Protein AF-A0A7V8X2N3-F1 (afdb_monomer)

Mean predicted aligned error: 21.39 Å

Foldseek 3Di:
DVVVPDLQDPQPPQRVQCVPPNPVFGFLDDDPPDDPDPDDDALQNLPDDDFLLRLLVSLCVLLVVVVLQVVLLVLLVVLVVLVVVLVVLVVVVVVVVVVLVVVLLLLVLLVLLVVLLVVLLLLLLLLLLQLLVVLVVVLVVLVVVLVVLVVLLVVLQVLLVPLVVVQPDDDDAPPLVVLLVVLVVLLVVLVVLLVVLVVLLVVLVVVLVVLVVLLVVLVVLQVPADPPDALVNLVVLLVVLVVLLVVLVVLLVVLVVQLVVLVVQLVCCVVQNQADPQQVVLCVVLVWPKDQFQQFWDFDPVCQQPVVLLCVVCGNEIETEPVCVVSSVVRGDPPHHYDYFHQDPPDDADPGTSGGDGRCRVVSVVSVVCADPVGANVVVRDGGDDDDPFRRGHSVRSSVVSVVSSVVSVVVSVVSVVSSVVSVVSSVVSVSNSSNSVSNVVSVVSVVVSVVSVVVSVVSVVSSVVSVVSSVVSVVSSVVSVVVSVVVVCVSCVSVVSSCVSVVSSVVSVVVSVVSVVVSVVSPSVLSCVLSVDDSVVSCVSCVVPPDDSVVSLVSSLVSVLSSCVSSVQHLAQRPPPPDPLLSVLSVLSVVLPPDDGSNCNSCSSVVSCVVVVVVSVVCVVVSVVSVVVVVVVVVVSCVVSVVSVVVSVVSVVVSVVSVVVSVVVSVVLLQQLQVQLQVLCVVLVFQGKGKDKDWDDDDDSPDRGGIRIWIWGAPDHPGDTDTLPPDDDSLVNSLSSLSSSLSSLVSHPANAPHEHEAEAQPVPDDPVSSLSSLQSQLVSCVPRNYHYHYDYDPVSVVSCVVSVSDQKDKDWADPDPPGPGTDQIDMDGPDPVCVVVVVCVVVSVVVVPD

pLDDT: mean 79.33, std 14.27, range [28.67, 96.69]

Structure (mmCIF, N/CA/C/O backbone):
data_AF-A0A7V8X2N3-F1
#
_entry.id   AF-A0A7V8X2N3-F1
#
loop_
_atom_site.group_PDB
_atom_site.id
_atom_site.type_symbol
_atom_site.label_atom_id
_atom_site.label_alt_id
_atom_site.label_comp_id
_atom_site.label_asym_id
_atom_site.label_entity_id
_atom_site.label_seq_id
_atom_site.pdbx_PDB_ins_code
_atom_site.Cartn_x
_atom_site.Cartn_y
_atom_site.Cartn_z
_atom_site.occupancy
_atom_site.B_iso_or_equiv
_atom_site.auth_seq_id
_atom_site.auth_comp_id
_atom_site.auth_asym_id
_atom_site.auth_atom_id
_atom_site.pdbx_PDB_model_num
ATOM 1 N N . MET A 1 1 ? 22.925 6.326 -58.361 1.00 33.94 1 MET A N 1
ATOM 2 C CA . MET A 1 1 ? 23.536 5.870 -57.097 1.00 33.94 1 MET A CA 1
ATOM 3 C C . MET A 1 1 ? 23.989 7.019 -56.203 1.00 33.94 1 MET A C 1
ATOM 5 O O . MET A 1 1 ? 23.217 7.371 -55.332 1.00 33.94 1 MET A O 1
ATOM 9 N N . TRP A 1 2 ? 25.137 7.683 -56.413 1.00 32.53 2 TRP A N 1
ATOM 10 C CA . TRP A 1 2 ? 25.549 8.804 -55.532 1.00 32.53 2 TRP A CA 1
ATOM 11 C C . TRP A 1 2 ? 24.589 10.010 -55.553 1.00 32.53 2 TRP A C 1
ATOM 13 O O . TRP A 1 2 ? 24.444 10.684 -54.546 1.00 32.53 2 TRP A O 1
ATOM 23 N N . ASN A 1 3 ? 23.877 10.233 -56.664 1.00 37.38 3 ASN A N 1
ATOM 24 C CA . ASN A 1 3 ? 22.828 11.260 -56.772 1.00 37.38 3 ASN A CA 1
ATOM 25 C C . ASN A 1 3 ? 21.441 10.801 -56.266 1.00 37.38 3 ASN A C 1
ATOM 27 O O . ASN A 1 3 ? 20.524 11.612 -56.231 1.00 37.38 3 ASN A O 1
ATOM 31 N N . GLU A 1 4 ? 21.268 9.519 -55.919 1.00 39.12 4 GLU A N 1
ATOM 32 C CA . GLU A 1 4 ? 20.020 8.984 -55.333 1.00 39.12 4 GLU A CA 1
ATOM 33 C C . GLU A 1 4 ? 20.069 8.974 -53.798 1.00 39.12 4 GLU A C 1
ATOM 35 O O . GLU A 1 4 ? 19.028 8.984 -53.149 1.00 39.12 4 GLU A O 1
ATOM 40 N N . LEU A 1 5 ? 21.272 9.027 -53.216 1.00 40.50 5 LEU A N 1
ATOM 41 C CA . LEU A 1 5 ? 21.490 9.339 -51.806 1.00 40.50 5 LEU A CA 1
ATOM 42 C C . LEU A 1 5 ? 21.385 10.860 -51.652 1.00 40.50 5 LEU A C 1
ATOM 44 O O . LEU A 1 5 ? 22.371 11.590 -51.735 1.00 40.50 5 LEU A O 1
ATOM 48 N N . GLY A 1 6 ? 20.149 11.349 -51.558 1.00 39.22 6 GLY A N 1
ATOM 49 C CA . GLY A 1 6 ? 19.862 12.768 -51.378 1.00 39.22 6 GLY A CA 1
ATOM 50 C C . GLY A 1 6 ? 20.613 13.339 -50.174 1.00 39.22 6 GLY A C 1
ATOM 51 O O . GLY A 1 6 ? 20.763 12.676 -49.151 1.00 39.22 6 GLY A O 1
ATOM 52 N N . ARG A 1 7 ? 21.047 14.598 -50.287 1.00 41.66 7 ARG A N 1
ATOM 53 C CA . ARG A 1 7 ? 21.780 15.371 -49.262 1.00 41.66 7 ARG A CA 1
ATOM 54 C C . ARG A 1 7 ? 21.030 15.572 -47.923 1.00 41.66 7 ARG A C 1
ATOM 56 O O . ARG A 1 7 ? 21.464 16.396 -47.139 1.00 41.66 7 ARG A O 1
ATOM 63 N N . GLU A 1 8 ? 19.911 14.886 -47.697 1.00 38.88 8 GLU A N 1
ATOM 64 C CA . GLU A 1 8 ? 19.001 15.057 -46.551 1.00 38.88 8 GLU A CA 1
ATOM 65 C C . GLU A 1 8 ? 18.979 13.848 -45.600 1.00 38.88 8 GLU A C 1
ATOM 67 O O . GLU A 1 8 ? 18.219 13.827 -44.639 1.00 38.88 8 GLU A O 1
ATOM 72 N N . HIS A 1 9 ? 19.805 12.829 -45.841 1.00 40.31 9 HIS A N 1
ATOM 73 C CA . HIS A 1 9 ? 19.958 11.717 -44.907 1.00 40.31 9 HIS A CA 1
ATOM 74 C C . HIS A 1 9 ? 21.392 11.741 -44.382 1.00 40.31 9 HIS A C 1
ATOM 76 O O . HIS A 1 9 ? 22.316 11.326 -45.081 1.00 40.31 9 HIS A O 1
ATOM 82 N N . GLN A 1 10 ? 21.596 12.231 -43.155 1.00 40.66 10 GLN A N 1
ATOM 83 C CA . GLN A 1 10 ? 22.827 11.959 -42.415 1.00 40.66 10 GLN A CA 1
ATOM 84 C C . GLN A 1 10 ? 22.833 10.481 -42.057 1.00 40.66 10 GLN A C 1
ATOM 86 O O . GLN A 1 10 ? 22.271 10.027 -41.061 1.00 40.66 10 GLN A O 1
ATOM 91 N N . ILE A 1 11 ? 23.419 9.699 -42.949 1.00 41.34 11 ILE A N 1
ATOM 92 C CA . ILE A 1 11 ? 23.551 8.274 -42.750 1.00 41.34 11 ILE A CA 1
ATOM 93 C C . ILE A 1 11 ? 24.715 8.083 -41.775 1.00 41.34 11 ILE A C 1
ATOM 95 O O . ILE A 1 11 ? 25.875 8.306 -42.126 1.00 41.34 11 ILE A O 1
ATOM 99 N N . GLY A 1 12 ? 24.396 7.720 -40.533 1.00 40.78 12 GLY A N 1
ATOM 100 C CA . GLY A 1 12 ? 25.394 7.387 -39.523 1.00 40.78 12 GLY A CA 1
ATOM 101 C C . GLY A 1 12 ? 26.376 6.311 -40.022 1.00 40.78 12 GLY A C 1
ATOM 102 O O . GLY A 1 12 ? 26.042 5.520 -40.908 1.00 40.78 12 GLY A O 1
ATOM 103 N N . PRO A 1 13 ? 27.597 6.237 -39.466 1.00 39.34 13 PRO A N 1
ATOM 104 C CA . PRO A 1 13 ? 28.660 5.355 -39.963 1.00 39.34 13 PRO A CA 1
ATOM 105 C C . PRO A 1 13 ? 28.264 3.870 -40.077 1.00 39.34 13 PRO A C 1
ATOM 107 O O . PRO A 1 13 ? 28.816 3.152 -40.909 1.00 39.34 13 PRO A O 1
ATOM 110 N N . THR A 1 14 ? 27.282 3.412 -39.295 1.00 38.88 14 THR A N 1
ATOM 111 C CA . THR A 1 14 ? 26.691 2.067 -39.371 1.00 38.88 14 THR A CA 1
ATOM 112 C C . THR A 1 14 ? 25.670 1.902 -40.501 1.00 38.88 14 THR A C 1
ATOM 114 O O . THR A 1 14 ? 25.708 0.892 -41.199 1.00 38.88 14 THR A O 1
ATOM 117 N N . SER A 1 15 ? 24.804 2.888 -40.749 1.00 40.50 15 SER A N 1
ATOM 118 C CA . SER A 1 15 ? 23.803 2.831 -41.826 1.00 40.50 15 SER A CA 1
ATOM 119 C C . SER A 1 15 ? 24.384 3.168 -43.207 1.00 40.50 15 SER A C 1
ATOM 121 O O . SER A 1 15 ? 23.774 2.854 -44.232 1.00 40.50 15 SER A O 1
ATOM 123 N N . PHE A 1 16 ? 25.585 3.763 -43.257 1.00 46.09 16 PHE A N 1
ATOM 124 C CA . PHE A 1 16 ? 26.241 4.204 -44.496 1.00 46.09 16 PHE A CA 1
ATOM 125 C C . PHE A 1 16 ? 26.544 3.028 -45.419 1.00 46.09 16 PHE A C 1
ATOM 127 O O . PHE A 1 16 ? 26.383 3.104 -46.636 1.00 46.09 16 PHE A O 1
ATOM 134 N N . VAL A 1 17 ? 26.939 1.905 -44.826 1.00 46.31 17 VAL A N 1
ATOM 135 C CA . VAL A 1 17 ? 27.291 0.699 -45.574 1.00 46.31 17 VAL A CA 1
ATOM 136 C C . VAL A 1 17 ? 26.049 -0.084 -45.994 1.00 46.31 17 VAL A C 1
ATOM 138 O O . VAL A 1 17 ? 26.004 -0.583 -47.117 1.00 46.31 17 VAL A O 1
ATOM 141 N N . GLU A 1 18 ? 25.015 -0.107 -45.156 1.00 45.19 18 GLU A N 1
ATOM 142 C CA . GLU A 1 18 ? 23.749 -0.783 -45.450 1.00 45.19 18 GLU A CA 1
ATOM 143 C C . GLU A 1 18 ? 23.000 -0.125 -46.624 1.00 45.19 18 GLU A C 1
ATOM 145 O O . GLU A 1 18 ? 22.448 -0.819 -47.478 1.00 45.19 18 GLU A O 1
ATOM 150 N N . GLN A 1 19 ? 23.048 1.210 -46.732 1.00 47.84 19 GLN A N 1
ATOM 151 C CA . GLN A 1 19 ? 22.417 1.949 -47.833 1.00 47.84 19 GLN A CA 1
ATOM 152 C C . GLN A 1 19 ? 23.215 1.922 -49.146 1.00 47.84 19 GLN A C 1
ATOM 154 O O . GLN A 1 19 ? 22.617 1.901 -50.221 1.00 47.84 19 GLN A O 1
ATOM 159 N N . LEU A 1 20 ? 24.553 1.911 -49.095 1.00 44.81 20 LEU A N 1
ATOM 160 C CA . LEU A 1 20 ? 25.393 1.901 -50.303 1.00 44.81 20 LEU A CA 1
ATOM 161 C C . LEU A 1 20 ? 25.602 0.505 -50.897 1.00 44.81 20 LEU A C 1
ATOM 163 O O . LEU A 1 20 ? 25.729 0.375 -52.116 1.00 44.81 20 LEU A O 1
ATOM 167 N N . TYR A 1 21 ? 25.665 -0.524 -50.052 1.00 44.03 21 TYR A N 1
ATOM 168 C CA . TYR A 1 21 ? 26.045 -1.884 -50.449 1.00 44.03 21 TYR A CA 1
ATOM 169 C C . TYR A 1 21 ? 24.947 -2.928 -50.167 1.00 44.03 21 TYR A C 1
ATOM 171 O O . TYR A 1 21 ? 25.159 -4.118 -50.417 1.00 44.03 21 TYR A O 1
ATOM 179 N N . GLY A 1 22 ? 23.775 -2.496 -49.682 1.00 44.47 22 GLY A N 1
ATOM 180 C CA . GLY A 1 22 ? 22.681 -3.361 -49.234 1.00 44.47 22 GLY A CA 1
ATOM 181 C C . GLY A 1 22 ? 22.977 -4.047 -47.894 1.00 44.47 22 GLY A C 1
ATOM 182 O O . GLY A 1 22 ? 24.106 -4.021 -47.404 1.00 44.47 22 GLY A O 1
ATOM 183 N N . GLY A 1 23 ? 21.985 -4.747 -47.329 1.00 41.06 23 GLY A N 1
ATOM 184 C CA . GLY A 1 23 ? 22.100 -5.488 -46.055 1.00 41.06 23 GLY A CA 1
ATOM 185 C C . GLY A 1 23 ? 23.147 -6.618 -46.022 1.00 41.06 23 GLY A C 1
ATOM 186 O O . GLY A 1 23 ? 23.311 -7.292 -45.009 1.00 41.06 23 GLY A O 1
ATOM 187 N N . THR A 1 24 ? 23.861 -6.847 -47.126 1.00 38.31 24 THR A N 1
ATOM 188 C CA . THR A 1 24 ? 24.964 -7.811 -47.248 1.00 38.31 24 THR A CA 1
ATOM 189 C C . THR A 1 24 ? 26.349 -7.196 -47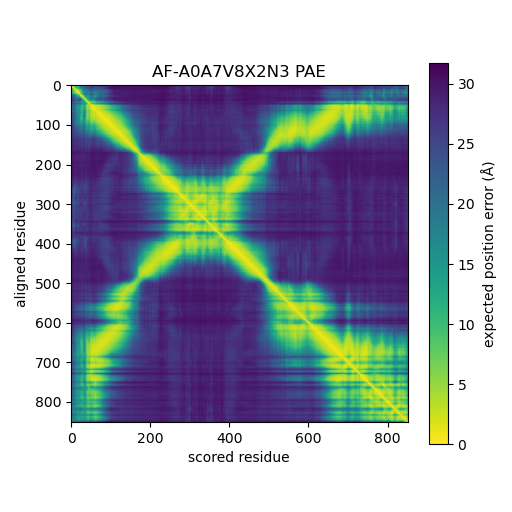.023 1.00 38.31 24 THR A C 1
ATOM 191 O O . THR A 1 24 ? 27.296 -7.927 -46.734 1.00 38.31 24 THR A O 1
ATOM 194 N N . GLY A 1 25 ? 26.499 -5.872 -47.143 1.00 42.78 25 GLY A N 1
ATOM 195 C CA . GLY A 1 25 ? 27.758 -5.181 -46.869 1.00 42.78 25 GLY A CA 1
ATOM 196 C C . GLY A 1 25 ? 27.892 -4.861 -45.382 1.00 42.78 25 GLY A C 1
ATOM 197 O O . GLY A 1 25 ? 27.148 -4.040 -44.861 1.00 42.78 25 GLY A O 1
ATOM 198 N N . ARG A 1 26 ? 28.848 -5.480 -44.682 1.00 45.22 26 ARG A N 1
ATOM 199 C CA . ARG A 1 26 ? 29.204 -5.108 -43.301 1.00 45.22 26 ARG A CA 1
ATOM 200 C C . ARG A 1 26 ? 30.461 -4.239 -43.322 1.00 45.22 26 ARG A C 1
ATOM 202 O O . ARG A 1 26 ? 31.457 -4.636 -43.921 1.00 45.22 26 ARG A O 1
ATOM 209 N N . CYS A 1 27 ? 30.423 -3.059 -42.699 1.00 42.31 27 CYS A N 1
ATOM 210 C CA . CYS A 1 27 ? 31.607 -2.213 -42.522 1.00 42.31 27 CYS A CA 1
ATOM 211 C C . CYS A 1 27 ? 32.521 -2.874 -41.487 1.00 42.31 27 CYS A C 1
ATOM 213 O O . CYS A 1 27 ? 32.166 -2.934 -40.315 1.00 42.31 27 CYS A O 1
ATOM 215 N N . LEU A 1 28 ? 33.659 -3.424 -41.911 1.00 43.53 28 LEU A N 1
ATOM 216 C CA . LEU A 1 28 ? 34.476 -4.294 -41.053 1.00 43.53 28 LEU A CA 1
ATOM 217 C C . LEU A 1 28 ? 35.420 -3.544 -40.093 1.00 43.53 28 LEU A C 1
ATOM 219 O O . LEU A 1 28 ? 35.911 -4.162 -39.154 1.00 43.53 28 LEU A O 1
ATOM 223 N N . ALA A 1 29 ? 35.688 -2.251 -40.309 1.00 41.22 29 ALA A N 1
ATOM 224 C CA . ALA A 1 29 ? 36.411 -1.369 -39.383 1.00 41.22 29 ALA A CA 1
ATOM 225 C C . ALA A 1 29 ? 36.375 0.088 -39.884 1.00 41.22 29 ALA A C 1
ATOM 227 O O . ALA A 1 29 ? 36.444 0.329 -41.088 1.00 41.22 29 ALA A O 1
ATOM 228 N N . TYR A 1 30 ? 36.349 1.054 -38.962 1.00 39.88 30 TYR A N 1
ATOM 229 C CA . TYR A 1 30 ? 36.620 2.469 -39.238 1.00 39.88 30 TYR A CA 1
ATOM 230 C C . TYR A 1 30 ? 37.684 2.969 -38.249 1.00 39.88 30 TYR A C 1
ATOM 232 O O . TYR A 1 30 ? 37.607 2.681 -37.054 1.00 39.88 30 TYR A O 1
ATOM 240 N N . VAL A 1 31 ? 38.691 3.704 -38.729 1.00 37.38 31 VAL A N 1
ATOM 241 C CA . VAL A 1 31 ? 39.715 4.335 -37.882 1.00 37.38 31 VAL A CA 1
ATOM 242 C C . VAL A 1 31 ? 39.431 5.838 -37.840 1.00 37.38 31 VAL A C 1
ATOM 244 O O . VAL A 1 31 ? 39.898 6.598 -38.677 1.00 37.38 31 VAL A O 1
ATOM 247 N N . THR A 1 32 ? 38.642 6.298 -36.865 1.00 33.41 32 THR A N 1
ATOM 248 C CA . THR A 1 32 ? 38.497 7.735 -36.579 1.00 33.41 32 THR A CA 1
ATOM 249 C C . THR A 1 32 ? 39.733 8.204 -35.817 1.00 33.41 32 THR A C 1
ATOM 251 O O . THR A 1 32 ? 39.792 8.088 -34.598 1.00 33.41 32 THR A O 1
ATOM 254 N N . SER A 1 33 ? 40.731 8.764 -36.502 1.00 34.22 33 SER A N 1
ATOM 255 C CA . SER A 1 33 ? 41.857 9.445 -35.839 1.00 34.22 33 SER A CA 1
ATOM 256 C C . SER A 1 33 ? 41.567 10.922 -35.511 1.00 34.22 33 SER A C 1
ATOM 258 O O . SER A 1 33 ? 42.445 11.635 -35.026 1.00 34.22 33 SER A O 1
ATOM 260 N N . ARG A 1 34 ? 40.343 11.423 -35.754 1.00 30.88 34 ARG A N 1
ATOM 261 C CA . ARG A 1 34 ? 39.992 12.839 -35.546 1.00 30.88 34 ARG A CA 1
ATOM 262 C C . ARG A 1 34 ? 38.658 13.017 -34.828 1.00 30.88 34 ARG A C 1
ATOM 264 O O . ARG A 1 34 ? 37.604 12.896 -35.440 1.00 30.88 34 ARG A O 1
ATOM 271 N N . GLY A 1 35 ? 38.726 13.368 -33.548 1.00 30.61 35 GLY A N 1
ATOM 272 C CA . GLY A 1 35 ? 37.579 13.804 -32.750 1.00 30.61 35 GLY A CA 1
ATOM 273 C C . GLY A 1 35 ? 37.680 13.311 -31.312 1.00 30.61 35 GLY A C 1
ATOM 274 O O . GLY A 1 35 ? 37.938 12.141 -31.077 1.00 30.61 35 GLY A O 1
ATOM 275 N N . ASN A 1 36 ? 37.482 14.210 -30.352 1.00 28.67 36 ASN A N 1
ATOM 276 C CA . ASN A 1 36 ? 37.671 14.007 -28.913 1.00 28.67 36 ASN A CA 1
ATOM 277 C C . ASN A 1 36 ? 36.542 13.178 -28.250 1.00 28.67 36 ASN A C 1
ATOM 279 O O . ASN A 1 36 ? 36.127 13.471 -27.132 1.00 28.67 36 ASN A O 1
ATOM 283 N N . ARG A 1 37 ? 35.999 12.178 -28.953 1.00 31.56 37 ARG A N 1
ATOM 284 C CA . ARG A 1 37 ? 35.168 11.130 -28.353 1.00 31.56 37 ARG A CA 1
ATOM 285 C C . ARG A 1 37 ? 36.097 9.953 -28.087 1.00 31.56 37 ARG A C 1
ATOM 287 O O . ARG A 1 37 ? 36.809 9.549 -29.001 1.00 31.56 37 ARG A O 1
ATOM 294 N N . ASP A 1 38 ? 36.082 9.412 -26.871 1.00 33.62 38 ASP A N 1
ATOM 295 C CA . ASP A 1 38 ? 36.653 8.098 -26.549 1.00 33.62 38 ASP A CA 1
ATOM 296 C C . ASP A 1 38 ? 35.903 7.024 -27.360 1.00 33.62 38 ASP A C 1
ATOM 298 O O . ASP A 1 38 ? 35.051 6.297 -26.858 1.00 33.62 38 ASP A O 1
ATOM 302 N N . THR A 1 39 ? 36.138 6.979 -28.672 1.00 37.00 39 THR A N 1
ATOM 303 C CA . THR A 1 39 ? 35.624 5.935 -29.548 1.00 37.00 39 THR A CA 1
ATOM 304 C C . THR A 1 39 ? 36.443 4.691 -29.288 1.00 37.00 39 THR A C 1
ATOM 306 O O . THR A 1 39 ? 37.659 4.683 -29.498 1.00 37.00 39 THR A O 1
ATOM 309 N N . ASP A 1 40 ? 35.749 3.667 -28.808 1.00 42.31 40 ASP A N 1
ATOM 310 C CA . ASP A 1 40 ? 36.270 2.351 -28.497 1.00 42.31 40 ASP A CA 1
ATOM 311 C C . ASP A 1 40 ? 37.302 1.845 -29.508 1.00 42.31 40 ASP A C 1
ATOM 313 O O . ASP A 1 40 ? 37.155 1.920 -30.730 1.00 42.31 40 ASP A O 1
ATOM 317 N N . THR A 1 41 ? 38.361 1.273 -28.957 1.00 51.62 41 THR A N 1
ATOM 318 C CA . THR A 1 41 ? 39.504 0.796 -29.719 1.00 51.62 41 THR A CA 1
ATOM 319 C C . THR A 1 41 ? 39.136 -0.445 -30.532 1.00 51.62 41 THR A C 1
ATOM 321 O O . THR A 1 41 ? 38.946 -1.530 -29.989 1.00 51.62 41 THR A O 1
ATOM 324 N N . SER A 1 42 ? 39.004 -0.286 -31.853 1.00 59.22 42 SER A N 1
ATOM 325 C CA . SER A 1 42 ? 38.740 -1.394 -32.786 1.00 59.22 42 SER A CA 1
ATOM 326 C C . SER A 1 42 ? 39.930 -2.362 -32.853 1.00 59.22 42 SER A C 1
ATOM 328 O O . SER A 1 42 ? 41.080 -1.970 -32.623 1.00 59.22 42 SER A O 1
ATOM 330 N N . LEU A 1 43 ? 39.686 -3.623 -33.238 1.00 62.06 43 LEU A N 1
ATOM 331 C CA . LEU A 1 43 ? 40.739 -4.637 -33.401 1.00 62.06 43 LEU A CA 1
ATOM 332 C C . LEU A 1 43 ? 41.890 -4.188 -34.332 1.00 62.06 43 LEU A C 1
ATOM 334 O O . LEU A 1 43 ? 43.038 -4.613 -34.160 1.00 62.06 43 LEU A O 1
ATOM 338 N N . MET A 1 44 ? 41.588 -3.293 -35.282 1.00 57.94 44 MET A N 1
ATOM 339 C CA . MET A 1 44 ? 42.530 -2.720 -36.251 1.00 57.94 44 MET A CA 1
ATOM 340 C C . MET A 1 44 ? 43.268 -1.465 -35.756 1.00 57.94 44 MET A C 1
ATOM 342 O O . MET A 1 44 ? 44.246 -1.058 -36.380 1.00 57.94 44 MET A O 1
ATOM 346 N N . GLN A 1 45 ? 42.881 -0.871 -34.621 1.00 60.41 45 GLN A N 1
ATOM 347 C CA . GLN A 1 45 ? 43.631 0.229 -34.011 1.00 60.41 45 GLN A CA 1
ATOM 348 C C . GLN A 1 45 ? 44.850 -0.327 -33.257 1.00 60.41 45 GLN A C 1
ATOM 350 O O . GLN A 1 45 ? 44.779 -0.841 -32.137 1.00 60.41 45 GLN A O 1
ATOM 355 N N . LEU A 1 46 ? 46.016 -0.256 -33.899 1.00 55.00 46 LEU A N 1
ATOM 356 C CA . LEU A 1 46 ? 47.241 -0.942 -33.467 1.00 55.00 46 LEU A CA 1
ATOM 357 C C . LEU A 1 46 ? 47.941 -0.309 -32.248 1.00 55.00 46 LEU A C 1
ATOM 359 O O . LEU A 1 46 ? 48.913 -0.880 -31.750 1.00 55.00 46 LEU A O 1
ATOM 363 N N . GLN A 1 47 ? 47.466 0.845 -31.768 1.00 52.47 47 GLN A N 1
ATOM 364 C CA . GLN A 1 47 ? 48.074 1.601 -30.663 1.00 52.47 47 GLN A CA 1
ATOM 365 C C . GLN A 1 47 ? 47.497 1.238 -29.281 1.00 52.47 47 GLN A C 1
ATOM 367 O O . GLN A 1 47 ? 48.188 1.375 -28.271 1.00 52.47 47 GLN A O 1
ATOM 372 N N . ALA A 1 48 ? 46.275 0.699 -29.217 1.00 57.84 48 ALA A N 1
ATOM 373 C CA . ALA A 1 48 ? 45.597 0.400 -27.958 1.00 57.84 48 ALA A CA 1
ATOM 374 C C . ALA A 1 48 ? 45.780 -1.049 -27.491 1.00 57.84 48 ALA A C 1
ATOM 376 O O . ALA A 1 48 ? 45.781 -1.989 -28.293 1.00 57.84 48 ALA A O 1
ATOM 377 N N . ARG A 1 49 ? 45.906 -1.265 -26.175 1.00 65.38 49 ARG A N 1
ATOM 378 C CA . ARG A 1 49 ? 45.844 -2.605 -25.565 1.00 65.38 49 ARG A CA 1
ATOM 379 C C . ARG A 1 49 ? 44.380 -3.028 -25.425 1.00 65.38 49 ARG A C 1
ATOM 381 O O . ARG A 1 49 ? 43.693 -2.544 -24.538 1.00 65.38 49 ARG A O 1
ATOM 388 N N . LEU A 1 50 ? 43.936 -3.950 -26.275 1.00 73.25 50 LEU A N 1
ATOM 389 C CA . LEU A 1 50 ? 42.577 -4.498 -26.238 1.00 73.25 50 LEU A CA 1
ATOM 390 C C . LEU A 1 50 ? 42.432 -5.499 -25.087 1.00 73.25 50 LEU A C 1
ATOM 392 O O . LEU A 1 50 ? 43.339 -6.309 -24.869 1.00 73.25 50 LEU A O 1
ATOM 396 N N . SER A 1 51 ? 41.307 -5.467 -24.373 1.00 84.62 51 SER A N 1
ATOM 397 C CA . SER A 1 51 ? 40.941 -6.500 -23.398 1.00 84.62 51 SER A CA 1
ATOM 398 C C . SER A 1 51 ? 40.452 -7.776 -24.105 1.00 84.62 51 SER A C 1
ATOM 400 O O . SER A 1 51 ? 39.978 -7.698 -25.242 1.00 84.62 51 SER A O 1
ATOM 402 N N . PRO A 1 52 ? 40.507 -8.951 -23.449 1.00 88.00 52 PRO A N 1
ATOM 403 C CA . PRO A 1 52 ? 39.955 -10.181 -24.016 1.00 88.00 52 PRO A CA 1
ATOM 404 C C . PRO A 1 52 ? 38.459 -10.078 -24.344 1.00 88.00 52 PRO A C 1
ATOM 406 O O . PRO A 1 52 ? 38.021 -10.579 -25.376 1.00 88.00 52 PRO A O 1
ATOM 409 N N . SER A 1 53 ? 37.682 -9.388 -23.501 1.00 86.88 53 SER A N 1
ATOM 410 C CA . SER A 1 53 ? 36.255 -9.129 -23.731 1.00 86.88 53 SER A CA 1
ATOM 411 C C . SER A 1 53 ? 36.011 -8.296 -24.989 1.00 86.88 53 SER A C 1
ATOM 413 O O . SER A 1 53 ? 35.100 -8.588 -25.762 1.00 86.88 53 SER A O 1
ATOM 415 N N . ARG A 1 54 ? 36.863 -7.293 -25.249 1.00 84.56 54 ARG A N 1
ATOM 416 C CA . ARG A 1 54 ? 36.750 -6.475 -26.460 1.00 84.56 54 ARG A CA 1
ATOM 417 C C . ARG A 1 54 ? 37.092 -7.273 -27.710 1.00 84.56 54 ARG A C 1
ATOM 419 O O . ARG A 1 54 ? 36.370 -7.179 -28.692 1.00 84.56 54 ARG A O 1
ATOM 426 N N . ILE A 1 55 ? 38.152 -8.085 -27.664 1.00 85.12 55 ILE A N 1
ATOM 427 C CA . ILE A 1 55 ? 38.516 -8.970 -28.781 1.00 85.12 55 ILE A CA 1
ATOM 428 C C . ILE A 1 55 ? 37.352 -9.910 -29.114 1.00 85.12 55 ILE A C 1
ATOM 430 O O . ILE A 1 55 ? 37.033 -10.078 -30.287 1.00 85.12 55 ILE A O 1
ATOM 434 N N . GLY A 1 56 ? 36.697 -10.491 -28.104 1.00 86.62 56 GLY A N 1
ATOM 435 C CA . GLY A 1 56 ? 35.535 -11.351 -28.322 1.00 86.62 56 GLY A CA 1
ATOM 436 C C . GLY A 1 56 ? 34.357 -10.615 -28.953 1.00 86.62 56 GLY A C 1
ATOM 437 O O . GLY A 1 56 ? 33.831 -11.083 -29.959 1.00 86.62 56 GLY A O 1
ATOM 438 N N . SER A 1 57 ? 34.003 -9.436 -28.433 1.00 85.00 57 SER A N 1
ATOM 439 C CA . SER A 1 57 ? 32.941 -8.597 -29.004 1.00 85.00 57 SER A CA 1
ATOM 440 C C . SER A 1 57 ? 33.211 -8.243 -30.471 1.00 85.00 57 SER A C 1
ATOM 442 O O . SER A 1 57 ? 32.338 -8.421 -31.312 1.00 85.00 57 SER A O 1
ATOM 444 N N . GLU A 1 58 ? 34.425 -7.796 -30.805 1.00 82.44 58 GLU A N 1
ATOM 445 C CA . GLU A 1 58 ? 34.799 -7.447 -32.184 1.00 82.44 58 GLU A CA 1
ATOM 446 C C . GLU A 1 58 ? 34.761 -8.672 -33.111 1.00 82.44 58 GLU A C 1
ATOM 448 O O . GLU A 1 58 ? 34.321 -8.576 -34.253 1.00 82.44 58 GLU A O 1
ATOM 453 N N . LEU A 1 59 ? 35.184 -9.849 -32.639 1.00 85.00 59 LEU A N 1
ATOM 454 C CA . LEU A 1 59 ? 35.111 -11.078 -33.433 1.00 85.00 59 LEU A CA 1
ATOM 455 C C . LEU A 1 59 ? 33.665 -11.509 -33.696 1.00 85.00 59 LEU A C 1
ATOM 457 O O . LEU A 1 59 ? 33.348 -11.918 -34.812 1.00 85.00 59 LEU A O 1
ATOM 461 N N . ILE A 1 60 ? 32.786 -11.391 -32.701 1.00 85.19 60 ILE A N 1
ATOM 462 C CA . ILE A 1 60 ? 31.353 -11.678 -32.842 1.00 85.19 60 ILE A CA 1
ATOM 463 C C . ILE A 1 60 ? 30.716 -10.747 -33.880 1.00 85.19 60 ILE A C 1
ATOM 465 O O . ILE A 1 60 ? 29.949 -11.225 -34.718 1.00 85.19 60 ILE A O 1
ATOM 469 N N . VAL A 1 61 ? 31.096 -9.465 -33.885 1.00 81.62 61 VAL A N 1
ATOM 470 C CA . VAL A 1 61 ? 30.687 -8.464 -34.888 1.00 81.62 61 VAL A CA 1
ATOM 471 C C . VAL A 1 61 ? 31.205 -8.822 -36.287 1.00 81.62 61 VAL A C 1
ATOM 473 O O . VAL A 1 61 ? 30.450 -8.842 -37.259 1.00 81.62 61 VAL A O 1
ATOM 476 N N . LEU A 1 62 ? 32.481 -9.206 -36.414 1.00 75.69 62 LEU A N 1
ATOM 477 C CA . LEU A 1 62 ? 33.094 -9.584 -37.700 1.00 75.69 62 LEU A CA 1
ATOM 478 C C . LEU A 1 62 ? 32.467 -10.848 -38.314 1.00 75.69 62 LEU A C 1
ATOM 480 O O . LEU A 1 62 ? 32.271 -10.947 -39.531 1.00 75.69 62 LEU A O 1
ATOM 484 N N . LEU A 1 63 ? 32.103 -11.811 -37.469 1.00 79.38 63 LEU A N 1
ATOM 485 C CA . LEU A 1 63 ? 31.320 -12.988 -37.852 1.00 79.38 63 LEU A CA 1
ATOM 486 C C . LEU A 1 63 ? 29.829 -12.627 -38.063 1.00 79.38 63 LEU A C 1
ATOM 488 O O . LEU A 1 63 ? 29.093 -13.350 -38.735 1.00 79.38 63 LEU A O 1
ATOM 492 N N . GLY A 1 64 ? 29.420 -11.466 -37.537 1.00 75.00 64 GLY A N 1
ATOM 493 C CA . GLY A 1 64 ? 28.078 -10.928 -37.298 1.00 75.00 64 GLY A CA 1
ATOM 494 C C . GLY A 1 64 ? 27.081 -11.954 -36.809 1.00 75.00 64 GLY A C 1
ATOM 495 O O . GLY A 1 64 ? 26.044 -12.216 -37.427 1.00 75.00 64 GLY A O 1
ATOM 496 N N . LEU A 1 65 ? 27.457 -12.487 -35.654 1.00 83.19 65 LEU A N 1
ATOM 497 C CA . LEU A 1 65 ? 26.657 -13.301 -34.755 1.00 83.19 65 LEU A CA 1
ATOM 498 C C . LEU A 1 65 ? 25.941 -12.435 -33.698 1.00 83.19 65 LEU A C 1
ATOM 500 O O . LEU A 1 65 ? 25.355 -12.980 -32.775 1.00 83.19 65 LEU A O 1
ATOM 504 N N . GLU A 1 66 ? 25.960 -11.102 -33.832 1.00 84.12 66 GLU A N 1
ATOM 505 C CA . GLU A 1 66 ? 25.287 -10.151 -32.923 1.00 84.12 66 GLU A CA 1
ATOM 506 C C . GLU A 1 66 ? 23.806 -10.486 -32.715 1.00 84.12 66 GLU A C 1
ATOM 508 O O . GLU A 1 66 ? 23.343 -10.558 -31.582 1.00 84.12 66 GLU A O 1
ATOM 513 N N . HIS A 1 67 ? 23.103 -10.836 -33.797 1.00 82.19 67 HIS A N 1
ATOM 514 C CA . HIS A 1 67 ? 21.694 -11.236 -33.769 1.00 82.19 67 HIS A CA 1
ATOM 515 C C . HIS A 1 67 ? 21.389 -12.404 -32.810 1.00 82.19 67 HIS A C 1
ATOM 517 O O . HIS A 1 67 ? 20.271 -12.511 -32.313 1.00 82.19 67 HIS A O 1
ATOM 523 N N . LEU A 1 68 ? 22.364 -13.281 -32.538 1.00 87.50 68 LEU A N 1
ATOM 524 C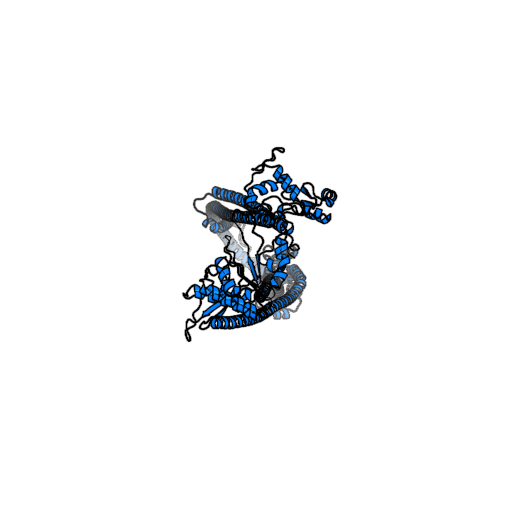 CA . LEU A 1 68 ? 22.213 -14.376 -31.577 1.00 87.50 68 LEU A CA 1
ATOM 525 C C . LEU A 1 68 ? 22.206 -13.864 -30.132 1.00 87.50 68 LEU A C 1
ATOM 527 O O . LEU A 1 68 ? 21.438 -14.356 -29.305 1.00 87.50 68 LEU A O 1
ATOM 531 N N . ILE A 1 69 ? 23.046 -12.871 -29.835 1.00 88.00 69 ILE A N 1
ATOM 532 C CA . ILE A 1 69 ? 23.120 -12.225 -28.519 1.00 88.00 69 ILE A CA 1
ATOM 533 C C . ILE A 1 69 ? 21.895 -11.333 -28.309 1.00 88.00 69 ILE A C 1
ATOM 535 O O . ILE A 1 69 ? 21.294 -11.370 -27.237 1.00 88.00 69 ILE A O 1
ATOM 539 N N . ASP A 1 70 ? 21.467 -10.600 -29.337 1.00 85.69 70 ASP A N 1
ATOM 540 C CA . ASP A 1 70 ? 20.254 -9.779 -29.275 1.00 85.69 70 ASP A CA 1
ATOM 541 C C . ASP A 1 70 ? 18.995 -10.634 -29.075 1.00 85.69 70 ASP A C 1
ATOM 543 O O . ASP A 1 70 ? 18.143 -10.298 -28.250 1.00 85.69 70 ASP A O 1
ATOM 547 N N . GLY A 1 71 ? 18.905 -11.782 -29.758 1.00 86.75 71 GLY A N 1
ATOM 548 C CA . GLY A 1 71 ? 17.817 -12.742 -29.566 1.00 86.75 71 GLY A CA 1
ATOM 549 C C . GLY A 1 71 ? 17.774 -13.325 -28.149 1.00 86.75 71 GLY A C 1
ATOM 550 O O . GLY A 1 71 ? 16.696 -13.463 -27.569 1.00 86.75 71 GLY A O 1
ATOM 551 N N . GLU A 1 72 ? 18.932 -13.617 -27.543 1.00 92.81 72 GLU A N 1
ATOM 552 C CA . GLU A 1 72 ? 18.990 -14.022 -26.131 1.00 92.81 72 GLU A CA 1
ATOM 553 C C . GLU A 1 72 ? 18.533 -12.896 -25.200 1.00 92.81 72 GLU A C 1
ATOM 555 O O . GLU A 1 72 ? 17.717 -13.140 -24.308 1.00 92.81 72 GLU A O 1
ATOM 560 N N . ARG A 1 73 ? 18.987 -11.661 -25.443 1.00 89.50 73 ARG A N 1
ATOM 561 C CA . ARG A 1 73 ? 18.605 -10.488 -24.652 1.00 89.50 73 ARG A CA 1
ATOM 562 C C . ARG A 1 73 ? 17.096 -10.250 -24.686 1.00 89.50 73 ARG A C 1
ATOM 564 O O . ARG A 1 73 ? 16.506 -9.946 -23.648 1.00 89.50 73 ARG A O 1
ATOM 571 N N . GLU A 1 74 ? 16.462 -10.419 -25.847 1.00 89.56 74 GLU A N 1
ATOM 572 C CA . GLU A 1 74 ? 15.009 -10.305 -26.000 1.00 89.56 74 GLU A CA 1
ATOM 573 C C . GLU A 1 74 ? 14.267 -11.387 -25.195 1.00 89.56 74 GLU A C 1
ATOM 575 O O . GLU A 1 74 ? 13.331 -11.078 -24.455 1.00 89.5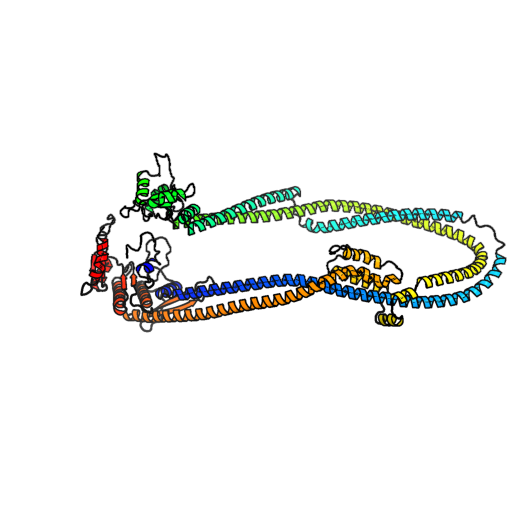6 74 GLU A O 1
ATOM 580 N N . LEU A 1 75 ? 14.697 -12.651 -25.288 1.00 90.62 75 LEU A N 1
ATOM 581 C CA . LEU A 1 75 ? 14.108 -13.753 -24.516 1.00 90.62 75 LEU A CA 1
ATOM 582 C C . LEU A 1 75 ? 14.274 -13.553 -23.006 1.00 90.62 75 LEU A C 1
ATOM 584 O O . LEU A 1 75 ? 13.345 -13.804 -22.238 1.00 90.62 75 LEU A O 1
ATOM 588 N N . ARG A 1 76 ? 15.429 -13.044 -22.574 1.00 92.38 76 ARG A N 1
ATOM 589 C CA . ARG A 1 76 ? 15.687 -12.721 -21.171 1.00 92.38 76 ARG A CA 1
ATOM 590 C C . ARG A 1 76 ? 14.790 -11.590 -20.668 1.00 92.38 76 ARG A C 1
ATOM 592 O O . ARG A 1 76 ? 14.272 -11.687 -19.559 1.00 92.38 76 ARG A O 1
ATOM 599 N N . SER A 1 77 ? 14.559 -10.557 -21.482 1.00 89.44 77 SER A N 1
ATOM 600 C CA . SER A 1 77 ? 13.593 -9.498 -21.159 1.00 89.44 77 SER A CA 1
ATOM 601 C C . SER A 1 77 ? 12.183 -10.067 -20.996 1.00 89.44 77 SER A C 1
ATOM 603 O O . SER A 1 77 ? 11.514 -9.769 -20.013 1.00 89.44 77 SER A O 1
ATOM 605 N N . LYS A 1 78 ? 11.753 -10.959 -21.900 1.00 91.25 78 LYS A N 1
ATOM 606 C CA . LYS A 1 78 ? 10.440 -11.623 -21.809 1.00 91.25 78 LYS A CA 1
ATOM 607 C C . LYS A 1 78 ? 10.296 -12.466 -20.541 1.00 91.25 78 LYS A C 1
ATOM 609 O O . LYS A 1 78 ? 9.224 -12.468 -19.937 1.00 91.25 78 LYS A O 1
ATOM 614 N N . LEU A 1 79 ? 11.356 -13.164 -20.122 1.00 93.88 79 LEU A N 1
ATOM 615 C CA . LEU A 1 79 ? 11.368 -13.907 -18.860 1.00 93.88 79 LEU A CA 1
ATOM 616 C C . LEU A 1 79 ? 11.230 -12.968 -17.653 1.00 93.88 79 LEU A C 1
ATOM 618 O O . LEU A 1 79 ? 10.413 -13.243 -16.777 1.00 93.88 79 LEU A O 1
ATOM 622 N N . ALA A 1 80 ? 11.973 -11.859 -17.625 1.00 92.62 80 ALA A N 1
ATOM 623 C CA . ALA A 1 80 ? 11.872 -10.861 -16.559 1.00 92.62 80 ALA A CA 1
ATOM 624 C C . ALA A 1 80 ? 10.459 -10.252 -16.477 1.00 92.62 80 ALA A C 1
ATOM 626 O O . ALA A 1 80 ? 9.887 -10.170 -15.390 1.00 92.62 80 ALA A O 1
ATOM 627 N N . ASP A 1 81 ? 9.844 -9.927 -17.618 1.00 92.19 81 ASP A N 1
ATOM 628 C CA . ASP A 1 81 ? 8.468 -9.417 -17.673 1.00 92.19 81 ASP A CA 1
ATOM 629 C C . ASP A 1 81 ? 7.442 -10.441 -17.163 1.00 92.19 81 ASP A C 1
ATOM 631 O O . ASP A 1 81 ? 6.455 -10.075 -16.518 1.00 92.19 81 ASP A O 1
ATOM 635 N N . ALA A 1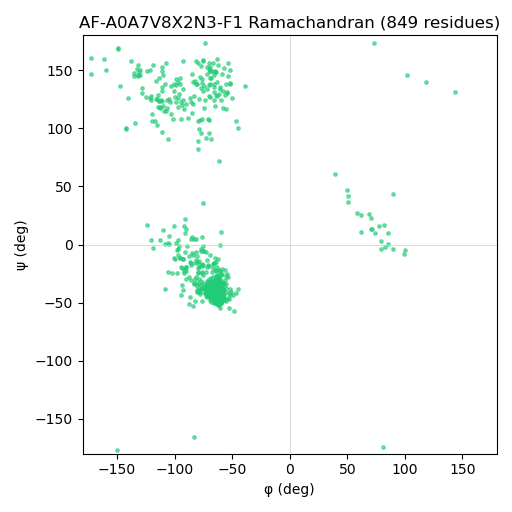 82 ? 7.638 -11.729 -17.465 1.00 92.50 82 ALA A N 1
ATOM 636 C CA . ALA A 1 82 ? 6.783 -12.806 -16.969 1.00 92.50 82 ALA A CA 1
ATOM 637 C C . ALA A 1 82 ? 6.947 -12.998 -15.450 1.00 92.50 82 ALA A C 1
ATOM 639 O O . ALA A 1 82 ? 5.952 -13.125 -14.734 1.00 92.50 82 ALA A O 1
ATOM 640 N N . GLN A 1 83 ? 8.184 -12.951 -14.945 1.00 94.69 83 GLN A N 1
ATOM 641 C CA . GLN A 1 83 ? 8.488 -13.031 -13.513 1.00 94.69 83 GLN A CA 1
ATOM 642 C C . GLN A 1 83 ? 7.888 -11.856 -12.737 1.00 94.69 83 GLN A C 1
ATOM 644 O O . GLN A 1 83 ? 7.276 -12.074 -11.693 1.00 94.69 83 GLN A O 1
ATOM 649 N N . GLN A 1 84 ? 7.985 -10.637 -13.272 1.00 94.06 84 GLN A N 1
ATOM 650 C CA . GLN A 1 84 ? 7.371 -9.457 -12.670 1.00 94.06 84 GLN A CA 1
ATOM 651 C C . GLN A 1 84 ? 5.845 -9.591 -12.616 1.00 94.06 84 GLN A C 1
ATOM 653 O O . GLN A 1 84 ? 5.241 -9.353 -11.573 1.00 94.06 84 GLN A O 1
ATOM 658 N N . ARG A 1 85 ? 5.211 -10.040 -13.709 1.00 92.12 85 ARG A N 1
ATOM 659 C CA . ARG A 1 85 ? 3.762 -10.302 -13.739 1.00 92.12 85 ARG A CA 1
ATOM 660 C C . ARG A 1 85 ? 3.338 -11.361 -12.722 1.00 92.12 85 ARG A C 1
ATOM 662 O O . ARG A 1 85 ? 2.288 -11.211 -12.101 1.00 92.12 85 ARG A O 1
ATOM 669 N N . LEU A 1 86 ? 4.131 -12.418 -12.544 1.00 96.44 86 LEU A N 1
ATOM 670 C CA . LEU A 1 86 ? 3.885 -13.430 -11.519 1.00 96.44 86 LEU A CA 1
ATOM 671 C C . LEU A 1 86 ? 3.982 -12.834 -10.107 1.00 96.44 86 LEU A C 1
ATOM 673 O O . LEU A 1 86 ? 3.093 -13.092 -9.300 1.00 96.44 86 LEU A O 1
ATOM 677 N N . ALA A 1 87 ? 5.015 -12.036 -9.824 1.00 95.06 87 ALA A N 1
ATOM 678 C CA . ALA A 1 87 ? 5.184 -11.378 -8.529 1.00 95.06 87 ALA A CA 1
ATOM 679 C C . ALA A 1 87 ? 3.991 -10.466 -8.206 1.00 95.06 87 ALA A C 1
ATOM 681 O O . ALA A 1 87 ? 3.370 -10.625 -7.162 1.00 95.06 87 ALA A O 1
ATOM 682 N N . THR A 1 88 ? 3.576 -9.614 -9.152 1.00 94.56 88 THR A N 1
ATOM 683 C CA . THR A 1 88 ? 2.397 -8.751 -8.980 1.00 94.56 88 THR A CA 1
ATOM 684 C C . THR A 1 88 ? 1.122 -9.550 -8.701 1.00 94.56 88 THR A C 1
ATOM 686 O O . THR A 1 88 ? 0.357 -9.178 -7.818 1.00 94.56 88 THR A O 1
ATOM 689 N N . ARG A 1 89 ? 0.894 -10.674 -9.397 1.00 94.06 89 ARG A N 1
ATOM 690 C CA . ARG A 1 89 ? -0.278 -11.533 -9.135 1.00 94.06 89 ARG A CA 1
ATOM 691 C C . ARG A 1 89 ? -0.246 -12.173 -7.748 1.00 94.06 89 ARG A C 1
ATOM 693 O O . ARG A 1 89 ? -1.300 -12.317 -7.139 1.00 94.06 89 ARG A O 1
ATOM 700 N N . ILE A 1 90 ? 0.931 -12.574 -7.266 1.00 95.88 90 ILE A N 1
ATOM 701 C CA . ILE A 1 90 ? 1.088 -13.126 -5.913 1.00 95.88 90 ILE A CA 1
ATOM 702 C C . ILE A 1 90 ? 0.773 -12.045 -4.876 1.00 95.88 90 ILE A C 1
ATOM 704 O O . ILE A 1 90 ? -0.048 -12.288 -3.998 1.00 95.88 90 ILE A O 1
ATOM 708 N N . ASP A 1 91 ? 1.333 -10.844 -5.026 1.00 95.06 91 ASP A N 1
ATOM 709 C CA . ASP A 1 91 ? 1.084 -9.727 -4.106 1.00 95.06 91 ASP A CA 1
ATOM 710 C C . ASP A 1 91 ? -0.401 -9.317 -4.085 1.00 95.06 91 ASP A C 1
ATOM 712 O O . ASP A 1 91 ? -0.979 -9.051 -3.026 1.00 95.06 91 ASP A O 1
ATOM 716 N N . GLU A 1 92 ? -1.052 -9.285 -5.255 1.00 94.00 92 GLU A N 1
ATOM 717 C CA . GLU A 1 92 ? -2.490 -9.024 -5.371 1.00 94.00 92 GLU A CA 1
ATOM 718 C C . GLU A 1 92 ? -3.327 -10.104 -4.680 1.00 94.00 92 GLU A C 1
ATOM 720 O O . GLU A 1 92 ? -4.253 -9.762 -3.938 1.00 94.00 92 GLU A O 1
ATOM 725 N N . HIS A 1 93 ? -2.987 -11.381 -4.876 1.00 95.19 93 HIS A N 1
ATOM 726 C CA . HIS A 1 93 ? -3.646 -12.500 -4.209 1.00 95.19 93 HIS A CA 1
ATOM 727 C C . HIS A 1 93 ? -3.468 -12.433 -2.687 1.00 95.19 93 HIS A C 1
ATOM 729 O O . HIS A 1 93 ? -4.447 -12.536 -1.957 1.00 95.19 93 HIS A O 1
ATOM 735 N N . GLU A 1 94 ? -2.263 -12.150 -2.186 1.00 94.25 94 GLU A N 1
ATOM 736 C CA . GLU A 1 94 ? -2.007 -11.992 -0.747 1.00 94.25 94 GLU A CA 1
ATOM 737 C C . GLU A 1 94 ? -2.757 -10.803 -0.133 1.00 94.25 94 GLU A C 1
ATOM 739 O O . GLU A 1 94 ? -3.145 -10.832 1.039 1.00 94.25 94 GLU A O 1
ATOM 744 N N . ARG A 1 95 ? -2.959 -9.722 -0.895 1.00 93.38 95 ARG A N 1
ATOM 745 C CA . ARG A 1 95 ? -3.803 -8.605 -0.455 1.00 93.38 95 ARG A CA 1
ATOM 746 C C . ARG A 1 95 ? -5.271 -9.022 -0.377 1.00 93.38 95 ARG A C 1
ATOM 748 O O . ARG A 1 95 ? -5.912 -8.728 0.629 1.00 93.38 95 ARG A O 1
ATOM 755 N N . ARG A 1 96 ? -5.783 -9.715 -1.399 1.00 92.75 96 ARG A N 1
ATOM 756 C CA . ARG A 1 96 ? -7.161 -10.233 -1.422 1.00 92.75 96 ARG A CA 1
ATOM 757 C C . ARG A 1 96 ? -7.412 -11.237 -0.302 1.00 92.75 96 ARG A C 1
ATOM 759 O O . ARG A 1 96 ? -8.414 -11.113 0.386 1.00 92.75 96 ARG A O 1
ATOM 766 N N . GLU A 1 97 ? -6.467 -12.136 -0.039 1.00 93.75 97 GLU A N 1
ATOM 767 C CA . GLU A 1 97 ? -6.529 -13.075 1.084 1.00 93.75 97 GLU A CA 1
ATOM 768 C C . GLU A 1 97 ? -6.650 -12.365 2.431 1.00 93.75 97 GLU A C 1
ATOM 770 O O . GLU A 1 97 ? -7.448 -12.770 3.271 1.00 93.75 97 GLU A O 1
ATOM 775 N N . ARG A 1 98 ? -5.911 -11.269 2.644 1.00 93.31 98 ARG A N 1
ATOM 776 C CA . ARG A 1 98 ? -6.042 -10.468 3.871 1.00 93.31 98 ARG A CA 1
ATOM 777 C C . ARG A 1 98 ? -7.416 -9.809 3.995 1.00 93.31 98 ARG A C 1
ATOM 779 O O . ARG A 1 98 ? -7.959 -9.766 5.096 1.00 93.31 98 ARG A O 1
ATOM 786 N N . GLU A 1 99 ? -7.970 -9.311 2.891 1.00 92.50 99 GLU A N 1
ATOM 787 C CA . GLU A 1 99 ? -9.322 -8.735 2.853 1.00 92.50 99 GLU A CA 1
ATOM 788 C C . GLU A 1 99 ? -10.385 -9.799 3.156 1.00 92.50 99 GLU A C 1
ATOM 790 O O . GLU A 1 99 ? -11.216 -9.602 4.041 1.00 92.50 99 GLU A O 1
ATOM 795 N N . TRP A 1 100 ? -10.314 -10.959 2.497 1.00 94.88 100 TRP A N 1
ATOM 796 C CA . TRP A 1 100 ? -11.220 -12.078 2.749 1.00 94.88 100 TRP A CA 1
ATOM 797 C C . TRP A 1 100 ? -11.093 -12.615 4.170 1.00 94.88 100 TRP A C 1
ATOM 799 O O . TRP A 1 100 ? -12.110 -12.863 4.805 1.00 94.88 100 TRP A O 1
ATOM 809 N N . ALA A 1 101 ? -9.877 -12.756 4.705 1.00 93.38 101 ALA A N 1
ATOM 810 C CA . ALA A 1 101 ? -9.653 -13.223 6.070 1.00 93.38 101 ALA A CA 1
ATOM 811 C C . ALA A 1 101 ? -10.263 -12.280 7.118 1.00 93.38 101 ALA A C 1
ATOM 813 O O . ALA A 1 101 ? -10.797 -12.754 8.120 1.00 93.38 101 ALA A O 1
ATOM 814 N N . ALA A 1 102 ? -10.224 -10.962 6.887 1.00 92.12 102 ALA A N 1
ATOM 815 C CA . ALA A 1 102 ? -10.880 -9.997 7.763 1.00 92.12 102 ALA A CA 1
ATOM 816 C C . ALA A 1 102 ? -12.404 -10.200 7.770 1.00 92.12 102 ALA A C 1
ATOM 818 O O . ALA A 1 102 ? -12.992 -10.359 8.839 1.00 92.12 102 ALA A O 1
ATOM 819 N N . THR A 1 103 ? -13.032 -10.284 6.592 1.00 92.56 103 THR A N 1
ATOM 820 C CA . THR A 1 103 ? -14.483 -10.507 6.486 1.00 92.56 103 THR A CA 1
ATOM 821 C C . THR A 1 103 ? -14.897 -11.886 7.005 1.00 92.56 103 THR A C 1
ATOM 823 O O . THR A 1 103 ? -15.870 -11.985 7.744 1.00 92.56 103 THR A O 1
ATOM 826 N N . LEU A 1 104 ? -14.147 -12.951 6.704 1.00 93.81 104 LEU A N 1
ATOM 827 C CA . LEU A 1 104 ? -14.393 -14.289 7.257 1.00 93.81 104 LEU A CA 1
ATOM 828 C C . LEU A 1 104 ? -14.297 -14.288 8.788 1.00 93.81 104 LEU A C 1
ATOM 830 O O . LEU A 1 104 ? -15.134 -14.899 9.443 1.00 93.81 104 LEU A O 1
ATOM 834 N N . GLY A 1 105 ? -13.353 -13.537 9.364 1.00 92.31 105 GLY A N 1
ATOM 835 C CA . GLY A 1 105 ? -13.265 -13.344 10.811 1.00 92.31 105 GLY A CA 1
ATOM 836 C C . GLY A 1 105 ? -14.509 -12.676 11.411 1.00 92.31 105 GLY A C 1
ATOM 837 O O . GLY A 1 105 ? -14.953 -13.069 12.489 1.00 92.31 105 GLY A O 1
ATOM 838 N N . GLU A 1 106 ? -15.116 -11.710 10.715 1.00 91.38 106 GLU A N 1
ATOM 839 C CA . GLU A 1 106 ? -16.391 -11.105 11.131 1.00 91.38 106 GLU A CA 1
ATOM 840 C C . GLU A 1 106 ? -17.565 -12.088 11.036 1.00 91.38 106 GLU A C 1
ATOM 842 O O . GLU A 1 106 ? -18.479 -12.039 11.866 1.00 91.38 106 GLU A O 1
ATOM 847 N N . ILE A 1 107 ? -17.560 -12.972 10.035 1.00 93.50 107 ILE A N 1
ATOM 848 C CA . ILE A 1 107 ? -18.579 -14.016 9.886 1.00 93.50 107 ILE A CA 1
ATOM 849 C C . ILE A 1 107 ? -18.439 -15.051 11.010 1.00 93.50 107 ILE A C 1
ATOM 851 O O . ILE A 1 107 ? -19.425 -15.374 11.672 1.00 93.50 107 ILE A O 1
ATOM 855 N N . ASP A 1 108 ? -17.223 -15.512 11.299 1.00 92.88 108 ASP A N 1
ATOM 856 C CA . ASP A 1 108 ? -16.964 -16.465 12.384 1.00 92.88 108 ASP A CA 1
ATOM 857 C C . ASP A 1 108 ? -17.319 -15.873 13.759 1.00 92.88 108 ASP A C 1
ATOM 859 O O . ASP A 1 108 ? -17.794 -16.574 14.661 1.00 92.88 108 ASP A O 1
ATOM 863 N N . ALA A 1 109 ? -17.146 -14.560 13.924 1.00 91.69 109 ALA A N 1
ATOM 864 C CA . ALA A 1 109 ? -17.585 -13.846 15.115 1.00 91.69 109 ALA A CA 1
ATOM 865 C C . ALA A 1 109 ? -19.119 -13.825 15.252 1.00 91.69 109 ALA A C 1
ATOM 867 O O . ALA A 1 109 ? -19.639 -13.997 16.359 1.00 91.69 109 ALA A O 1
ATOM 868 N N . ARG A 1 110 ? -19.849 -13.685 14.137 1.00 93.25 110 ARG A N 1
ATOM 869 C CA . ARG A 1 110 ? -21.316 -13.794 14.095 1.00 93.25 110 ARG A CA 1
ATOM 870 C C . ARG A 1 110 ? -21.799 -15.217 14.372 1.00 93.25 110 ARG A C 1
ATOM 872 O O . ARG A 1 110 ? -22.723 -15.376 15.164 1.00 93.25 110 ARG A O 1
ATOM 879 N N . ASP A 1 111 ? -21.148 -16.243 13.829 1.00 92.38 111 ASP A N 1
ATOM 880 C CA . ASP A 1 111 ? -21.451 -17.645 14.161 1.00 92.38 111 ASP A CA 1
ATOM 881 C C . ASP A 1 111 ? -21.223 -17.938 15.648 1.00 92.38 111 ASP A C 1
ATOM 883 O O . ASP A 1 111 ? -22.102 -18.467 16.329 1.00 92.38 111 ASP A O 1
ATOM 887 N N . SER A 1 112 ? -20.104 -17.466 16.200 1.00 92.44 112 SER A N 1
ATOM 888 C CA . SER A 1 112 ? -19.827 -17.568 17.638 1.00 92.44 112 SER A CA 1
ATOM 889 C C . SER A 1 112 ? -20.886 -16.854 18.492 1.00 92.44 112 SER A C 1
ATOM 891 O O . SER A 1 112 ? -21.196 -17.292 19.602 1.00 92.44 112 SER A O 1
ATOM 893 N N . ALA A 1 113 ? -21.453 -15.748 17.998 1.00 93.06 113 ALA A N 1
ATOM 894 C CA . ALA A 1 113 ? -22.552 -15.055 18.664 1.00 93.06 113 ALA A CA 1
ATOM 895 C C . ALA A 1 113 ? -23.864 -15.858 18.606 1.00 93.06 113 ALA A C 1
ATOM 897 O O . ALA A 1 113 ? -24.576 -15.911 19.612 1.00 93.06 113 ALA A O 1
ATOM 898 N N . ARG A 1 114 ? -24.164 -16.530 17.482 1.00 92.81 114 ARG A N 1
ATOM 899 C CA . ARG A 1 114 ? -25.314 -17.451 17.359 1.00 92.81 114 ARG A CA 1
ATOM 900 C C . ARG A 1 114 ? -25.207 -18.595 18.375 1.00 92.81 114 ARG A C 1
ATOM 902 O O . ARG A 1 114 ? -26.172 -18.856 19.099 1.00 92.81 114 ARG A O 1
ATOM 909 N N . ASP A 1 115 ? -24.025 -19.196 18.509 1.00 93.38 115 ASP A N 1
ATOM 910 C CA . ASP A 1 115 ? -23.757 -20.259 19.488 1.00 93.38 115 ASP A CA 1
ATOM 911 C C . ASP A 1 115 ? -23.927 -19.776 20.938 1.00 93.38 115 ASP A C 1
ATOM 913 O O . ASP A 1 115 ? -24.573 -20.443 21.753 1.00 93.38 115 ASP A O 1
ATOM 917 N N . ALA A 1 116 ? -23.411 -18.586 21.264 1.00 92.88 116 ALA A N 1
ATOM 918 C CA . ALA A 1 116 ? -23.569 -17.990 22.591 1.00 92.88 116 ALA A CA 1
ATOM 919 C C . ALA A 1 116 ? -25.048 -17.719 22.927 1.00 92.88 116 ALA A C 1
ATOM 921 O O . ALA A 1 116 ? -25.497 -18.004 24.040 1.00 92.88 116 ALA A O 1
ATOM 922 N N . ILE A 1 117 ? -25.848 -17.236 21.969 1.00 91.88 117 ILE A N 1
ATOM 923 C CA . ILE A 1 117 ? -27.294 -17.048 22.167 1.00 91.88 117 ILE A CA 1
ATOM 924 C C . ILE A 1 117 ? -27.989 -18.393 22.404 1.00 91.88 117 ILE A C 1
ATOM 926 O O . ILE A 1 117 ? -28.826 -18.489 23.307 1.00 91.88 117 ILE A O 1
ATOM 930 N N . ALA A 1 118 ? -27.650 -19.433 21.637 1.00 91.69 118 ALA A N 1
ATOM 931 C CA . ALA A 1 118 ? -28.219 -20.768 21.809 1.00 91.69 118 ALA A CA 1
ATOM 932 C C . ALA A 1 118 ? -27.916 -21.345 23.205 1.00 91.69 118 ALA A C 1
ATOM 934 O O . ALA A 1 118 ? -28.817 -21.861 23.876 1.00 91.69 118 ALA A O 1
ATOM 935 N N . GLU A 1 119 ? -26.683 -21.182 23.689 1.00 91.88 119 GLU A N 1
ATOM 936 C CA . GLU A 1 119 ? -26.296 -21.584 25.043 1.00 91.88 119 GLU A CA 1
ATOM 937 C C . GLU A 1 119 ? -27.004 -20.743 26.118 1.00 91.88 119 GLU A C 1
ATOM 939 O O . GLU A 1 119 ? -27.491 -21.284 27.115 1.00 91.88 119 GLU A O 1
ATOM 944 N N . GLY A 1 120 ? -27.152 -19.433 25.901 1.00 90.69 120 GLY A N 1
ATOM 945 C CA . GLY A 1 120 ? -27.928 -18.549 26.773 1.00 90.69 120 GLY A CA 1
ATOM 946 C C . GLY A 1 120 ? -29.389 -18.990 26.911 1.00 90.69 120 GLY A C 1
ATOM 947 O O . GLY A 1 120 ? -29.890 -19.115 28.032 1.00 90.69 120 GLY A O 1
ATOM 948 N N . LYS A 1 121 ? -30.051 -19.329 25.792 1.00 89.69 121 LYS A N 1
ATOM 949 C CA . LYS A 1 121 ? -31.421 -19.879 25.778 1.00 89.69 121 LYS A CA 1
ATOM 950 C C . LYS A 1 121 ? -31.510 -21.182 26.571 1.00 89.69 121 LYS A C 1
ATOM 952 O O . LYS A 1 121 ? -32.439 -21.372 27.360 1.00 89.69 121 LYS A O 1
ATOM 957 N N . ARG A 1 122 ? -30.526 -22.071 26.407 1.00 89.81 122 ARG A N 1
ATOM 958 C CA . ARG A 1 122 ? -30.455 -23.344 27.137 1.00 89.81 122 ARG A CA 1
ATOM 959 C C . ARG A 1 122 ? -30.336 -23.126 28.649 1.00 89.81 122 ARG A C 1
ATOM 961 O O . ARG A 1 122 ? -31.073 -23.749 29.413 1.00 89.81 122 ARG A O 1
ATOM 968 N N . LEU A 1 123 ? -29.456 -22.224 29.084 1.00 90.38 123 LEU A N 1
ATOM 969 C CA . LEU A 1 123 ? -29.264 -21.886 30.500 1.00 90.38 123 LEU A CA 1
ATOM 970 C C . LEU A 1 123 ? -30.498 -21.208 31.110 1.00 90.38 123 LEU A C 1
ATOM 972 O O . LEU A 1 123 ? -30.868 -21.519 32.243 1.00 90.38 123 LEU A O 1
ATOM 976 N N . TRP A 1 124 ? -31.174 -20.338 30.354 1.00 88.81 124 TRP A N 1
ATOM 977 C CA . TRP A 1 124 ? -32.432 -19.722 30.783 1.00 88.81 124 TRP A CA 1
ATOM 978 C C . TRP A 1 124 ? -33.541 -20.760 30.978 1.00 88.81 124 TRP A C 1
ATOM 980 O O . TRP A 1 124 ? -34.285 -20.716 31.955 1.00 88.81 124 TRP A O 1
ATOM 990 N N . ARG A 1 125 ? -33.612 -21.758 30.093 1.00 87.44 125 ARG A N 1
ATOM 991 C CA . ARG A 1 125 ? -34.553 -22.873 30.230 1.00 87.44 125 ARG A CA 1
ATOM 992 C C . ARG A 1 125 ? -34.267 -23.723 31.475 1.00 87.44 125 ARG A C 1
ATOM 994 O O . ARG A 1 125 ? -35.199 -24.064 32.197 1.00 87.44 125 ARG A O 1
ATOM 1001 N N . LEU A 1 126 ? -32.997 -23.998 31.783 1.00 88.75 126 LEU A N 1
ATOM 1002 C CA . LEU A 1 126 ? -32.606 -24.696 33.019 1.00 88.75 126 LEU A CA 1
ATOM 1003 C C . LEU A 1 126 ? -32.951 -23.903 34.288 1.00 88.75 126 LEU A C 1
ATOM 1005 O O . LEU A 1 126 ? -33.361 -24.487 35.288 1.00 88.75 126 LEU A O 1
ATOM 1009 N N . ARG A 1 127 ? -32.841 -22.571 34.244 1.00 87.69 127 ARG A N 1
ATOM 1010 C CA . ARG A 1 127 ? -33.259 -21.687 35.343 1.00 87.69 127 ARG A CA 1
ATOM 1011 C C . ARG A 1 127 ? -34.746 -21.864 35.674 1.00 87.69 127 ARG A C 1
ATOM 1013 O O . ARG A 1 127 ? -35.093 -21.979 36.846 1.00 87.69 127 ARG A O 1
ATOM 1020 N N . ILE A 1 128 ? -35.609 -21.921 34.657 1.00 85.88 128 ILE A N 1
ATOM 1021 C CA . ILE A 1 128 ? -37.064 -22.103 34.826 1.00 85.88 128 ILE A CA 1
ATOM 1022 C C . ILE A 1 128 ? -37.369 -23.467 35.453 1.00 85.88 128 ILE A C 1
ATOM 1024 O O . ILE A 1 128 ? -38.161 -23.542 36.389 1.00 85.88 128 ILE A O 1
ATOM 1028 N N . ALA A 1 129 ? -36.689 -24.526 35.000 1.00 86.75 129 ALA A N 1
ATOM 1029 C CA . ALA A 1 129 ? -36.799 -25.849 35.614 1.00 86.75 129 ALA A CA 1
ATOM 1030 C C . ALA A 1 129 ? -36.413 -25.822 37.107 1.00 86.75 129 ALA A C 1
ATOM 1032 O O . ALA A 1 129 ? -37.072 -26.461 37.924 1.00 86.75 129 ALA A O 1
ATOM 1033 N N . ARG A 1 130 ? -35.382 -25.048 37.484 1.00 87.50 130 ARG A N 1
ATOM 1034 C CA . ARG A 1 130 ? -34.916 -24.954 38.878 1.00 87.50 130 ARG A CA 1
ATOM 1035 C C . ARG A 1 130 ? -35.914 -24.184 39.740 1.00 87.50 130 ARG A C 1
ATOM 1037 O O . ARG A 1 130 ? -36.280 -24.681 40.796 1.00 87.50 130 ARG A O 1
ATOM 1044 N N . LYS A 1 131 ? -36.425 -23.043 39.257 1.00 85.94 131 LYS A N 1
ATOM 1045 C CA . LYS A 1 131 ? -37.498 -22.278 39.926 1.00 85.94 131 LYS A CA 1
ATOM 1046 C C . LYS A 1 131 ? -38.735 -23.133 40.188 1.00 85.94 131 LYS A C 1
ATOM 1048 O O . LYS A 1 131 ? -39.298 -23.042 41.273 1.00 85.94 131 LYS A O 1
ATOM 1053 N N . LEU A 1 132 ? -39.124 -23.976 39.230 1.00 85.50 132 LEU A N 1
ATOM 1054 C CA . LEU A 1 132 ? -40.243 -24.899 39.397 1.00 85.50 132 LEU A CA 1
ATOM 1055 C C . LEU A 1 132 ? -39.985 -25.908 40.527 1.00 85.50 132 LEU A C 1
ATOM 1057 O O . LEU A 1 132 ? -40.809 -26.027 41.430 1.00 85.50 132 LEU A O 1
ATOM 1061 N N . LEU A 1 133 ? -38.845 -26.606 40.511 1.00 85.75 133 LEU A N 1
ATOM 1062 C CA . LEU A 1 133 ? -38.529 -27.606 41.538 1.00 85.75 133 LEU A CA 1
ATOM 1063 C C . LEU A 1 133 ? -38.345 -26.981 42.928 1.00 85.75 133 LEU A C 1
ATOM 1065 O O . LEU A 1 133 ? -38.807 -27.555 43.916 1.00 85.75 133 LEU A O 1
ATOM 1069 N N . ASP A 1 134 ? -37.725 -25.802 43.011 1.00 86.25 134 ASP A N 1
ATOM 1070 C CA . ASP A 1 134 ? -37.552 -25.074 44.270 1.00 86.25 134 ASP A CA 1
ATOM 1071 C C . ASP A 1 134 ? -38.912 -24.605 44.819 1.00 86.25 134 ASP A C 1
ATOM 1073 O O . ASP A 1 134 ? -39.173 -24.754 46.012 1.00 86.25 134 ASP A O 1
ATOM 1077 N N . ALA A 1 135 ? -39.814 -24.108 43.960 1.00 84.81 135 ALA A N 1
ATOM 1078 C CA . ALA A 1 135 ? -41.163 -23.696 44.353 1.00 84.81 135 ALA A CA 1
ATOM 1079 C C . ALA A 1 135 ? -42.024 -24.877 44.827 1.00 84.81 135 ALA A C 1
ATOM 1081 O O . ALA A 1 135 ? -42.726 -24.746 45.828 1.00 84.81 135 ALA A O 1
ATOM 1082 N N . VAL A 1 136 ? -41.944 -26.034 44.157 1.00 85.00 136 VAL A N 1
ATOM 1083 C CA . VAL A 1 136 ? -42.641 -27.264 44.575 1.00 85.00 136 VAL A CA 1
ATOM 1084 C C . VAL A 1 136 ? -42.092 -27.778 45.910 1.00 85.00 136 VAL A C 1
ATOM 1086 O O . VAL A 1 136 ? -42.871 -28.050 46.821 1.00 85.00 136 VAL A O 1
ATOM 1089 N N . SER A 1 137 ? -40.765 -27.834 46.069 1.00 85.50 137 SER A N 1
ATOM 1090 C CA . SER A 1 137 ? -40.124 -28.297 47.313 1.00 85.50 137 SER A CA 1
ATOM 1091 C C . SER A 1 137 ? -40.449 -27.388 48.503 1.00 85.50 137 SER A C 1
ATOM 1093 O O . SER A 1 137 ? -40.720 -27.856 49.611 1.00 85.50 137 SER A O 1
ATOM 1095 N N . GLU A 1 138 ? -40.434 -26.070 48.287 1.00 82.25 138 GLU A N 1
ATOM 1096 C CA . GLU A 1 138 ? -40.749 -25.092 49.325 1.00 82.25 138 GLU A CA 1
ATOM 1097 C C . GLU A 1 138 ? -42.247 -25.081 49.656 1.00 82.25 138 GLU A C 1
ATOM 1099 O O . GLU A 1 138 ? -42.609 -24.961 50.826 1.00 82.25 138 GLU A O 1
ATOM 1104 N N . GLN A 1 139 ? -43.125 -25.291 48.670 1.00 84.00 139 GLN A N 1
ATOM 1105 C CA . GLN A 1 139 ? -44.556 -25.471 48.910 1.00 84.00 139 GLN A CA 1
ATOM 1106 C C . GLN A 1 139 ? -44.823 -26.691 49.804 1.00 84.00 139 GLN A C 1
ATOM 1108 O O . GLN A 1 139 ? -45.515 -26.552 50.811 1.00 84.00 139 GLN A O 1
ATOM 1113 N N . GLU A 1 140 ? -44.220 -27.848 49.511 1.00 83.50 140 GLU A N 1
ATOM 1114 C CA . GLU A 1 140 ? -44.347 -29.056 50.343 1.00 83.50 140 GLU A CA 1
ATOM 1115 C C . GLU A 1 140 ? -43.868 -28.820 51.787 1.00 83.50 140 GLU A C 1
ATOM 1117 O O . GLU A 1 140 ? -44.505 -29.261 52.751 1.00 83.50 140 GLU A O 1
ATOM 1122 N N . ARG A 1 141 ? -42.767 -28.074 51.958 1.00 85.06 141 ARG A N 1
ATOM 1123 C CA . ARG A 1 141 ? -42.225 -27.707 53.275 1.00 85.06 141 ARG A CA 1
ATOM 1124 C C . ARG A 1 141 ? -43.165 -26.779 54.051 1.00 85.06 141 ARG A C 1
ATOM 1126 O O . ARG A 1 141 ? -43.365 -26.979 55.251 1.00 85.06 141 ARG A O 1
ATOM 1133 N N . LEU A 1 142 ? -43.721 -25.760 53.394 1.00 84.06 142 LEU A N 1
ATOM 1134 C CA . LEU A 1 142 ? -44.640 -24.801 54.014 1.00 84.06 142 LEU A CA 1
ATOM 1135 C C . LEU A 1 142 ? -46.001 -25.441 54.335 1.00 84.06 142 LEU A C 1
ATOM 1137 O O . LEU A 1 142 ? -46.561 -25.156 55.394 1.00 84.06 142 LEU A O 1
ATOM 1141 N N . ASP A 1 143 ? -46.495 -26.357 53.498 1.00 81.25 143 ASP A N 1
ATOM 1142 C CA . ASP A 1 143 ? -47.707 -27.141 53.770 1.00 81.25 143 ASP A CA 1
ATOM 1143 C C . ASP A 1 143 ? -47.541 -28.026 55.020 1.00 81.25 143 ASP A C 1
ATOM 1145 O O . ASP A 1 143 ? -48.422 -28.067 55.886 1.00 81.25 143 ASP A O 1
ATOM 1149 N N . ALA A 1 144 ? -46.378 -28.670 55.182 1.00 81.62 144 ALA A N 1
ATOM 1150 C CA . ALA A 1 144 ? -46.050 -29.418 56.398 1.00 81.62 144 ALA A CA 1
ATOM 1151 C C . ALA A 1 144 ? -45.973 -28.510 57.644 1.00 81.62 144 ALA A C 1
ATOM 1153 O O . ALA A 1 144 ? -46.416 -28.899 58.727 1.00 81.62 144 ALA A O 1
ATOM 1154 N N . HIS A 1 145 ? -45.463 -27.284 57.492 1.00 80.75 145 HIS A N 1
ATOM 1155 C CA . HIS A 1 145 ? -45.370 -26.304 58.576 1.00 80.75 145 HIS A CA 1
ATOM 1156 C C . HIS A 1 145 ? -46.746 -25.772 59.023 1.00 80.75 145 HIS A C 1
ATOM 1158 O O . HIS A 1 145 ? -46.988 -25.624 60.220 1.00 80.75 145 HIS A O 1
ATOM 1164 N N . ILE A 1 146 ? -47.688 -25.568 58.093 1.00 81.94 146 ILE A N 1
ATOM 1165 C CA . ILE A 1 146 ? -49.082 -25.204 58.416 1.00 81.94 146 ILE A CA 1
ATOM 1166 C C . ILE A 1 146 ? -49.758 -26.288 59.266 1.00 81.94 146 ILE A C 1
ATOM 1168 O O . ILE A 1 146 ? -50.524 -25.969 60.182 1.00 81.94 146 ILE A O 1
ATOM 1172 N N . LEU A 1 147 ? -49.480 -27.565 58.983 1.00 80.12 147 LEU A N 1
ATOM 1173 C CA . LEU A 1 147 ? -50.024 -28.685 59.749 1.00 80.12 147 LEU A CA 1
ATOM 1174 C C . LEU A 1 147 ? -49.543 -28.647 61.213 1.00 80.12 147 LEU A C 1
ATOM 1176 O O . LEU A 1 147 ? -50.351 -28.813 62.128 1.00 80.12 147 LEU A O 1
ATOM 1180 N N . ASP A 1 148 ? -48.259 -28.361 61.432 1.00 78.50 148 ASP A N 1
ATOM 1181 C CA . ASP A 1 148 ? -47.640 -28.267 62.761 1.00 78.50 148 ASP A CA 1
ATOM 1182 C C . ASP A 1 148 ? -48.167 -27.063 63.567 1.00 78.50 148 ASP A C 1
ATOM 1184 O O . ASP A 1 148 ? -48.616 -27.214 64.709 1.00 78.50 148 ASP A O 1
ATOM 1188 N N . LEU A 1 149 ? -48.251 -25.887 62.932 1.00 79.62 149 LEU A N 1
ATOM 1189 C CA . LEU A 1 149 ? -48.808 -24.663 63.525 1.00 79.62 149 LEU A CA 1
ATOM 1190 C C . LEU A 1 149 ? -50.269 -24.841 63.982 1.00 79.62 149 LEU A C 1
ATOM 1192 O O . LEU A 1 149 ? -50.648 -24.367 65.055 1.00 79.62 149 LEU A O 1
ATOM 1196 N N . SER A 1 150 ? -51.080 -25.599 63.235 1.00 75.69 150 SER A N 1
ATOM 1197 C CA . SER A 1 150 ? -52.478 -25.876 63.607 1.00 75.69 150 SER A CA 1
ATOM 1198 C C . SER A 1 150 ? -52.622 -26.669 64.918 1.00 75.69 150 SER A C 1
ATOM 1200 O O . SER A 1 150 ? -53.590 -26.494 65.664 1.00 75.69 150 SER A O 1
ATOM 1202 N N . SER A 1 151 ? -51.644 -27.523 65.235 1.00 75.19 151 SER A N 1
ATOM 1203 C CA . SER A 1 151 ? -51.631 -28.305 66.474 1.00 75.19 151 SER A CA 1
ATOM 1204 C C . SER A 1 151 ? -51.257 -27.438 67.685 1.00 75.19 151 SER A C 1
ATOM 1206 O O . SER A 1 151 ? -51.886 -27.539 68.743 1.00 75.19 151 SER A O 1
ATOM 1208 N N . SER A 1 152 ? -50.323 -26.506 67.488 1.00 71.56 152 SER A N 1
ATOM 1209 C CA . SER A 1 152 ? -49.842 -25.554 68.495 1.00 71.56 152 SER A CA 1
ATOM 1210 C C . SER A 1 152 ? -50.895 -24.497 68.872 1.00 71.56 152 SER A C 1
ATOM 1212 O O . SER A 1 152 ? -51.031 -24.154 70.050 1.00 71.56 152 SER A O 1
ATOM 1214 N N . GLN A 1 153 ? -51.733 -24.059 67.922 1.00 74.06 153 GLN A N 1
ATOM 1215 C CA . GLN A 1 153 ? -52.815 -23.087 68.161 1.00 74.06 153 GLN A CA 1
ATOM 1216 C C . GLN A 1 153 ? -53.845 -23.559 69.212 1.00 74.06 153 GLN A C 1
ATOM 1218 O O . GLN A 1 153 ? -54.351 -22.775 70.024 1.00 74.06 153 GLN A O 1
ATOM 1223 N N . ASN A 1 154 ? -54.147 -24.861 69.224 1.00 66.00 154 ASN A N 1
ATOM 1224 C CA . ASN A 1 154 ? -55.123 -25.453 70.142 1.00 66.00 154 ASN A CA 1
ATOM 1225 C C . ASN A 1 154 ? -54.615 -25.506 71.594 1.00 66.00 154 ASN A C 1
ATOM 1227 O O . ASN A 1 154 ? -55.402 -25.359 72.532 1.00 66.00 154 ASN A O 1
ATOM 1231 N N . ALA A 1 155 ? -53.306 -25.685 71.790 1.00 65.44 155 ALA A N 1
ATOM 1232 C CA . ALA A 1 155 ? -52.687 -25.716 73.113 1.00 65.44 155 ALA A CA 1
ATOM 1233 C C . ALA A 1 155 ? -52.624 -24.314 73.750 1.00 65.44 155 ALA A C 1
ATOM 1235 O O . ALA A 1 155 ? -52.967 -24.153 74.925 1.00 65.44 155 ALA A O 1
ATOM 1236 N N . ALA A 1 156 ? -52.280 -23.291 72.961 1.00 65.00 156 ALA A N 1
ATOM 1237 C CA . ALA A 1 156 ? -52.153 -21.906 73.422 1.00 65.00 156 ALA A CA 1
ATOM 1238 C C . ALA A 1 156 ? -53.494 -21.288 73.890 1.00 65.00 156 ALA A C 1
ATOM 1240 O O . ALA A 1 156 ? -53.545 -20.598 74.909 1.00 65.00 156 ALA A O 1
ATOM 1241 N N . SER A 1 157 ? -54.623 -21.645 73.260 1.00 60.69 157 SER A N 1
ATOM 1242 C CA . SER A 1 157 ? -55.965 -21.110 73.590 1.00 60.69 157 SER A CA 1
ATOM 1243 C C . SER A 1 157 ? -56.486 -21.449 75.001 1.00 60.69 157 SER A C 1
ATOM 1245 O O . SER A 1 157 ? -57.446 -20.839 75.479 1.00 60.69 157 SER A O 1
ATOM 1247 N N . THR A 1 158 ? -55.880 -22.420 75.691 1.00 59.88 158 THR A N 1
ATOM 1248 C CA . THR A 1 158 ? -56.276 -22.826 77.055 1.00 59.88 158 THR A CA 1
ATOM 1249 C C . THR A 1 158 ? -55.524 -22.042 78.137 1.00 59.88 158 THR A C 1
ATOM 1251 O O . THR A 1 158 ? -56.096 -21.771 79.192 1.00 59.88 158 THR A O 1
ATOM 1254 N N . ALA A 1 159 ? -54.289 -21.612 77.859 1.00 59.44 159 ALA A N 1
ATOM 1255 C CA . ALA A 1 159 ? -53.450 -20.835 78.778 1.00 59.44 159 ALA A CA 1
ATOM 1256 C C . ALA A 1 159 ? -53.943 -19.383 78.953 1.00 59.44 159 ALA A C 1
ATOM 1258 O O . ALA A 1 159 ? -53.879 -18.829 80.048 1.00 59.44 159 ALA A O 1
ATOM 1259 N N . VAL A 1 160 ? -54.553 -18.814 77.906 1.00 57.41 160 VAL A N 1
ATOM 1260 C CA . VAL A 1 160 ? -55.145 -17.460 77.866 1.00 57.41 160 VAL A CA 1
ATOM 1261 C C . VAL A 1 160 ? -56.128 -17.181 79.004 1.00 57.41 160 VAL A C 1
ATOM 1263 O O . VAL A 1 160 ? -56.215 -16.073 79.526 1.00 57.41 160 VAL A O 1
ATOM 1266 N N . ARG A 1 161 ? -56.924 -18.181 79.385 1.00 56.84 161 ARG A N 1
ATOM 1267 C CA . ARG A 1 161 ? -58.082 -17.980 80.266 1.00 56.84 161 ARG A CA 1
ATOM 1268 C C . ARG A 1 161 ? -57.698 -17.793 81.738 1.00 56.84 161 ARG A C 1
ATOM 1270 O O . ARG A 1 161 ? -58.471 -17.208 82.487 1.00 56.84 161 ARG A O 1
ATOM 1277 N N . ASP A 1 162 ? -56.531 -18.294 82.136 1.00 53.84 162 ASP A N 1
ATOM 1278 C CA . ASP A 1 162 ? -56.072 -18.342 83.531 1.00 53.84 162 ASP A CA 1
ATOM 1279 C C . ASP A 1 162 ? -55.341 -17.054 83.945 1.00 53.84 162 ASP A C 1
ATOM 1281 O O . ASP A 1 162 ? -55.383 -16.613 85.094 1.00 53.84 162 ASP A O 1
ATOM 1285 N N . ILE A 1 163 ? -54.721 -16.389 82.974 1.00 55.22 163 ILE A N 1
ATOM 1286 C CA . ILE A 1 163 ? -53.850 -15.246 83.225 1.00 55.22 163 ILE A CA 1
ATOM 1287 C C . ILE A 1 163 ? -54.646 -13.922 83.209 1.00 55.22 163 ILE A C 1
ATOM 1289 O O . ILE A 1 163 ? -54.287 -12.957 83.885 1.00 55.22 163 ILE A O 1
ATOM 1293 N N . ALA A 1 164 ? -55.839 -13.929 82.596 1.00 52.81 164 ALA A N 1
ATOM 1294 C CA . ALA A 1 164 ? -56.768 -12.796 82.524 1.00 52.81 164 ALA A CA 1
ATOM 1295 C C . ALA A 1 164 ? -57.240 -12.297 83.899 1.00 52.81 164 ALA A C 1
ATOM 1297 O O . ALA A 1 164 ? -57.573 -11.127 84.064 1.00 52.81 164 ALA A O 1
ATOM 1298 N N . ALA A 1 165 ? -57.243 -13.174 84.906 1.00 52.06 165 ALA A N 1
ATOM 1299 C CA . ALA A 1 165 ? -57.675 -12.858 86.264 1.00 52.06 165 ALA A CA 1
ATOM 1300 C C . ALA A 1 165 ? -56.619 -12.101 87.092 1.00 52.06 165 ALA A C 1
ATOM 1302 O O . ALA A 1 165 ? -56.954 -11.521 88.122 1.00 52.06 165 ALA A O 1
ATOM 1303 N N . ARG A 1 166 ? -55.348 -12.110 86.667 1.00 48.94 166 ARG A N 1
ATOM 1304 C CA . ARG A 1 166 ? -54.220 -11.519 87.412 1.00 48.94 166 ARG A CA 1
ATOM 1305 C C . ARG A 1 166 ? -53.853 -10.104 86.954 1.00 48.94 166 ARG A C 1
ATOM 1307 O O . ARG A 1 166 ? -53.073 -9.438 87.624 1.00 48.94 166 ARG A O 1
ATOM 1314 N N . LEU A 1 167 ? -54.447 -9.644 85.853 1.00 47.72 167 LEU A N 1
ATOM 1315 C CA . LEU A 1 167 ? -54.170 -8.355 85.215 1.00 47.72 167 LEU A CA 1
ATOM 1316 C C . LEU A 1 167 ? -54.774 -7.133 85.911 1.00 47.72 167 LEU A C 1
ATOM 1318 O O . LEU A 1 167 ? -54.316 -6.013 85.719 1.00 47.72 167 LEU A O 1
ATOM 1322 N N . ALA A 1 168 ? -55.847 -7.332 86.674 1.00 49.66 168 ALA A N 1
ATOM 1323 C CA . ALA A 1 168 ? -56.744 -6.255 87.088 1.00 49.66 168 ALA A CA 1
ATOM 1324 C C . ALA A 1 168 ? -56.210 -5.351 88.224 1.00 49.66 168 ALA A C 1
ATOM 1326 O O . ALA A 1 168 ? -56.963 -4.513 88.712 1.00 49.66 168 ALA A O 1
ATOM 1327 N N . ASP A 1 169 ? -54.949 -5.506 88.652 1.00 45.16 169 ASP A N 1
ATOM 1328 C CA . ASP A 1 169 ? -54.463 -4.997 89.948 1.00 45.16 169 ASP A CA 1
ATOM 1329 C C . ASP A 1 169 ? -53.231 -4.053 89.883 1.00 45.16 169 ASP A C 1
ATOM 1331 O O . ASP A 1 169 ? -52.602 -3.826 90.916 1.00 45.16 169 ASP A O 1
ATOM 1335 N N . LEU A 1 170 ? -52.856 -3.469 88.722 1.00 45.28 170 LEU A N 1
ATOM 1336 C CA . LEU A 1 170 ? -51.652 -2.601 88.615 1.00 45.28 170 LEU A CA 1
ATOM 1337 C C . LEU A 1 170 ? -51.808 -1.215 87.916 1.00 45.28 170 LEU A C 1
ATOM 1339 O O . LEU A 1 170 ? -52.608 -1.079 86.989 1.00 45.28 170 LEU A O 1
ATOM 1343 N N . PRO A 1 171 ? -51.023 -0.172 88.321 1.00 49.19 171 PRO A N 1
ATOM 1344 C CA . PRO A 1 171 ? -51.269 1.264 88.043 1.00 49.19 171 PRO A CA 1
ATOM 1345 C C . PRO A 1 171 ? -50.338 1.945 86.996 1.00 49.19 171 PRO A C 1
ATOM 1347 O O . PRO A 1 171 ? -49.238 1.475 86.744 1.00 49.19 171 PRO A O 1
ATOM 1350 N N . ASP A 1 172 ? -50.834 3.041 86.380 1.00 49.75 172 ASP A N 1
ATOM 1351 C CA . ASP A 1 172 ? -50.707 3.645 85.006 1.00 49.75 172 ASP A CA 1
ATOM 1352 C C . ASP A 1 172 ? -49.346 3.950 84.295 1.00 49.75 172 ASP A C 1
ATOM 1354 O O . ASP A 1 172 ? -48.352 4.261 84.945 1.00 49.75 172 ASP A O 1
ATOM 1358 N N . ALA A 1 173 ? -49.348 3.882 82.941 1.00 54.28 173 ALA A N 1
ATOM 1359 C CA . ALA A 1 173 ? -48.210 3.873 81.980 1.00 54.28 173 ALA A CA 1
ATOM 1360 C C . ALA A 1 173 ? -47.787 5.181 81.224 1.00 54.28 173 ALA A C 1
ATOM 1362 O O . ALA A 1 173 ? -46.692 5.196 80.653 1.00 54.28 173 ALA A O 1
ATOM 1363 N N . PRO A 1 174 ? -48.545 6.298 81.192 1.00 54.47 174 PRO A N 1
ATOM 1364 C CA . PRO A 1 174 ? -48.284 7.395 80.241 1.00 54.47 174 PRO A CA 1
ATOM 1365 C C . PRO A 1 174 ? -47.075 8.299 80.568 1.00 54.47 174 PRO A C 1
ATOM 1367 O O . PRO A 1 174 ? -46.759 9.217 79.816 1.00 54.47 174 PRO A O 1
ATOM 1370 N N . THR A 1 175 ? -46.365 8.070 81.675 1.00 55.53 175 THR A N 1
ATOM 1371 C CA . THR A 1 175 ? -45.208 8.886 82.094 1.00 55.53 175 THR A CA 1
ATOM 1372 C C . THR A 1 175 ? -43.869 8.442 81.493 1.00 55.53 175 THR A C 1
ATOM 1374 O O . THR A 1 175 ? -42.907 9.202 81.553 1.00 55.53 175 THR A O 1
ATOM 1377 N N . LEU A 1 176 ? -43.785 7.236 80.921 1.00 56.81 176 LEU A N 1
ATOM 1378 C CA . LEU A 1 176 ? -42.537 6.664 80.388 1.00 56.81 176 LEU A CA 1
ATOM 1379 C C . LEU A 1 176 ? -42.396 6.842 78.867 1.00 56.81 176 LEU A C 1
ATOM 1381 O O . LEU A 1 176 ? -41.284 6.897 78.351 1.00 56.81 176 LEU A O 1
ATOM 1385 N N . GLU A 1 177 ? -43.510 6.995 78.153 1.00 62.91 177 GLU A N 1
ATOM 1386 C CA . GLU A 1 177 ? -43.563 7.134 76.690 1.00 62.91 177 GLU A CA 1
ATOM 1387 C C . GLU A 1 177 ? -42.956 8.470 76.211 1.00 62.91 177 GLU A C 1
ATOM 1389 O O . GLU A 1 177 ? -42.200 8.517 75.240 1.00 62.91 177 GLU A O 1
ATOM 1394 N N . GLY A 1 178 ? -43.145 9.544 76.989 1.00 64.56 178 GLY A N 1
ATOM 1395 C CA . GLY A 1 178 ? -42.565 10.863 76.700 1.00 64.56 178 GLY A CA 1
ATOM 1396 C C . GLY A 1 178 ? -41.031 10.938 76.791 1.00 64.56 178 GLY A C 1
ATOM 1397 O O . GLY A 1 178 ? -40.432 11.869 76.250 1.00 64.56 178 GLY A O 1
ATOM 1398 N N . LEU A 1 179 ? -40.371 9.969 77.438 1.00 64.94 179 LEU A N 1
ATOM 1399 C CA . LEU A 1 179 ? -38.903 9.897 77.505 1.00 64.94 179 LEU A CA 1
ATOM 1400 C C . LEU A 1 179 ? -38.290 9.249 76.252 1.00 64.94 179 LEU A C 1
ATOM 1402 O O . LEU A 1 179 ? -37.199 9.639 75.847 1.00 64.94 179 LEU A O 1
ATOM 1406 N N . VAL A 1 180 ? -39.000 8.336 75.584 1.00 73.56 180 VAL A N 1
ATOM 1407 C CA . VAL A 1 180 ? -38.505 7.624 74.389 1.00 73.56 180 VAL A CA 1
ATOM 1408 C C . VAL A 1 180 ? -38.607 8.497 73.130 1.00 73.56 180 VAL A C 1
ATOM 1410 O O . VAL A 1 180 ? -37.681 8.537 72.320 1.00 73.56 180 VAL A O 1
ATOM 1413 N N . GLU A 1 181 ? -39.681 9.280 72.990 1.00 76.56 181 GLU A N 1
ATOM 1414 C CA . GLU A 1 181 ? -39.897 10.160 71.826 1.00 76.56 181 GLU A CA 1
ATOM 1415 C C . GLU A 1 181 ? -38.905 11.332 71.720 1.00 76.56 181 GLU A C 1
ATOM 1417 O O . GLU A 1 181 ? -38.705 11.901 70.642 1.00 76.56 181 GLU A O 1
ATOM 1422 N N . SER A 1 182 ? -38.303 11.749 72.837 1.00 75.62 182 SER A N 1
ATOM 1423 C CA . SER A 1 182 ? -37.290 12.812 72.833 1.00 75.62 182 SER A CA 1
ATOM 1424 C C . SER A 1 182 ? -35.915 12.287 72.408 1.00 75.62 182 SER A C 1
ATOM 1426 O O . SER A 1 182 ? -35.244 12.938 71.608 1.00 75.62 182 SER A O 1
ATOM 1428 N N . ALA A 1 183 ? -35.543 11.078 72.842 1.00 74.38 183 ALA A N 1
ATOM 1429 C CA . ALA A 1 183 ? -34.291 10.429 72.457 1.00 74.38 183 ALA A CA 1
ATOM 1430 C C . ALA A 1 183 ? -34.271 9.989 70.978 1.00 74.38 183 ALA A C 1
ATOM 1432 O O . ALA A 1 183 ? -33.231 10.040 70.324 1.00 74.38 183 ALA A O 1
ATOM 1433 N N . GLN A 1 184 ? -35.424 9.622 70.407 1.00 81.00 184 GLN A N 1
ATOM 1434 C CA . GLN A 1 184 ? -35.507 9.177 69.010 1.00 81.00 184 GLN A CA 1
ATOM 1435 C C . GLN A 1 184 ? -35.297 10.317 68.002 1.00 81.00 184 GLN A C 1
ATOM 1437 O O . GLN A 1 184 ? -34.553 10.162 67.034 1.00 81.00 184 GLN A O 1
ATOM 1442 N N . ARG A 1 185 ? -35.854 11.503 68.280 1.00 81.00 185 ARG A N 1
ATOM 1443 C CA . ARG A 1 185 ? -35.629 12.703 67.455 1.00 81.00 185 ARG A CA 1
ATOM 1444 C C . ARG A 1 185 ? -34.158 13.129 67.425 1.00 81.00 185 ARG A C 1
ATOM 1446 O O . ARG A 1 185 ? -33.656 13.518 66.375 1.00 81.00 185 ARG A O 1
ATOM 1453 N N . ALA A 1 186 ? -33.453 13.005 68.550 1.00 79.25 186 ALA A N 1
ATOM 1454 C CA . ALA A 1 186 ? -32.028 13.326 68.628 1.00 79.25 186 ALA A CA 1
ATOM 1455 C C . ALA A 1 186 ? -31.154 12.377 67.777 1.00 79.25 186 ALA A C 1
ATOM 1457 O O . ALA A 1 186 ? -30.165 12.815 67.188 1.00 79.25 186 ALA A O 1
ATOM 1458 N N . HIS A 1 187 ? -31.530 11.098 67.664 1.00 85.44 187 HIS A N 1
ATOM 1459 C CA . HIS A 1 187 ? -30.836 10.124 66.815 1.00 85.44 187 HIS A CA 1
ATOM 1460 C C . HIS A 1 187 ? -31.064 10.380 65.315 1.00 85.44 187 HIS A C 1
ATOM 1462 O O . HIS A 1 187 ? -30.107 10.383 64.540 1.00 85.44 187 HIS A O 1
ATOM 1468 N N . GLU A 1 188 ? -32.302 10.670 64.906 1.00 84.75 188 GLU A N 1
ATOM 1469 C CA . GLU A 1 188 ? -32.650 10.955 63.504 1.00 84.75 188 GLU A CA 1
ATOM 1470 C C . GLU A 1 188 ? -31.919 12.196 62.959 1.00 84.75 188 GLU A C 1
ATOM 1472 O O . GLU A 1 188 ? -31.401 12.180 61.840 1.00 84.75 188 GLU A O 1
ATOM 1477 N N . GLU A 1 189 ? -31.801 13.257 63.762 1.00 83.75 189 GLU A N 1
ATOM 1478 C CA . GLU A 1 189 ? -31.032 14.453 63.393 1.00 83.75 189 GLU A CA 1
ATOM 1479 C C . GLU A 1 189 ? -29.523 14.176 63.247 1.00 83.75 189 GLU A C 1
ATOM 1481 O O . GLU A 1 189 ? -28.852 14.810 62.424 1.00 83.75 189 GLU A O 1
ATOM 1486 N N . ALA A 1 190 ? -28.971 13.243 64.030 1.00 83.56 190 ALA A N 1
ATOM 1487 C CA . ALA A 1 190 ? -27.565 12.848 63.947 1.00 83.56 190 ALA A CA 1
ATOM 1488 C C . ALA A 1 190 ? -27.281 11.940 62.730 1.00 83.56 190 ALA A C 1
ATOM 1490 O O . ALA A 1 190 ? -26.265 12.119 62.057 1.00 83.56 190 ALA A O 1
ATOM 1491 N N . GLU A 1 191 ? -28.199 11.032 62.381 1.00 86.44 191 GLU A N 1
ATOM 1492 C CA . GLU A 1 191 ? -28.130 10.199 61.165 1.00 86.44 191 GLU A CA 1
ATOM 1493 C C . GLU A 1 191 ? -28.205 11.036 59.876 1.00 86.44 191 GLU A C 1
ATOM 1495 O O . GLU A 1 191 ? -27.447 10.806 58.927 1.00 86.44 191 GLU A O 1
ATOM 1500 N N . GLN A 1 192 ? -29.049 12.074 59.841 1.00 84.94 192 GLN A N 1
ATOM 1501 C CA . GLN A 1 192 ? -29.118 12.994 58.697 1.00 84.94 192 GLN A CA 1
ATOM 1502 C C . GLN A 1 192 ? -27.799 13.754 58.487 1.00 84.94 192 GLN A C 1
ATOM 1504 O O . GLN A 1 192 ? -27.323 13.875 57.354 1.00 84.94 192 GLN A O 1
ATOM 1509 N N . ARG A 1 193 ? -27.165 14.226 59.572 1.00 84.81 193 ARG A N 1
ATOM 1510 C CA . ARG A 1 193 ? -25.850 14.892 59.513 1.00 84.81 193 ARG A CA 1
ATOM 1511 C C . ARG A 1 193 ? -24.742 13.945 59.049 1.00 84.81 193 ARG A C 1
ATOM 1513 O O . ARG A 1 193 ? -23.908 14.351 58.240 1.00 84.81 193 ARG A O 1
ATOM 1520 N N . TYR A 1 194 ? -24.755 12.692 59.503 1.00 89.75 194 TYR A N 1
ATOM 1521 C CA . TYR A 1 194 ? -23.821 11.659 59.046 1.00 89.75 194 TYR A CA 1
ATOM 1522 C C . TYR A 1 194 ? -23.988 11.352 57.551 1.00 89.75 194 TYR A C 1
ATOM 1524 O O . TYR A 1 194 ? -23.005 11.342 56.810 1.00 89.75 194 TYR A O 1
ATOM 1532 N N . THR A 1 195 ? -25.228 11.180 57.088 1.00 86.00 195 THR A N 1
ATOM 1533 C CA . THR A 1 195 ? -25.531 10.869 55.682 1.00 86.00 195 THR A CA 1
ATOM 1534 C C . THR A 1 195 ? -25.070 11.993 54.750 1.00 86.00 195 THR A C 1
ATOM 1536 O O . THR A 1 195 ? -24.351 11.734 53.785 1.00 86.00 195 THR A O 1
ATOM 1539 N N . ALA A 1 196 ? -25.371 13.252 55.088 1.00 85.81 196 ALA A N 1
ATOM 1540 C CA . ALA A 1 196 ? -24.933 14.413 54.310 1.00 85.81 196 ALA A CA 1
ATOM 1541 C C . ALA A 1 196 ? -23.397 14.563 54.265 1.00 85.81 196 ALA A C 1
ATOM 1543 O O . ALA A 1 196 ? -22.831 14.896 53.220 1.00 85.81 196 ALA A O 1
ATOM 1544 N N . ALA A 1 197 ? -22.703 14.292 55.378 1.00 86.81 197 ALA A N 1
ATOM 1545 C CA . ALA A 1 197 ? -21.239 14.304 55.429 1.00 86.81 197 ALA A CA 1
ATOM 1546 C C . ALA A 1 197 ? -20.617 13.151 54.616 1.00 86.81 197 ALA A C 1
ATOM 1548 O O . ALA A 1 197 ? -19.590 13.340 53.961 1.00 86.81 197 ALA A O 1
ATOM 1549 N N . ASN A 1 198 ? -21.244 11.971 54.617 1.00 89.44 198 ASN A N 1
ATOM 1550 C CA . ASN A 1 198 ? -20.789 10.809 53.857 1.00 89.44 198 ASN A CA 1
ATOM 1551 C C . ASN A 1 198 ? -20.929 11.035 52.342 1.00 89.44 198 ASN A C 1
ATOM 1553 O O . ASN A 1 198 ? -19.985 10.789 51.592 1.00 89.44 198 ASN A O 1
ATOM 1557 N N . GLU A 1 199 ? -22.060 11.585 51.894 1.00 88.56 199 GLU A N 1
ATOM 1558 C CA . GLU A 1 199 ? -22.278 11.949 50.488 1.00 88.56 199 GLU A CA 1
ATOM 1559 C C . GLU A 1 199 ? -21.261 12.988 49.983 1.00 88.56 199 GLU A C 1
ATOM 1561 O O . GLU A 1 199 ? -20.764 12.874 48.859 1.00 88.56 199 GLU A O 1
ATOM 1566 N N . ASP A 1 200 ? -20.901 13.984 50.805 1.00 88.00 200 ASP A N 1
ATOM 1567 C CA . ASP A 1 200 ? -19.876 14.977 50.452 1.00 88.00 200 ASP A CA 1
ATOM 1568 C C . ASP A 1 200 ? -18.475 14.352 50.326 1.00 88.00 200 ASP A C 1
ATOM 1570 O O . ASP A 1 200 ? -17.752 14.659 49.375 1.00 88.00 200 ASP A O 1
ATOM 1574 N N . VAL A 1 201 ? -18.104 13.424 51.217 1.00 90.75 201 VAL A N 1
ATOM 1575 C CA . VAL A 1 201 ? -16.828 12.687 51.137 1.00 90.75 201 VAL A CA 1
ATOM 1576 C C . VAL A 1 201 ? -16.773 11.784 49.903 1.00 90.75 201 VAL A C 1
ATOM 1578 O O . VAL A 1 201 ? -15.759 11.788 49.202 1.00 90.75 201 VAL A O 1
ATOM 1581 N N . VAL A 1 202 ? -17.849 11.048 49.602 1.00 89.50 202 VAL A N 1
ATOM 1582 C CA . VAL A 1 202 ? -17.930 10.176 48.416 1.00 89.50 202 VAL A CA 1
ATOM 1583 C C . VAL A 1 202 ? -17.819 10.999 47.132 1.00 89.50 202 VAL A C 1
ATOM 1585 O O . VAL A 1 202 ? -16.990 10.690 46.276 1.00 89.50 202 VAL A O 1
ATOM 1588 N N . ARG A 1 203 ? -18.577 12.097 47.016 1.00 90.81 203 ARG A N 1
ATOM 1589 C CA . ARG A 1 203 ? -18.525 12.996 45.852 1.00 90.81 203 ARG A CA 1
ATOM 1590 C C . ARG A 1 203 ? -17.123 13.568 45.623 1.00 90.81 203 ARG A C 1
ATOM 1592 O O . ARG A 1 203 ? -16.649 13.571 44.488 1.00 90.81 203 ARG A O 1
ATOM 1599 N N . ARG A 1 204 ? -16.453 14.045 46.679 1.00 89.69 204 ARG A N 1
ATOM 1600 C CA . ARG A 1 204 ? -15.082 14.585 46.590 1.00 89.69 204 ARG A CA 1
ATOM 1601 C C . ARG A 1 204 ? -14.052 13.505 46.248 1.00 89.69 204 ARG A C 1
ATOM 1603 O O . ARG A 1 204 ? -13.099 13.804 45.537 1.00 89.69 204 ARG A O 1
ATOM 1610 N N . GLY A 1 205 ? -14.249 12.269 46.717 1.00 89.44 205 GLY A N 1
ATOM 1611 C CA . GLY A 1 205 ? -13.415 11.117 46.356 1.00 89.44 205 GLY A CA 1
ATOM 1612 C C . GLY A 1 205 ? -13.461 10.817 44.857 1.00 89.44 205 GLY A C 1
ATOM 1613 O O . GLY A 1 205 ? -12.420 10.796 44.213 1.00 89.44 205 GLY A O 1
ATOM 1614 N N . VAL A 1 206 ? -14.665 10.727 44.283 1.00 87.88 206 VAL A N 1
ATOM 1615 C CA . VAL A 1 206 ? -14.855 10.488 42.838 1.00 87.88 206 VAL A CA 1
ATOM 1616 C C . VAL A 1 206 ? -14.201 11.581 41.982 1.00 87.88 206 VAL A C 1
ATOM 1618 O O . VAL A 1 206 ? -13.574 11.283 40.970 1.00 87.88 206 VAL A O 1
ATOM 1621 N N . GLN A 1 207 ? -14.310 12.851 42.387 1.00 86.38 207 GLN A N 1
ATOM 1622 C CA . GLN A 1 207 ? -13.665 13.965 41.678 1.00 86.38 207 GLN A CA 1
ATOM 1623 C C . GLN A 1 207 ? -12.129 13.895 41.728 1.00 86.38 207 GLN A C 1
ATOM 1625 O O . GLN A 1 207 ? -11.472 14.299 40.770 1.00 86.38 207 GLN A O 1
ATOM 1630 N N . LEU A 1 208 ? -11.555 13.396 42.828 1.00 91.12 208 LEU A N 1
ATOM 1631 C CA . LEU A 1 208 ? -10.110 13.220 42.970 1.00 91.12 208 LEU A CA 1
ATOM 1632 C C . LEU A 1 208 ? -9.602 12.058 42.105 1.00 91.12 208 LEU A C 1
ATOM 1634 O O . LEU A 1 208 ? -8.587 12.214 41.432 1.00 91.12 208 LEU A O 1
ATOM 1638 N N . ASP A 1 209 ? -10.338 10.944 42.056 1.00 88.25 209 ASP A N 1
ATOM 1639 C CA . ASP A 1 209 ? -9.990 9.785 41.224 1.00 88.25 209 ASP A CA 1
ATOM 1640 C C . ASP A 1 209 ? -10.005 10.141 39.724 1.00 88.25 209 ASP A C 1
ATOM 1642 O O . ASP A 1 209 ? -9.077 9.794 38.993 1.00 88.25 209 ASP A O 1
ATOM 1646 N N . GLN A 1 210 ? -10.994 10.927 39.275 1.00 87.88 210 GLN A N 1
ATOM 1647 C CA . GLN A 1 210 ? -11.061 11.441 37.896 1.00 87.88 210 GLN A CA 1
ATOM 1648 C C . GLN A 1 210 ? -9.866 12.343 37.538 1.00 87.88 210 GLN A C 1
ATOM 1650 O O . GLN A 1 210 ? -9.343 12.280 36.422 1.00 87.88 210 GLN A O 1
ATOM 1655 N N . LEU A 1 211 ? -9.413 13.185 38.476 1.00 89.06 211 LEU A N 1
ATOM 1656 C CA . LEU A 1 211 ? -8.223 14.020 38.284 1.00 89.06 211 LEU A CA 1
ATOM 1657 C C . LEU A 1 211 ? -6.942 13.175 38.242 1.00 89.06 211 LEU A C 1
ATOM 1659 O O . LEU A 1 211 ? -6.094 13.414 37.382 1.00 89.06 211 LEU A O 1
ATOM 1663 N N . ALA A 1 212 ? -6.817 12.165 39.108 1.00 87.75 212 ALA A N 1
ATOM 1664 C CA . ALA A 1 212 ? -5.662 11.269 39.152 1.00 87.75 212 ALA A CA 1
ATOM 1665 C C . ALA A 1 212 ? -5.512 10.440 37.861 1.00 87.75 212 ALA A C 1
ATOM 1667 O O . ALA A 1 212 ? -4.402 10.284 37.339 1.00 87.75 212 ALA A O 1
ATOM 1668 N N . GLU A 1 213 ? -6.620 9.961 37.289 1.00 87.38 213 GLU A N 1
ATOM 1669 C CA . GLU A 1 213 ? -6.625 9.264 35.997 1.00 87.38 213 GLU A CA 1
ATOM 1670 C C . GLU A 1 213 ? -6.146 10.187 34.862 1.00 87.38 213 GLU A C 1
ATOM 1672 O O . GLU A 1 213 ? -5.265 9.825 34.071 1.00 87.38 213 GLU A O 1
ATOM 1677 N N . ARG A 1 214 ? -6.642 11.434 34.830 1.00 86.25 214 ARG A N 1
ATOM 1678 C CA . ARG A 1 214 ? -6.227 12.435 33.837 1.00 86.25 214 ARG A CA 1
ATOM 1679 C C . ARG A 1 214 ? -4.739 12.785 33.957 1.00 86.25 214 ARG A C 1
ATOM 1681 O O . ARG A 1 214 ? -4.045 12.805 32.939 1.00 86.25 214 ARG A O 1
ATOM 1688 N N . ILE A 1 215 ? -4.234 12.988 35.175 1.00 88.19 215 ILE A N 1
ATOM 1689 C CA . ILE A 1 215 ? -2.810 13.238 35.476 1.00 88.19 215 ILE A CA 1
ATOM 1690 C C . ILE A 1 215 ? -1.937 12.078 34.987 1.00 88.19 215 ILE A C 1
ATOM 1692 O O . ILE A 1 215 ? -0.937 12.301 34.300 1.00 88.19 215 ILE A O 1
ATOM 1696 N N . THR A 1 216 ? -2.339 10.836 35.265 1.00 87.06 216 THR A N 1
ATOM 1697 C CA . THR A 1 216 ? -1.609 9.637 34.826 1.00 87.06 216 THR A CA 1
ATOM 1698 C C . THR A 1 216 ? -1.509 9.576 33.298 1.00 87.06 216 THR A C 1
ATOM 1700 O O . THR A 1 216 ? -0.423 9.350 32.764 1.00 87.06 216 THR A O 1
ATOM 1703 N N . SER A 1 217 ? -2.600 9.875 32.581 1.00 85.12 217 SER A N 1
ATOM 1704 C CA . SER A 1 217 ? -2.625 9.862 31.108 1.00 85.12 217 SER A CA 1
ATOM 1705 C C . SER A 1 217 ? -1.712 10.913 30.451 1.00 85.12 217 SER A C 1
ATOM 1707 O O . SER A 1 217 ? -1.163 10.676 29.373 1.00 85.12 217 SER A O 1
ATOM 1709 N N . LEU A 1 218 ? -1.511 12.065 31.101 1.00 86.25 218 LEU A N 1
ATOM 1710 C CA . LEU A 1 218 ? -0.696 13.173 30.585 1.00 86.25 218 LEU A CA 1
ATOM 1711 C C . LEU A 1 218 ? 0.779 13.077 31.001 1.00 86.25 218 LEU A C 1
ATOM 1713 O O . LEU A 1 218 ? 1.652 13.602 30.307 1.00 86.25 218 LEU A O 1
ATOM 1717 N N . THR A 1 219 ? 1.078 12.358 32.086 1.00 86.00 219 THR A N 1
ATOM 1718 C CA . THR A 1 219 ? 2.435 12.216 32.640 1.00 86.00 219 THR A CA 1
ATOM 1719 C C . THR A 1 219 ? 3.407 11.598 31.633 1.00 86.00 219 THR A C 1
ATOM 1721 O O . THR A 1 219 ? 4.515 12.106 31.457 1.00 86.00 219 THR A O 1
ATOM 1724 N N . THR A 1 220 ? 2.993 10.559 30.901 1.00 82.25 220 THR A N 1
ATOM 1725 C CA . THR A 1 220 ? 3.849 9.904 29.893 1.00 82.25 220 THR A CA 1
ATOM 1726 C C . THR A 1 220 ? 4.272 10.864 28.779 1.00 82.25 220 THR A C 1
ATOM 1728 O O . THR A 1 220 ? 5.417 10.819 28.336 1.00 82.25 220 THR A O 1
ATOM 1731 N N . LYS A 1 221 ? 3.375 11.765 28.356 1.00 79.31 221 LYS A N 1
ATOM 1732 C CA . LYS A 1 221 ? 3.657 12.765 27.313 1.00 79.31 221 LYS A CA 1
ATOM 1733 C C . LYS A 1 221 ? 4.506 13.924 27.841 1.00 79.31 221 LYS A C 1
ATOM 1735 O O . LYS A 1 221 ? 5.401 14.393 27.145 1.00 79.31 221 LYS A O 1
ATOM 1740 N N . ALA A 1 222 ? 4.266 14.347 29.083 1.00 80.88 222 ALA A N 1
ATOM 1741 C CA . ALA A 1 222 ? 4.977 15.453 29.720 1.00 80.88 222 ALA A CA 1
ATOM 1742 C C . ALA A 1 222 ? 6.452 15.137 30.044 1.00 80.88 222 ALA A C 1
ATOM 1744 O O . ALA A 1 222 ? 7.300 16.018 29.928 1.00 80.88 222 ALA A O 1
ATOM 1745 N N . ILE A 1 223 ? 6.790 13.891 30.408 1.00 81.62 223 ILE A N 1
ATOM 1746 C CA . ILE A 1 223 ? 8.179 13.489 30.726 1.00 81.62 223 ILE A CA 1
ATOM 1747 C C . ILE A 1 223 ? 9.113 13.637 29.515 1.00 81.62 223 ILE A C 1
ATOM 1749 O O . ILE A 1 223 ? 10.295 13.935 29.673 1.00 81.62 223 ILE A O 1
ATOM 1753 N N . ALA A 1 224 ? 8.590 13.446 28.303 1.00 81.00 224 ALA A N 1
ATOM 1754 C CA . ALA A 1 224 ? 9.356 13.541 27.065 1.00 81.00 224 ALA A CA 1
ATOM 1755 C C . ALA A 1 224 ? 9.479 14.982 26.526 1.00 81.00 224 ALA A C 1
ATOM 1757 O O . ALA A 1 224 ? 9.971 15.171 25.407 1.00 81.00 224 ALA A O 1
ATOM 1758 N N . ALA A 1 225 ? 9.010 15.987 27.277 1.00 82.81 225 ALA A N 1
ATOM 1759 C CA . ALA A 1 225 ? 9.059 17.384 26.870 1.00 82.81 225 ALA A CA 1
ATOM 1760 C C . ALA A 1 225 ? 10.504 17.930 26.881 1.00 82.81 225 ALA A C 1
ATOM 1762 O O . ALA A 1 225 ? 11.266 17.673 27.819 1.00 82.81 225 ALA A O 1
ATOM 1763 N N . PRO A 1 226 ? 10.905 18.700 25.855 1.00 79.38 226 PRO A N 1
ATOM 1764 C CA . PRO A 1 226 ? 12.238 19.285 25.783 1.00 79.38 226 PRO A CA 1
ATOM 1765 C C . PRO A 1 226 ? 12.462 20.327 26.892 1.00 79.38 226 PRO A C 1
ATOM 1767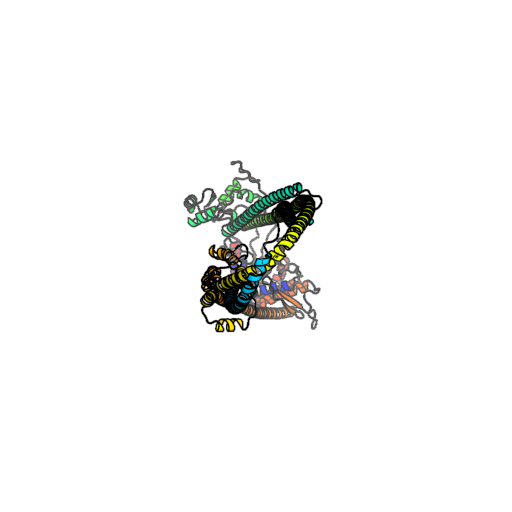 O O . PRO A 1 226 ? 11.655 21.232 27.099 1.00 79.38 226 PRO A O 1
ATOM 1770 N N . ALA A 1 227 ? 13.589 20.218 27.598 1.00 77.31 227 ALA A N 1
ATOM 1771 C CA . ALA A 1 227 ? 13.934 21.120 28.694 1.00 77.31 227 ALA A CA 1
ATOM 1772 C C . ALA A 1 227 ? 14.375 22.507 28.187 1.00 77.31 227 ALA A C 1
ATOM 1774 O O . ALA A 1 227 ? 15.186 22.614 27.269 1.00 77.31 227 ALA A O 1
ATOM 1775 N N . GLY A 1 228 ? 13.893 23.572 28.838 1.00 80.25 228 GLY A N 1
ATOM 1776 C CA . GLY A 1 228 ? 14.347 24.950 28.600 1.00 80.25 228 GLY A CA 1
ATOM 1777 C C . GLY A 1 228 ? 13.666 25.692 27.445 1.00 80.25 228 GLY A C 1
ATOM 1778 O O . GLY A 1 228 ? 14.118 26.779 27.095 1.00 80.25 228 GLY A O 1
ATOM 1779 N N . VAL A 1 229 ? 12.596 25.138 26.867 1.00 84.69 229 VAL A N 1
ATOM 1780 C CA . VAL A 1 229 ? 11.773 25.786 25.831 1.00 84.69 229 VAL A CA 1
ATOM 1781 C C . VAL A 1 229 ? 10.401 26.111 26.418 1.00 84.69 229 VAL A C 1
ATOM 1783 O O . VAL A 1 229 ? 9.826 25.282 27.123 1.00 84.69 229 VAL A O 1
ATOM 1786 N N . THR A 1 230 ? 9.886 27.317 26.168 1.00 88.81 230 THR A N 1
ATOM 1787 C CA . THR A 1 230 ? 8.540 27.699 26.618 1.00 88.81 230 THR A CA 1
ATOM 1788 C C . THR A 1 230 ? 7.469 27.161 25.664 1.00 88.81 230 THR A C 1
ATOM 1790 O O . THR A 1 230 ? 7.752 26.875 24.500 1.00 88.81 230 THR A O 1
ATOM 1793 N N . LEU A 1 231 ? 6.227 27.015 26.140 1.00 88.75 231 LEU A N 1
ATOM 1794 C CA . LEU A 1 231 ? 5.107 26.599 25.286 1.00 88.75 231 LEU A CA 1
ATOM 1795 C C . LEU A 1 231 ? 4.890 27.581 24.123 1.00 88.75 231 LEU A C 1
ATOM 1797 O O . LEU A 1 231 ? 4.704 27.150 22.991 1.00 88.75 231 LEU A O 1
ATOM 1801 N N . GLU A 1 232 ? 4.987 28.883 24.395 1.00 88.38 232 GLU A N 1
ATOM 1802 C CA . GLU A 1 232 ? 4.828 29.945 23.396 1.00 88.38 232 GLU A CA 1
ATOM 1803 C C . GLU A 1 232 ? 5.896 29.850 22.294 1.00 88.38 232 GLU A C 1
ATOM 1805 O O . GLU A 1 232 ? 5.571 29.892 21.108 1.00 88.38 232 GLU A O 1
ATOM 1810 N N . ASP A 1 233 ? 7.159 29.604 22.666 1.00 89.88 233 ASP A N 1
ATOM 1811 C CA . ASP A 1 233 ? 8.240 29.398 21.695 1.00 89.88 233 ASP A CA 1
ATOM 1812 C C . ASP A 1 233 ? 8.016 28.145 20.834 1.00 89.88 233 ASP A C 1
ATOM 1814 O O . ASP A 1 233 ? 8.339 28.135 19.645 1.00 89.88 233 ASP A O 1
ATOM 1818 N N . ALA A 1 234 ? 7.492 27.065 21.421 1.00 89.81 234 ALA A N 1
ATOM 1819 C CA . ALA A 1 234 ? 7.238 25.821 20.702 1.00 89.81 234 ALA A CA 1
ATOM 1820 C C . ALA A 1 234 ? 6.052 25.939 19.734 1.00 89.81 234 ALA A C 1
ATOM 1822 O O . ALA A 1 234 ? 6.145 25.467 18.603 1.00 89.81 234 ALA A O 1
ATOM 1823 N N . GLU A 1 235 ? 4.973 26.614 20.136 1.00 90.50 235 GLU A N 1
ATOM 1824 C CA . GLU A 1 235 ? 3.820 26.887 19.270 1.00 90.50 235 GLU A CA 1
ATOM 1825 C C . GLU A 1 235 ? 4.178 27.856 18.131 1.00 90.50 235 GLU A C 1
ATOM 1827 O O . GLU A 1 235 ? 3.777 27.630 16.984 1.00 90.50 235 GLU A O 1
ATOM 1832 N N . SER A 1 236 ? 5.009 28.872 18.402 1.00 91.50 236 SER A N 1
ATOM 1833 C CA . SER A 1 236 ? 5.560 29.743 17.356 1.00 91.50 236 SER A CA 1
ATOM 1834 C C . SER A 1 236 ? 6.388 28.940 16.352 1.00 91.50 236 SER A C 1
ATOM 1836 O O . SER A 1 236 ? 6.160 29.047 15.152 1.00 91.50 236 SER A O 1
ATOM 1838 N N . ARG A 1 237 ? 7.293 28.067 16.820 1.00 91.44 237 ARG A N 1
ATOM 1839 C CA . ARG A 1 237 ? 8.097 27.205 15.934 1.00 91.44 237 ARG A CA 1
ATOM 1840 C C . ARG A 1 237 ? 7.252 26.224 15.125 1.00 91.44 237 ARG A C 1
ATOM 1842 O O . ARG A 1 237 ? 7.598 25.952 13.980 1.00 91.44 237 ARG A O 1
ATOM 1849 N N . ALA A 1 238 ? 6.176 25.684 15.698 1.00 92.19 238 ALA A N 1
ATOM 1850 C CA . ALA A 1 238 ? 5.259 24.801 14.979 1.00 92.19 238 ALA A CA 1
ATOM 1851 C C . ALA A 1 238 ? 4.547 25.547 13.841 1.00 92.19 238 ALA A C 1
ATOM 1853 O O . ALA A 1 238 ? 4.427 25.006 12.742 1.00 92.19 238 ALA A O 1
ATOM 1854 N N . THR A 1 239 ? 4.153 26.798 14.092 1.00 92.94 239 THR A N 1
ATOM 1855 C CA . THR A 1 239 ? 3.547 27.689 13.092 1.00 92.94 239 THR A CA 1
ATOM 1856 C C . THR A 1 239 ? 4.545 28.039 11.987 1.00 92.94 239 THR A C 1
ATOM 1858 O O . THR A 1 239 ? 4.262 27.801 10.817 1.00 92.94 239 THR A O 1
ATOM 1861 N N . ASP A 1 240 ? 5.753 28.485 12.348 1.00 93.62 240 ASP A N 1
ATOM 1862 C CA . ASP A 1 240 ? 6.814 28.814 11.386 1.00 93.62 240 ASP A CA 1
ATOM 1863 C C . ASP A 1 240 ? 7.187 27.603 10.510 1.00 93.62 240 ASP A C 1
ATOM 1865 O O . ASP A 1 240 ? 7.421 27.730 9.305 1.00 93.62 240 ASP A O 1
ATOM 1869 N N . ALA A 1 241 ? 7.233 26.405 11.103 1.00 93.25 241 ALA A N 1
ATOM 1870 C CA . ALA A 1 241 ? 7.511 25.173 10.375 1.00 93.25 241 ALA A CA 1
ATOM 1871 C C . ALA A 1 241 ? 6.350 24.756 9.456 1.00 93.25 241 ALA A C 1
ATOM 1873 O O . ALA A 1 241 ? 6.603 24.201 8.387 1.00 93.25 241 ALA A O 1
ATOM 1874 N N . ALA A 1 242 ? 5.099 25.046 9.835 1.00 93.25 242 ALA A N 1
ATOM 1875 C CA . ALA A 1 242 ? 3.933 24.816 8.982 1.00 93.25 242 ALA A CA 1
ATOM 1876 C C . ALA A 1 242 ? 3.967 25.729 7.749 1.00 93.25 242 ALA A C 1
ATOM 1878 O O . ALA A 1 242 ? 3.842 25.249 6.625 1.00 93.25 242 ALA A O 1
ATOM 1879 N N . ASP A 1 243 ? 4.240 27.022 7.945 1.00 94.00 243 ASP A N 1
ATOM 1880 C CA . ASP A 1 243 ? 4.372 27.993 6.853 1.00 94.00 243 ASP A CA 1
ATOM 1881 C C . ASP A 1 243 ? 5.519 27.619 5.897 1.00 94.00 243 ASP A C 1
ATOM 1883 O O . ASP A 1 243 ? 5.395 27.724 4.671 1.00 94.00 243 ASP A O 1
ATOM 1887 N N . ALA A 1 244 ? 6.641 27.135 6.443 1.00 93.19 244 ALA A N 1
ATOM 1888 C CA . ALA A 1 244 ? 7.767 26.646 5.652 1.00 93.19 244 ALA A CA 1
ATOM 1889 C C . ALA A 1 244 ? 7.423 25.380 4.845 1.00 93.19 244 ALA A C 1
ATOM 1891 O O . ALA A 1 244 ? 7.851 25.258 3.692 1.00 93.19 244 ALA A O 1
ATOM 1892 N N . LEU A 1 245 ? 6.646 24.454 5.420 1.00 95.19 245 LEU A N 1
ATOM 1893 C CA . LEU A 1 245 ? 6.161 23.257 4.731 1.00 95.19 245 LEU A CA 1
ATOM 1894 C C . LEU A 1 245 ? 5.190 23.625 3.601 1.00 95.19 245 LEU A C 1
ATOM 1896 O O . LEU A 1 245 ? 5.366 23.165 2.474 1.00 95.19 245 LEU A O 1
ATOM 1900 N N . ASP A 1 246 ? 4.239 24.519 3.860 1.00 93.88 246 ASP A N 1
ATOM 1901 C CA . ASP A 1 246 ? 3.292 25.027 2.865 1.00 93.88 246 ASP A CA 1
ATOM 1902 C C . ASP A 1 246 ? 4.000 25.666 1.665 1.00 93.88 246 ASP A C 1
ATOM 1904 O O . ASP A 1 246 ? 3.634 25.434 0.506 1.00 93.88 246 ASP A O 1
ATOM 1908 N N . LEU A 1 247 ? 5.037 26.469 1.922 1.00 94.94 247 LEU A N 1
ATOM 1909 C CA . LEU A 1 247 ? 5.863 27.059 0.871 1.00 94.94 247 LEU A CA 1
ATOM 1910 C C . LEU A 1 247 ? 6.587 25.974 0.057 1.00 94.94 247 LEU A C 1
ATOM 1912 O O . LEU A 1 247 ? 6.640 26.062 -1.173 1.00 94.94 247 LEU A O 1
ATOM 1916 N N . ALA A 1 248 ? 7.118 24.947 0.725 1.00 94.31 248 ALA A N 1
ATOM 1917 C CA . ALA A 1 248 ? 7.825 23.848 0.075 1.00 94.31 248 ALA A CA 1
ATOM 1918 C C . ALA A 1 248 ? 6.895 22.968 -0.779 1.00 94.31 248 ALA A C 1
ATOM 1920 O O . ALA A 1 248 ? 7.275 22.602 -1.890 1.00 94.31 248 ALA A O 1
ATOM 1921 N N . ILE A 1 249 ? 5.668 22.695 -0.322 1.00 93.81 249 ILE A N 1
ATOM 1922 C CA . ILE A 1 249 ? 4.643 21.964 -1.088 1.00 93.81 249 ILE A CA 1
ATOM 1923 C C . ILE A 1 249 ? 4.300 22.719 -2.376 1.00 93.81 249 ILE A C 1
ATOM 1925 O O . ILE A 1 249 ? 4.292 22.136 -3.461 1.00 93.81 249 ILE A O 1
ATOM 1929 N N . ARG A 1 250 ? 4.065 24.037 -2.289 1.00 94.06 250 ARG A N 1
ATOM 1930 C CA . ARG A 1 250 ? 3.774 24.863 -3.476 1.00 94.06 250 ARG A CA 1
ATOM 1931 C C . ARG A 1 250 ? 4.943 24.877 -4.459 1.00 94.06 250 ARG A C 1
ATOM 1933 O O . ARG A 1 250 ? 4.720 24.806 -5.666 1.00 94.06 250 ARG A O 1
ATOM 1940 N N . ALA A 1 251 ? 6.174 24.966 -3.955 1.00 93.00 251 ALA A N 1
ATOM 1941 C CA . ALA A 1 251 ? 7.373 24.920 -4.786 1.00 93.00 251 ALA A CA 1
ATOM 1942 C C . ALA A 1 251 ? 7.534 23.559 -5.485 1.00 93.00 251 ALA A C 1
ATOM 1944 O O . ALA A 1 251 ? 7.856 23.529 -6.672 1.00 93.00 251 ALA A O 1
ATOM 1945 N N . LEU A 1 252 ? 7.264 22.452 -4.783 1.00 93.56 252 LEU A N 1
ATOM 1946 C CA . LEU A 1 252 ? 7.337 21.102 -5.344 1.00 93.56 252 LEU A CA 1
ATOM 1947 C C . LEU A 1 252 ? 6.300 20.896 -6.455 1.00 93.56 252 LEU A C 1
ATOM 1949 O O . LEU A 1 252 ? 6.669 20.480 -7.550 1.00 93.56 252 LEU A O 1
ATOM 1953 N N . GLY A 1 253 ? 5.042 21.288 -6.227 1.00 91.81 253 GLY A N 1
ATOM 1954 C CA . GLY A 1 253 ? 3.999 21.199 -7.258 1.00 91.81 253 GLY A CA 1
ATOM 1955 C C . GLY A 1 253 ? 4.299 22.056 -8.498 1.00 91.81 253 GLY A C 1
ATOM 1956 O O . GLY A 1 253 ? 4.022 21.655 -9.632 1.00 91.81 253 GLY A O 1
ATOM 1957 N N . ALA A 1 254 ? 4.928 23.225 -8.317 1.00 93.00 254 ALA A N 1
ATOM 1958 C CA . ALA A 1 254 ? 5.415 24.026 -9.440 1.00 93.00 254 ALA A CA 1
ATOM 1959 C C . ALA A 1 254 ? 6.550 23.315 -10.202 1.00 93.00 254 ALA A C 1
ATOM 1961 O O . ALA A 1 254 ? 6.522 23.281 -11.432 1.00 93.00 254 ALA A O 1
ATOM 1962 N N . ALA A 1 255 ? 7.511 22.710 -9.494 1.00 93.44 255 ALA A N 1
ATOM 1963 C CA . ALA A 1 255 ? 8.613 21.956 -10.093 1.00 93.44 255 ALA A CA 1
ATOM 1964 C C . ALA A 1 255 ? 8.126 20.738 -10.898 1.00 93.44 255 ALA A C 1
ATOM 1966 O O . ALA A 1 255 ? 8.550 20.558 -12.037 1.00 93.44 255 ALA A O 1
ATOM 1967 N N . GLU A 1 256 ? 7.176 19.963 -10.371 1.00 92.19 256 GLU A N 1
ATOM 1968 C CA . GLU A 1 256 ? 6.538 18.845 -11.086 1.00 92.19 256 GLU A CA 1
ATOM 1969 C C . GLU A 1 256 ? 5.865 19.302 -12.386 1.00 92.19 256 GLU A C 1
ATOM 1971 O O . GLU A 1 256 ? 6.008 18.669 -13.435 1.00 92.19 256 GLU A O 1
ATOM 1976 N N . THR A 1 257 ? 5.178 20.448 -12.342 1.00 93.19 257 THR A N 1
ATOM 1977 C CA . THR A 1 257 ? 4.551 21.040 -13.530 1.00 93.19 257 THR A CA 1
ATOM 1978 C C . THR A 1 257 ? 5.598 21.420 -14.582 1.00 93.19 257 THR A C 1
ATOM 1980 O O . THR A 1 257 ? 5.371 21.214 -15.778 1.00 93.19 257 THR A O 1
ATOM 1983 N N . TYR A 1 258 ? 6.753 21.950 -14.165 1.00 92.12 258 TYR A N 1
ATOM 1984 C CA . TYR A 1 258 ? 7.853 22.258 -15.081 1.00 92.12 258 TYR A CA 1
ATOM 1985 C C . TYR A 1 258 ? 8.465 20.995 -15.696 1.00 92.12 258 TYR A C 1
ATOM 1987 O O . TYR A 1 258 ? 8.666 20.984 -16.910 1.00 92.12 258 TYR A O 1
ATOM 1995 N N . VAL A 1 259 ? 8.689 19.928 -14.917 1.00 93.75 259 VAL A N 1
ATOM 1996 C CA . VAL A 1 259 ? 9.194 18.641 -15.437 1.00 93.75 259 VAL A CA 1
ATOM 1997 C C . VAL A 1 259 ? 8.235 18.083 -16.482 1.00 93.75 259 VAL A C 1
ATOM 1999 O O . VAL A 1 259 ? 8.640 17.794 -17.606 1.00 93.75 259 VAL A O 1
ATOM 2002 N N . HIS A 1 260 ? 6.941 18.014 -16.161 1.00 91.69 260 HIS A N 1
ATOM 2003 C CA . HIS A 1 260 ? 5.932 17.517 -17.095 1.00 91.69 260 HIS A CA 1
ATOM 2004 C C . HIS A 1 260 ? 5.887 18.353 -18.385 1.00 91.69 260 HIS A C 1
ATOM 2006 O O . HIS A 1 260 ? 5.753 17.817 -19.492 1.00 91.69 260 HIS A O 1
ATOM 2012 N N . ARG A 1 261 ? 6.013 19.683 -18.270 1.00 90.12 261 ARG A N 1
ATOM 2013 C CA . ARG A 1 261 ? 6.085 20.579 -19.429 1.00 90.12 261 ARG A CA 1
ATOM 2014 C C . ARG A 1 261 ? 7.336 20.311 -20.269 1.00 90.12 261 ARG A C 1
ATOM 2016 O O . ARG A 1 261 ? 7.200 20.192 -21.482 1.00 90.12 261 ARG A O 1
ATOM 2023 N N . ALA A 1 262 ? 8.510 20.174 -19.656 1.00 91.00 262 ALA A N 1
ATOM 2024 C CA . ALA A 1 262 ? 9.763 19.879 -20.353 1.00 91.00 262 ALA A CA 1
ATOM 2025 C C . ALA A 1 262 ? 9.723 18.510 -21.060 1.00 91.00 262 ALA A C 1
ATOM 2027 O O . ALA A 1 262 ? 10.072 18.417 -22.235 1.00 91.00 262 ALA A O 1
ATOM 2028 N N . GLN A 1 263 ? 9.186 17.471 -20.408 1.00 91.75 263 GLN A N 1
ATOM 2029 C CA . GLN A 1 263 ? 8.974 16.145 -21.008 1.00 91.75 263 GLN A CA 1
ATOM 2030 C C . GLN A 1 263 ? 8.028 16.203 -22.214 1.00 91.75 263 GLN A C 1
ATOM 2032 O O . GLN A 1 263 ? 8.306 15.615 -23.261 1.00 91.75 263 GLN A O 1
ATOM 2037 N N . SER A 1 264 ? 6.927 16.951 -22.092 1.00 87.12 264 SER A N 1
ATOM 2038 C CA . SER A 1 264 ? 5.970 17.152 -23.187 1.00 87.12 264 SER A CA 1
ATOM 2039 C C . SER A 1 264 ? 6.613 17.882 -24.371 1.00 87.12 264 SER A C 1
ATOM 2041 O O . SER A 1 264 ? 6.402 17.494 -25.520 1.00 87.12 264 SER A O 1
ATOM 2043 N N . THR A 1 265 ? 7.431 18.906 -24.100 1.00 86.50 265 THR A N 1
ATOM 2044 C CA . THR A 1 265 ? 8.197 19.639 -25.118 1.00 86.50 265 THR A CA 1
ATOM 2045 C C . THR A 1 265 ? 9.207 18.729 -25.817 1.00 86.50 265 THR A C 1
ATOM 2047 O O . THR A 1 265 ? 9.245 18.702 -27.045 1.00 86.50 265 THR A O 1
ATOM 2050 N N . LEU A 1 266 ? 9.974 17.928 -25.070 1.00 89.12 266 LEU A N 1
ATOM 2051 C CA . LEU A 1 266 ? 10.930 16.976 -25.639 1.00 89.12 266 LEU A CA 1
ATOM 2052 C C . LEU A 1 266 ? 10.231 15.950 -26.543 1.00 89.12 266 LEU A C 1
ATOM 2054 O O . LEU A 1 266 ? 10.665 15.726 -27.672 1.00 89.12 266 LEU A O 1
ATOM 2058 N N . ALA A 1 267 ? 9.117 15.369 -26.088 1.00 85.94 267 ALA A N 1
ATOM 2059 C CA . ALA A 1 267 ? 8.336 14.422 -26.881 1.00 85.94 267 ALA A CA 1
ATOM 2060 C C . ALA A 1 267 ? 7.775 15.061 -28.166 1.00 85.94 267 ALA A C 1
ATOM 2062 O O . ALA A 1 267 ? 7.794 14.435 -29.231 1.00 85.94 267 ALA A O 1
ATOM 2063 N N . ALA A 1 268 ? 7.310 16.313 -28.086 1.00 82.88 268 ALA A N 1
ATOM 2064 C CA . ALA A 1 268 ? 6.845 17.067 -29.246 1.00 82.88 268 ALA A CA 1
ATOM 2065 C C . ALA A 1 268 ? 7.979 17.310 -30.256 1.00 82.88 268 ALA A C 1
ATOM 2067 O O . ALA A 1 268 ? 7.793 17.018 -31.438 1.00 82.88 268 ALA A O 1
ATOM 2068 N N . ILE A 1 269 ? 9.160 17.737 -29.793 1.00 85.25 269 ILE A N 1
ATOM 2069 C CA . ILE A 1 269 ? 10.339 17.980 -30.642 1.00 85.25 269 ILE A CA 1
ATOM 2070 C C . ILE A 1 269 ? 10.833 16.684 -31.293 1.00 85.25 269 ILE A C 1
ATOM 2072 O O . ILE A 1 269 ? 11.088 16.648 -32.498 1.00 85.25 269 ILE A O 1
ATOM 2076 N N . MET A 1 270 ? 10.893 15.579 -30.544 1.00 82.56 270 MET A N 1
ATOM 2077 C CA . MET A 1 270 ? 11.289 14.276 -31.089 1.00 82.56 270 MET A CA 1
ATOM 2078 C C . MET A 1 270 ? 10.362 13.806 -32.213 1.00 82.56 270 MET A C 1
ATOM 2080 O O . MET A 1 270 ? 10.829 13.177 -33.165 1.00 82.56 270 MET A O 1
ATOM 2084 N N . LYS A 1 271 ? 9.063 14.113 -32.126 1.00 78.94 271 LYS A N 1
ATOM 2085 C CA . LYS A 1 271 ? 8.059 13.672 -33.100 1.00 78.94 271 LYS A CA 1
ATOM 2086 C C . LYS A 1 271 ? 7.933 14.619 -34.296 1.00 78.94 271 LYS A C 1
ATOM 2088 O O . LYS A 1 271 ? 7.921 14.149 -35.431 1.00 78.94 271 LYS A O 1
ATOM 2093 N N . HIS A 1 272 ? 7.877 15.927 -34.061 1.00 71.81 272 HIS A N 1
ATOM 2094 C CA . HIS A 1 272 ? 7.488 16.930 -35.061 1.00 71.81 272 HIS A CA 1
ATOM 2095 C C . HIS A 1 272 ? 8.580 17.967 -35.385 1.00 71.81 272 HIS A C 1
ATOM 2097 O O . HIS A 1 272 ? 8.385 18.772 -36.292 1.00 71.81 272 HIS A O 1
ATOM 2103 N N . GLY A 1 273 ? 9.739 17.917 -34.718 1.00 75.38 273 GLY A N 1
ATOM 2104 C CA . GLY A 1 273 ? 10.776 18.948 -34.823 1.00 75.38 273 GLY A CA 1
ATOM 2105 C C . GLY A 1 273 ? 10.485 20.161 -33.936 1.00 75.38 273 GLY A C 1
ATOM 2106 O O . GLY A 1 273 ? 9.542 20.161 -33.148 1.00 75.38 273 GLY A O 1
ATOM 2107 N N . GLU A 1 274 ? 11.302 21.204 -34.039 1.00 77.25 274 GLU A N 1
ATOM 2108 C CA . GLU A 1 274 ? 11.200 22.401 -33.196 1.00 77.25 274 GLU A CA 1
ATOM 2109 C C . GLU A 1 274 ? 10.038 23.340 -33.578 1.00 77.25 274 GLU A C 1
ATOM 2111 O O . GLU A 1 274 ? 9.780 24.347 -32.917 1.00 77.25 274 GLU A O 1
ATOM 2116 N N . ALA A 1 275 ? 9.335 23.036 -34.667 1.00 77.25 275 ALA A N 1
ATOM 2117 C CA . ALA A 1 275 ? 8.221 23.838 -35.141 1.00 77.25 275 ALA A CA 1
ATOM 2118 C C . ALA A 1 275 ? 6.923 23.574 -34.357 1.00 77.25 275 ALA A C 1
ATOM 2120 O O . ALA A 1 275 ? 6.731 22.509 -33.773 1.00 77.25 275 ALA A O 1
ATOM 2121 N N . ASP A 1 276 ? 6.012 24.555 -34.355 1.00 80.44 276 ASP A N 1
ATOM 2122 C CA . ASP A 1 276 ? 4.743 24.467 -33.623 1.00 80.44 276 ASP A CA 1
ATOM 2123 C C . ASP A 1 276 ? 3.918 23.242 -34.088 1.00 80.44 276 ASP A C 1
ATOM 2125 O O . ASP A 1 276 ? 3.492 23.197 -35.251 1.00 80.44 276 ASP A O 1
ATOM 2129 N N . PRO A 1 277 ? 3.644 22.261 -33.200 1.00 76.69 277 PRO A N 1
ATOM 2130 C CA . PRO A 1 277 ? 2.909 21.048 -33.551 1.00 76.69 277 PRO A CA 1
ATOM 2131 C C . PRO A 1 277 ? 1.491 21.314 -34.064 1.00 76.69 277 PRO A C 1
ATOM 2133 O O . PRO A 1 277 ? 0.995 20.563 -34.906 1.00 76.69 277 PRO A O 1
ATOM 2136 N N . GLN A 1 278 ? 0.824 22.372 -33.582 1.00 82.19 278 GLN A N 1
ATOM 2137 C CA . GLN A 1 278 ? -0.523 22.725 -34.043 1.00 82.19 278 GLN A CA 1
ATOM 2138 C C . GLN A 1 278 ? -0.486 23.278 -35.466 1.00 82.19 278 GLN A C 1
ATOM 2140 O O . GLN A 1 278 ? -1.324 22.918 -36.295 1.00 82.19 278 GLN A O 1
ATOM 2145 N N . ALA A 1 279 ? 0.512 24.109 -35.764 1.00 82.75 279 ALA A N 1
ATOM 2146 C CA . ALA A 1 279 ? 0.728 24.633 -37.104 1.00 82.75 279 ALA A CA 1
ATOM 2147 C C . ALA A 1 279 ? 1.131 23.526 -38.089 1.00 82.75 279 ALA A C 1
ATOM 2149 O O . ALA A 1 279 ? 0.587 23.474 -39.191 1.00 82.75 279 ALA A O 1
ATOM 2150 N N . HIS A 1 280 ? 1.998 22.598 -37.675 1.00 82.44 280 HIS A N 1
ATOM 2151 C CA . HIS A 1 280 ? 2.381 21.443 -38.488 1.00 82.44 280 HIS A CA 1
ATOM 2152 C C . HIS A 1 280 ? 1.167 20.563 -38.829 1.00 82.44 280 HIS A C 1
ATOM 2154 O O . HIS A 1 280 ? 0.895 20.310 -39.999 1.00 82.44 280 HIS A O 1
ATOM 2160 N N . ALA A 1 281 ? 0.353 20.198 -37.830 1.00 84.31 281 ALA A N 1
ATOM 2161 C CA . ALA A 1 281 ? -0.847 19.383 -38.037 1.00 84.31 281 ALA A CA 1
ATOM 2162 C C . ALA A 1 281 ? -1.907 20.070 -38.922 1.00 84.31 281 ALA A C 1
ATOM 2164 O O . ALA A 1 281 ? -2.591 19.407 -39.709 1.00 84.31 281 ALA A O 1
ATOM 2165 N N . ALA A 1 282 ? -2.055 21.394 -38.809 1.00 85.69 282 ALA A N 1
ATOM 2166 C CA . ALA A 1 282 ? -2.977 22.169 -39.637 1.00 85.69 282 ALA A CA 1
ATOM 2167 C C . ALA A 1 282 ? -2.524 22.232 -41.108 1.00 85.69 282 ALA A C 1
ATOM 2169 O O . ALA A 1 282 ? -3.353 22.110 -42.013 1.00 85.69 282 ALA A O 1
ATOM 2170 N N . LEU A 1 283 ? -1.217 22.376 -41.350 1.00 86.44 283 LEU A N 1
ATOM 2171 C CA . LEU A 1 283 ? -0.625 22.365 -42.691 1.00 86.44 283 LEU A CA 1
ATOM 2172 C C . LEU A 1 283 ? -0.694 20.968 -43.329 1.00 86.44 283 LEU A C 1
ATOM 2174 O O . LEU A 1 283 ? -1.105 20.855 -44.487 1.00 86.44 283 LEU A O 1
ATOM 2178 N N . ASP A 1 284 ? -0.426 19.909 -42.562 1.00 85.94 284 ASP A N 1
ATOM 2179 C CA . ASP A 1 284 ? -0.568 18.517 -43.009 1.00 85.94 284 ASP A CA 1
ATOM 2180 C C . ASP A 1 284 ? -2.020 18.175 -43.372 1.00 85.94 284 ASP A C 1
ATOM 2182 O O . ASP A 1 284 ? -2.292 17.601 -44.430 1.00 85.94 284 ASP A O 1
ATOM 2186 N N . SER A 1 285 ? -2.982 18.587 -42.538 1.00 88.06 285 SER A N 1
ATOM 2187 C CA . SER A 1 285 ? -4.419 18.392 -42.799 1.00 88.06 285 SER A CA 1
ATOM 2188 C C . SER A 1 285 ? -4.878 19.126 -44.060 1.00 88.06 285 SER A C 1
ATOM 2190 O O . SER A 1 285 ? -5.750 18.653 -44.790 1.00 88.06 285 SER A O 1
ATOM 2192 N N . ALA A 1 286 ? -4.260 20.274 -44.345 1.00 87.31 286 ALA A N 1
ATOM 2193 C CA . ALA A 1 286 ? -4.464 21.031 -45.570 1.00 87.31 286 ALA A CA 1
ATOM 2194 C C . ALA A 1 286 ? -3.645 20.498 -46.758 1.00 87.31 286 ALA A C 1
ATOM 2196 O O . ALA A 1 286 ? -3.702 21.109 -47.825 1.00 87.31 286 ALA A O 1
ATOM 2197 N N . GLN A 1 287 ? -2.927 19.376 -46.605 1.00 85.56 287 GLN A N 1
ATOM 2198 C CA . GLN A 1 287 ? -2.025 18.757 -47.587 1.00 85.56 287 GLN A CA 1
ATOM 2199 C C . GLN A 1 287 ? -1.011 19.749 -48.175 1.00 85.56 287 GLN A C 1
ATOM 2201 O O . GLN A 1 287 ? -0.784 19.784 -49.388 1.00 85.56 287 GLN A O 1
ATOM 2206 N N . VAL A 1 288 ? -0.449 20.600 -47.321 1.00 86.06 288 VAL A N 1
ATOM 2207 C CA . VAL A 1 288 ? 0.652 21.499 -47.659 1.00 86.06 288 VAL A CA 1
ATOM 2208 C C . VAL A 1 288 ? 1.953 20.808 -47.276 1.00 86.06 288 VAL A C 1
ATOM 2210 O O . VAL A 1 288 ? 2.147 20.478 -46.113 1.00 86.06 288 VAL A O 1
ATOM 2213 N N . ASN A 1 289 ? 2.861 20.621 -48.237 1.00 83.06 289 ASN A N 1
ATOM 2214 C CA . ASN A 1 289 ? 4.202 20.127 -47.936 1.00 83.06 289 ASN A CA 1
ATOM 2215 C C . ASN A 1 289 ? 5.000 21.214 -47.194 1.00 83.06 289 ASN A C 1
ATOM 2217 O O . ASN A 1 289 ? 5.517 22.138 -47.824 1.00 83.06 289 ASN A O 1
ATOM 2221 N N . ALA A 1 290 ? 5.026 21.138 -45.863 1.00 84.88 290 ALA A N 1
ATOM 2222 C CA . ALA A 1 290 ? 5.684 22.097 -44.987 1.00 84.88 290 ALA A CA 1
ATOM 2223 C C . ALA A 1 290 ? 6.841 21.428 -44.239 1.00 84.88 290 ALA A C 1
ATOM 2225 O O . ALA A 1 290 ? 6.653 20.428 -43.553 1.00 84.88 290 ALA A O 1
ATOM 2226 N N . THR A 1 291 ? 8.042 21.994 -44.342 1.00 85.12 291 THR A N 1
ATOM 2227 C CA . THR A 1 291 ? 9.234 21.509 -43.623 1.00 85.12 291 THR A CA 1
ATOM 2228 C C . THR A 1 291 ? 9.711 22.569 -42.640 1.00 85.12 291 THR A C 1
ATOM 2230 O O . THR A 1 291 ? 9.680 23.754 -42.957 1.00 85.12 291 THR A O 1
ATOM 2233 N N . SER A 1 292 ? 10.153 22.181 -41.447 1.00 87.88 292 SER A N 1
ATOM 2234 C CA . SER A 1 292 ? 10.739 23.128 -40.490 1.00 87.88 292 SER A CA 1
ATOM 2235 C C . SER A 1 292 ? 12.033 23.727 -41.051 1.00 87.88 292 SER A C 1
ATOM 2237 O O . SER A 1 292 ? 12.916 23.001 -41.510 1.00 87.88 292 SER A O 1
ATOM 2239 N N . LEU A 1 293 ? 12.135 25.060 -41.042 1.00 86.75 293 LEU A N 1
ATOM 2240 C CA . LEU A 1 293 ? 13.277 25.774 -41.612 1.00 86.75 293 LEU A CA 1
ATOM 2241 C C . LEU A 1 293 ? 14.567 25.472 -40.844 1.00 86.75 293 LEU A C 1
ATOM 2243 O O . LEU A 1 293 ? 15.572 25.143 -41.462 1.00 86.75 293 LEU A O 1
ATOM 2247 N N . ILE A 1 294 ? 14.544 25.603 -39.516 1.00 87.31 294 ILE A N 1
ATOM 2248 C CA . ILE A 1 294 ? 15.750 25.493 -38.683 1.00 87.31 294 ILE A CA 1
ATOM 2249 C C . ILE A 1 294 ? 16.167 24.035 -38.485 1.00 87.31 294 ILE A C 1
ATOM 2251 O O . ILE A 1 294 ? 17.362 23.746 -38.497 1.00 87.31 294 ILE A O 1
ATOM 2255 N N . ASP A 1 295 ? 15.210 23.108 -38.384 1.00 84.69 295 ASP A N 1
ATOM 2256 C CA . ASP A 1 295 ? 15.523 21.681 -38.222 1.00 84.69 295 ASP A CA 1
ATOM 2257 C C . ASP A 1 295 ? 16.235 21.102 -39.450 1.00 84.69 295 ASP A C 1
ATOM 2259 O O . ASP A 1 295 ? 17.027 20.171 -39.318 1.00 84.69 295 ASP A O 1
ATOM 2263 N N . GLY A 1 296 ? 15.945 21.646 -40.638 1.00 81.94 296 GLY A N 1
ATOM 2264 C CA . GLY A 1 296 ? 16.550 21.228 -41.902 1.00 81.94 296 GLY A CA 1
ATOM 2265 C C . GLY A 1 296 ? 17.838 21.968 -42.271 1.00 81.94 296 GLY A C 1
ATOM 2266 O O . GLY A 1 296 ? 18.396 21.683 -43.330 1.00 81.94 296 GLY A O 1
ATOM 2267 N N . ILE A 1 297 ? 18.295 22.932 -41.458 1.00 87.81 297 ILE A N 1
ATOM 2268 C CA . ILE A 1 297 ? 19.550 23.659 -41.686 1.00 87.81 297 ILE A CA 1
ATOM 2269 C C . ILE A 1 297 ? 20.658 23.055 -40.824 1.00 87.81 297 ILE A C 1
ATOM 2271 O O . ILE A 1 297 ? 20.571 23.059 -39.600 1.00 87.81 297 ILE A O 1
ATOM 2275 N N . VAL A 1 298 ? 21.741 22.616 -41.464 1.00 86.62 298 VAL A N 1
ATOM 2276 C CA . VAL A 1 298 ? 22.970 22.166 -40.796 1.00 86.62 298 VAL A CA 1
ATOM 2277 C C . VAL A 1 298 ? 24.094 23.131 -41.153 1.00 86.62 298 VAL A C 1
ATOM 2279 O O . VAL A 1 298 ? 24.305 23.439 -42.329 1.00 86.62 298 VAL A O 1
ATOM 2282 N N . LEU A 1 299 ? 24.794 23.625 -40.133 1.00 87.38 299 LEU A N 1
ATOM 2283 C CA . LEU A 1 299 ? 25.847 24.634 -40.248 1.00 87.38 299 LEU A CA 1
ATOM 2284 C C . LEU A 1 299 ? 27.212 24.053 -39.880 1.00 87.38 299 LEU A C 1
ATOM 2286 O O . LEU A 1 299 ? 27.328 23.318 -38.896 1.00 87.38 299 LEU A O 1
ATOM 2290 N N . ASP A 1 300 ? 28.251 24.484 -40.594 1.00 85.44 300 ASP A N 1
ATOM 2291 C CA . ASP A 1 300 ? 29.638 24.209 -40.218 1.00 85.44 300 ASP A CA 1
ATOM 2292 C C . ASP A 1 300 ? 30.008 24.961 -38.926 1.00 85.44 300 ASP A C 1
ATOM 2294 O O . ASP A 1 300 ? 29.636 26.123 -38.748 1.00 85.44 300 ASP A O 1
ATOM 2298 N N . GLU A 1 301 ? 30.820 24.346 -38.060 1.00 80.75 301 GLU A N 1
ATOM 2299 C CA . GLU A 1 301 ? 31.218 24.895 -36.748 1.00 80.75 301 GLU A CA 1
ATOM 2300 C C . GLU A 1 301 ? 31.730 26.347 -36.821 1.00 80.75 301 GLU A C 1
ATOM 2302 O O . GLU A 1 301 ? 31.337 27.209 -36.036 1.00 80.75 301 GLU A O 1
ATOM 2307 N N . ALA A 1 302 ? 32.563 26.654 -37.820 1.00 81.94 302 ALA A N 1
ATOM 2308 C CA . ALA A 1 302 ? 33.145 27.985 -38.006 1.00 81.94 302 ALA A CA 1
ATOM 2309 C C . ALA A 1 302 ? 32.128 29.054 -38.457 1.00 81.94 302 ALA A C 1
ATOM 2311 O O . ALA A 1 302 ? 32.400 30.249 -38.336 1.00 81.94 302 ALA A O 1
ATOM 2312 N N . ALA A 1 303 ? 30.975 28.639 -38.987 1.00 84.56 303 ALA A N 1
ATOM 2313 C CA . ALA A 1 303 ? 29.950 29.516 -39.543 1.00 84.56 303 ALA A CA 1
ATOM 2314 C C . ALA A 1 303 ? 28.770 29.750 -38.578 1.00 84.56 303 ALA A C 1
ATOM 2316 O O . ALA A 1 303 ? 27.974 30.667 -38.792 1.00 84.56 303 ALA A O 1
ATOM 2317 N N . ARG A 1 304 ? 28.676 28.980 -37.485 1.00 83.50 304 ARG A N 1
ATOM 2318 C CA . ARG A 1 304 ? 27.616 29.090 -36.466 1.00 83.50 304 ARG A CA 1
ATOM 2319 C C . ARG A 1 304 ? 27.530 30.464 -35.788 1.00 83.50 304 ARG A C 1
ATOM 2321 O O . ARG A 1 304 ? 26.427 31.007 -35.747 1.00 83.50 304 ARG A O 1
ATOM 2328 N N . PRO A 1 305 ? 28.639 31.116 -35.368 1.00 82.69 305 PRO A N 1
ATOM 2329 C CA . PRO A 1 305 ? 28.568 32.446 -34.748 1.00 82.69 305 PRO A CA 1
ATOM 2330 C C . PRO A 1 305 ? 27.980 33.530 -35.662 1.00 82.69 305 PRO A C 1
ATOM 2332 O O . PRO A 1 305 ? 27.510 34.558 -35.177 1.00 82.69 305 PRO A O 1
ATOM 2335 N N . LEU A 1 306 ? 28.024 33.310 -36.980 1.00 81.00 306 LEU A N 1
ATOM 2336 C CA . LEU A 1 306 ? 27.427 34.179 -37.988 1.00 81.00 306 LEU A CA 1
ATOM 2337 C C . LEU A 1 306 ? 25.956 33.813 -38.238 1.00 81.00 306 LEU A C 1
ATOM 2339 O O . LEU A 1 306 ? 25.096 34.691 -38.198 1.00 81.00 306 LEU A O 1
ATOM 2343 N N . TRP A 1 307 ? 25.670 32.535 -38.502 1.00 84.50 307 TRP A N 1
ATOM 2344 C CA . TRP A 1 307 ? 24.363 32.073 -38.980 1.00 84.50 307 TRP A CA 1
ATOM 2345 C C . TRP A 1 307 ? 23.314 31.858 -37.886 1.00 84.50 307 TRP A C 1
ATOM 2347 O O . TRP A 1 307 ? 22.137 32.116 -38.128 1.00 84.50 307 TRP A O 1
ATOM 2357 N N . GLU A 1 308 ? 23.686 31.436 -36.681 1.00 86.25 308 GLU A N 1
ATOM 2358 C CA . GLU A 1 308 ? 22.703 31.195 -35.617 1.00 86.25 308 GLU A CA 1
ATOM 2359 C C . GLU A 1 308 ? 21.991 32.477 -35.147 1.00 86.25 308 GLU A C 1
ATOM 2361 O O . GLU A 1 308 ? 20.765 32.454 -35.028 1.00 86.25 308 GLU A O 1
ATOM 2366 N N . PRO A 1 309 ? 22.672 33.631 -34.964 1.00 83.69 309 PRO A N 1
ATOM 2367 C CA . PRO A 1 309 ? 21.987 34.890 -34.654 1.00 83.69 309 PRO A CA 1
ATOM 2368 C C . PRO A 1 309 ? 21.078 35.373 -35.794 1.00 83.69 309 PRO A C 1
ATOM 2370 O O . PRO A 1 309 ? 20.031 35.963 -35.535 1.00 83.69 309 PRO A O 1
ATOM 2373 N N . LEU A 1 310 ? 21.458 35.099 -37.051 1.00 82.94 310 LEU A N 1
ATOM 2374 C CA . LEU A 1 310 ? 20.659 35.407 -38.245 1.00 82.94 310 LEU A CA 1
ATOM 2375 C C . LEU A 1 310 ? 19.365 34.582 -38.300 1.00 82.94 310 LEU A C 1
ATOM 2377 O O . LEU A 1 310 ? 18.322 35.082 -38.725 1.00 82.94 310 LEU A O 1
ATOM 2381 N N . LEU A 1 311 ? 19.440 33.313 -37.895 1.00 86.31 311 LEU A N 1
ATOM 2382 C CA . LEU A 1 311 ? 18.343 32.351 -37.984 1.00 86.31 311 LEU A CA 1
ATOM 2383 C C . LEU A 1 311 ? 17.459 32.323 -36.731 1.00 86.31 311 LEU A C 1
ATOM 2385 O O . LEU A 1 311 ? 16.297 31.943 -36.835 1.00 86.31 311 LEU A O 1
ATOM 2389 N N . ALA A 1 312 ? 17.944 32.792 -35.578 1.00 84.69 312 ALA A N 1
ATOM 2390 C CA . ALA A 1 312 ? 17.195 32.788 -34.318 1.00 84.69 312 ALA A CA 1
ATOM 2391 C C . ALA A 1 312 ? 15.789 33.435 -34.390 1.00 84.69 312 ALA A C 1
ATOM 2393 O O . ALA A 1 312 ? 14.853 32.843 -33.847 1.00 84.69 312 ALA A O 1
ATOM 2394 N N . PRO A 1 313 ? 15.569 34.578 -35.082 1.00 84.19 313 PRO A N 1
ATOM 2395 C CA . PRO A 1 313 ? 14.229 35.162 -35.235 1.00 84.19 313 PRO A CA 1
ATOM 2396 C C . PRO A 1 313 ? 13.251 34.305 -36.048 1.00 84.19 313 PRO A C 1
ATOM 2398 O O . PRO A 1 313 ? 12.048 34.547 -36.014 1.00 84.19 313 PRO A O 1
ATOM 2401 N N . TRP A 1 314 ? 13.760 33.321 -36.788 1.00 85.44 314 TRP A N 1
ATOM 2402 C CA . TRP A 1 314 ? 12.990 32.430 -37.652 1.00 85.44 314 TRP A CA 1
ATOM 2403 C C . TRP A 1 314 ? 12.727 31.065 -36.995 1.00 85.44 314 TRP A C 1
ATOM 2405 O O . TRP A 1 314 ? 12.345 30.114 -37.682 1.00 85.44 314 TRP A O 1
ATOM 2415 N N . ARG A 1 315 ? 12.915 30.948 -35.670 1.00 84.94 315 ARG A N 1
ATOM 2416 C CA . ARG A 1 315 ? 12.553 29.742 -34.908 1.00 84.94 315 ARG A CA 1
ATOM 2417 C C . ARG A 1 315 ? 11.068 29.427 -35.065 1.00 84.94 315 ARG A C 1
ATOM 2419 O O . ARG A 1 315 ? 10.216 30.304 -34.951 1.00 84.94 315 ARG A O 1
ATOM 2426 N N . GLY A 1 316 ? 10.781 28.160 -35.356 1.00 81.00 316 GLY A N 1
ATOM 2427 C CA . GLY A 1 316 ? 9.428 27.671 -35.617 1.00 81.00 316 GLY A CA 1
ATOM 2428 C C . GLY A 1 316 ? 8.840 28.057 -36.981 1.00 81.00 316 GLY A C 1
ATOM 2429 O O . GLY A 1 316 ? 7.646 27.851 -37.195 1.00 81.00 316 GLY A O 1
ATOM 2430 N N . ALA A 1 317 ? 9.635 28.612 -37.904 1.00 87.88 317 ALA A N 1
ATOM 2431 C CA . ALA A 1 317 ? 9.174 28.906 -39.258 1.00 87.88 317 ALA A CA 1
ATOM 2432 C C . ALA A 1 317 ? 9.080 27.641 -40.129 1.00 87.88 317 ALA A C 1
ATOM 2434 O O . ALA A 1 317 ? 9.954 26.771 -40.084 1.00 87.88 317 ALA A O 1
ATOM 2435 N N . PHE A 1 318 ? 8.059 27.583 -40.987 1.00 88.56 318 PHE A N 1
ATOM 2436 C CA . PHE A 1 318 ? 7.889 26.518 -41.978 1.00 88.56 318 PHE A CA 1
ATOM 2437 C C . PHE A 1 318 ? 8.273 26.989 -43.376 1.00 88.56 318 PHE A C 1
ATOM 2439 O O . PHE A 1 318 ? 7.864 28.060 -43.817 1.00 88.56 318 PHE A O 1
ATOM 2446 N N . VAL A 1 319 ? 9.005 26.152 -44.099 1.00 88.94 319 VAL A N 1
ATOM 2447 C CA . VAL A 1 319 ? 9.291 26.287 -45.524 1.00 88.94 319 VAL A CA 1
ATOM 2448 C C . VAL A 1 319 ? 8.163 25.639 -46.312 1.00 88.94 319 VAL A C 1
ATOM 2450 O O . VAL A 1 319 ? 7.855 24.468 -46.090 1.00 88.94 319 VAL A O 1
ATOM 2453 N N . ILE A 1 320 ? 7.564 26.396 -47.232 1.00 89.88 320 ILE A N 1
ATOM 2454 C CA . ILE A 1 320 ? 6.486 25.923 -48.106 1.00 89.88 320 ILE A CA 1
ATOM 2455 C C . ILE A 1 320 ? 6.756 26.286 -49.575 1.00 89.88 320 ILE A C 1
ATOM 2457 O O . ILE A 1 320 ? 7.260 27.378 -49.854 1.00 89.88 320 ILE A O 1
ATOM 2461 N N . PRO A 1 321 ? 6.372 25.429 -50.535 1.00 87.75 321 PRO A N 1
ATOM 2462 C CA . PRO A 1 321 ? 6.406 25.773 -51.953 1.00 87.75 321 PRO A CA 1
ATOM 2463 C C . PRO A 1 321 ? 5.433 26.905 -52.316 1.00 87.75 321 PRO A C 1
ATOM 2465 O O . PRO A 1 321 ? 4.349 27.028 -51.732 1.00 87.75 321 PRO A O 1
ATOM 2468 N N . VAL A 1 322 ? 5.782 27.715 -53.320 1.00 86.62 322 VAL A N 1
ATOM 2469 C CA . VAL A 1 322 ? 4.949 28.834 -53.801 1.00 86.62 322 VAL A CA 1
ATOM 2470 C C . VAL A 1 322 ? 3.551 28.391 -54.242 1.00 86.62 322 VAL A C 1
ATOM 2472 O O . VAL A 1 322 ? 2.576 29.099 -53.985 1.00 86.62 322 VAL A O 1
ATOM 2475 N N . GLU A 1 323 ? 3.418 27.192 -54.813 1.00 85.50 323 GLU A N 1
ATOM 2476 C CA . GLU A 1 323 ? 2.140 26.601 -55.227 1.00 85.50 323 GLU A CA 1
ATOM 2477 C C . GLU A 1 323 ? 1.191 26.291 -54.060 1.00 85.50 323 GLU A C 1
ATOM 2479 O O . GLU A 1 323 ? -0.005 26.070 -54.264 1.00 85.50 323 GLU A O 1
ATOM 2484 N N . HIS A 1 324 ? 1.698 26.266 -52.827 1.00 89.00 324 HIS A N 1
ATOM 2485 C CA . HIS A 1 324 ? 0.911 26.004 -51.625 1.00 89.00 324 HIS A CA 1
ATOM 2486 C C . HIS A 1 324 ? 0.641 27.258 -50.791 1.00 89.00 324 HIS A C 1
ATOM 2488 O O . HIS A 1 324 ? -0.067 27.166 -49.789 1.00 89.00 324 HIS A O 1
ATOM 2494 N N . ARG A 1 325 ? 1.125 28.430 -51.223 1.00 88.38 325 ARG A N 1
ATOM 2495 C CA . ARG A 1 325 ? 1.019 29.703 -50.495 1.00 88.38 325 ARG A CA 1
ATOM 2496 C C . ARG A 1 325 ? -0.393 30.001 -49.989 1.00 88.38 325 ARG A C 1
ATOM 2498 O O . ARG A 1 325 ? -0.580 30.192 -48.792 1.00 88.38 325 ARG A O 1
ATOM 2505 N N . ASP A 1 326 ? -1.379 30.046 -50.882 1.00 88.44 326 ASP A N 1
ATOM 2506 C CA . ASP A 1 326 ? -2.734 30.488 -50.519 1.00 88.44 326 ASP A CA 1
ATOM 2507 C C . ASP A 1 326 ? -3.438 29.480 -49.600 1.00 88.44 326 ASP A C 1
ATOM 2509 O O . ASP A 1 326 ? -4.186 29.866 -48.703 1.00 88.44 326 ASP A O 1
ATOM 2513 N N . ARG A 1 327 ? -3.143 28.184 -49.773 1.00 87.94 327 ARG A N 1
ATOM 2514 C CA . ARG A 1 327 ? -3.643 27.110 -48.901 1.00 87.94 327 ARG A CA 1
ATOM 2515 C C . ARG A 1 327 ? -3.026 27.201 -47.511 1.00 87.94 327 ARG A C 1
ATOM 2517 O O . ARG A 1 327 ? -3.761 27.162 -46.533 1.00 87.94 327 ARG A O 1
ATOM 2524 N N . ALA A 1 328 ? -1.709 27.384 -47.438 1.00 86.69 328 ALA A N 1
ATOM 2525 C CA . ALA A 1 328 ? -0.974 27.489 -46.186 1.00 86.69 328 ALA A CA 1
ATOM 2526 C C . ALA A 1 328 ? -1.388 28.721 -45.372 1.00 86.69 328 ALA A C 1
ATOM 2528 O O . ALA A 1 328 ? -1.570 28.619 -44.167 1.00 86.69 328 ALA A O 1
ATOM 2529 N N . ILE A 1 329 ? -1.605 29.870 -46.024 1.00 88.25 329 ILE A N 1
ATOM 2530 C CA . ILE A 1 329 ? -2.091 31.089 -45.354 1.00 88.25 329 ILE A CA 1
ATOM 2531 C C . ILE A 1 329 ? -3.509 30.890 -44.798 1.00 88.25 329 ILE A C 1
ATOM 2533 O O . ILE A 1 329 ? -3.822 31.408 -43.731 1.00 88.25 329 ILE A O 1
ATOM 2537 N N . ALA A 1 330 ? -4.369 30.150 -45.505 1.00 86.75 330 ALA A N 1
ATOM 2538 C CA . ALA A 1 330 ? -5.740 29.898 -45.066 1.00 86.75 330 ALA A CA 1
ATOM 2539 C C . ALA A 1 330 ? -5.842 28.865 -43.928 1.00 86.75 330 ALA A C 1
ATOM 2541 O O . ALA A 1 330 ? -6.812 28.901 -43.172 1.00 86.75 330 ALA A O 1
ATOM 2542 N N . SER A 1 331 ? -4.880 27.942 -43.821 1.00 88.06 331 SER A N 1
ATOM 2543 C CA . SER A 1 331 ? -4.901 26.849 -42.841 1.00 88.06 331 SER A CA 1
ATOM 2544 C C . SER A 1 331 ? -3.991 27.062 -41.632 1.00 88.06 331 SER A C 1
ATOM 2546 O O . SER A 1 331 ? -4.238 26.457 -40.592 1.00 88.06 331 SER A O 1
ATOM 2548 N N . ALA A 1 332 ? -2.932 27.867 -41.750 1.00 86.88 332 ALA A N 1
ATOM 2549 C CA . ALA A 1 332 ? -1.982 28.074 -40.663 1.00 86.88 332 ALA A CA 1
ATOM 2550 C C . ALA A 1 332 ? -2.611 28.869 -39.499 1.00 86.88 332 ALA A C 1
ATOM 2552 O O . ALA A 1 332 ? -3.307 29.863 -39.735 1.00 86.88 332 ALA A O 1
ATOM 2553 N N . PRO A 1 333 ? -2.352 28.476 -38.239 1.00 87.25 333 PRO A N 1
ATOM 2554 C CA . PRO A 1 333 ? -2.745 29.258 -37.076 1.00 87.25 333 PRO A CA 1
ATOM 2555 C C . PRO A 1 333 ? -2.179 30.692 -37.100 1.00 87.25 333 PRO A C 1
ATOM 2557 O O . PRO A 1 333 ? -1.100 30.941 -37.651 1.00 87.25 333 PRO A O 1
ATOM 2560 N N . PRO A 1 334 ? -2.864 31.664 -36.469 1.00 85.31 334 PRO A N 1
ATOM 2561 C CA . PRO A 1 334 ? -2.319 33.007 -36.302 1.00 85.31 334 PRO A CA 1
ATOM 2562 C C . PRO A 1 334 ? -0.965 32.976 -35.581 1.00 85.31 334 PRO A C 1
ATOM 2564 O O . PRO A 1 334 ? -0.847 32.398 -34.505 1.00 85.31 334 PRO A O 1
ATOM 2567 N N . GLY A 1 335 ? 0.043 33.634 -36.158 1.00 82.00 335 GLY A N 1
ATOM 2568 C CA . GLY A 1 335 ? 1.404 33.688 -35.608 1.00 82.00 335 GLY A CA 1
ATOM 2569 C C . GLY A 1 335 ? 2.398 32.716 -36.250 1.00 82.00 335 GLY A C 1
ATOM 2570 O O . GLY A 1 335 ? 3.594 32.848 -36.006 1.00 82.00 335 GLY A O 1
ATOM 2571 N N . THR A 1 336 ? 1.953 31.798 -37.116 1.00 87.12 336 THR A N 1
ATOM 2572 C CA . THR A 1 336 ? 2.858 30.923 -37.875 1.00 87.12 336 THR A CA 1
ATOM 2573 C C . THR A 1 336 ? 3.640 31.709 -38.932 1.00 87.12 336 THR A C 1
ATOM 2575 O O . THR A 1 336 ? 3.063 32.399 -39.776 1.00 87.12 336 THR A O 1
ATOM 2578 N N . VAL A 1 337 ? 4.966 31.569 -38.921 1.00 88.44 337 VAL A N 1
ATOM 2579 C CA . VAL A 1 337 ? 5.853 32.172 -39.923 1.00 88.44 337 VAL A CA 1
ATOM 2580 C C . VAL A 1 337 ? 6.044 31.196 -41.083 1.00 88.44 337 VAL A C 1
ATOM 2582 O O . VAL A 1 337 ? 6.517 30.077 -40.892 1.00 88.44 337 VAL A O 1
ATOM 2585 N N . LEU A 1 338 ? 5.679 31.624 -42.293 1.00 88.62 338 LEU A N 1
ATOM 2586 C CA . LEU A 1 338 ? 5.779 30.823 -43.514 1.00 88.62 338 LEU A CA 1
ATOM 2587 C C . LEU A 1 338 ? 6.832 31.425 -44.451 1.00 88.62 338 LEU A C 1
ATOM 2589 O O . LEU A 1 338 ? 6.688 32.556 -44.919 1.00 88.62 338 LEU A O 1
ATOM 2593 N N . VAL A 1 339 ? 7.877 30.658 -44.748 1.00 88.31 339 VAL A N 1
ATOM 2594 C CA . VAL A 1 339 ? 8.908 30.992 -45.731 1.00 88.31 339 VAL A CA 1
ATOM 2595 C C . VAL A 1 339 ? 8.533 30.351 -47.058 1.00 88.31 339 VAL A C 1
ATOM 2597 O O . VAL A 1 339 ? 8.590 29.135 -47.227 1.00 88.31 339 VAL A O 1
ATOM 2600 N N . ILE A 1 340 ? 8.120 31.190 -48.003 1.00 88.50 340 ILE A N 1
ATOM 2601 C CA . ILE A 1 340 ? 7.679 30.749 -49.325 1.00 88.50 340 ILE A CA 1
ATOM 2602 C C . ILE A 1 340 ? 8.900 30.620 -50.232 1.00 88.50 340 ILE A C 1
ATOM 2604 O O . ILE A 1 340 ? 9.629 31.595 -50.430 1.00 88.50 340 ILE A O 1
ATOM 2608 N N . VAL A 1 341 ? 9.099 29.430 -50.791 1.00 85.81 341 VAL A N 1
ATOM 2609 C CA . VAL A 1 341 ? 10.233 29.113 -51.662 1.00 85.81 341 VAL A CA 1
ATOM 2610 C C . VAL A 1 341 ? 9.776 28.656 -53.043 1.00 85.81 341 VAL A C 1
ATOM 2612 O O . VAL A 1 341 ? 8.715 28.056 -53.208 1.00 85.81 341 VAL A O 1
ATOM 2615 N N . GLU A 1 342 ? 10.603 28.938 -54.045 1.00 80.00 342 GLU A N 1
ATOM 2616 C CA . GLU A 1 342 ? 10.493 28.361 -55.384 1.00 80.00 342 GLU A CA 1
ATOM 2617 C C . GLU A 1 342 ? 11.593 27.295 -55.514 1.00 80.00 342 GLU A C 1
ATOM 2619 O O . GLU A 1 342 ? 12.764 27.610 -55.280 1.00 80.00 342 GLU A O 1
ATOM 2624 N N . PRO A 1 343 ? 11.259 26.029 -55.820 1.00 64.69 343 PRO A N 1
ATOM 2625 C CA . PRO A 1 343 ? 12.258 24.976 -55.935 1.00 64.69 343 PRO A CA 1
ATOM 2626 C C . PRO A 1 343 ? 13.077 25.157 -57.222 1.00 64.69 343 PRO A C 1
ATOM 2628 O O . PRO A 1 343 ? 12.714 24.651 -58.280 1.00 64.69 343 PRO A O 1
ATOM 2631 N N . ASP A 1 344 ? 14.200 25.870 -57.132 1.00 66.81 344 ASP A N 1
ATOM 2632 C CA . ASP A 1 344 ? 15.227 25.909 -58.176 1.00 66.81 344 ASP A CA 1
ATOM 2633 C C . ASP A 1 344 ? 16.423 25.040 -57.762 1.00 66.81 344 ASP A C 1
ATOM 2635 O O . ASP A 1 344 ? 17.152 25.332 -56.811 1.00 66.81 344 ASP A O 1
ATOM 2639 N N . SER A 1 345 ? 16.622 23.934 -58.478 1.00 56.78 345 SER A N 1
ATOM 2640 C CA . SER A 1 345 ? 17.697 22.969 -58.227 1.00 56.78 345 SER A CA 1
ATOM 2641 C C . SER A 1 345 ? 19.089 23.466 -58.636 1.00 56.78 345 SER A C 1
ATOM 2643 O O . SER A 1 345 ? 20.074 22.770 -58.392 1.00 56.78 345 SER A O 1
ATOM 2645 N N . THR A 1 346 ? 19.190 24.628 -59.290 1.00 57.84 346 THR A N 1
ATOM 2646 C CA . THR A 1 346 ? 20.458 25.171 -59.811 1.00 57.84 346 THR A CA 1
ATOM 2647 C C . THR A 1 346 ? 21.120 26.200 -58.890 1.00 57.84 346 THR A C 1
ATOM 2649 O O . THR A 1 346 ? 22.240 26.642 -59.150 1.00 57.84 346 THR A O 1
ATOM 2652 N N . GLU A 1 347 ? 20.472 26.561 -57.781 1.00 64.69 347 GLU A N 1
ATOM 2653 C CA . GLU A 1 347 ? 20.963 27.590 -56.870 1.00 64.69 347 GLU A CA 1
ATOM 2654 C C . GLU A 1 347 ? 22.074 27.095 -55.923 1.00 64.69 347 GLU A C 1
ATOM 2656 O O . GLU A 1 347 ? 21.908 26.156 -55.144 1.00 64.69 347 GLU A O 1
ATOM 2661 N N . GLN A 1 348 ? 23.215 27.791 -55.935 1.00 68.00 348 GLN A N 1
ATOM 2662 C CA . GLN A 1 348 ? 24.355 27.505 -55.058 1.00 68.00 348 GLN A CA 1
ATOM 2663 C C . GLN A 1 348 ? 24.085 27.990 -53.620 1.00 68.00 348 GLN A C 1
ATOM 2665 O O . GLN A 1 348 ? 23.611 29.113 -53.409 1.00 68.00 348 GLN A O 1
ATOM 2670 N N . ARG A 1 349 ? 24.342 27.143 -52.618 1.00 77.25 349 ARG A N 1
ATOM 2671 C CA . ARG A 1 349 ? 24.095 27.461 -51.199 1.00 77.25 349 ARG A CA 1
ATOM 2672 C C . ARG A 1 349 ? 25.087 28.518 -50.681 1.00 77.25 349 ARG A C 1
ATOM 2674 O O . ARG A 1 349 ? 26.192 28.589 -51.214 1.00 77.25 349 ARG A O 1
ATOM 2681 N N . PRO A 1 350 ? 24.705 29.340 -49.685 1.00 80.19 350 PRO A N 1
ATOM 2682 C CA . PRO A 1 350 ? 25.624 30.268 -49.025 1.00 80.19 350 PRO A CA 1
ATOM 2683 C C . PRO A 1 350 ? 26.781 29.556 -48.309 1.00 80.19 350 PRO A C 1
ATOM 2685 O O . PRO A 1 350 ? 26.627 28.421 -47.858 1.00 80.19 350 PRO A O 1
ATOM 2688 N N . ASP A 1 351 ? 27.907 30.253 -48.152 1.00 78.38 351 ASP A N 1
ATOM 2689 C CA . ASP A 1 351 ? 29.090 29.729 -47.463 1.00 78.38 351 ASP A CA 1
ATOM 2690 C C . ASP A 1 351 ? 28.789 29.376 -45.991 1.00 78.38 351 ASP A C 1
ATOM 2692 O O . ASP A 1 351 ? 28.167 30.152 -45.256 1.00 78.38 351 ASP A O 1
ATOM 2696 N N . GLY A 1 352 ? 29.246 28.195 -45.559 1.00 79.56 352 GLY A N 1
ATOM 2697 C CA . GLY A 1 352 ? 29.100 27.689 -44.187 1.00 79.56 352 GLY A CA 1
ATOM 2698 C C . GLY A 1 352 ? 27.781 26.969 -43.865 1.00 79.56 352 GLY A C 1
ATOM 2699 O O . GLY A 1 352 ? 27.607 26.523 -42.732 1.00 79.56 352 GLY A O 1
ATOM 2700 N N . VAL A 1 353 ? 26.863 26.843 -44.836 1.00 85.94 353 VAL A N 1
ATOM 2701 C CA . VAL A 1 353 ? 25.622 26.053 -44.719 1.00 85.94 353 VAL A CA 1
ATOM 2702 C C . VAL A 1 353 ? 25.795 24.705 -45.429 1.00 85.94 353 VAL A C 1
ATOM 2704 O O . VAL A 1 353 ? 25.818 24.636 -46.662 1.00 85.94 353 VAL A O 1
ATOM 2707 N N . THR A 1 354 ? 25.898 23.626 -44.658 1.00 82.81 354 THR A N 1
ATOM 2708 C CA . THR A 1 354 ? 26.144 22.256 -45.135 1.00 82.81 354 THR A CA 1
ATOM 2709 C C . THR A 1 354 ? 24.871 21.647 -45.741 1.00 82.81 354 THR A C 1
ATOM 2711 O O . THR A 1 354 ? 24.873 21.160 -46.882 1.00 82.81 354 THR A O 1
ATOM 2714 N N . GLU A 1 355 ? 23.748 21.761 -45.026 1.00 84.25 355 GLU A N 1
ATOM 2715 C CA . GLU A 1 355 ? 22.418 21.278 -45.429 1.00 84.25 355 GLU A CA 1
ATOM 2716 C C . GLU A 1 355 ? 21.366 22.376 -45.209 1.00 84.25 355 GLU A C 1
ATOM 2718 O O . GLU A 1 355 ? 21.505 23.199 -44.308 1.00 84.25 355 GLU A O 1
ATOM 2723 N N . ALA A 1 356 ? 20.354 22.435 -46.077 1.00 84.81 356 ALA A N 1
ATOM 2724 C CA . ALA A 1 356 ? 19.212 23.347 -45.973 1.00 84.81 356 ALA A CA 1
ATOM 2725 C C . ALA A 1 356 ? 18.044 22.805 -46.822 1.00 84.81 356 ALA A C 1
ATOM 2727 O O . ALA A 1 356 ? 18.321 22.213 -47.878 1.00 84.81 356 ALA A O 1
ATOM 2728 N N . PRO A 1 357 ? 16.770 23.060 -46.454 1.00 83.81 357 PRO A N 1
ATOM 2729 C CA . PRO A 1 357 ? 15.613 22.620 -47.237 1.00 83.81 357 PRO A CA 1
ATOM 2730 C C . PRO A 1 357 ? 15.633 23.173 -48.672 1.00 83.81 357 PRO A C 1
ATOM 2732 O O . PRO A 1 357 ? 16.095 24.295 -48.916 1.00 83.81 357 PRO A O 1
ATOM 2735 N N . ALA A 1 358 ? 15.122 22.411 -49.641 1.00 79.69 358 ALA A N 1
ATOM 2736 C CA . ALA A 1 358 ? 15.124 22.807 -51.053 1.00 79.69 358 ALA A CA 1
ATOM 2737 C C . ALA A 1 358 ? 14.444 24.176 -51.296 1.00 79.69 358 ALA A C 1
ATOM 2739 O O . ALA A 1 358 ? 13.411 24.489 -50.711 1.00 79.69 358 ALA A O 1
ATOM 2740 N N . GLY A 1 359 ? 15.034 25.012 -52.161 1.00 78.94 359 GLY A N 1
ATOM 2741 C CA . GLY A 1 359 ? 14.513 26.350 -52.495 1.00 78.94 359 GLY A CA 1
ATOM 2742 C C . GLY A 1 359 ? 14.805 27.461 -51.469 1.00 78.94 359 GLY A C 1
ATOM 2743 O O . GLY A 1 359 ? 14.506 28.626 -51.726 1.00 78.94 359 GLY A O 1
ATOM 2744 N N . THR A 1 360 ? 15.434 27.158 -50.326 1.00 84.94 360 THR A N 1
ATOM 2745 C CA . THR A 1 360 ? 15.753 28.163 -49.284 1.00 84.94 360 THR A CA 1
ATOM 2746 C C . THR A 1 360 ? 17.005 29.005 -49.570 1.00 84.94 360 THR A C 1
ATOM 2748 O O . THR A 1 360 ? 17.237 30.011 -48.897 1.00 84.94 360 THR A O 1
ATOM 2751 N N . ALA A 1 361 ? 17.810 28.658 -50.582 1.00 82.69 361 ALA A N 1
ATOM 2752 C CA . ALA A 1 361 ? 19.091 29.316 -50.863 1.00 82.69 361 ALA A CA 1
ATOM 2753 C C . ALA A 1 361 ? 18.943 30.828 -51.121 1.00 82.69 361 ALA A C 1
ATOM 2755 O O . ALA A 1 361 ? 19.690 31.630 -50.551 1.00 82.69 361 ALA A O 1
ATOM 2756 N N . ARG A 1 362 ? 17.940 31.242 -51.906 1.00 82.50 362 ARG A N 1
ATOM 2757 C CA . ARG A 1 362 ? 17.594 32.657 -52.109 1.00 82.50 362 ARG A CA 1
ATOM 2758 C C . ARG A 1 362 ? 17.225 33.381 -50.811 1.00 82.50 362 ARG A C 1
ATOM 2760 O O . ARG A 1 362 ? 17.658 34.518 -50.615 1.00 82.50 362 ARG A O 1
ATOM 2767 N N . PHE A 1 363 ? 16.449 32.748 -49.931 1.00 85.62 363 PHE A N 1
ATOM 2768 C CA . PHE A 1 363 ? 16.069 33.318 -48.634 1.00 85.62 363 PHE A CA 1
ATOM 2769 C C . PHE A 1 363 ? 17.307 33.557 -47.759 1.00 85.62 363 PHE A C 1
ATOM 2771 O O . PHE A 1 363 ? 17.526 34.681 -47.306 1.00 85.62 363 PHE A O 1
ATOM 2778 N N . LEU A 1 364 ? 18.178 32.553 -47.626 1.00 86.31 364 LEU A N 1
ATOM 2779 C CA . LEU A 1 364 ? 19.401 32.646 -46.825 1.00 86.31 364 LEU A CA 1
ATOM 2780 C C . LEU A 1 364 ? 20.389 33.693 -47.369 1.00 86.31 364 LEU A C 1
ATOM 2782 O O . LEU A 1 364 ? 20.923 34.485 -46.595 1.00 86.31 364 LEU A O 1
ATOM 2786 N N . ARG A 1 365 ? 20.595 33.777 -48.695 1.00 83.25 365 ARG A N 1
ATOM 2787 C CA . ARG A 1 365 ? 21.430 34.839 -49.301 1.00 83.25 365 ARG A CA 1
ATOM 2788 C C . ARG A 1 365 ? 20.846 36.233 -49.075 1.00 83.25 365 ARG A C 1
ATOM 2790 O O . ARG A 1 365 ? 21.594 37.186 -48.876 1.00 83.25 365 ARG A O 1
ATOM 2797 N N . THR A 1 366 ? 19.519 36.355 -49.112 1.00 82.00 366 THR A N 1
ATOM 2798 C CA . THR A 1 366 ? 18.834 37.632 -48.873 1.00 82.00 366 THR A CA 1
ATOM 2799 C C . THR A 1 366 ? 18.969 38.067 -47.418 1.00 82.00 366 THR A C 1
ATOM 2801 O O . THR A 1 366 ? 19.170 39.251 -47.170 1.00 82.00 366 THR A O 1
ATOM 2804 N N . LEU A 1 367 ? 18.897 37.132 -46.465 1.00 81.88 367 LEU A N 1
ATOM 2805 C CA . LEU A 1 367 ? 19.191 37.415 -45.061 1.00 81.88 367 LEU A CA 1
ATOM 2806 C C . LEU A 1 367 ? 20.642 37.864 -44.886 1.00 81.88 367 LEU A C 1
ATOM 2808 O O . LEU A 1 367 ? 20.874 38.940 -44.351 1.00 81.88 367 LEU A O 1
ATOM 2812 N N . LEU A 1 368 ? 21.603 37.109 -45.423 1.00 79.94 368 LEU A N 1
ATOM 2813 C CA . LEU A 1 368 ? 23.025 37.434 -45.303 1.00 79.94 368 LEU A CA 1
ATOM 2814 C C . LEU A 1 368 ? 23.374 38.801 -45.918 1.00 79.94 368 LEU A C 1
ATOM 2816 O O . LEU A 1 368 ? 24.113 39.576 -45.325 1.00 79.94 368 LEU A O 1
ATOM 2820 N N . GLY A 1 369 ? 22.815 39.130 -47.087 1.00 75.12 369 GLY A N 1
ATOM 2821 C CA . GLY A 1 369 ? 23.062 40.407 -47.766 1.00 75.12 369 GLY A CA 1
ATOM 2822 C C . GLY A 1 369 ? 22.417 41.626 -47.097 1.00 75.12 369 GLY A C 1
ATOM 2823 O O . GLY A 1 369 ? 22.744 42.755 -47.456 1.00 75.12 369 GLY A O 1
ATOM 2824 N N . ARG A 1 370 ? 21.496 41.417 -46.147 1.00 72.88 370 ARG A N 1
ATOM 2825 C CA . ARG A 1 370 ? 20.812 42.479 -45.391 1.00 72.88 370 ARG A CA 1
ATOM 2826 C C . ARG A 1 370 ? 21.444 42.746 -44.023 1.00 72.88 370 ARG A C 1
ATOM 2828 O O . ARG A 1 370 ? 20.906 43.560 -43.276 1.00 72.88 370 ARG A O 1
ATOM 2835 N N . SER A 1 371 ? 22.546 42.078 -43.688 1.00 67.44 371 SER A N 1
ATOM 2836 C CA . SER A 1 371 ? 23.047 42.007 -42.316 1.00 67.44 371 SER A CA 1
ATOM 2837 C C . SER A 1 371 ? 24.551 42.229 -42.209 1.00 67.44 371 SER A C 1
ATOM 2839 O O . SER A 1 371 ? 25.321 41.774 -43.048 1.00 67.44 371 SER A O 1
ATOM 2841 N N . GLU A 1 372 ? 24.970 42.881 -41.125 1.00 64.88 372 GLU A N 1
ATOM 2842 C CA . GLU A 1 372 ? 26.370 43.013 -40.696 1.00 64.88 372 GLU A CA 1
ATOM 2843 C C . GLU A 1 372 ? 26.542 42.360 -39.311 1.00 64.88 372 GLU A C 1
ATOM 2845 O O . GLU A 1 372 ? 25.564 42.240 -38.577 1.00 64.88 372 GLU A O 1
ATOM 2850 N N . VAL A 1 373 ? 27.750 41.893 -38.957 1.00 59.00 373 VAL A N 1
ATOM 2851 C CA . VAL A 1 373 ? 28.037 41.200 -37.677 1.00 59.00 373 VAL A CA 1
ATOM 2852 C C . VAL A 1 373 ? 28.508 42.196 -36.606 1.00 59.00 373 VAL A C 1
ATOM 2854 O O . VAL A 1 373 ? 29.428 42.965 -36.897 1.00 59.00 373 VAL A O 1
ATOM 2857 N N . PRO A 1 374 ? 27.996 42.148 -35.353 1.00 58.62 374 PRO A N 1
ATOM 2858 C CA . PRO A 1 374 ? 26.903 41.294 -34.851 1.00 58.62 374 PRO A CA 1
ATOM 2859 C C . PRO A 1 374 ? 25.570 41.653 -35.518 1.00 58.62 374 PRO A C 1
ATOM 2861 O O . PRO A 1 374 ? 25.381 42.826 -35.803 1.00 58.62 374 PRO A O 1
ATOM 2864 N N . TYR A 1 375 ? 24.676 40.677 -35.764 1.00 62.19 375 TYR A N 1
ATOM 2865 C CA . TYR A 1 375 ? 23.458 40.872 -36.574 1.00 62.19 375 TYR A CA 1
ATOM 2866 C C . TYR A 1 375 ? 22.706 42.144 -36.178 1.00 62.19 375 TYR A C 1
ATOM 2868 O O . TYR A 1 375 ? 22.050 42.180 -35.136 1.00 62.19 375 TYR A O 1
ATOM 2876 N N . VAL A 1 376 ? 22.804 43.164 -37.034 1.00 59.59 376 VAL A N 1
ATOM 2877 C CA . VAL A 1 376 ? 22.028 44.402 -36.970 1.00 59.59 376 VAL A CA 1
ATOM 2878 C C . VAL A 1 376 ? 21.226 44.524 -38.265 1.00 59.59 376 VAL A C 1
ATOM 2880 O O . VAL A 1 376 ? 21.801 44.748 -39.329 1.00 59.59 376 VAL A O 1
ATOM 2883 N N . ASP A 1 377 ? 19.896 44.425 -38.198 1.00 65.88 377 ASP A N 1
ATOM 2884 C CA . ASP A 1 377 ? 19.042 44.949 -39.269 1.00 65.88 377 ASP A CA 1
ATOM 2885 C C . ASP A 1 377 ? 18.927 46.461 -39.052 1.00 65.88 377 ASP A C 1
ATOM 2887 O O . ASP A 1 377 ? 18.055 46.939 -38.328 1.00 65.88 377 ASP A O 1
ATOM 2891 N N . ALA A 1 378 ? 19.852 47.226 -39.637 1.00 61.44 378 ALA A N 1
ATOM 2892 C CA . ALA A 1 378 ? 19.926 48.677 -39.457 1.00 61.44 378 ALA A CA 1
ATOM 2893 C C . ALA A 1 378 ? 18.694 49.421 -40.005 1.00 61.44 378 ALA A C 1
ATOM 2895 O O . ALA A 1 378 ? 18.394 50.526 -39.553 1.00 61.44 378 ALA A O 1
ATOM 2896 N N . ALA A 1 379 ? 17.963 48.823 -40.953 1.00 63.12 379 ALA A N 1
ATOM 2897 C CA . ALA A 1 379 ? 16.732 49.391 -41.496 1.00 63.12 379 ALA A CA 1
ATOM 2898 C C . ALA A 1 379 ? 15.526 49.136 -40.575 1.00 63.12 379 ALA A C 1
ATOM 2900 O O . ALA A 1 379 ? 14.637 49.984 -40.494 1.00 63.12 379 ALA A O 1
ATOM 2901 N N . ALA A 1 380 ? 15.503 47.998 -39.870 1.00 65.44 380 ALA A N 1
ATOM 2902 C CA . ALA A 1 380 ? 14.480 47.655 -38.878 1.00 65.44 380 ALA A CA 1
ATOM 2903 C C . ALA A 1 380 ? 14.844 48.059 -37.432 1.00 65.44 380 ALA A C 1
ATOM 2905 O O . ALA A 1 380 ? 13.984 48.026 -36.555 1.00 65.44 380 ALA A O 1
ATOM 2906 N N . GLY A 1 381 ? 16.100 48.436 -37.170 1.00 69.31 381 GLY A N 1
ATOM 2907 C CA . GLY A 1 381 ? 16.624 48.760 -35.840 1.00 69.31 381 GLY A CA 1
ATOM 2908 C C . GLY A 1 381 ? 16.786 47.553 -34.903 1.00 69.31 381 GLY A C 1
ATOM 2909 O O . GLY A 1 381 ? 16.779 47.734 -33.688 1.00 69.31 381 GLY A O 1
ATOM 2910 N N . VAL A 1 382 ? 16.899 46.331 -35.435 1.00 73.31 382 VAL A N 1
ATOM 2911 C CA . VAL A 1 382 ? 16.935 45.085 -34.642 1.00 73.31 382 VAL A CA 1
ATOM 2912 C C . VAL A 1 382 ? 18.368 44.590 -34.490 1.00 73.31 382 VAL A C 1
ATOM 2914 O O . VAL A 1 382 ? 19.075 44.475 -35.485 1.00 73.31 382 VAL A O 1
ATOM 2917 N N . VAL A 1 383 ? 18.773 44.243 -33.264 1.00 76.62 383 VAL A N 1
ATOM 2918 C CA . VAL A 1 383 ? 20.052 43.577 -32.974 1.00 76.62 383 VAL A CA 1
ATOM 2919 C C . VAL A 1 383 ? 19.782 42.237 -32.297 1.00 76.62 383 VAL A C 1
ATOM 2921 O O . VAL A 1 383 ? 19.075 42.203 -31.291 1.00 76.62 383 VAL A O 1
ATOM 2924 N N . VAL A 1 384 ? 20.349 41.146 -32.819 1.00 76.44 384 VAL A N 1
ATOM 2925 C CA . VAL A 1 384 ? 20.284 39.821 -32.177 1.00 76.44 384 VAL A CA 1
ATOM 2926 C C . VAL A 1 384 ? 21.651 39.495 -31.591 1.00 76.44 384 VAL A C 1
ATOM 2928 O O . VAL A 1 384 ? 22.645 39.397 -32.311 1.00 76.44 384 VAL A O 1
ATOM 2931 N N . ALA A 1 385 ? 21.703 39.337 -30.269 1.00 74.06 385 ALA A N 1
ATOM 2932 C CA . ALA A 1 385 ? 22.895 38.861 -29.584 1.00 74.06 385 ALA A CA 1
ATOM 2933 C C . ALA A 1 385 ? 23.067 37.355 -29.840 1.00 74.06 385 ALA A C 1
ATOM 2935 O O . ALA A 1 385 ? 22.151 36.576 -29.589 1.00 74.06 385 ALA A O 1
ATOM 2936 N N . GLY A 1 386 ? 24.230 36.964 -30.365 1.00 74.06 386 GLY A N 1
ATOM 2937 C CA . GLY A 1 386 ? 24.631 35.560 -30.484 1.00 74.06 386 GLY A CA 1
ATOM 2938 C C . GLY A 1 386 ? 25.240 34.996 -29.198 1.00 74.06 386 GLY A C 1
ATOM 2939 O O . GLY A 1 386 ? 25.179 35.632 -28.147 1.00 74.06 386 GLY A O 1
ATOM 2940 N N . GLY A 1 387 ? 25.888 33.830 -29.308 1.00 74.69 387 GLY A N 1
ATOM 2941 C CA . GLY A 1 387 ? 26.541 33.146 -28.181 1.00 74.69 387 GLY A CA 1
ATOM 2942 C C . GLY A 1 387 ? 25.613 32.184 -27.439 1.00 74.69 387 GLY A C 1
ATOM 2943 O O . GLY A 1 387 ? 25.572 32.194 -26.212 1.00 74.69 387 GLY A O 1
ATOM 2944 N N . PHE A 1 388 ? 24.836 31.397 -28.184 1.00 80.69 388 PHE A N 1
ATOM 2945 C CA . PHE A 1 388 ? 23.929 30.402 -27.618 1.00 80.69 388 PHE A CA 1
ATOM 2946 C C . PHE A 1 388 ? 24.721 29.293 -26.907 1.00 80.69 388 PHE A C 1
ATOM 2948 O O . PHE A 1 388 ? 25.754 28.851 -27.401 1.00 80.69 388 PHE A O 1
ATOM 2955 N N . GLU A 1 389 ? 24.245 28.869 -25.733 1.00 76.00 389 GLU A N 1
ATOM 2956 C CA . GLU A 1 389 ? 24.871 27.801 -24.931 1.00 76.00 389 GLU A CA 1
ATOM 2957 C C . GLU A 1 389 ? 24.801 26.435 -25.630 1.00 76.00 389 GLU A C 1
ATOM 2959 O O . GLU A 1 389 ? 25.709 25.614 -25.516 1.00 76.00 389 GLU A O 1
ATOM 2964 N N . HIS A 1 390 ? 23.732 26.229 -26.396 1.00 80.94 390 HIS A N 1
ATOM 2965 C CA . HIS A 1 390 ? 23.508 25.057 -27.226 1.00 80.94 390 HIS A CA 1
ATOM 2966 C C . HIS A 1 390 ? 23.274 25.487 -28.669 1.00 80.94 390 HIS A C 1
ATOM 2968 O O . HIS A 1 390 ? 22.709 26.556 -28.921 1.00 80.94 390 HIS A O 1
ATOM 2974 N N . GLU A 1 391 ? 23.669 24.619 -29.593 1.00 86.00 391 GLU A N 1
ATOM 2975 C CA . GLU A 1 391 ? 23.467 24.787 -31.030 1.00 86.00 391 GLU A CA 1
ATOM 2976 C C . GLU A 1 391 ? 21.987 25.091 -31.336 1.00 86.00 391 GLU A C 1
ATOM 2978 O O . GLU A 1 391 ? 21.066 24.528 -30.728 1.00 86.00 391 GLU A O 1
ATOM 2983 N N . LEU A 1 392 ? 21.740 26.030 -32.253 1.00 83.38 392 LEU A N 1
ATOM 2984 C CA . LEU A 1 392 ? 20.377 26.413 -32.630 1.00 83.38 392 LEU A CA 1
ATOM 2985 C C . LEU A 1 392 ? 19.852 25.658 -33.847 1.00 83.38 392 LEU A C 1
ATOM 2987 O O . LEU A 1 392 ? 18.651 25.421 -33.913 1.00 83.38 392 LEU A O 1
ATOM 2991 N N . CYS A 1 393 ? 20.716 25.345 -34.814 1.00 84.81 393 CYS A N 1
ATOM 2992 C CA . CYS A 1 393 ? 20.307 24.792 -36.105 1.00 84.81 393 CYS A CA 1
ATOM 2993 C C . CYS A 1 393 ? 20.500 23.274 -36.159 1.00 84.81 393 CYS A C 1
ATOM 2995 O O . CYS A 1 393 ? 21.534 22.767 -35.729 1.00 84.81 393 CYS A O 1
ATOM 2997 N N . GLY A 1 394 ? 19.524 22.573 -36.738 1.00 84.75 394 GLY A N 1
ATOM 2998 C CA . GLY A 1 394 ? 19.509 21.119 -36.863 1.00 84.75 394 GLY A CA 1
ATOM 2999 C C . GLY A 1 394 ? 18.604 20.428 -35.840 1.00 84.75 394 GLY A C 1
ATOM 3000 O O . GLY A 1 394 ? 18.473 20.846 -34.689 1.00 84.75 394 GLY A O 1
ATOM 3001 N N . ARG A 1 395 ? 17.982 19.323 -36.265 1.00 82.44 395 ARG A N 1
ATOM 3002 C CA . ARG A 1 395 ? 17.054 18.543 -35.428 1.00 82.44 395 ARG A CA 1
ATOM 3003 C C . ARG A 1 395 ? 17.713 17.986 -34.162 1.00 82.44 395 ARG A C 1
ATOM 3005 O O . ARG A 1 395 ? 17.106 18.024 -33.093 1.00 82.44 395 ARG A O 1
ATOM 3012 N N . ASP A 1 396 ? 18.943 17.492 -34.271 1.00 84.25 396 ASP A N 1
ATOM 3013 C CA . ASP A 1 396 ? 19.669 16.917 -33.133 1.00 84.25 396 ASP A CA 1
ATOM 3014 C C . ASP A 1 396 ? 20.000 17.986 -32.082 1.00 84.25 396 ASP A C 1
ATOM 3016 O O . ASP A 1 396 ? 19.814 17.754 -30.890 1.00 84.25 396 ASP A O 1
ATOM 3020 N N . ALA A 1 397 ? 20.345 19.200 -32.521 1.00 84.00 397 ALA A N 1
ATOM 3021 C CA . ALA A 1 397 ? 20.576 20.346 -31.646 1.00 84.00 397 ALA A CA 1
ATOM 3022 C C . ALA A 1 397 ? 19.313 20.761 -30.865 1.00 84.00 397 ALA A C 1
ATOM 3024 O O . ALA A 1 397 ? 19.377 21.067 -29.670 1.00 84.00 397 ALA A O 1
ATOM 3025 N N . ALA A 1 398 ? 18.139 20.723 -31.508 1.00 84.00 398 ALA A N 1
ATOM 3026 C CA . ALA A 1 398 ? 16.863 20.979 -30.841 1.00 84.00 398 ALA A CA 1
ATOM 3027 C C . ALA A 1 398 ? 16.523 19.906 -29.789 1.00 84.00 398 ALA A C 1
ATOM 3029 O O . ALA A 1 398 ? 16.037 20.245 -28.705 1.00 84.00 398 ALA A O 1
ATOM 3030 N N . ILE A 1 399 ? 16.803 18.629 -30.082 1.00 86.94 399 ILE A N 1
ATOM 3031 C CA . ILE A 1 399 ? 16.610 17.513 -29.143 1.00 86.94 399 ILE A CA 1
ATOM 3032 C C . ILE A 1 399 ? 17.572 17.632 -27.957 1.00 86.94 399 ILE A C 1
ATOM 3034 O O . ILE A 1 399 ? 17.138 17.495 -26.814 1.00 86.94 399 ILE A O 1
ATOM 3038 N N . ASP A 1 400 ? 18.849 17.918 -28.201 1.00 86.50 400 ASP A N 1
ATOM 3039 C CA . ASP A 1 400 ? 19.857 18.021 -27.145 1.00 86.50 400 ASP A CA 1
ATOM 3040 C C . ASP A 1 400 ? 19.588 19.208 -26.213 1.00 86.50 400 ASP A C 1
ATOM 3042 O O . ASP A 1 400 ? 19.679 19.064 -24.995 1.00 86.50 400 ASP A O 1
ATOM 3046 N N . ARG A 1 401 ? 19.128 20.348 -26.744 1.00 87.81 401 ARG A N 1
ATOM 3047 C CA . ARG A 1 401 ? 18.688 21.484 -25.920 1.00 87.81 401 ARG A CA 1
ATOM 3048 C C . ARG A 1 401 ? 17.461 21.150 -25.068 1.00 87.81 401 ARG A C 1
ATOM 3050 O O . ARG A 1 401 ? 17.419 21.517 -23.899 1.00 87.81 401 ARG A O 1
ATOM 3057 N N . ALA A 1 402 ? 16.475 20.445 -25.627 1.00 88.19 402 ALA A N 1
ATOM 3058 C CA . ALA A 1 402 ? 15.290 20.023 -24.876 1.00 88.19 402 ALA A CA 1
ATOM 3059 C C . ALA A 1 402 ? 15.622 18.974 -23.797 1.00 88.19 402 ALA A C 1
ATOM 3061 O O . ALA A 1 402 ? 15.006 18.968 -22.733 1.00 88.19 402 ALA A O 1
ATOM 3062 N N . ARG A 1 403 ? 16.618 18.110 -24.042 1.00 91.62 403 ARG A N 1
ATOM 3063 C CA . ARG A 1 403 ? 17.163 17.189 -23.033 1.00 91.62 403 ARG A CA 1
ATOM 3064 C C . ARG A 1 403 ? 17.895 17.933 -21.922 1.00 91.62 403 ARG A C 1
ATOM 3066 O O . ARG A 1 403 ? 17.652 17.630 -20.762 1.00 91.62 403 ARG A O 1
ATOM 3073 N N . ALA A 1 404 ? 18.734 18.909 -22.266 1.00 89.00 404 ALA A N 1
ATOM 3074 C CA . ALA A 1 404 ? 19.434 19.733 -21.284 1.00 89.00 404 ALA A CA 1
ATOM 3075 C C . ALA A 1 404 ? 18.451 20.527 -20.405 1.00 89.00 404 ALA A C 1
ATOM 3077 O O . ALA A 1 404 ? 18.621 20.586 -19.191 1.00 89.00 404 ALA A O 1
ATOM 3078 N N . GLU A 1 405 ? 17.381 21.080 -20.990 1.00 90.56 405 GLU A N 1
ATOM 3079 C CA . GLU A 1 405 ? 16.307 21.738 -20.233 1.00 90.56 405 GLU A CA 1
ATOM 3080 C C . GLU A 1 405 ? 15.588 20.755 -19.296 1.00 90.56 405 GLU A C 1
ATOM 3082 O O . GLU A 1 405 ? 15.353 21.080 -18.132 1.00 90.56 405 GLU A O 1
ATOM 3087 N N . LEU A 1 406 ? 15.284 19.538 -19.763 1.00 92.81 406 LEU A N 1
ATOM 3088 C CA . LEU A 1 406 ? 14.686 18.502 -18.920 1.00 92.81 406 LEU A CA 1
ATOM 3089 C C . LEU A 1 406 ? 15.601 18.133 -17.744 1.00 92.81 406 LEU A C 1
ATOM 3091 O O . LEU A 1 406 ? 15.140 18.138 -16.606 1.00 92.81 406 LEU A O 1
ATOM 3095 N N . GLU A 1 407 ? 16.888 17.891 -17.996 1.00 93.44 407 GLU A N 1
ATOM 3096 C CA . GLU A 1 407 ? 17.870 17.550 -16.959 1.00 93.44 407 GLU A CA 1
ATOM 3097 C C . GLU A 1 407 ? 18.009 18.671 -15.914 1.00 93.44 407 GLU A C 1
ATOM 3099 O O . GLU A 1 407 ? 18.014 18.408 -14.709 1.00 93.44 407 GLU A O 1
ATOM 3104 N N . GLN A 1 408 ? 18.049 19.938 -16.345 1.00 92.75 408 GLN A N 1
ATOM 3105 C CA . GLN A 1 408 ? 18.092 21.089 -15.436 1.00 92.75 408 GLN A CA 1
ATOM 3106 C C . GLN A 1 408 ? 16.847 21.170 -14.543 1.00 92.75 408 GLN A C 1
ATOM 3108 O O . GLN A 1 408 ? 16.955 21.428 -13.340 1.00 92.75 408 GLN A O 1
ATOM 3113 N N . VAL A 1 409 ? 15.661 20.951 -15.113 1.00 94.75 409 VAL A N 1
ATOM 3114 C CA . VAL A 1 409 ? 14.396 21.016 -14.371 1.00 94.75 409 VAL A CA 1
ATOM 3115 C C . VAL A 1 409 ? 14.235 19.810 -13.436 1.00 94.75 409 VAL A C 1
ATOM 3117 O O . VAL A 1 409 ? 13.778 19.986 -12.307 1.00 94.75 409 VAL A O 1
ATOM 3120 N N . GLU A 1 410 ? 14.669 18.615 -13.842 1.00 92.38 410 GLU A N 1
ATOM 3121 C CA . GLU A 1 410 ? 14.720 17.422 -12.982 1.00 92.38 410 GLU A CA 1
ATOM 3122 C C . GLU A 1 410 ? 15.689 17.621 -11.805 1.00 92.38 410 GLU A C 1
ATOM 3124 O O . GLU A 1 410 ? 15.357 17.301 -10.660 1.00 92.38 410 GLU A O 1
ATOM 3129 N N . HIS A 1 411 ? 16.850 18.241 -12.038 1.00 93.44 411 HIS A N 1
ATOM 3130 C CA . HIS A 1 411 ? 17.778 18.596 -10.963 1.00 93.44 411 HIS A CA 1
ATOM 3131 C C . HIS A 1 411 ? 17.159 19.600 -9.976 1.00 93.44 411 HIS A C 1
ATOM 3133 O O . HIS A 1 411 ? 17.216 19.404 -8.759 1.00 93.44 411 HIS A O 1
ATOM 3139 N N . ALA A 1 412 ? 16.495 20.643 -10.483 1.00 92.75 412 ALA A N 1
ATOM 3140 C CA . ALA A 1 412 ? 15.789 21.619 -9.652 1.00 92.75 412 ALA A CA 1
ATOM 3141 C C . ALA A 1 412 ? 14.617 20.993 -8.865 1.00 92.75 412 ALA A C 1
ATOM 3143 O O . ALA A 1 412 ? 14.352 21.386 -7.720 1.00 92.75 412 ALA A O 1
ATOM 3144 N N . GLN A 1 413 ? 13.928 19.998 -9.438 1.00 95.12 413 GLN A N 1
ATOM 3145 C CA . GLN A 1 413 ? 12.901 19.219 -8.744 1.00 95.12 413 GLN A CA 1
ATOM 3146 C C . GLN A 1 413 ? 13.511 18.416 -7.591 1.00 95.12 413 GLN A C 1
ATOM 3148 O O . GLN A 1 413 ? 12.988 18.481 -6.478 1.00 95.12 413 GLN A O 1
ATOM 3153 N N . ALA A 1 414 ? 14.633 17.727 -7.816 1.00 91.62 414 ALA A N 1
ATOM 3154 C CA . ALA A 1 414 ? 15.323 16.965 -6.776 1.00 91.62 414 ALA A CA 1
ATOM 3155 C C . ALA A 1 414 ? 15.766 17.859 -5.601 1.00 91.62 414 ALA A C 1
ATOM 3157 O O . ALA A 1 414 ? 15.564 17.508 -4.435 1.00 91.62 414 ALA A O 1
ATOM 3158 N N . GLU A 1 415 ? 16.289 19.060 -5.876 1.00 93.56 415 GLU A N 1
ATOM 3159 C CA . GLU A 1 415 ? 16.606 20.033 -4.821 1.00 93.56 415 GLU A CA 1
ATOM 3160 C C . GLU A 1 415 ? 15.365 20.493 -4.043 1.00 93.56 415 GLU A C 1
ATOM 3162 O O . GLU A 1 415 ? 15.419 20.695 -2.824 1.00 93.56 415 GLU A O 1
ATOM 3167 N N . THR A 1 416 ? 14.247 20.691 -4.743 1.00 94.69 416 THR A N 1
ATOM 3168 C CA . THR A 1 416 ? 12.983 21.134 -4.143 1.00 94.69 416 THR A CA 1
ATOM 3169 C C . THR A 1 416 ? 12.370 20.036 -3.277 1.00 94.69 416 THR A C 1
ATOM 3171 O O . THR A 1 416 ? 11.923 20.323 -2.165 1.00 94.69 416 THR A O 1
ATOM 3174 N N . LEU A 1 417 ? 12.452 18.778 -3.712 1.00 93.69 417 LEU A N 1
ATOM 3175 C CA . LEU A 1 417 ? 12.063 17.610 -2.926 1.00 93.69 417 LEU A CA 1
ATOM 3176 C C . LEU A 1 417 ? 12.883 17.516 -1.630 1.00 93.69 417 LEU A C 1
ATOM 3178 O O . LEU A 1 417 ? 12.315 17.423 -0.544 1.00 93.69 417 LEU A O 1
ATOM 3182 N N . GLY A 1 418 ? 14.208 17.682 -1.709 1.00 91.06 418 GLY A N 1
ATOM 3183 C CA . GLY A 1 418 ? 15.066 17.702 -0.519 1.00 91.06 418 GLY A CA 1
ATOM 3184 C C . GLY A 1 418 ? 14.813 18.891 0.426 1.00 91.06 418 GLY A C 1
ATOM 3185 O O . GLY A 1 418 ? 15.161 18.840 1.608 1.00 91.06 418 GLY A O 1
ATOM 3186 N N . LYS A 1 419 ? 14.225 20.000 -0.050 1.00 92.88 419 LYS A N 1
ATOM 3187 C CA . LYS A 1 419 ? 13.737 21.098 0.813 1.00 92.88 419 LYS A CA 1
ATOM 3188 C C . LYS A 1 419 ? 12.401 20.739 1.466 1.00 92.88 419 LYS A C 1
ATOM 3190 O O . LYS A 1 419 ? 12.244 21.003 2.655 1.00 92.88 419 LYS A O 1
ATOM 3195 N N . HIS A 1 420 ? 11.491 20.111 0.722 1.00 96.06 420 HIS A N 1
ATOM 3196 C CA . HIS A 1 420 ? 10.212 19.615 1.229 1.00 96.06 420 HIS A CA 1
ATOM 3197 C C . HIS A 1 420 ? 10.399 18.593 2.357 1.00 96.06 420 HIS A C 1
ATOM 3199 O O . HIS A 1 420 ? 9.841 18.780 3.432 1.00 96.06 420 HIS A O 1
ATOM 3205 N N . GLU A 1 421 ? 11.246 17.578 2.174 1.00 92.44 421 GLU A N 1
ATOM 3206 C CA . GLU A 1 421 ? 11.502 16.556 3.203 1.00 92.44 421 GLU A CA 1
ATOM 3207 C C . GLU A 1 421 ? 12.052 17.156 4.504 1.00 92.44 421 GLU A C 1
ATOM 3209 O O . GLU A 1 421 ? 11.613 16.803 5.599 1.00 92.44 421 GLU A O 1
ATOM 3214 N N . ARG A 1 422 ? 12.977 18.120 4.398 1.00 93.56 422 ARG A N 1
ATOM 3215 C CA . ARG A 1 422 ? 13.515 18.835 5.565 1.00 93.56 422 ARG A CA 1
ATOM 3216 C C . ARG A 1 422 ? 12.459 19.690 6.261 1.00 93.56 422 ARG A C 1
ATOM 3218 O O . ARG A 1 422 ? 12.435 19.720 7.489 1.00 93.56 422 ARG A O 1
ATOM 3225 N N . ALA A 1 423 ? 11.608 20.379 5.501 1.00 94.25 423 ALA A N 1
ATOM 3226 C CA . ALA A 1 423 ? 10.517 21.175 6.058 1.00 94.25 423 ALA A CA 1
ATOM 3227 C C . ALA A 1 423 ? 9.470 20.287 6.750 1.00 94.25 423 ALA A C 1
ATOM 3229 O O . ALA A 1 423 ? 9.033 20.609 7.851 1.00 94.25 423 ALA A O 1
ATOM 3230 N N . PHE A 1 424 ? 9.144 19.134 6.158 1.00 93.31 424 PHE A N 1
ATOM 3231 C CA . PHE A 1 424 ? 8.228 18.148 6.728 1.00 93.31 424 PHE A CA 1
ATOM 3232 C C . PHE A 1 424 ? 8.741 17.605 8.068 1.00 93.31 424 PHE A C 1
ATOM 3234 O O . PHE A 1 424 ? 8.043 17.688 9.076 1.00 93.31 424 PHE A O 1
ATOM 3241 N N . GLN A 1 425 ? 9.996 17.146 8.118 1.00 92.44 425 GLN A N 1
ATOM 3242 C CA . GLN A 1 425 ? 10.609 16.660 9.361 1.00 92.44 425 GLN A CA 1
ATOM 3243 C C . GLN A 1 425 ? 10.684 17.752 10.437 1.00 92.44 425 GLN A C 1
ATOM 3245 O O . GLN A 1 425 ? 10.432 17.489 11.612 1.00 92.44 425 GLN A O 1
ATOM 3250 N N . ALA A 1 426 ? 11.018 18.989 10.052 1.00 92.00 426 ALA A N 1
ATOM 3251 C CA . ALA A 1 426 ? 11.045 20.116 10.981 1.00 92.00 426 ALA A CA 1
ATOM 3252 C C . ALA A 1 426 ? 9.651 20.426 11.551 1.00 92.00 426 ALA A C 1
ATOM 3254 O O . ALA A 1 426 ? 9.538 20.731 12.738 1.00 92.00 426 ALA A O 1
ATOM 3255 N N . HIS A 1 427 ? 8.602 20.316 10.731 1.00 94.50 427 HIS A N 1
ATOM 3256 C CA . HIS A 1 427 ? 7.220 20.517 11.151 1.00 94.50 427 HIS A CA 1
ATOM 3257 C C . HIS A 1 427 ? 6.741 19.434 12.123 1.00 94.50 427 HIS A C 1
ATOM 3259 O O . HIS A 1 427 ? 6.221 19.776 13.185 1.00 94.50 427 HIS A O 1
ATOM 3265 N N . GLU A 1 428 ? 6.993 18.152 11.834 1.00 92.56 428 GLU A N 1
ATOM 3266 C CA . GLU A 1 428 ? 6.637 17.056 12.749 1.00 92.56 428 GLU A CA 1
ATOM 3267 C C . GLU A 1 428 ? 7.319 17.205 14.113 1.00 92.56 428 GLU A C 1
ATOM 3269 O O . GLU A 1 428 ? 6.663 17.126 15.153 1.00 92.56 428 GLU A O 1
ATOM 3274 N N . LEU A 1 429 ? 8.626 17.492 14.123 1.00 90.88 429 LEU A N 1
ATOM 3275 C CA . LEU A 1 429 ? 9.378 17.706 15.362 1.00 90.88 429 LEU A CA 1
ATOM 3276 C C . LEU A 1 429 ? 8.865 18.919 16.151 1.00 90.88 429 LEU A C 1
ATOM 3278 O O . LEU A 1 429 ? 8.859 18.893 17.383 1.00 90.88 429 LEU A O 1
ATOM 3282 N N . ALA A 1 430 ? 8.445 19.984 15.464 1.00 91.56 430 ALA A N 1
ATOM 3283 C CA . ALA A 1 430 ? 7.927 21.184 16.109 1.00 91.56 430 ALA A CA 1
ATOM 3284 C C . ALA A 1 430 ? 6.527 20.968 16.713 1.00 91.56 430 ALA A C 1
ATOM 3286 O O . ALA A 1 430 ? 6.291 21.413 17.839 1.00 91.56 430 ALA A O 1
ATOM 3287 N N . ILE A 1 431 ? 5.630 20.248 16.024 1.00 92.38 431 ILE A N 1
ATOM 3288 C CA . ILE A 1 431 ? 4.309 19.873 16.561 1.00 92.38 431 ILE A CA 1
ATOM 3289 C C . ILE A 1 431 ? 4.463 18.975 17.786 1.00 92.38 431 ILE A C 1
ATOM 3291 O O . ILE A 1 431 ? 3.898 19.276 18.836 1.00 92.38 431 ILE A O 1
ATOM 3295 N N . ASP A 1 432 ? 5.254 17.908 17.681 1.00 89.50 432 ASP A N 1
ATOM 3296 C CA . ASP A 1 432 ? 5.458 16.962 18.780 1.00 89.50 432 ASP A CA 1
ATOM 3297 C C . ASP A 1 432 ? 6.072 17.658 20.012 1.00 89.50 432 ASP A C 1
ATOM 3299 O O . ASP A 1 432 ? 5.621 17.455 21.142 1.00 89.50 432 ASP A O 1
ATOM 3303 N N . ALA A 1 433 ? 7.026 18.576 19.812 1.00 88.75 433 ALA A N 1
ATOM 3304 C CA . ALA A 1 433 ? 7.563 19.396 20.897 1.00 88.75 433 ALA A CA 1
ATOM 3305 C C . ALA A 1 433 ? 6.492 20.294 21.551 1.00 88.75 433 ALA A C 1
ATOM 3307 O O . ALA A 1 433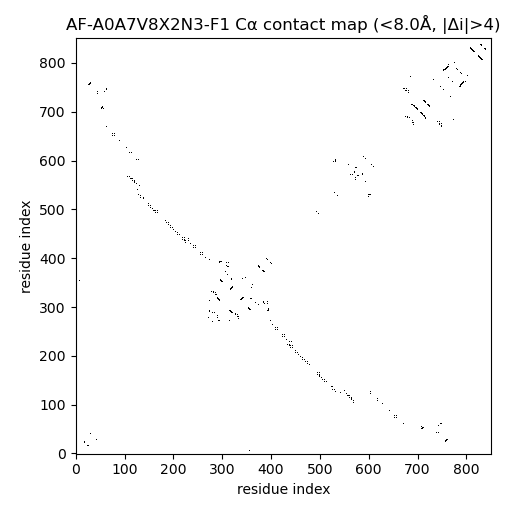 ? 6.431 20.368 22.784 1.00 88.75 433 ALA A O 1
ATOM 3308 N N . ALA A 1 434 ? 5.641 20.952 20.755 1.00 90.12 434 ALA A N 1
ATOM 3309 C CA . ALA A 1 434 ? 4.564 21.806 21.256 1.00 90.12 434 ALA A CA 1
ATOM 3310 C C . ALA A 1 434 ? 3.498 21.005 22.025 1.00 90.12 434 ALA A C 1
ATOM 3312 O O . ALA A 1 434 ? 3.081 21.413 23.109 1.00 90.12 434 ALA A O 1
ATOM 3313 N N . GLU A 1 435 ? 3.099 19.831 21.531 1.00 88.81 435 GLU A N 1
ATOM 3314 C CA . GLU A 1 435 ? 2.130 18.954 22.202 1.00 88.81 435 GLU A CA 1
ATOM 3315 C C . GLU A 1 435 ? 2.640 18.423 23.545 1.00 88.81 435 GLU A C 1
ATOM 3317 O O . GLU A 1 435 ? 1.892 18.382 24.533 1.00 88.81 435 GLU A O 1
ATOM 3322 N N . ARG A 1 436 ? 3.921 18.047 23.617 1.00 88.69 436 ARG A N 1
ATOM 3323 C CA . ARG A 1 436 ? 4.549 17.595 24.867 1.00 88.69 436 ARG A CA 1
ATOM 3324 C C . ARG A 1 436 ? 4.633 18.720 25.893 1.00 88.69 436 ARG A C 1
ATOM 3326 O O . ARG A 1 436 ? 4.319 18.495 27.062 1.00 88.69 436 ARG A O 1
ATOM 3333 N N . LEU A 1 437 ? 4.985 19.935 25.467 1.00 89.31 437 LEU A N 1
ATOM 3334 C CA . LEU A 1 437 ? 5.003 21.113 26.341 1.00 89.31 437 LEU A CA 1
ATOM 3335 C C . LEU A 1 437 ? 3.596 21.519 26.798 1.00 89.31 437 LEU A C 1
ATOM 3337 O O . LEU A 1 437 ? 3.417 21.863 27.966 1.00 89.31 437 LEU A O 1
ATOM 3341 N N . ARG A 1 438 ? 2.581 21.404 25.932 1.00 89.75 438 ARG A N 1
ATOM 3342 C CA . ARG A 1 438 ? 1.175 21.634 26.302 1.00 89.75 438 ARG A CA 1
ATOM 3343 C C . ARG A 1 438 ? 0.714 20.630 27.355 1.00 89.75 438 ARG A C 1
ATOM 3345 O O . ARG A 1 438 ? 0.114 21.020 28.353 1.00 89.75 438 ARG A O 1
ATOM 3352 N N . SER A 1 439 ? 1.067 19.358 27.168 1.00 88.50 439 SER A N 1
ATOM 3353 C CA . SER A 1 439 ? 0.781 18.291 28.134 1.00 88.50 439 SER A CA 1
ATOM 3354 C C . SER A 1 439 ? 1.470 18.546 29.481 1.00 88.50 439 SER A C 1
ATOM 3356 O O . SER A 1 439 ? 0.866 18.324 30.526 1.00 88.50 439 SER A O 1
ATOM 3358 N N . ALA A 1 440 ? 2.708 19.056 29.477 1.00 87.56 440 ALA A N 1
ATOM 3359 C CA . ALA A 1 440 ? 3.428 19.427 30.696 1.00 87.56 440 ALA A CA 1
ATOM 3360 C C . ALA A 1 440 ? 2.789 20.625 31.426 1.00 87.56 440 ALA A C 1
ATOM 3362 O O . ALA A 1 440 ? 2.654 20.591 32.650 1.00 87.56 440 ALA A O 1
ATOM 3363 N N . ALA A 1 441 ? 2.341 21.650 30.693 1.00 87.31 441 ALA A N 1
ATOM 3364 C CA . ALA A 1 441 ? 1.640 22.800 31.268 1.00 87.31 441 ALA A CA 1
ATOM 3365 C C . ALA A 1 441 ? 0.269 22.411 31.861 1.00 87.31 441 ALA A C 1
ATOM 3367 O O . ALA A 1 441 ? -0.072 22.832 32.968 1.00 87.31 441 ALA A O 1
ATOM 3368 N N . GLU A 1 442 ? -0.503 21.568 31.163 1.00 89.00 442 GLU A N 1
ATOM 3369 C CA . GLU A 1 442 ? -1.778 21.030 31.664 1.00 89.00 442 GLU A CA 1
ATOM 3370 C C . GLU A 1 442 ? -1.561 20.173 32.920 1.00 89.00 442 GLU A C 1
ATOM 3372 O O . GLU A 1 442 ? -2.295 20.312 33.900 1.00 89.00 442 GLU A O 1
ATOM 3377 N N . LEU A 1 443 ? -0.506 19.349 32.942 1.00 89.88 443 LEU A N 1
ATOM 3378 C CA . LEU A 1 443 ? -0.141 18.531 34.098 1.00 89.88 443 LEU A CA 1
ATOM 3379 C C . LEU A 1 443 ? 0.169 19.380 35.338 1.00 89.88 443 LEU A C 1
ATOM 3381 O O . LEU A 1 443 ? -0.246 19.012 36.437 1.00 89.88 443 LEU A O 1
ATOM 3385 N N . GLU A 1 444 ? 0.857 20.518 35.193 1.00 86.81 444 GLU A N 1
ATOM 3386 C CA . GLU A 1 444 ? 1.149 21.415 36.321 1.00 86.81 444 GLU A CA 1
ATOM 3387 C C . GLU A 1 444 ? -0.137 22.002 36.931 1.00 86.81 444 GLU A C 1
ATOM 3389 O O . GLU A 1 444 ? -0.293 22.051 38.157 1.00 86.81 444 GLU A O 1
ATOM 3394 N N . ILE A 1 445 ? -1.089 22.405 36.082 1.00 90.19 445 ILE A N 1
ATOM 3395 C CA . ILE A 1 445 ? -2.397 22.919 36.513 1.00 90.19 445 ILE A CA 1
ATOM 3396 C C . ILE A 1 445 ? -3.186 21.821 37.233 1.00 90.19 445 ILE A C 1
ATOM 3398 O O . ILE A 1 445 ? -3.688 22.050 38.337 1.00 90.19 445 ILE A O 1
ATOM 3402 N N . LEU A 1 446 ? -3.265 20.627 36.643 1.00 90.62 446 LEU A N 1
ATOM 3403 C CA . LEU A 1 446 ? -3.995 19.499 37.221 1.00 90.62 446 LEU A CA 1
ATOM 3404 C C . LEU A 1 446 ? -3.371 19.024 38.539 1.00 90.62 446 LEU A C 1
ATOM 3406 O O . LEU A 1 446 ? -4.102 18.785 39.495 1.00 90.62 446 LEU A O 1
ATOM 3410 N N . SER A 1 447 ? -2.040 18.984 38.648 1.00 87.38 447 SER A N 1
ATOM 3411 C CA . SER A 1 447 ? -1.335 18.610 39.890 1.00 87.38 447 SER A CA 1
ATOM 3412 C C . SER A 1 447 ? -1.616 19.596 41.034 1.00 87.38 447 SER A C 1
ATOM 3414 O O . SER A 1 447 ? -1.720 19.220 42.208 1.00 87.38 447 SER A O 1
ATOM 3416 N N . ARG A 1 448 ? -1.781 20.886 40.705 1.00 89.56 448 ARG A N 1
ATOM 3417 C CA . ARG A 1 448 ? -2.197 21.915 41.669 1.00 89.56 448 ARG A CA 1
ATOM 3418 C C . ARG A 1 448 ? -3.637 21.693 42.133 1.00 89.56 448 ARG A C 1
ATOM 3420 O O . ARG A 1 448 ? -3.895 21.737 43.335 1.00 89.56 448 ARG A O 1
ATOM 3427 N N . GLN A 1 449 ? -4.545 21.400 41.201 1.00 89.75 449 GLN A N 1
ATOM 3428 C CA . GLN A 1 449 ? -5.947 21.096 41.505 1.00 89.75 449 GLN A CA 1
ATOM 3429 C C . GLN A 1 449 ? -6.094 19.815 42.336 1.00 89.75 449 GLN A C 1
ATOM 3431 O O . GLN A 1 449 ? -6.853 19.807 43.301 1.00 89.75 449 GLN A O 1
ATOM 3436 N N . GLU A 1 450 ? -5.336 18.759 42.030 1.00 91.00 450 GLU A N 1
ATOM 3437 C CA . GLU A 1 450 ? -5.290 17.525 42.823 1.00 91.00 450 GLU A CA 1
ATOM 3438 C C . GLU A 1 450 ? -4.865 17.822 44.267 1.00 91.00 450 GLU A C 1
ATOM 3440 O O . GLU A 1 450 ? -5.528 17.400 45.215 1.00 91.00 450 GLU A O 1
ATOM 3445 N N . SER A 1 451 ? -3.816 18.630 44.450 1.00 87.88 451 SER A N 1
ATOM 3446 C CA . SER A 1 451 ? -3.340 19.033 45.778 1.00 87.88 451 SER A CA 1
ATOM 3447 C C . SER A 1 451 ? -4.390 19.819 46.575 1.00 87.88 451 SER A C 1
ATOM 3449 O O . SER A 1 451 ? -4.507 19.645 47.791 1.00 87.88 451 SER A O 1
ATOM 3451 N N . GLU A 1 452 ? -5.158 20.694 45.922 1.00 89.88 452 GLU A N 1
ATOM 3452 C CA . GLU A 1 452 ? -6.252 21.449 46.548 1.00 89.88 452 GLU A CA 1
ATOM 3453 C C . GLU A 1 452 ? -7.429 20.535 46.918 1.00 89.88 452 GLU A C 1
ATOM 3455 O O . GLU A 1 452 ? -7.872 20.536 48.071 1.00 89.88 452 GLU A O 1
ATOM 3460 N N . ARG A 1 453 ? -7.874 19.676 45.994 1.00 89.06 453 ARG A N 1
ATOM 3461 C CA . ARG A 1 453 ? -8.967 18.717 46.224 1.00 89.06 453 ARG A CA 1
ATOM 3462 C C . ARG A 1 453 ? -8.619 17.663 47.272 1.00 89.06 453 ARG A C 1
ATOM 3464 O O . ARG A 1 453 ? -9.467 17.316 48.093 1.00 89.06 453 ARG A O 1
ATOM 3471 N N . ALA A 1 454 ? -7.367 17.213 47.334 1.00 89.38 454 ALA A N 1
ATOM 3472 C CA . ALA A 1 454 ? -6.894 16.310 48.381 1.00 89.38 454 ALA A CA 1
ATOM 3473 C C . ALA A 1 454 ? -6.998 16.948 49.780 1.00 89.38 454 ALA A C 1
ATOM 3475 O O . ALA A 1 454 ? -7.381 16.277 50.744 1.00 89.38 454 ALA A O 1
ATOM 3476 N N . ARG A 1 455 ? -6.726 18.259 49.908 1.00 89.81 455 ARG A N 1
ATOM 3477 C CA . ARG A 1 455 ? -6.933 18.997 51.169 1.00 89.81 455 ARG A CA 1
ATOM 3478 C C . ARG A 1 455 ? -8.416 19.106 51.523 1.00 89.81 455 ARG A C 1
ATOM 3480 O O . ARG A 1 455 ? -8.770 18.909 52.683 1.00 89.81 455 ARG A O 1
ATOM 3487 N N . GLU A 1 456 ? -9.278 19.375 50.545 1.00 88.75 456 GLU A N 1
ATOM 3488 C CA . GLU A 1 456 ? -10.735 19.426 50.731 1.00 88.75 456 GLU A CA 1
ATOM 3489 C C . GLU A 1 456 ? -11.346 18.070 51.121 1.00 88.75 456 GLU A C 1
ATOM 3491 O O . GLU A 1 456 ? -12.302 18.019 51.896 1.00 88.75 456 GLU A O 1
ATOM 3496 N N . LEU A 1 457 ? -10.814 16.960 50.607 1.00 91.31 457 LEU A N 1
ATOM 3497 C CA . LEU A 1 457 ? -11.231 15.616 51.009 1.00 91.31 457 LEU A CA 1
ATOM 3498 C C . LEU A 1 457 ? -10.790 15.311 52.447 1.00 91.31 457 LEU A C 1
ATOM 3500 O O . LEU A 1 457 ? -11.545 14.721 53.221 1.00 91.31 457 LEU A O 1
ATOM 3504 N N . ALA A 1 458 ? -9.586 15.7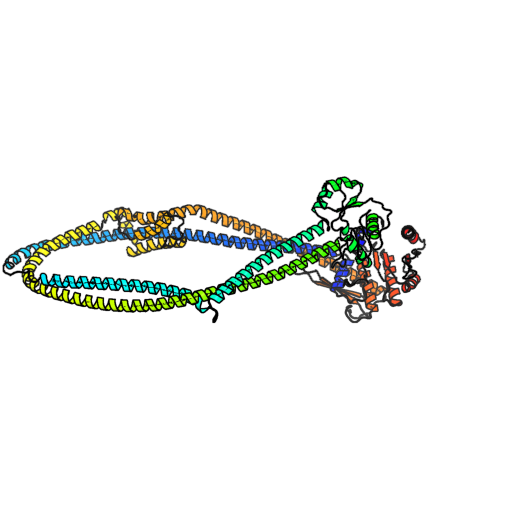42 52.833 1.00 88.75 458 ALA A N 1
ATOM 3505 C CA . ALA A 1 458 ? -9.084 15.569 54.192 1.00 88.75 458 ALA A CA 1
ATOM 3506 C C . ALA A 1 458 ? -9.919 16.340 55.232 1.00 88.75 458 ALA A C 1
ATOM 3508 O O . ALA A 1 458 ? -10.131 15.828 56.333 1.00 88.75 458 ALA A O 1
ATOM 3509 N N . THR A 1 459 ? -10.424 17.535 54.902 1.00 90.75 459 THR A N 1
ATOM 3510 C CA . THR A 1 459 ? -11.345 18.275 55.782 1.00 90.75 459 THR A CA 1
ATOM 3511 C C . THR A 1 459 ? -12.721 17.614 55.853 1.00 90.75 459 THR A C 1
ATOM 3513 O O . THR A 1 459 ? -13.235 17.436 56.956 1.00 90.75 459 THR A O 1
ATOM 3516 N N . GLY A 1 460 ? -13.273 17.155 54.723 1.00 88.38 460 GLY A N 1
ATOM 3517 C CA . GLY A 1 460 ? -14.537 16.406 54.692 1.00 88.38 460 GLY A CA 1
ATOM 3518 C C . GLY A 1 460 ? -14.492 15.115 55.521 1.00 88.38 460 GLY A C 1
ATOM 3519 O O . GLY A 1 460 ? -15.404 14.839 56.296 1.00 88.38 460 GLY A O 1
ATOM 3520 N N . ARG A 1 461 ? -13.383 14.362 55.455 1.00 89.56 461 ARG A N 1
ATOM 3521 C CA . ARG A 1 461 ? -13.179 13.148 56.269 1.00 89.56 461 ARG A CA 1
ATOM 3522 C C . ARG A 1 461 ? -13.156 13.425 57.776 1.00 89.56 461 ARG A C 1
ATOM 3524 O O . ARG A 1 461 ? -13.602 12.576 58.542 1.00 89.56 461 ARG A O 1
ATOM 3531 N N . ARG A 1 462 ? -12.660 14.591 58.213 1.00 88.69 462 ARG A N 1
ATOM 3532 C CA . ARG A 1 462 ? -12.714 14.990 59.634 1.00 88.69 462 ARG A CA 1
ATOM 3533 C C . ARG A 1 462 ? -14.149 15.275 60.079 1.00 88.69 462 ARG A C 1
ATOM 3535 O O . ARG A 1 462 ? -14.557 14.753 61.107 1.00 88.69 462 ARG A O 1
ATOM 3542 N N . ALA A 1 463 ? -14.918 16.007 59.273 1.00 87.50 463 ALA A N 1
ATOM 3543 C CA . ALA A 1 463 ? -16.324 16.295 59.565 1.00 87.50 463 ALA A CA 1
ATOM 3544 C C . ALA A 1 463 ? -17.191 15.020 59.618 1.00 87.50 463 ALA A C 1
ATOM 3546 O O . ALA A 1 463 ? -18.058 14.898 60.477 1.00 87.50 463 ALA A O 1
ATOM 3547 N N . LEU A 1 464 ? -16.920 14.034 58.752 1.00 91.00 464 LEU A N 1
ATOM 3548 C CA . LEU A 1 464 ? -17.589 12.728 58.798 1.00 91.00 464 LEU A CA 1
ATOM 3549 C C . LEU A 1 464 ? -17.293 11.964 60.099 1.00 91.00 464 LEU A C 1
ATOM 3551 O O . LEU A 1 464 ? -18.191 11.344 60.665 1.00 91.00 464 LEU A O 1
ATOM 3555 N N . ALA A 1 465 ? -16.049 12.013 60.584 1.00 87.50 465 ALA A N 1
ATOM 3556 C CA . ALA A 1 465 ? -15.667 11.367 61.839 1.00 87.50 465 ALA A CA 1
ATOM 3557 C C . ALA A 1 465 ? -16.346 12.014 63.060 1.00 87.50 465 ALA A C 1
ATOM 3559 O O . ALA A 1 465 ? -16.749 11.303 63.978 1.00 87.50 465 ALA A O 1
ATOM 3560 N N . GLU A 1 466 ? -16.506 13.341 63.056 1.00 86.75 466 GLU A N 1
ATOM 3561 C CA . GLU A 1 466 ? -17.262 14.073 64.082 1.00 86.75 466 GLU A CA 1
ATOM 3562 C C . GLU A 1 466 ? -18.755 13.698 64.046 1.00 86.75 466 GLU A C 1
ATOM 3564 O O . GLU A 1 466 ? -19.323 13.340 65.076 1.00 86.75 466 GLU A O 1
ATOM 3569 N N . ALA A 1 467 ? -19.369 13.659 62.858 1.00 87.25 467 ALA A N 1
ATOM 3570 C CA . ALA A 1 467 ? -20.772 13.269 62.705 1.00 87.25 467 ALA A CA 1
ATOM 3571 C C . ALA A 1 467 ? -21.048 11.808 63.119 1.00 87.25 467 ALA A C 1
ATOM 3573 O O . ALA A 1 467 ? -22.087 11.523 63.710 1.00 87.25 467 ALA A O 1
ATOM 3574 N N . ASP A 1 468 ? -20.126 10.872 62.853 1.00 87.81 468 ASP A N 1
ATOM 3575 C CA . ASP A 1 468 ? -20.262 9.479 63.308 1.00 87.81 468 ASP A CA 1
ATOM 3576 C C . ASP A 1 468 ? -20.122 9.346 64.835 1.00 87.81 468 ASP A C 1
ATOM 3578 O O . ASP A 1 468 ? -20.783 8.504 65.444 1.00 87.81 468 ASP A O 1
ATOM 3582 N N . ALA A 1 469 ? -19.307 10.187 65.481 1.00 85.75 469 ALA A N 1
ATOM 3583 C CA . ALA A 1 469 ? -19.215 10.221 66.940 1.00 85.75 469 ALA A CA 1
ATOM 3584 C C . ALA A 1 469 ? -20.531 10.703 67.582 1.00 85.75 469 ALA A C 1
ATOM 3586 O O . ALA A 1 469 ? -21.035 10.044 68.496 1.00 85.75 469 ALA A O 1
ATOM 3587 N N . ASP A 1 470 ? -21.127 11.777 67.054 1.00 84.12 470 ASP A N 1
ATOM 3588 C CA . ASP A 1 470 ? -22.424 12.304 67.507 1.00 84.12 470 ASP A CA 1
ATOM 3589 C C . ASP A 1 470 ? -23.549 11.271 67.339 1.00 84.12 470 ASP A C 1
ATOM 3591 O O . ASP A 1 470 ? -24.350 11.042 68.249 1.00 84.12 470 ASP A O 1
ATOM 3595 N N . ARG A 1 471 ? -23.571 10.586 66.191 1.00 87.00 471 ARG A N 1
ATOM 3596 C CA . ARG A 1 471 ? -24.531 9.523 65.863 1.00 87.00 471 ARG A CA 1
ATOM 3597 C C . ARG A 1 471 ? -24.468 8.357 66.849 1.00 87.00 471 ARG A C 1
ATOM 3599 O O . ARG A 1 471 ? -25.504 7.883 67.317 1.00 87.00 471 ARG A O 1
ATOM 3606 N N . ARG A 1 472 ? -23.259 7.912 67.213 1.00 83.81 472 ARG A N 1
ATOM 3607 C CA . ARG A 1 472 ? -23.050 6.838 68.204 1.00 83.81 472 ARG A CA 1
ATOM 3608 C C . ARG A 1 472 ? -23.494 7.250 69.608 1.00 83.81 472 ARG A C 1
ATOM 3610 O O . ARG A 1 472 ? -24.059 6.426 70.327 1.00 83.81 472 ARG A O 1
ATOM 3617 N N . MET A 1 473 ? -23.262 8.505 69.990 1.00 81.69 473 MET A N 1
ATOM 3618 C CA . MET A 1 473 ? -23.688 9.042 71.284 1.00 81.69 473 MET A CA 1
ATOM 3619 C C . MET A 1 473 ? -25.219 9.104 71.383 1.00 81.69 473 MET A C 1
ATOM 3621 O O . MET A 1 473 ? -25.784 8.525 72.308 1.00 81.69 473 MET A O 1
ATOM 3625 N N . ALA A 1 474 ? -25.894 9.673 70.379 1.00 81.12 474 ALA A N 1
ATOM 3626 C CA . ALA A 1 474 ? -27.357 9.747 70.333 1.00 81.12 474 ALA A CA 1
ATOM 3627 C C . ALA A 1 474 ? -28.025 8.358 70.292 1.00 81.12 474 ALA A C 1
ATOM 3629 O O . ALA A 1 474 ? -29.063 8.140 70.912 1.00 81.12 474 ALA A O 1
ATOM 3630 N N . ASN A 1 475 ? -27.403 7.387 69.612 1.00 82.75 475 ASN A N 1
ATOM 3631 C CA . ASN A 1 475 ? -27.877 6.002 69.619 1.00 82.75 475 ASN A CA 1
ATOM 3632 C C . ASN A 1 475 ? -27.780 5.356 71.015 1.00 82.75 475 ASN A C 1
ATOM 3634 O O . ASN A 1 475 ? -28.640 4.567 71.390 1.00 82.75 475 ASN A O 1
ATOM 3638 N N . THR A 1 476 ? -26.756 5.696 71.801 1.00 80.88 476 THR A N 1
ATOM 3639 C CA . THR A 1 476 ? -26.600 5.166 73.167 1.00 80.88 476 THR A CA 1
ATOM 3640 C C . THR A 1 476 ? -27.689 5.719 74.095 1.00 80.88 476 THR A C 1
ATOM 3642 O O . THR A 1 476 ? -28.313 4.960 74.829 1.00 80.88 476 THR A O 1
ATOM 3645 N N . GLU A 1 477 ? -27.998 7.014 73.993 1.00 78.31 477 GLU A N 1
ATOM 3646 C CA . GLU A 1 477 ? -29.062 7.663 74.775 1.00 78.31 477 GLU A CA 1
ATOM 3647 C C . GLU A 1 477 ? -30.466 7.134 74.428 1.00 78.31 477 GLU A C 1
ATOM 3649 O O . GLU A 1 477 ? -31.302 6.956 75.317 1.00 78.31 477 GLU A O 1
ATOM 3654 N N . LEU A 1 478 ? -30.717 6.818 73.151 1.00 79.12 478 LEU A N 1
ATOM 3655 C CA . LEU A 1 478 ? -31.949 6.161 72.707 1.00 79.12 478 LEU A CA 1
ATOM 3656 C C . LEU A 1 478 ? -32.096 4.756 73.303 1.00 79.12 478 LEU A C 1
ATOM 3658 O O . LEU A 1 478 ? -33.182 4.396 73.762 1.00 79.12 478 LEU A O 1
ATOM 3662 N N . VAL A 1 479 ? -31.013 3.976 73.326 1.00 79.00 479 VAL A N 1
ATOM 3663 C CA . VAL A 1 479 ? -31.004 2.629 73.916 1.00 79.00 479 VAL A CA 1
ATOM 3664 C C . VAL A 1 479 ? -31.265 2.691 75.426 1.00 79.00 479 VAL A C 1
ATOM 3666 O O . VAL A 1 479 ? -32.101 1.937 75.922 1.00 79.00 479 VAL A O 1
ATOM 3669 N N . ASP A 1 480 ? -30.648 3.623 76.152 1.00 74.00 480 ASP A N 1
ATOM 3670 C CA . ASP A 1 480 ? -30.835 3.764 77.604 1.00 74.00 480 ASP A CA 1
ATOM 3671 C C . ASP A 1 480 ? -32.260 4.217 77.984 1.00 74.00 480 ASP A C 1
ATOM 3673 O O . ASP A 1 480 ? -32.851 3.691 78.934 1.00 74.00 480 ASP A O 1
ATOM 3677 N N . ALA A 1 481 ? -32.856 5.141 77.219 1.00 65.69 481 ALA A N 1
ATOM 3678 C CA . ALA A 1 481 ? -34.249 5.562 77.402 1.00 65.69 481 ALA A CA 1
ATOM 3679 C C . ALA A 1 481 ? -35.239 4.416 77.122 1.00 65.69 481 ALA A C 1
ATOM 3681 O O . ALA A 1 481 ? -36.243 4.270 77.826 1.00 65.69 481 ALA A O 1
ATOM 3682 N N . ARG A 1 482 ? -34.928 3.564 76.133 1.00 68.50 482 ARG A N 1
ATOM 3683 C CA . ARG A 1 482 ? -35.718 2.371 75.803 1.00 68.50 482 ARG A CA 1
ATOM 3684 C C . ARG A 1 482 ? -35.671 1.334 76.924 1.00 68.50 482 ARG A C 1
ATOM 3686 O O . ARG A 1 482 ? -36.715 0.864 77.352 1.00 68.50 482 ARG A O 1
ATOM 3693 N N . VAL A 1 483 ? -34.494 1.067 77.491 1.00 71.25 483 VAL A N 1
ATOM 3694 C CA . VAL A 1 483 ? -34.324 0.113 78.604 1.00 71.25 483 VAL A CA 1
ATOM 3695 C C . VAL A 1 483 ? -35.113 0.533 79.857 1.00 71.25 483 VAL A C 1
ATOM 3697 O O . VAL A 1 483 ? -35.655 -0.321 80.564 1.00 71.25 483 VAL A O 1
ATOM 3700 N N . GLN A 1 484 ? -35.229 1.835 80.143 1.00 62.16 484 GLN A N 1
ATOM 3701 C CA . GLN A 1 484 ? -36.018 2.343 81.276 1.00 62.16 484 GLN A CA 1
ATOM 3702 C C . GLN A 1 484 ? -37.534 2.230 81.057 1.00 62.16 484 GLN A C 1
ATOM 3704 O O . GLN A 1 484 ? -38.253 1.870 81.992 1.00 62.16 484 GLN A O 1
ATOM 3709 N N . TYR A 1 485 ? -38.008 2.477 79.832 1.00 61.69 485 TYR A N 1
ATOM 3710 C CA . TYR A 1 485 ? -39.390 2.198 79.432 1.00 61.69 485 TYR A CA 1
ATOM 3711 C C . TYR A 1 485 ? -39.689 0.696 79.547 1.00 61.69 485 TYR A C 1
ATOM 3713 O O . TYR A 1 485 ? -40.630 0.301 80.236 1.00 61.69 485 TYR A O 1
ATOM 3721 N N . ASP A 1 486 ? -38.808 -0.138 78.991 1.00 62.22 486 ASP A N 1
ATOM 3722 C CA . ASP A 1 486 ? -38.954 -1.592 78.944 1.00 62.22 486 ASP A CA 1
ATOM 3723 C C . ASP A 1 486 ? -38.914 -2.234 80.342 1.00 62.22 486 ASP A C 1
ATOM 3725 O O . ASP A 1 486 ? -39.586 -3.230 80.568 1.00 62.22 486 ASP A O 1
ATOM 3729 N N . THR A 1 487 ? -38.201 -1.674 81.327 1.00 59.00 487 THR A N 1
ATOM 3730 C CA . THR A 1 487 ? -38.138 -2.235 82.698 1.00 59.00 487 THR A CA 1
ATOM 3731 C C . THR A 1 487 ? -39.436 -2.014 83.495 1.00 59.00 487 THR A C 1
ATOM 3733 O O . THR A 1 487 ? -39.836 -2.866 84.293 1.00 59.00 487 THR A O 1
ATOM 3736 N N . SER A 1 488 ? -40.115 -0.883 83.284 1.00 52.56 488 SER A N 1
ATOM 3737 C CA . SER A 1 488 ? -41.407 -0.576 83.915 1.00 52.56 488 SER A CA 1
ATOM 3738 C C . SER A 1 488 ? -42.593 -1.145 83.134 1.00 52.56 488 SER A C 1
ATOM 3740 O O . SER A 1 488 ? -43.570 -1.559 83.761 1.00 52.56 488 SER A O 1
ATOM 3742 N N . ALA A 1 489 ? -42.472 -1.253 81.807 1.00 56.19 489 ALA A N 1
ATOM 3743 C CA . ALA A 1 489 ? -43.354 -2.063 80.977 1.00 56.19 489 ALA A CA 1
ATOM 3744 C C . ALA A 1 489 ? -43.253 -3.542 81.382 1.00 56.19 489 ALA A C 1
ATOM 3746 O O . ALA A 1 489 ? -44.265 -4.109 81.751 1.00 56.19 489 ALA A O 1
ATOM 3747 N N . GLN A 1 490 ? -42.055 -4.126 81.542 1.00 54.47 490 GLN A N 1
ATOM 3748 C CA . GLN A 1 490 ? -41.840 -5.519 81.989 1.00 54.47 490 GLN A CA 1
ATOM 3749 C C . GLN A 1 490 ? -42.470 -5.887 83.343 1.00 54.47 490 GLN A C 1
ATOM 3751 O O . GLN A 1 490 ? -42.675 -7.067 83.611 1.00 54.47 490 GLN A O 1
ATOM 3756 N N . ALA A 1 491 ? -42.762 -4.936 84.235 1.00 51.25 491 ALA A N 1
ATOM 3757 C CA . ALA A 1 491 ? -43.484 -5.220 85.481 1.00 51.25 491 ALA A CA 1
ATOM 3758 C C . ALA A 1 491 ? -45.010 -5.295 85.276 1.00 51.25 491 ALA A C 1
ATOM 3760 O O . ALA A 1 491 ? -45.686 -6.018 86.009 1.00 51.25 491 ALA A O 1
ATOM 3761 N N . ARG A 1 492 ? -45.529 -4.585 84.267 1.00 53.00 492 ARG A N 1
ATOM 3762 C CA . ARG A 1 492 ? -46.919 -4.633 83.805 1.00 53.00 492 ARG A CA 1
ATOM 3763 C C . ARG A 1 492 ? -47.110 -5.794 82.825 1.00 53.00 492 ARG A C 1
ATOM 3765 O O . ARG A 1 492 ? -47.859 -6.708 83.142 1.00 53.00 492 ARG A O 1
ATOM 3772 N N . ASP A 1 493 ? -46.280 -5.859 81.783 1.00 53.72 493 ASP A N 1
ATOM 3773 C CA . ASP A 1 493 ? -46.107 -6.920 80.781 1.00 53.72 493 ASP A CA 1
ATOM 3774 C C . ASP A 1 493 ? -45.646 -8.264 81.354 1.00 53.72 493 ASP A C 1
ATOM 3776 O O . ASP A 1 493 ? -45.705 -9.264 80.660 1.00 53.72 493 ASP A O 1
ATOM 3780 N N . ARG A 1 494 ? -45.189 -8.389 82.602 1.00 56.28 494 ARG A N 1
ATOM 3781 C CA . ARG A 1 494 ? -45.040 -9.742 83.180 1.00 56.28 494 ARG A CA 1
ATOM 3782 C C . ARG A 1 494 ? -46.389 -10.372 83.476 1.00 56.28 494 ARG A C 1
ATOM 3784 O O . ARG A 1 494 ? -46.544 -11.570 83.327 1.00 56.28 494 ARG A O 1
ATOM 3791 N N . LEU A 1 495 ? -47.364 -9.570 83.890 1.00 48.16 495 LEU A N 1
ATOM 3792 C CA . LEU A 1 495 ? -48.719 -10.044 84.144 1.00 48.16 495 LEU A CA 1
ATOM 3793 C C . LEU A 1 495 ? -49.578 -9.882 82.880 1.00 48.16 495 LEU A C 1
ATOM 3795 O O . LEU A 1 495 ? -50.329 -10.799 82.556 1.00 48.16 495 LEU A O 1
ATOM 3799 N N . GLU A 1 496 ? -49.411 -8.778 82.132 1.00 52.09 496 GLU A N 1
ATOM 3800 C CA . GLU A 1 496 ? -50.021 -8.502 80.814 1.00 52.09 496 GLU A CA 1
ATOM 3801 C C . GLU A 1 496 ? -49.461 -9.376 79.717 1.00 52.09 496 GLU A C 1
ATOM 3803 O O . GLU A 1 496 ? -50.224 -9.833 78.887 1.00 52.09 496 GLU A O 1
ATOM 3808 N N . GLY A 1 497 ? -48.175 -9.683 79.749 1.00 54.84 497 GLY A N 1
ATOM 3809 C CA . GLY A 1 497 ? -47.508 -10.579 78.822 1.00 54.84 497 GLY A CA 1
ATOM 3810 C C . GLY A 1 497 ? -47.600 -12.035 79.232 1.00 54.84 497 GLY A C 1
ATOM 3811 O O . GLY A 1 497 ? -47.513 -12.850 78.348 1.00 54.84 497 GLY A O 1
ATOM 3812 N N . ASP A 1 498 ? -47.908 -12.441 80.463 1.00 52.38 498 ASP A N 1
ATOM 3813 C CA . ASP A 1 498 ? -48.344 -13.834 80.649 1.00 52.38 498 ASP A CA 1
ATOM 3814 C C . ASP A 1 498 ? -49.714 -14.033 79.926 1.00 52.38 498 ASP A C 1
ATOM 3816 O O . ASP A 1 498 ? -49.953 -15.056 79.282 1.00 52.38 498 ASP A O 1
ATOM 3820 N N . LEU A 1 499 ? -50.608 -13.026 79.954 1.00 53.19 499 LEU A N 1
ATOM 3821 C CA . LEU A 1 499 ? -51.934 -13.060 79.308 1.00 53.19 499 LEU A CA 1
ATOM 3822 C C . LEU A 1 499 ? -51.857 -12.833 77.793 1.00 53.19 499 LEU A C 1
ATOM 3824 O O . LEU A 1 499 ? -52.508 -13.535 77.020 1.00 53.19 499 LEU A O 1
ATOM 3828 N N . GLY A 1 500 ? -51.034 -11.868 77.406 1.00 57.59 500 GLY A N 1
ATOM 3829 C CA . GLY A 1 500 ? -50.672 -11.458 76.062 1.00 57.59 500 GLY A CA 1
ATOM 3830 C C . GLY A 1 500 ? -49.852 -12.536 75.386 1.00 57.59 500 GLY A C 1
ATOM 3831 O O . GLY A 1 500 ? -50.289 -13.011 74.366 1.00 57.59 500 GLY A O 1
ATOM 3832 N N . VAL A 1 501 ? -48.794 -13.095 75.979 1.00 60.78 501 VAL A N 1
ATOM 3833 C CA . VAL A 1 501 ? -48.068 -14.247 75.401 1.00 60.78 501 VAL A CA 1
ATOM 3834 C C . VAL A 1 501 ? -49.015 -15.404 75.143 1.00 60.78 501 VAL A C 1
ATOM 3836 O O . VAL A 1 501 ? -48.899 -16.032 74.109 1.00 60.78 501 VAL A O 1
ATOM 3839 N N . ALA A 1 502 ? -50.003 -15.676 75.992 1.00 56.41 502 ALA A N 1
ATOM 3840 C CA . ALA A 1 502 ? -50.971 -16.719 75.676 1.00 56.41 502 ALA A CA 1
ATOM 3841 C C . ALA A 1 502 ? -51.949 -16.327 74.536 1.00 56.41 502 ALA A C 1
ATOM 3843 O O . ALA A 1 502 ? -52.329 -17.198 73.752 1.00 56.41 502 ALA A O 1
ATOM 3844 N N . GLN A 1 503 ? -52.381 -15.057 74.434 1.00 59.81 503 GLN A N 1
ATOM 3845 C CA . GLN A 1 503 ? -53.336 -14.553 73.420 1.00 59.81 503 GLN A CA 1
ATOM 3846 C C . GLN A 1 503 ? -52.659 -14.233 72.082 1.00 59.81 503 GLN A C 1
ATOM 3848 O O . GLN A 1 503 ? -53.094 -14.706 71.034 1.00 59.81 503 GLN A O 1
ATOM 3853 N N . ASP A 1 504 ? -51.557 -13.501 72.139 1.00 59.84 504 ASP A N 1
ATOM 3854 C CA . ASP A 1 504 ? -50.588 -13.287 71.082 1.00 59.84 504 ASP A CA 1
ATOM 3855 C C . ASP A 1 504 ? -49.997 -14.600 70.603 1.00 59.84 504 ASP A C 1
ATOM 3857 O O . ASP A 1 504 ? -49.764 -14.680 69.422 1.00 59.84 504 ASP A O 1
ATOM 3861 N N . GLU A 1 505 ? -49.804 -15.663 71.392 1.00 64.75 505 GLU A N 1
ATOM 3862 C CA . GLU A 1 505 ? -49.363 -16.949 70.818 1.00 64.75 505 GLU A CA 1
ATOM 3863 C C . GLU A 1 505 ? -50.444 -17.553 69.908 1.00 64.75 505 GLU A C 1
ATOM 3865 O O . GLU A 1 505 ? -50.139 -18.059 68.830 1.00 64.75 505 GLU A O 1
ATOM 3870 N N . VAL A 1 506 ? -51.726 -17.430 70.269 1.00 65.50 506 VAL A N 1
ATOM 3871 C CA . VAL A 1 506 ? -52.847 -17.875 69.420 1.00 65.50 506 VAL A CA 1
ATOM 3872 C C . VAL A 1 506 ? -52.997 -16.996 68.174 1.00 65.50 506 VAL A C 1
ATOM 3874 O O . VAL A 1 506 ? -53.197 -17.525 67.076 1.00 65.50 506 VAL A O 1
ATOM 3877 N N . GLU A 1 507 ? -52.889 -15.672 68.313 1.00 67.25 507 GLU A N 1
ATOM 3878 C CA . GLU A 1 507 ? -52.959 -14.731 67.188 1.00 67.25 507 GLU A CA 1
ATOM 3879 C C . GLU A 1 507 ? -51.683 -14.720 66.334 1.00 67.25 507 GLU A C 1
ATOM 3881 O O . GLU A 1 507 ? -51.776 -14.564 65.122 1.00 67.25 507 GLU A O 1
ATOM 3886 N N . ARG A 1 508 ? -50.501 -14.935 66.914 1.00 71.69 508 ARG A N 1
ATOM 3887 C CA . ARG A 1 508 ? -49.202 -15.083 66.238 1.00 71.69 508 ARG A CA 1
ATOM 3888 C C . ARG A 1 508 ? -49.211 -16.351 65.419 1.00 71.69 508 ARG A C 1
ATOM 3890 O O . ARG A 1 508 ? -48.900 -16.257 64.245 1.00 71.69 508 ARG A O 1
ATOM 3897 N N . ILE A 1 509 ? -49.652 -17.483 65.971 1.00 73.00 509 ILE A N 1
ATOM 3898 C CA . ILE A 1 509 ? -49.802 -18.725 65.205 1.00 73.00 509 ILE A CA 1
ATOM 3899 C C . ILE A 1 509 ? -50.848 -18.551 64.089 1.00 73.00 509 ILE A C 1
ATOM 3901 O O . ILE A 1 509 ? -50.612 -18.993 62.970 1.00 73.00 509 ILE A O 1
ATOM 3905 N N . ALA A 1 510 ? -51.967 -17.852 64.326 1.00 73.88 510 ALA A N 1
ATOM 3906 C CA . ALA A 1 510 ? -52.960 -17.572 63.278 1.00 73.88 510 ALA A CA 1
ATOM 3907 C C . ALA A 1 510 ? -52.411 -16.664 62.159 1.00 73.88 510 ALA A C 1
ATOM 3909 O O . ALA A 1 510 ? -52.554 -16.976 60.977 1.00 73.88 510 ALA A O 1
ATOM 3910 N N . ARG A 1 511 ? -51.738 -15.566 62.525 1.00 73.00 511 ARG A N 1
ATOM 3911 C CA . ARG A 1 511 ? -51.071 -14.655 61.585 1.00 73.00 511 ARG A CA 1
ATOM 3912 C C . ARG A 1 511 ? -49.922 -15.357 60.865 1.00 73.00 511 ARG A C 1
ATOM 3914 O O . ARG A 1 511 ? -49.742 -15.108 59.686 1.00 73.00 511 ARG A O 1
ATOM 3921 N N . GLU A 1 512 ? -49.185 -16.245 61.528 1.00 75.38 512 GLU A N 1
ATOM 3922 C CA . GLU A 1 512 ? -48.094 -17.047 60.960 1.00 75.38 512 GLU A CA 1
ATOM 3923 C C . GLU A 1 512 ? -48.622 -18.117 59.994 1.00 75.38 512 GLU A C 1
ATOM 3925 O O . GLU A 1 512 ? -48.031 -18.348 58.943 1.00 75.38 512 GLU A O 1
ATOM 3930 N N . MET A 1 513 ? -49.794 -18.702 60.260 1.00 75.25 513 MET A N 1
ATOM 3931 C CA . MET A 1 513 ? -50.498 -19.558 59.300 1.00 75.25 513 MET A CA 1
ATOM 3932 C C . MET A 1 513 ? -50.983 -18.766 58.080 1.00 75.25 513 MET A C 1
ATOM 3934 O O . MET A 1 513 ? -50.838 -19.241 56.954 1.00 75.25 513 MET A O 1
ATOM 3938 N N . ASP A 1 514 ? -51.530 -17.564 58.267 1.00 78.56 514 ASP A N 1
ATOM 3939 C CA . ASP A 1 514 ? -51.999 -16.726 57.158 1.00 78.56 514 ASP A CA 1
ATOM 3940 C C . ASP A 1 514 ? -50.844 -16.112 56.354 1.00 78.56 514 ASP A C 1
ATOM 3942 O O . ASP A 1 514 ? -50.923 -16.052 55.126 1.00 78.56 514 ASP A O 1
ATOM 3946 N N . THR A 1 515 ? -49.728 -15.742 56.991 1.00 79.06 515 THR A N 1
ATOM 3947 C CA . THR A 1 515 ? -48.504 -15.335 56.286 1.00 79.06 515 THR A CA 1
ATOM 3948 C C . THR A 1 515 ? -47.877 -16.516 55.557 1.00 79.06 515 THR A C 1
ATOM 3950 O O . THR A 1 515 ? -47.441 -16.331 54.425 1.00 79.06 515 THR A O 1
ATOM 3953 N N . THR A 1 516 ? -47.892 -17.725 56.129 1.00 79.50 516 THR A N 1
ATOM 3954 C CA . THR A 1 516 ? -47.407 -18.949 55.469 1.00 79.50 516 THR A CA 1
ATOM 3955 C C . THR A 1 516 ? -48.284 -19.320 54.271 1.00 79.50 516 THR A C 1
ATOM 3957 O O . THR A 1 516 ? -47.753 -19.583 53.196 1.00 79.50 516 THR A O 1
ATOM 3960 N N . ARG A 1 517 ? -49.619 -19.228 54.378 1.00 79.69 517 ARG A N 1
ATOM 3961 C CA . ARG A 1 517 ? -50.538 -19.386 53.232 1.00 79.69 517 ARG A CA 1
ATOM 3962 C C . ARG A 1 517 ? -50.330 -18.314 52.168 1.00 79.69 517 ARG A C 1
ATOM 3964 O O . ARG A 1 517 ? -50.326 -18.623 50.980 1.00 79.69 517 ARG A O 1
ATOM 3971 N N . ALA A 1 518 ? -50.126 -17.063 52.575 1.00 79.25 518 ALA A N 1
ATOM 3972 C CA . ALA A 1 518 ? -49.791 -15.983 51.655 1.00 79.25 518 ALA A CA 1
ATOM 3973 C C . ALA A 1 518 ? -48.402 -16.172 51.019 1.00 79.25 518 ALA A C 1
ATOM 3975 O O . ALA A 1 518 ? -48.171 -15.692 49.914 1.00 79.25 518 ALA A O 1
ATOM 3976 N N . SER A 1 519 ? -47.465 -16.849 51.686 1.00 77.25 519 SER A N 1
ATOM 3977 C CA . SER A 1 519 ? -46.167 -17.235 51.120 1.00 77.25 519 SER A CA 1
ATOM 3978 C C . SER A 1 519 ? -46.309 -18.381 50.117 1.00 77.25 519 SER A C 1
ATOM 3980 O O . SER A 1 519 ? -45.754 -18.272 49.031 1.00 77.25 519 SER A O 1
ATOM 3982 N N . ILE A 1 520 ? -47.134 -19.397 50.395 1.00 78.69 520 ILE A N 1
ATOM 3983 C CA . ILE A 1 520 ? -47.474 -20.458 49.427 1.00 78.69 520 ILE A CA 1
ATOM 3984 C C . ILE A 1 520 ? -48.131 -19.863 48.177 1.00 78.69 520 ILE A C 1
ATOM 3986 O O . ILE A 1 520 ? -47.708 -20.142 47.060 1.00 78.69 520 ILE A O 1
ATOM 3990 N N . ALA A 1 521 ? -49.112 -18.973 48.350 1.00 76.69 521 ALA A N 1
ATOM 3991 C CA . ALA A 1 521 ? -49.762 -18.292 47.230 1.00 76.69 521 ALA A CA 1
ATOM 3992 C C . ALA A 1 521 ? -48.796 -17.404 46.419 1.00 76.69 521 ALA A C 1
ATOM 3994 O O . ALA A 1 521 ? -49.018 -17.188 45.232 1.00 76.69 521 ALA A O 1
ATOM 3995 N N . ARG A 1 522 ? -47.722 -16.897 47.042 1.00 76.50 522 ARG A N 1
ATOM 3996 C CA . ARG A 1 522 ? -46.668 -16.116 46.372 1.00 76.50 522 ARG A CA 1
ATOM 3997 C C . ARG A 1 522 ? -45.649 -16.974 45.620 1.00 76.50 522 ARG A C 1
ATOM 3999 O O . ARG A 1 522 ? -45.025 -16.451 44.704 1.00 76.50 522 ARG A O 1
ATOM 4006 N N . LEU A 1 523 ? -45.476 -18.248 45.984 1.00 78.31 523 LEU A N 1
ATOM 4007 C CA . LEU A 1 523 ? -44.575 -19.166 45.275 1.00 78.31 523 LEU A CA 1
ATOM 4008 C C . LEU A 1 523 ? -45.085 -19.516 43.870 1.00 78.31 523 LEU A C 1
ATOM 4010 O O . LEU A 1 523 ? -44.265 -19.769 42.993 1.00 78.31 523 LEU A O 1
ATOM 4014 N N . ASP A 1 524 ? -46.409 -19.502 43.657 1.00 78.25 524 ASP A N 1
ATOM 4015 C CA . ASP A 1 524 ? -47.061 -19.699 42.350 1.00 78.25 524 ASP A CA 1
ATOM 4016 C C . ASP A 1 524 ? -46.554 -20.943 41.585 1.00 78.25 524 ASP A C 1
ATOM 4018 O O . ASP A 1 524 ? -46.230 -20.889 40.398 1.00 78.25 524 ASP A O 1
ATOM 4022 N N . ALA A 1 525 ? -46.452 -22.090 42.268 1.00 79.19 525 ALA A N 1
ATOM 4023 C CA . ALA A 1 525 ? -45.939 -23.328 41.668 1.00 79.19 525 ALA A CA 1
ATOM 4024 C C . ALA A 1 525 ? -46.742 -23.765 40.427 1.00 79.19 525 ALA A C 1
ATOM 4026 O O . ALA A 1 525 ? -46.168 -24.286 39.471 1.00 79.19 525 ALA A O 1
ATOM 4027 N N . ASP A 1 526 ? -48.053 -23.506 40.407 1.00 78.75 526 ASP A N 1
ATOM 4028 C CA . ASP A 1 526 ? -48.917 -23.765 39.250 1.00 78.75 526 ASP A CA 1
ATOM 4029 C C . ASP A 1 526 ? -48.568 -22.859 38.056 1.00 78.75 526 ASP A C 1
ATOM 4031 O O . ASP A 1 526 ? -48.528 -23.327 36.913 1.00 78.75 526 ASP A O 1
ATOM 4035 N N . GLY A 1 527 ? -48.248 -21.585 38.307 1.00 78.25 527 GLY A N 1
ATOM 4036 C CA . GLY A 1 527 ? -47.742 -20.665 37.293 1.00 78.25 527 GLY A CA 1
ATOM 4037 C C . GLY A 1 527 ? -46.392 -21.103 36.723 1.00 78.25 527 GLY A C 1
ATOM 4038 O O . GLY A 1 527 ? -46.218 -21.107 35.503 1.00 78.25 527 GLY A O 1
ATOM 4039 N N . TRP A 1 528 ? -45.468 -21.576 37.566 1.00 82.31 528 TRP A N 1
ATOM 4040 C CA . TRP A 1 528 ? -44.187 -22.142 37.118 1.00 82.31 528 TRP A CA 1
ATOM 4041 C C . TRP A 1 528 ? -44.345 -23.438 36.317 1.00 82.31 528 TRP A C 1
ATOM 4043 O O . TRP A 1 528 ? -43.649 -23.627 35.316 1.00 82.31 528 TRP A O 1
ATOM 4053 N N . ARG A 1 529 ? -45.300 -24.301 36.688 1.00 82.12 529 ARG A N 1
ATOM 4054 C CA . ARG A 1 529 ? -45.646 -25.512 35.925 1.00 82.12 529 ARG A CA 1
ATOM 4055 C C . ARG A 1 529 ? -46.169 -25.154 34.534 1.00 82.12 529 ARG A C 1
ATOM 4057 O O . ARG A 1 529 ? -45.735 -25.722 33.532 1.00 82.12 529 ARG A O 1
ATOM 4064 N N . SER A 1 530 ? -47.045 -24.150 34.454 1.00 80.75 530 SER A N 1
ATOM 4065 C CA . SER A 1 530 ? -47.543 -23.632 33.174 1.00 80.75 530 SER A CA 1
ATOM 4066 C C . SER A 1 530 ? -46.444 -22.981 32.328 1.00 80.75 530 SER A C 1
ATOM 4068 O O . SER A 1 530 ? -46.522 -23.021 31.101 1.00 80.75 530 SER A O 1
ATOM 4070 N N . ALA A 1 531 ? -45.451 -22.362 32.965 1.00 79.12 531 ALA A N 1
ATOM 4071 C CA . ALA A 1 531 ? -44.332 -21.694 32.314 1.00 79.12 531 ALA A CA 1
ATOM 4072 C C . ALA A 1 531 ? -43.335 -22.708 31.709 1.00 79.12 531 ALA A C 1
ATOM 4074 O O . ALA A 1 531 ? -42.930 -22.572 30.555 1.00 79.12 531 ALA A O 1
ATOM 4075 N N . TRP A 1 532 ? -42.989 -23.767 32.447 1.00 83.62 532 TRP A N 1
ATOM 4076 C CA . TRP A 1 532 ? -42.118 -24.850 31.969 1.00 83.62 532 TRP A CA 1
ATOM 4077 C C . TRP A 1 532 ? -42.704 -25.613 30.768 1.00 83.62 532 TRP A C 1
ATOM 4079 O O . TRP A 1 532 ? -41.957 -26.027 29.879 1.00 83.62 532 TRP A O 1
ATOM 4089 N N . ALA A 1 533 ? -44.038 -25.731 30.715 1.00 78.69 533 ALA A N 1
ATOM 4090 C CA . ALA A 1 533 ? -44.792 -26.374 29.634 1.00 78.69 533 ALA A CA 1
ATOM 4091 C C . ALA A 1 533 ? -44.416 -27.853 29.380 1.00 78.69 533 ALA A C 1
ATOM 4093 O O . ALA A 1 533 ? -44.583 -28.361 28.271 1.00 78.69 533 ALA A O 1
ATOM 4094 N N . ASP A 1 534 ? -43.934 -28.540 30.416 1.00 78.81 534 ASP A N 1
ATOM 4095 C CA . ASP A 1 534 ? -43.630 -29.975 30.452 1.00 78.81 534 ASP A CA 1
ATOM 4096 C C . ASP A 1 534 ? -43.843 -30.489 31.899 1.00 78.81 534 ASP A C 1
ATOM 4098 O O . ASP A 1 534 ? -44.305 -29.750 32.769 1.00 78.81 534 ASP A O 1
ATOM 4102 N N . THR A 1 535 ? -43.565 -31.761 32.166 1.00 81.94 535 THR A N 1
ATOM 4103 C CA . THR A 1 535 ? -43.759 -32.415 33.470 1.00 81.94 535 THR A CA 1
ATOM 4104 C C . THR A 1 535 ? -42.670 -32.051 34.489 1.00 81.94 535 THR A C 1
ATOM 4106 O O . THR A 1 535 ? -41.524 -31.767 34.126 1.00 81.94 535 THR A O 1
ATOM 4109 N N . ASP A 1 536 ? -43.010 -32.129 35.780 1.00 80.12 536 ASP A N 1
ATOM 4110 C CA . ASP A 1 536 ? -42.075 -31.920 36.901 1.00 80.12 536 ASP A CA 1
ATOM 4111 C C . ASP A 1 536 ? -40.923 -32.951 36.865 1.00 80.12 536 ASP A C 1
ATOM 4113 O O . ASP A 1 536 ? -39.768 -32.633 37.150 1.00 80.12 536 ASP A O 1
ATOM 4117 N N . GLU A 1 537 ? -41.205 -34.175 36.404 1.00 78.50 537 GLU A N 1
ATOM 4118 C CA . GLU A 1 537 ? -40.204 -35.226 36.174 1.00 78.50 537 GLU A CA 1
ATOM 4119 C C . GLU A 1 537 ? -39.215 -34.845 35.058 1.00 78.50 537 GLU A C 1
ATOM 4121 O O . GLU A 1 537 ? -38.007 -35.038 35.209 1.00 78.50 537 GLU A O 1
ATOM 4126 N N . ALA A 1 538 ? -39.691 -34.242 33.961 1.00 78.88 538 ALA A N 1
ATOM 4127 C CA . ALA A 1 538 ? -38.833 -33.747 32.885 1.00 78.88 538 ALA A CA 1
ATOM 4128 C C . ALA A 1 538 ? -37.951 -32.565 33.330 1.00 78.88 538 ALA A C 1
ATOM 4130 O O . ALA A 1 538 ? -36.795 -32.478 32.908 1.00 78.88 538 ALA A O 1
ATOM 4131 N N . ALA A 1 539 ? -38.449 -31.694 34.219 1.00 80.62 539 ALA A N 1
ATOM 4132 C CA . ALA A 1 539 ? -37.637 -30.648 34.850 1.00 80.62 539 ALA A CA 1
ATOM 4133 C C . ALA A 1 539 ? -36.506 -31.255 35.700 1.00 80.62 539 ALA A C 1
ATOM 4135 O O . ALA A 1 539 ? -35.353 -30.831 35.595 1.00 80.62 539 ALA A O 1
ATOM 4136 N N . GLY A 1 540 ? -36.819 -32.300 36.476 1.00 78.00 540 GLY A N 1
ATOM 4137 C CA . GLY A 1 540 ? -35.838 -33.062 37.252 1.00 78.00 540 GLY A CA 1
ATOM 4138 C C . GLY A 1 540 ? -34.763 -33.720 36.385 1.00 78.00 540 GLY A C 1
ATOM 4139 O O . GLY A 1 540 ? -33.578 -33.629 36.699 1.00 78.00 540 GLY A O 1
ATOM 4140 N N . VAL A 1 541 ? -35.142 -34.325 35.255 1.00 81.44 541 VAL A N 1
ATOM 4141 C CA . VAL A 1 541 ? -34.188 -34.934 34.309 1.00 81.44 541 VAL A CA 1
ATOM 4142 C C . VAL A 1 541 ? -33.298 -33.881 33.642 1.00 81.44 541 VAL A C 1
ATOM 4144 O O . VAL A 1 541 ? -32.096 -34.104 33.507 1.00 81.44 541 VAL A O 1
ATOM 4147 N N . ALA A 1 542 ? -33.847 -32.724 33.263 1.00 81.00 542 ALA A N 1
ATOM 4148 C CA . ALA A 1 542 ? -33.074 -31.637 32.658 1.00 81.00 542 ALA A CA 1
ATOM 4149 C C . ALA A 1 542 ? -32.003 -31.064 33.609 1.00 81.00 542 ALA A C 1
ATOM 4151 O O . ALA A 1 542 ? -30.928 -30.667 33.158 1.00 81.00 542 ALA A O 1
ATOM 4152 N N . LEU A 1 543 ? -32.278 -31.059 34.918 1.00 83.62 543 LEU A N 1
ATOM 4153 C CA . LEU A 1 543 ? -31.357 -30.621 35.974 1.00 83.62 543 LEU A CA 1
ATOM 4154 C C . LEU A 1 543 ? -30.491 -31.744 36.557 1.00 83.62 543 LEU A C 1
ATOM 4156 O O . LEU A 1 543 ? -29.570 -31.461 37.318 1.00 83.62 543 LEU A O 1
ATOM 4160 N N . ALA A 1 544 ? -30.718 -33.007 36.188 1.00 76.44 544 ALA A N 1
ATOM 4161 C CA . ALA A 1 544 ? -29.996 -34.148 36.760 1.00 76.44 544 ALA A CA 1
ATOM 4162 C C . ALA A 1 544 ? -28.469 -34.070 36.560 1.00 76.44 544 ALA A C 1
ATOM 4164 O O . ALA A 1 544 ? -27.707 -34.637 37.340 1.00 76.44 544 ALA A O 1
ATOM 4165 N N . SER A 1 545 ? -28.018 -33.362 35.521 1.00 71.94 545 SER A N 1
ATOM 4166 C CA . SER A 1 545 ? -26.603 -33.113 35.224 1.00 71.94 545 SER A CA 1
ATOM 4167 C C . SER A 1 545 ? -26.087 -31.744 35.691 1.00 71.94 545 SER A C 1
ATOM 4169 O O . SER A 1 545 ? -24.930 -31.421 35.423 1.00 71.94 545 SER A O 1
ATOM 4171 N N . ASP A 1 546 ? -26.915 -30.916 36.334 1.00 74.94 546 ASP A N 1
ATOM 4172 C CA . ASP A 1 546 ? -26.602 -29.516 36.626 1.00 74.94 546 ASP A CA 1
ATOM 4173 C C . ASP A 1 546 ? -27.120 -29.058 38.000 1.00 74.94 546 ASP A C 1
ATOM 4175 O O . ASP A 1 546 ? -28.282 -28.693 38.159 1.00 74.94 546 ASP A O 1
ATOM 4179 N N . ASP A 1 547 ? -26.228 -29.029 38.994 1.00 75.81 547 ASP A N 1
ATOM 4180 C CA . ASP A 1 547 ? -26.561 -28.643 40.374 1.00 75.81 547 ASP A CA 1
ATOM 4181 C C . ASP A 1 547 ? -26.368 -27.141 40.661 1.00 75.81 547 ASP A C 1
ATOM 4183 O O . ASP A 1 547 ? -26.301 -26.691 41.806 1.00 75.81 547 ASP A O 1
ATOM 4187 N N . ARG A 1 548 ? -26.252 -26.306 39.625 1.00 82.81 548 ARG A N 1
ATOM 4188 C CA . ARG A 1 548 ? -26.068 -24.863 39.825 1.00 82.81 548 ARG A CA 1
ATOM 4189 C C . ARG A 1 548 ? -27.298 -24.226 40.481 1.00 82.81 548 ARG A C 1
ATOM 4191 O O . ARG A 1 548 ? -28.439 -24.662 40.305 1.00 82.81 548 ARG A O 1
ATOM 4198 N N . GLN A 1 549 ? -27.055 -23.167 41.253 1.00 83.50 549 GLN A N 1
ATOM 4199 C CA . GLN A 1 549 ? -28.121 -22.346 41.824 1.00 83.50 549 GLN A CA 1
ATOM 4200 C C . GLN A 1 549 ? -28.795 -21.505 40.737 1.00 83.50 549 GLN A C 1
ATOM 4202 O O . GLN A 1 549 ? -28.169 -21.131 39.741 1.00 83.50 549 GLN A O 1
ATOM 4207 N N . GLU A 1 550 ? -30.060 -21.161 40.961 1.00 85.19 550 GLU A N 1
ATOM 4208 C CA . GLU A 1 550 ? -30.875 -20.358 40.047 1.00 85.19 550 GLU A CA 1
ATOM 4209 C C . GLU A 1 550 ? -30.200 -19.038 39.645 1.00 85.19 550 GLU A C 1
ATOM 4211 O O . GLU A 1 550 ? -30.071 -18.752 38.453 1.00 85.19 550 GLU A O 1
ATOM 4216 N N . ASP A 1 551 ? -29.663 -18.294 40.615 1.00 82.31 551 ASP A N 1
ATOM 4217 C CA . ASP A 1 551 ? -28.955 -17.033 40.369 1.00 82.31 551 ASP A CA 1
ATOM 4218 C C . ASP A 1 551 ? -27.710 -17.218 39.481 1.00 82.31 551 ASP A C 1
ATOM 4220 O O . ASP A 1 551 ? -27.390 -16.374 38.644 1.00 82.31 551 ASP A O 1
ATOM 4224 N N . THR A 1 552 ? -27.032 -18.365 39.595 1.00 85.25 552 THR A N 1
ATOM 4225 C CA . THR A 1 552 ? -25.864 -18.691 38.759 1.00 85.25 552 THR A CA 1
ATOM 4226 C C . THR A 1 552 ? -26.275 -18.985 37.318 1.00 85.25 552 THR A C 1
ATOM 4228 O O . THR A 1 552 ? -25.606 -18.539 36.384 1.00 85.25 552 THR A O 1
ATOM 4231 N N . LEU A 1 553 ? -27.374 -19.720 37.117 1.00 86.62 553 LEU A N 1
ATOM 4232 C CA . LEU A 1 553 ? -27.920 -19.996 35.784 1.00 86.62 553 LEU A CA 1
ATOM 4233 C C . LEU A 1 553 ? -28.408 -18.706 35.113 1.00 86.62 553 LEU A C 1
ATOM 4235 O O . LEU A 1 553 ? -28.117 -18.483 33.938 1.00 86.62 553 LEU A O 1
ATOM 4239 N N . ARG A 1 554 ? -29.060 -17.822 35.877 1.00 84.81 554 ARG A N 1
ATOM 4240 C CA . ARG A 1 554 ? -29.505 -16.497 35.425 1.00 84.81 554 ARG A CA 1
ATOM 4241 C C . ARG A 1 554 ? -28.340 -15.614 34.983 1.00 84.81 554 ARG A C 1
ATOM 4243 O O . ARG A 1 554 ? -28.330 -15.146 33.845 1.00 84.81 554 ARG A O 1
ATOM 4250 N N . LYS A 1 555 ? -27.343 -15.425 35.855 1.00 85.38 555 LYS A N 1
ATOM 4251 C CA . LYS A 1 555 ? -26.154 -14.609 35.562 1.00 85.38 555 LYS A CA 1
ATOM 4252 C C . LYS A 1 555 ? -25.420 -15.120 34.333 1.00 85.38 555 LYS A C 1
ATOM 4254 O O . LYS A 1 555 ? -25.090 -14.324 33.465 1.00 85.38 555 LYS A O 1
ATOM 4259 N N . ARG A 1 556 ? -25.244 -16.439 34.209 1.00 88.31 556 ARG A N 1
ATOM 4260 C CA . ARG A 1 556 ? -24.595 -17.033 33.034 1.00 88.31 556 ARG A CA 1
ATOM 4261 C C . ARG A 1 556 ? -25.414 -16.881 31.756 1.00 88.31 556 ARG A C 1
ATOM 4263 O O . ARG A 1 556 ? -24.825 -16.633 30.716 1.00 88.31 556 ARG A O 1
ATOM 4270 N N . ALA A 1 557 ? -26.741 -16.990 31.804 1.00 87.81 557 ALA A N 1
ATOM 4271 C CA . ALA A 1 557 ? -27.573 -16.729 30.628 1.00 87.81 557 ALA A CA 1
ATOM 4272 C C . ALA A 1 557 ? -27.447 -15.264 30.161 1.00 87.81 557 ALA A C 1
ATOM 4274 O O . ALA A 1 557 ? -27.270 -15.005 28.970 1.00 87.81 557 ALA A O 1
ATOM 4275 N N . ALA A 1 558 ? -27.460 -14.305 31.094 1.00 86.38 558 ALA A N 1
ATOM 4276 C CA . ALA A 1 558 ? -27.231 -12.890 30.791 1.00 86.38 558 ALA A CA 1
ATOM 4277 C C . ALA A 1 558 ? -25.791 -12.609 30.312 1.00 86.38 558 ALA A C 1
ATOM 4279 O O . ALA A 1 558 ? -25.576 -11.784 29.421 1.00 86.38 558 ALA A O 1
ATOM 4280 N N . GLU A 1 559 ? -24.802 -13.315 30.862 1.00 89.25 559 GLU A N 1
ATOM 4281 C CA . GLU A 1 559 ? -23.402 -13.271 30.436 1.00 89.25 559 GLU A CA 1
ATOM 4282 C C . GLU A 1 559 ? -23.243 -13.790 29.004 1.00 89.25 559 GLU A C 1
ATOM 4284 O O . GLU A 1 559 ? -22.617 -13.118 28.197 1.00 89.25 559 GLU A O 1
ATOM 4289 N N . GLN A 1 560 ? -23.889 -14.902 28.634 1.00 91.94 560 GLN A N 1
ATOM 4290 C CA . GLN A 1 560 ? -23.875 -15.405 27.254 1.00 91.94 560 GLN A CA 1
ATOM 4291 C C . GLN A 1 560 ? -24.466 -14.401 26.256 1.00 91.94 560 GLN A C 1
ATOM 4293 O O . GLN A 1 560 ? -23.908 -14.207 25.179 1.00 91.94 560 GLN A O 1
ATOM 4298 N N . LEU A 1 561 ? -25.537 -13.691 26.627 1.00 89.94 561 LEU A N 1
ATOM 4299 C CA . LEU A 1 561 ? -26.074 -12.606 25.798 1.00 89.94 561 LEU A CA 1
ATOM 4300 C C . LEU A 1 561 ? -25.091 -11.425 25.678 1.00 89.94 561 LEU A C 1
ATOM 4302 O O . LEU A 1 561 ? -25.034 -10.764 24.646 1.00 89.94 561 LEU A O 1
ATOM 4306 N N . SER A 1 562 ? -24.298 -11.171 26.719 1.00 89.19 562 SER A N 1
ATOM 4307 C CA . SER A 1 562 ? -23.253 -10.136 26.716 1.00 89.19 562 SER A CA 1
ATOM 4308 C C . SER A 1 562 ? -22.084 -10.532 25.818 1.00 89.19 562 SER A C 1
ATOM 4310 O O . SER A 1 562 ? -21.657 -9.733 24.993 1.00 89.19 562 SER A O 1
ATOM 4312 N N . ILE A 1 563 ? -21.646 -11.790 25.916 1.00 90.50 563 ILE A N 1
ATOM 4313 C CA . ILE A 1 563 ? -20.631 -12.388 25.047 1.00 90.50 563 ILE A CA 1
ATOM 4314 C C . ILE A 1 563 ? -21.089 -12.317 23.590 1.00 90.50 563 ILE A C 1
ATOM 4316 O O . ILE A 1 563 ? -20.312 -11.906 22.737 1.00 90.50 563 ILE A O 1
ATOM 4320 N N . ALA A 1 564 ? -22.346 -12.661 23.292 1.00 91.88 564 ALA A N 1
ATOM 4321 C CA . ALA A 1 564 ? -22.879 -12.583 21.934 1.00 91.88 564 ALA A CA 1
ATOM 4322 C C . ALA A 1 564 ? -22.804 -11.159 21.357 1.00 91.88 564 ALA A C 1
ATOM 4324 O O . ALA A 1 564 ? -22.372 -10.991 20.220 1.00 91.88 564 ALA A O 1
ATOM 4325 N N . LEU A 1 565 ? -23.168 -10.138 22.144 1.00 89.75 565 LEU A N 1
ATOM 4326 C CA . LEU A 1 565 ? -23.074 -8.727 21.744 1.00 89.75 565 LEU A CA 1
ATOM 4327 C C . LEU A 1 565 ? -21.620 -8.287 21.515 1.00 89.75 565 LEU A C 1
ATOM 4329 O O . LEU A 1 565 ? -21.316 -7.669 20.497 1.00 89.75 565 LEU A O 1
ATOM 4333 N N . GLU A 1 566 ? -20.711 -8.653 22.417 1.00 90.44 566 GLU A N 1
ATOM 4334 C CA . GLU A 1 566 ? -19.291 -8.300 22.311 1.00 90.44 566 GLU A CA 1
ATOM 4335 C C . GLU A 1 566 ? -18.617 -8.962 21.106 1.00 90.44 566 GLU A C 1
ATOM 4337 O O . GLU A 1 566 ? -17.797 -8.334 20.436 1.00 90.44 566 GLU A O 1
ATOM 4342 N N . ARG A 1 567 ? -18.988 -10.208 20.779 1.00 91.06 567 ARG A N 1
ATOM 4343 C CA . ARG A 1 567 ? -18.461 -10.932 19.611 1.00 91.06 567 ARG A CA 1
ATOM 4344 C C . ARG A 1 567 ? -18.772 -10.220 18.301 1.00 91.06 567 ARG A C 1
ATOM 4346 O O . ARG A 1 567 ? -17.925 -10.210 17.420 1.00 91.06 567 ARG A O 1
ATOM 4353 N N . VAL A 1 568 ? -19.928 -9.571 18.196 1.00 90.38 568 VAL A N 1
ATOM 4354 C CA . VAL A 1 568 ? -20.304 -8.779 17.013 1.00 90.38 568 VAL A CA 1
ATOM 4355 C C . VAL A 1 568 ? -19.879 -7.308 17.112 1.00 90.38 568 VAL A C 1
ATOM 4357 O O . VAL A 1 568 ? -20.333 -6.482 16.326 1.00 90.38 568 VAL A O 1
ATOM 4360 N N . GLY A 1 569 ? -19.007 -6.964 18.069 1.00 87.50 569 GLY A N 1
ATOM 4361 C CA . GLY A 1 569 ? -18.444 -5.621 18.222 1.00 87.50 569 GLY A CA 1
ATOM 4362 C C . GLY A 1 569 ? -19.388 -4.598 18.859 1.00 87.50 569 GLY A C 1
ATOM 4363 O O . GLY A 1 569 ? -19.135 -3.397 18.770 1.00 87.50 569 GLY A O 1
ATOM 4364 N N . ILE A 1 570 ? -20.470 -5.049 19.499 1.00 89.31 570 ILE A N 1
ATOM 4365 C CA . ILE A 1 570 ? -21.415 -4.176 20.195 1.00 89.31 570 ILE A CA 1
ATOM 4366 C C . ILE A 1 570 ? -21.002 -4.078 21.660 1.00 89.31 570 ILE A C 1
ATOM 4368 O O . ILE A 1 570 ? -20.920 -5.080 22.372 1.00 89.31 570 ILE A O 1
ATOM 4372 N N . ASP A 1 571 ? -20.790 -2.852 22.134 1.00 83.88 571 ASP A N 1
ATOM 4373 C CA . ASP A 1 571 ? -20.445 -2.615 23.529 1.00 83.88 571 ASP A CA 1
ATOM 4374 C C . ASP A 1 571 ? -21.608 -3.021 24.445 1.00 83.88 571 ASP A C 1
ATOM 4376 O O . ASP A 1 571 ? -22.712 -2.466 24.383 1.00 83.88 571 ASP A O 1
ATOM 4380 N N . SER A 1 572 ? -21.346 -3.981 25.330 1.00 77.25 572 SER A N 1
ATOM 4381 C CA . SER A 1 572 ? -22.364 -4.622 26.162 1.00 77.25 572 SER A CA 1
ATOM 4382 C C . SER A 1 572 ? -22.955 -3.700 27.241 1.00 77.25 572 SER A C 1
ATOM 4384 O O . SER A 1 572 ? -23.961 -4.052 27.870 1.00 77.25 572 SER A O 1
ATOM 4386 N N . ASN A 1 573 ? -22.394 -2.503 27.454 1.00 78.19 573 ASN A N 1
ATOM 4387 C CA . ASN A 1 573 ? -22.825 -1.556 28.485 1.00 78.19 573 ASN A CA 1
ATOM 4388 C C . ASN A 1 573 ? -23.541 -0.318 27.934 1.00 78.19 573 ASN A C 1
ATOM 4390 O O . ASN A 1 573 ? -24.504 0.146 28.552 1.00 78.19 573 ASN A O 1
ATOM 4394 N N . SER A 1 574 ? -23.088 0.208 26.802 1.00 78.50 574 SER A N 1
ATOM 4395 C CA . SER A 1 574 ? -23.551 1.450 26.178 1.00 78.50 574 SER A CA 1
ATOM 4396 C C . SER A 1 574 ? -24.420 1.218 24.942 1.00 78.50 574 SER A C 1
ATOM 4398 O O . SER A 1 574 ? -25.228 2.082 24.603 1.00 78.50 574 SER A O 1
ATOM 4400 N N . GLY A 1 575 ? -24.283 0.066 24.277 1.00 74.69 575 GLY A N 1
ATOM 4401 C CA . GLY A 1 575 ? -24.910 -0.203 22.979 1.00 74.69 575 GLY A CA 1
ATOM 4402 C C . GLY A 1 575 ? -24.305 0.553 21.813 1.00 74.69 575 GLY A C 1
ATOM 4403 O O . GLY A 1 575 ? -24.889 0.583 20.729 1.00 74.69 575 GLY A O 1
ATOM 4404 N N . PHE A 1 576 ? -23.130 1.140 22.023 1.00 76.69 576 PHE A N 1
ATOM 4405 C CA . PHE A 1 576 ? -22.305 1.649 20.946 1.00 76.69 576 PHE A CA 1
ATOM 4406 C C . PHE A 1 576 ? -21.921 0.505 19.992 1.00 76.69 576 PHE A C 1
ATOM 4408 O O . PHE A 1 576 ? -21.591 -0.591 20.439 1.00 76.69 576 PHE A O 1
ATOM 4415 N N . GLY A 1 577 ? -22.011 0.749 18.683 1.00 79.25 577 GLY A N 1
ATOM 4416 C CA . GLY A 1 577 ? -21.774 -0.267 17.647 1.00 79.25 577 GLY A CA 1
ATOM 4417 C C . GLY A 1 577 ? -23.012 -1.066 17.217 1.00 79.25 577 GLY A C 1
ATOM 4418 O O . GLY A 1 577 ? -22.920 -1.850 16.280 1.00 79.25 577 GLY A O 1
ATOM 4419 N N . ALA A 1 578 ? -24.183 -0.863 17.836 1.00 84.50 578 ALA A N 1
ATOM 4420 C CA . ALA A 1 578 ? -25.406 -1.555 17.427 1.00 84.50 578 ALA A CA 1
ATOM 4421 C C . ALA A 1 578 ? -25.912 -1.069 16.046 1.00 84.50 578 ALA A C 1
ATOM 4423 O O . ALA A 1 578 ? -26.148 0.131 15.878 1.00 84.50 578 ALA A O 1
ATOM 4424 N N . PRO A 1 579 ? -26.163 -1.972 15.077 1.00 81.38 579 PRO A N 1
ATOM 4425 C CA . PRO A 1 579 ? -26.580 -1.583 13.727 1.00 81.38 579 PRO A CA 1
ATOM 4426 C C . PRO A 1 579 ? -28.025 -1.066 13.663 1.00 81.38 579 PRO A C 1
ATOM 4428 O O . PRO A 1 579 ? -28.370 -0.294 12.771 1.00 81.38 579 PRO A O 1
ATOM 4431 N N . THR A 1 580 ? -28.878 -1.442 14.623 1.00 85.12 580 THR A N 1
ATOM 4432 C CA . THR A 1 580 ? -30.256 -0.943 14.722 1.00 85.12 580 THR A CA 1
ATOM 4433 C C . THR A 1 580 ? -30.596 -0.483 16.138 1.00 85.12 580 THR A C 1
ATOM 4435 O O . THR A 1 580 ? -30.060 -0.969 17.138 1.00 85.12 580 THR A O 1
ATOM 4438 N N . SER A 1 581 ? -31.556 0.441 16.241 1.00 81.31 581 SER A N 1
ATOM 4439 C CA . SER A 1 581 ? -32.078 0.909 17.531 1.00 81.31 581 SER A CA 1
ATOM 4440 C C . SER A 1 581 ? -32.773 -0.2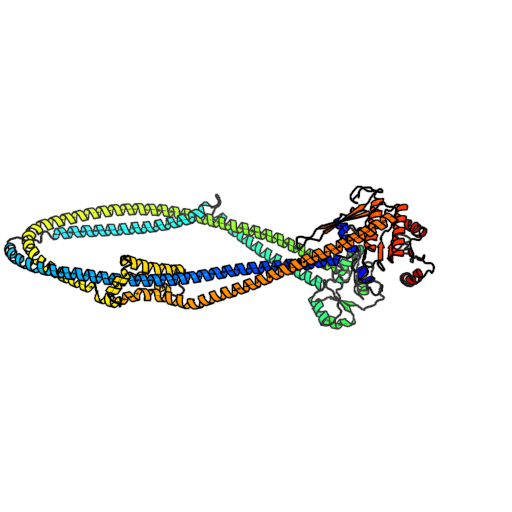01 18.332 1.00 81.31 581 SER A C 1
ATOM 4442 O O . SER A 1 581 ? -32.793 -0.137 19.563 1.00 81.31 581 SER A O 1
ATOM 4444 N N . ALA A 1 582 ? -33.298 -1.229 17.654 1.00 84.19 582 ALA A N 1
ATOM 4445 C CA . ALA A 1 582 ? -33.879 -2.414 18.278 1.00 84.19 582 ALA A CA 1
ATOM 4446 C C . ALA A 1 582 ? -32.810 -3.254 18.998 1.00 84.19 582 ALA A C 1
ATOM 4448 O O . ALA A 1 582 ? -33.018 -3.640 20.147 1.00 84.19 582 ALA A O 1
ATOM 4449 N N . ILE A 1 583 ? -31.632 -3.436 18.387 1.00 83.69 583 ILE A N 1
ATOM 4450 C CA . ILE A 1 583 ? -30.490 -4.138 18.998 1.00 83.69 583 ILE A CA 1
ATOM 4451 C C . ILE A 1 583 ? -29.904 -3.329 20.164 1.00 83.69 583 ILE A C 1
ATOM 4453 O O . ILE A 1 583 ? -29.654 -3.878 21.233 1.00 83.69 583 ILE A O 1
ATOM 4457 N N . ALA A 1 584 ? -29.793 -2.003 20.042 1.00 81.81 584 ALA A N 1
ATOM 4458 C CA . ALA A 1 584 ? -29.456 -1.148 21.190 1.00 81.81 584 ALA A CA 1
ATOM 4459 C C . ALA A 1 584 ? -30.499 -1.246 22.329 1.00 81.81 584 ALA A C 1
ATOM 4461 O O . ALA A 1 584 ? -30.175 -1.100 23.512 1.00 81.81 584 ALA A O 1
ATOM 4462 N N . GLY A 1 585 ? -31.764 -1.525 21.995 1.00 78.75 585 GLY A N 1
ATOM 4463 C CA . GLY A 1 585 ? -32.829 -1.833 22.951 1.00 78.75 585 GLY A CA 1
ATOM 4464 C C . GLY A 1 585 ? -32.577 -3.105 23.769 1.00 78.75 585 GLY A C 1
ATOM 4465 O O . GLY A 1 585 ? -32.914 -3.119 24.955 1.00 78.75 585 GLY A O 1
ATOM 4466 N N . VAL A 1 586 ? -31.915 -4.115 23.191 1.00 81.06 586 VAL A N 1
ATOM 4467 C CA . VAL A 1 586 ? -31.563 -5.386 23.857 1.00 81.06 586 VAL A CA 1
ATOM 4468 C C . VAL A 1 586 ? -30.710 -5.144 25.100 1.00 81.06 586 VAL A C 1
ATOM 4470 O O . VAL A 1 586 ? -30.940 -5.765 26.130 1.00 81.06 586 VAL A O 1
ATOM 4473 N N . ILE A 1 587 ? -29.791 -4.178 25.069 1.00 79.25 587 ILE A N 1
ATOM 4474 C CA . ILE A 1 587 ? -28.900 -3.871 26.203 1.00 79.25 587 ILE A CA 1
ATOM 4475 C C . ILE A 1 587 ? -29.662 -3.259 27.377 1.00 79.25 587 ILE A C 1
ATOM 4477 O O . ILE A 1 587 ? -29.406 -3.595 28.536 1.00 79.25 587 ILE A O 1
ATOM 4481 N N . ARG A 1 588 ? -30.639 -2.390 27.088 1.00 76.00 588 ARG A N 1
ATOM 4482 C CA . ARG A 1 588 ? -31.532 -1.843 28.119 1.00 76.00 588 ARG A CA 1
ATOM 4483 C C . ARG A 1 588 ? -32.450 -2.924 28.678 1.00 76.00 588 ARG A C 1
ATOM 4485 O O . ARG A 1 588 ? -32.595 -3.019 29.892 1.00 76.00 588 ARG A O 1
ATOM 4492 N N . ALA A 1 589 ? -33.016 -3.760 27.811 1.00 75.81 589 ALA A N 1
ATOM 4493 C CA . ALA A 1 589 ? -33.917 -4.835 28.210 1.00 75.81 589 ALA A CA 1
ATOM 4494 C C . ALA A 1 589 ? -33.198 -5.973 28.963 1.00 75.81 589 ALA A C 1
ATOM 4496 O O . ALA A 1 589 ? -33.788 -6.562 29.865 1.00 75.81 589 ALA A O 1
ATOM 4497 N N . ARG A 1 590 ? -31.907 -6.216 28.681 1.00 77.38 590 ARG A N 1
ATOM 4498 C CA . ARG A 1 590 ? -31.037 -7.156 29.411 1.00 77.38 590 ARG A CA 1
ATOM 4499 C C . ARG A 1 590 ? -30.948 -6.807 30.891 1.00 77.38 590 ARG A C 1
ATOM 4501 O O . ARG A 1 590 ? -31.044 -7.702 31.717 1.00 77.38 590 ARG A O 1
ATOM 4508 N N . ARG A 1 591 ? -30.791 -5.523 31.236 1.00 69.25 591 ARG A N 1
ATOM 4509 C CA . ARG A 1 591 ? -30.755 -5.078 32.645 1.00 69.25 591 ARG A CA 1
ATOM 4510 C C . ARG A 1 591 ? -32.072 -5.357 33.372 1.00 69.25 591 ARG A C 1
ATOM 4512 O O . ARG A 1 591 ? -32.063 -5.600 34.566 1.00 69.25 591 ARG A O 1
ATOM 4519 N N . GLY A 1 592 ? -33.183 -5.376 32.636 1.00 63.16 592 GLY A N 1
ATOM 4520 C CA . GLY A 1 592 ? -34.489 -5.770 33.156 1.00 63.16 592 GLY A CA 1
ATOM 4521 C C . GLY A 1 592 ? -34.671 -7.282 33.315 1.00 63.16 592 GLY A C 1
ATOM 4522 O O . GLY A 1 592 ? -35.694 -7.690 33.846 1.00 63.16 592 GLY A O 1
ATOM 4523 N N . LEU A 1 593 ? -33.731 -8.141 32.892 1.00 68.69 593 LEU A N 1
ATOM 4524 C CA . LEU A 1 593 ? -33.806 -9.588 33.172 1.00 68.69 593 LEU A CA 1
ATOM 4525 C C . LEU A 1 593 ? -33.691 -9.904 34.676 1.00 68.69 593 LEU A C 1
ATOM 4527 O O . LEU A 1 593 ? -33.981 -11.033 35.072 1.00 68.69 593 LEU A O 1
ATOM 4531 N N . ASP A 1 594 ? -33.305 -8.917 35.491 1.00 59.44 594 ASP A N 1
ATOM 4532 C CA . ASP A 1 594 ? -33.236 -9.014 36.948 1.00 59.44 594 ASP A CA 1
ATOM 4533 C C . ASP A 1 594 ? -34.563 -8.713 37.663 1.00 59.44 594 ASP A C 1
ATOM 4535 O O . ASP A 1 594 ? -34.693 -9.064 38.835 1.00 59.44 594 ASP A O 1
ATOM 4539 N N . ASP A 1 595 ? -35.541 -8.100 36.986 1.00 62.31 595 ASP A N 1
ATOM 4540 C CA . ASP A 1 595 ? -36.805 -7.708 37.619 1.00 62.31 595 ASP A CA 1
ATOM 4541 C C . ASP A 1 595 ? -37.727 -8.919 37.817 1.00 62.31 595 ASP A C 1
ATOM 4543 O O . ASP A 1 595 ? -37.956 -9.679 36.872 1.00 62.31 595 ASP A O 1
ATOM 4547 N N . ASP A 1 596 ? -38.337 -9.056 38.996 1.00 59.03 596 ASP A N 1
ATOM 4548 C CA . ASP A 1 596 ? -39.389 -10.052 39.231 1.00 59.03 596 ASP A CA 1
ATOM 4549 C C . ASP A 1 596 ? -40.631 -9.723 38.388 1.00 59.03 596 ASP A C 1
ATOM 4551 O O . ASP A 1 596 ? -41.194 -8.627 38.451 1.00 59.03 596 ASP A O 1
ATOM 4555 N N . VAL A 1 597 ? -41.063 -10.685 37.573 1.00 63.78 597 VAL A N 1
ATOM 4556 C CA . VAL A 1 597 ? -42.212 -10.566 36.664 1.00 63.78 597 VAL A CA 1
ATOM 4557 C C . VAL A 1 597 ? -43.080 -11.816 36.820 1.00 63.78 597 VAL A C 1
ATOM 4559 O O . VAL A 1 597 ? -42.549 -12.869 37.158 1.00 63.78 597 VAL A O 1
ATOM 4562 N N . PRO A 1 598 ? -44.408 -11.742 36.592 1.00 62.12 598 PRO A N 1
ATOM 4563 C CA . PRO A 1 598 ? -45.272 -12.914 36.699 1.00 62.12 598 PRO A CA 1
ATOM 4564 C C . PRO A 1 598 ? -44.764 -14.115 35.885 1.00 62.12 598 PRO A C 1
ATOM 4566 O O . PRO A 1 598 ? -44.361 -13.958 34.727 1.00 62.12 598 PRO A O 1
ATOM 4569 N N . SER A 1 599 ? -44.870 -15.306 36.482 1.00 64.06 599 SER A N 1
ATOM 4570 C CA . SER A 1 599 ? -44.373 -16.611 36.003 1.00 64.06 599 SER A CA 1
ATOM 4571 C C . SER A 1 599 ? -44.655 -16.893 34.517 1.00 64.06 599 SER A C 1
ATOM 4573 O O . SER A 1 599 ? -43.800 -17.389 33.781 1.00 64.06 599 SER A O 1
ATOM 4575 N N . THR A 1 600 ? -45.829 -16.493 34.026 1.00 61.50 600 THR A N 1
ATOM 4576 C CA . THR A 1 600 ? -46.271 -16.673 32.629 1.00 61.50 600 THR A CA 1
ATOM 4577 C C . THR A 1 600 ? -45.436 -15.925 31.580 1.00 61.50 600 THR A C 1
ATOM 4579 O O . THR A 1 600 ? -45.348 -16.378 30.438 1.00 61.50 600 THR A O 1
ATOM 4582 N N . ASN A 1 601 ? -44.799 -14.806 31.937 1.00 66.69 601 ASN A N 1
ATOM 4583 C CA . ASN A 1 601 ? -44.020 -13.981 31.005 1.00 66.69 601 ASN A CA 1
ATOM 4584 C C . ASN A 1 601 ? -42.518 -14.298 31.019 1.00 66.69 601 ASN A C 1
ATOM 4586 O O . ASN A 1 601 ? -41.783 -13.842 30.142 1.00 66.69 601 ASN A O 1
ATOM 4590 N N . GLU A 1 602 ? -42.041 -15.071 31.991 1.00 70.94 602 GLU A N 1
ATOM 4591 C CA . GLU A 1 602 ? -40.607 -15.211 32.251 1.00 70.94 602 GLU A CA 1
ATOM 4592 C C . GLU A 1 602 ? -39.900 -16.162 31.278 1.00 70.94 602 GLU A C 1
ATOM 4594 O O . GLU A 1 602 ? -38.744 -15.947 30.904 1.00 70.94 602 GLU A O 1
ATOM 4599 N N . VAL A 1 603 ? -40.623 -17.163 30.775 1.00 64.12 603 VAL A N 1
ATOM 4600 C CA . VAL A 1 603 ? -40.105 -18.148 29.810 1.00 64.12 603 VAL A CA 1
ATOM 4601 C C . VAL A 1 603 ? -39.720 -17.490 28.501 1.00 64.12 603 VAL A C 1
ATOM 4603 O O . VAL A 1 603 ? -38.629 -17.705 27.984 1.00 64.12 603 VAL A O 1
ATOM 4606 N N . ARG A 1 604 ? -40.604 -16.632 27.990 1.00 64.69 604 ARG A N 1
ATOM 4607 C CA . ARG A 1 604 ? -40.401 -15.930 26.722 1.00 64.69 604 ARG A CA 1
ATOM 4608 C C . ARG A 1 604 ? -39.508 -14.710 26.871 1.00 64.69 604 ARG A C 1
ATOM 4610 O O . ARG A 1 604 ? -39.186 -14.087 25.867 1.00 64.69 604 ARG A O 1
ATOM 4617 N N . ARG A 1 605 ? -39.128 -14.332 28.092 1.00 80.12 605 ARG A N 1
ATOM 4618 C CA . ARG A 1 605 ? -38.438 -13.068 28.347 1.00 80.12 605 ARG A CA 1
ATOM 4619 C C . ARG A 1 605 ? -37.053 -13.037 27.720 1.00 80.12 605 ARG A C 1
ATOM 4621 O O . ARG A 1 605 ? -36.742 -12.073 27.033 1.00 80.12 605 ARG A O 1
ATOM 4628 N N . PHE A 1 606 ? -36.259 -14.093 27.897 1.00 84.50 606 PHE A N 1
ATOM 4629 C CA . PHE A 1 606 ? -34.937 -14.169 27.276 1.00 84.50 606 PHE A CA 1
ATOM 4630 C C . PHE A 1 606 ? -35.036 -14.193 25.751 1.00 84.50 606 PHE A C 1
ATOM 4632 O O . PHE A 1 606 ? -34.348 -13.419 25.094 1.00 84.50 606 PHE A O 1
ATOM 4639 N N . ASP A 1 607 ? -35.943 -15.002 25.194 1.00 84.19 607 ASP A N 1
ATOM 4640 C CA . ASP A 1 607 ? -36.176 -15.043 23.747 1.00 84.19 607 ASP A CA 1
ATOM 4641 C C . ASP A 1 607 ? -36.609 -13.677 23.211 1.00 84.19 607 ASP A C 1
ATOM 4643 O O . ASP A 1 607 ? -36.033 -13.197 22.247 1.00 84.19 607 ASP A O 1
ATOM 4647 N N . THR A 1 608 ? -37.542 -12.998 23.881 1.00 85.56 608 THR A N 1
ATOM 4648 C CA . THR A 1 608 ? -38.028 -11.665 23.484 1.00 85.56 608 THR A CA 1
ATOM 4649 C C . THR A 1 608 ? -36.915 -10.620 23.534 1.00 85.56 608 THR A C 1
ATOM 4651 O O . THR A 1 608 ? -36.836 -9.760 22.660 1.00 85.56 608 THR A O 1
ATOM 4654 N N . VAL A 1 609 ? -36.049 -10.685 24.549 1.00 86.94 609 VAL A N 1
ATOM 4655 C CA . VAL A 1 609 ? -34.906 -9.775 24.687 1.00 86.94 609 VAL A CA 1
ATOM 4656 C C . VAL A 1 609 ? -33.842 -10.071 23.631 1.00 86.94 609 VAL A C 1
ATOM 4658 O O . VAL A 1 609 ? -33.295 -9.134 23.067 1.00 86.94 609 VAL A O 1
ATOM 4661 N N . ALA A 1 610 ? -33.560 -11.338 23.324 1.00 89.69 610 ALA A N 1
ATOM 4662 C CA . ALA A 1 610 ? -32.554 -11.725 22.336 1.00 89.69 610 ALA A CA 1
ATOM 4663 C C . ALA A 1 610 ? -33.049 -11.626 20.879 1.00 89.69 610 ALA A C 1
ATOM 4665 O O . ALA A 1 610 ? -32.223 -11.540 19.973 1.00 89.69 610 ALA A O 1
ATOM 4666 N N . GLN A 1 611 ? -34.366 -11.615 20.639 1.00 89.75 611 GLN A N 1
ATOM 4667 C CA . GLN A 1 611 ? -34.958 -11.712 19.299 1.00 89.75 611 GLN A CA 1
ATOM 4668 C C . GLN A 1 611 ? -34.430 -10.672 18.299 1.00 89.75 611 GLN A C 1
ATOM 4670 O O . GLN A 1 611 ? -34.048 -11.083 17.209 1.00 89.75 611 GLN A O 1
ATOM 4675 N N . PRO A 1 612 ? -34.303 -9.370 18.634 1.00 90.81 612 PRO A N 1
ATOM 4676 C CA . PRO A 1 612 ? -33.787 -8.388 17.679 1.00 90.81 612 PRO A CA 1
ATOM 4677 C C . PRO A 1 612 ? -32.354 -8.674 17.211 1.00 90.81 612 PRO A C 1
ATOM 4679 O O . PRO A 1 612 ? -31.987 -8.304 16.100 1.00 90.81 612 PRO A O 1
ATOM 4682 N N . LEU A 1 613 ? -31.535 -9.306 18.062 1.00 90.00 613 LEU A N 1
ATOM 4683 C CA . LEU A 1 613 ? -30.178 -9.726 17.707 1.00 90.00 613 LEU A CA 1
ATOM 4684 C C . LEU A 1 613 ? -30.202 -11.001 16.855 1.00 90.00 613 LEU A C 1
ATOM 4686 O O . LEU A 1 613 ? -29.437 -11.100 15.904 1.00 90.00 613 LEU A O 1
ATOM 4690 N N . VAL A 1 614 ? -31.090 -11.947 17.175 1.00 91.31 614 VAL A N 1
ATOM 4691 C CA . VAL A 1 614 ? -31.289 -13.179 16.395 1.00 91.31 614 VAL A CA 1
ATOM 4692 C C . VAL A 1 614 ? -31.769 -12.862 14.980 1.00 91.31 614 VAL A C 1
ATOM 4694 O O . VAL A 1 614 ? -31.140 -13.311 14.035 1.00 91.31 614 VAL A O 1
ATOM 4697 N N . ASP A 1 615 ? -32.804 -12.032 14.828 1.00 91.44 615 ASP A N 1
ATOM 4698 C CA . ASP A 1 615 ? -33.360 -11.670 13.516 1.00 91.44 615 ASP A CA 1
ATOM 4699 C C . ASP A 1 615 ? -32.298 -11.025 12.614 1.00 91.44 615 ASP A C 1
ATOM 4701 O O . ASP A 1 615 ? -32.199 -11.336 11.429 1.00 91.44 615 ASP A O 1
ATOM 4705 N N . TRP A 1 616 ? -31.468 -10.149 13.188 1.00 91.19 616 TRP A N 1
ATOM 4706 C CA . TRP A 1 616 ? -30.369 -9.521 12.461 1.00 91.19 616 TRP A CA 1
ATOM 4707 C C . TRP A 1 616 ? -29.282 -10.528 12.072 1.00 91.19 616 TRP A C 1
ATOM 4709 O O . TRP A 1 616 ? -28.816 -10.507 10.936 1.00 91.19 616 TRP A O 1
ATOM 4719 N N . LEU A 1 617 ? -28.888 -11.426 12.983 1.00 92.00 617 LEU A N 1
ATOM 4720 C CA . LEU A 1 617 ? -27.932 -12.489 12.671 1.00 92.00 617 LEU A CA 1
ATOM 4721 C C . LEU A 1 617 ? -28.475 -13.418 11.578 1.00 92.00 617 LEU A C 1
ATOM 4723 O O . LEU A 1 617 ? -27.722 -13.800 10.688 1.00 92.00 617 LEU A O 1
ATOM 4727 N N . ASP A 1 618 ? -29.758 -13.759 11.602 1.00 91.44 618 ASP A N 1
ATOM 4728 C CA . ASP A 1 618 ? -30.371 -14.633 10.601 1.00 91.44 618 ASP A CA 1
ATOM 4729 C C . ASP A 1 618 ? -30.434 -13.958 9.219 1.00 91.44 618 ASP A C 1
ATOM 4731 O O . ASP A 1 618 ? -30.100 -14.592 8.221 1.00 91.44 618 ASP A O 1
ATOM 4735 N N . GLU A 1 619 ? -30.737 -12.655 9.143 1.00 90.81 619 GLU A N 1
ATOM 4736 C CA . GLU A 1 619 ? -30.700 -11.881 7.886 1.00 90.81 619 GLU A CA 1
ATOM 4737 C C . GLU A 1 619 ? -29.296 -11.850 7.249 1.00 90.81 619 GLU A C 1
ATOM 4739 O O . GLU A 1 619 ? -29.150 -11.867 6.022 1.00 90.81 619 GLU A O 1
ATOM 4744 N N . GLN A 1 620 ? -28.245 -11.841 8.074 1.00 89.38 620 GLN A N 1
ATOM 4745 C CA . GLN A 1 620 ? -26.866 -11.933 7.586 1.00 89.38 620 GLN A CA 1
ATOM 4746 C C . GLN A 1 620 ? -26.469 -13.358 7.164 1.00 89.38 620 GLN A C 1
ATOM 4748 O O . GLN A 1 620 ? -25.512 -13.514 6.413 1.00 89.38 620 GLN A O 1
ATOM 4753 N N . GLY A 1 621 ? -27.191 -14.398 7.596 1.00 90.31 621 GLY A N 1
ATOM 4754 C CA . GLY A 1 621 ? -26.813 -15.798 7.373 1.00 90.31 621 GLY A CA 1
ATOM 4755 C C . GLY A 1 621 ? -26.682 -16.189 5.896 1.00 90.31 621 GLY A C 1
ATOM 4756 O O . GLY A 1 621 ? -25.689 -16.806 5.513 1.00 90.31 621 GLY A O 1
ATOM 4757 N N . ASP A 1 622 ? -27.635 -15.781 5.054 1.00 89.06 622 ASP A N 1
ATOM 4758 C CA . ASP A 1 622 ? -27.608 -16.084 3.613 1.00 89.06 622 ASP A CA 1
ATOM 4759 C C . ASP A 1 622 ? -26.459 -15.356 2.892 1.00 89.06 622 ASP A C 1
ATOM 4761 O O . ASP A 1 622 ? -25.799 -15.915 2.009 1.00 89.06 622 ASP A O 1
ATOM 4765 N N . HIS A 1 623 ? -26.186 -14.111 3.298 1.00 88.81 623 HIS A N 1
ATOM 4766 C CA . HIS A 1 623 ? -25.072 -13.318 2.775 1.00 88.81 623 HIS A CA 1
ATOM 4767 C C . HIS A 1 623 ? -23.724 -13.938 3.166 1.00 88.81 623 HIS A C 1
ATOM 4769 O O . HIS A 1 623 ? -22.822 -14.023 2.336 1.00 88.81 623 HIS A O 1
ATOM 4775 N N . ASP A 1 624 ? -23.616 -14.430 4.400 1.00 93.12 624 ASP A N 1
ATOM 4776 C CA . ASP A 1 624 ? -22.416 -15.069 4.942 1.00 93.12 624 ASP A CA 1
ATOM 4777 C C . ASP A 1 624 ? -22.086 -16.385 4.241 1.00 93.12 624 ASP A C 1
ATOM 4779 O O . ASP A 1 624 ? -20.926 -16.648 3.918 1.00 93.12 624 ASP A O 1
ATOM 4783 N N . ALA A 1 625 ? -23.105 -17.208 3.978 1.00 91.88 625 ALA A N 1
ATOM 4784 C CA . ALA A 1 625 ? -22.947 -18.449 3.229 1.00 91.88 625 ALA A CA 1
ATOM 4785 C C . ALA A 1 625 ? -22.484 -18.176 1.790 1.00 91.88 625 ALA A C 1
ATOM 4787 O O . ALA A 1 625 ? -21.489 -18.749 1.349 1.00 91.88 625 ALA A O 1
ATOM 4788 N N . THR A 1 626 ? -23.144 -17.237 1.102 1.00 93.56 626 THR A N 1
ATOM 4789 C CA . THR A 1 626 ? -22.783 -16.850 -0.272 1.00 93.56 626 THR A CA 1
ATOM 4790 C C . THR A 1 626 ? -21.357 -16.304 -0.335 1.00 93.56 626 THR A C 1
ATOM 4792 O O . THR A 1 626 ? -20.582 -16.695 -1.201 1.00 93.56 626 THR A O 1
ATOM 4795 N N . PHE A 1 627 ? -20.966 -15.451 0.618 1.00 93.31 627 PHE A N 1
ATOM 4796 C CA . PHE A 1 627 ? -19.615 -14.894 0.661 1.00 93.31 627 PHE A CA 1
ATOM 4797 C C . PHE A 1 627 ? -18.542 -15.976 0.841 1.00 93.31 627 PHE A C 1
ATOM 4799 O O . PHE A 1 627 ? -17.488 -15.896 0.215 1.00 93.31 627 PHE A O 1
ATOM 4806 N N . ARG A 1 628 ? -18.790 -17.004 1.666 1.00 93.94 628 ARG A N 1
ATOM 4807 C CA . ARG A 1 628 ? -17.855 -18.134 1.820 1.00 93.94 628 ARG A CA 1
ATOM 4808 C C . ARG A 1 628 ? -17.678 -18.910 0.517 1.00 93.94 628 ARG A C 1
ATOM 4810 O O . ARG A 1 628 ? -16.541 -19.183 0.140 1.00 93.94 628 ARG A O 1
ATOM 4817 N N . GLU A 1 629 ? -18.776 -19.209 -0.174 1.00 94.75 629 GLU A N 1
ATOM 4818 C CA . GLU A 1 629 ? -18.741 -19.874 -1.483 1.00 94.75 629 GLU A CA 1
ATOM 4819 C C . GLU A 1 629 ? -17.997 -19.025 -2.528 1.00 94.75 629 GLU A C 1
ATOM 4821 O O . GLU A 1 629 ? -17.146 -19.541 -3.255 1.00 94.75 629 GLU A O 1
ATOM 4826 N N . ASP A 1 630 ? -18.249 -17.712 -2.562 1.00 93.81 630 ASP A N 1
ATOM 4827 C CA . ASP A 1 630 ? -17.570 -16.776 -3.463 1.00 93.81 630 ASP A CA 1
ATOM 4828 C C . ASP A 1 630 ? -16.060 -16.704 -3.187 1.00 93.81 630 ASP A C 1
ATOM 4830 O O . ASP A 1 630 ? -15.262 -16.695 -4.126 1.00 93.81 630 ASP A O 1
ATOM 4834 N N . VAL A 1 631 ? -15.643 -16.680 -1.914 1.00 95.06 631 VAL A N 1
ATOM 4835 C CA . VAL A 1 631 ? -14.220 -16.682 -1.534 1.00 95.06 631 VAL A CA 1
ATOM 4836 C C . VAL A 1 631 ? -13.537 -17.980 -1.956 1.00 95.06 631 VAL A C 1
ATOM 4838 O O . VAL A 1 631 ? -12.426 -17.932 -2.482 1.00 95.06 631 VAL A O 1
ATOM 4841 N N . GLU A 1 632 ? -14.170 -19.138 -1.758 1.00 94.56 632 GLU A N 1
ATOM 4842 C CA . GLU A 1 632 ? -13.618 -20.422 -2.211 1.00 94.56 632 GLU A CA 1
ATOM 4843 C C . GLU A 1 632 ? -13.485 -20.472 -3.739 1.00 94.56 632 GLU A C 1
ATOM 4845 O O . GLU A 1 632 ? -12.420 -20.821 -4.253 1.00 94.56 632 GLU A O 1
ATOM 4850 N N . ALA A 1 633 ? -14.511 -20.033 -4.471 1.00 94.56 633 ALA A N 1
ATOM 4851 C CA . ALA A 1 633 ? -14.470 -19.970 -5.929 1.00 94.56 633 ALA A CA 1
ATOM 4852 C C . ALA A 1 633 ? -13.404 -18.986 -6.449 1.00 94.56 633 ALA A C 1
ATOM 4854 O O . ALA A 1 633 ? -12.730 -19.259 -7.445 1.00 94.56 633 ALA A O 1
ATOM 4855 N N . GLU A 1 634 ? -13.230 -17.835 -5.796 1.00 94.50 634 GLU A N 1
ATOM 4856 C CA . GLU A 1 634 ? -12.183 -16.877 -6.154 1.00 94.50 634 GLU A CA 1
ATOM 4857 C C . GLU A 1 634 ? -10.782 -17.413 -5.832 1.00 94.50 634 GLU A C 1
ATOM 4859 O O . GLU A 1 634 ? -9.889 -17.263 -6.666 1.00 94.50 634 GLU A O 1
ATOM 4864 N N . ARG A 1 635 ? -10.576 -18.097 -4.699 1.00 94.56 635 ARG A N 1
ATOM 4865 C CA . ARG A 1 635 ? -9.304 -18.774 -4.379 1.00 94.56 635 ARG A CA 1
ATOM 4866 C C . ARG A 1 635 ? -8.891 -19.754 -5.469 1.00 94.56 635 ARG A C 1
ATOM 4868 O O . ARG A 1 635 ? -7.765 -19.679 -5.957 1.00 94.56 635 ARG A O 1
ATOM 4875 N N . GLU A 1 636 ? -9.813 -20.609 -5.910 1.00 95.25 636 GLU A N 1
ATOM 4876 C CA . GLU A 1 636 ? -9.557 -21.544 -7.010 1.00 95.25 636 GLU A CA 1
ATOM 4877 C C . GLU A 1 636 ? -9.156 -20.808 -8.300 1.00 95.25 636 GLU A C 1
ATOM 4879 O O . GLU A 1 636 ? -8.169 -21.171 -8.944 1.00 95.25 636 GLU A O 1
ATOM 4884 N N . ARG A 1 637 ? -9.855 -19.718 -8.652 1.00 94.31 637 ARG A N 1
ATOM 4885 C CA . ARG A 1 637 ? -9.506 -18.886 -9.821 1.00 94.31 637 ARG A CA 1
ATOM 4886 C C . ARG A 1 637 ? -8.113 -18.273 -9.703 1.00 94.31 637 ARG A C 1
ATOM 4888 O O . ARG A 1 637 ? -7.369 -18.248 -10.687 1.00 94.31 637 ARG A O 1
ATOM 4895 N N . TRP A 1 638 ? -7.744 -17.760 -8.532 1.00 94.44 638 TRP A N 1
ATOM 4896 C CA . TRP A 1 638 ? -6.417 -17.184 -8.308 1.00 94.44 638 TRP A CA 1
ATOM 4897 C C . TRP A 1 638 ? -5.316 -18.237 -8.363 1.00 94.44 638 TRP A C 1
ATOM 4899 O O . TRP A 1 638 ? -4.287 -17.997 -9.000 1.00 94.44 638 TRP A O 1
ATOM 4909 N N . ASP A 1 639 ? -5.545 -19.416 -7.790 1.00 94.69 639 ASP A N 1
ATOM 4910 C CA . ASP A 1 639 ? -4.619 -20.544 -7.876 1.00 94.69 639 ASP A CA 1
ATOM 4911 C C . ASP A 1 639 ? -4.397 -20.984 -9.329 1.00 94.69 639 ASP A C 1
ATOM 4913 O O . ASP A 1 639 ? -3.253 -21.207 -9.745 1.00 94.69 639 ASP A O 1
ATOM 4917 N N . GLU A 1 640 ? -5.452 -21.025 -10.147 1.00 95.38 640 GLU A N 1
ATOM 4918 C CA . GLU A 1 640 ? -5.338 -21.276 -11.586 1.00 95.38 640 GLU A CA 1
ATOM 4919 C C . GLU A 1 640 ? -4.532 -20.182 -12.305 1.00 95.38 640 GLU A C 1
ATOM 4921 O O . GLU A 1 640 ? -3.632 -20.488 -13.097 1.00 95.38 640 GLU A O 1
ATOM 4926 N N . LEU A 1 641 ? -4.799 -18.902 -12.021 1.00 94.56 641 LEU A N 1
ATOM 4927 C CA . LEU A 1 641 ? -4.105 -17.761 -12.635 1.00 94.56 641 LEU A CA 1
ATOM 4928 C C . LEU A 1 641 ? -2.618 -17.694 -12.261 1.00 94.56 641 LEU A C 1
ATOM 4930 O O . LEU A 1 641 ? -1.774 -17.391 -13.118 1.00 94.56 641 LEU A O 1
ATOM 4934 N N . ILE A 1 642 ? -2.286 -17.969 -10.998 1.00 96.25 642 ILE A N 1
ATOM 4935 C CA . ILE A 1 642 ? -0.909 -18.049 -10.499 1.00 96.25 642 ILE A CA 1
ATOM 4936 C C . ILE A 1 642 ? -0.229 -19.293 -11.070 1.00 96.25 642 ILE A C 1
ATOM 4938 O O . ILE A 1 642 ? 0.911 -19.210 -11.530 1.00 96.25 642 ILE A O 1
ATOM 4942 N N . GLY A 1 643 ? -0.919 -20.434 -11.109 1.00 95.62 643 GLY A N 1
ATOM 4943 C CA . GLY A 1 643 ? -0.433 -21.663 -11.731 1.00 95.62 643 GLY A CA 1
ATOM 4944 C C . GLY A 1 643 ? -0.088 -21.471 -13.211 1.00 95.62 643 GLY A C 1
ATOM 4945 O O . GLY A 1 643 ? 0.990 -21.874 -13.658 1.00 95.62 643 GLY A O 1
ATOM 4946 N N . ALA A 1 644 ? -0.951 -20.782 -13.961 1.00 94.56 644 ALA A N 1
ATOM 4947 C CA . ALA A 1 644 ? -0.714 -20.429 -15.358 1.00 94.56 644 ALA A CA 1
ATOM 4948 C C . ALA A 1 644 ? 0.498 -19.495 -15.523 1.00 94.56 644 ALA A C 1
ATOM 4950 O O . ALA A 1 644 ? 1.356 -19.766 -16.364 1.00 94.56 644 ALA A O 1
ATOM 4951 N N . ALA A 1 645 ? 0.620 -18.452 -14.692 1.00 94.38 645 ALA A N 1
ATOM 4952 C CA . ALA A 1 645 ? 1.774 -17.546 -14.712 1.00 94.38 645 ALA A CA 1
ATOM 4953 C C . ALA A 1 645 ? 3.089 -18.259 -14.355 1.00 94.38 645 ALA A C 1
ATOM 4955 O O . ALA A 1 645 ? 4.101 -18.068 -15.024 1.00 94.38 645 ALA A O 1
ATOM 4956 N N . ARG A 1 646 ? 3.084 -19.145 -13.350 1.00 96.69 646 ARG A N 1
ATOM 4957 C CA . ARG A 1 646 ? 4.253 -19.975 -13.001 1.00 96.69 646 ARG A CA 1
ATOM 4958 C C . ARG A 1 646 ? 4.681 -20.856 -14.168 1.00 96.69 646 ARG A C 1
ATOM 4960 O O . ARG A 1 646 ? 5.873 -20.964 -14.452 1.00 96.69 646 ARG A O 1
ATOM 4967 N N . LYS A 1 647 ? 3.718 -21.464 -14.864 1.00 95.44 647 LYS A N 1
ATOM 4968 C CA . LYS A 1 647 ? 3.985 -22.280 -16.053 1.00 95.44 647 LYS A CA 1
ATOM 4969 C C . LYS A 1 647 ? 4.546 -21.447 -17.207 1.00 95.44 647 LYS A C 1
ATOM 4971 O O . LYS A 1 647 ? 5.447 -21.920 -17.898 1.00 95.44 647 LYS A O 1
ATOM 4976 N N . GLU A 1 648 ? 4.049 -20.227 -17.409 1.00 94.31 648 GLU A N 1
ATOM 4977 C CA . GLU A 1 648 ? 4.597 -19.280 -18.387 1.00 94.31 648 GLU A CA 1
ATOM 4978 C C . GLU A 1 648 ? 6.062 -18.950 -18.066 1.00 94.31 648 GLU A C 1
ATOM 4980 O O . GLU A 1 648 ? 6.916 -19.145 -18.929 1.00 94.31 648 GLU A O 1
ATOM 4985 N N . CYS A 1 649 ? 6.378 -18.577 -16.819 1.00 95.38 649 CYS A N 1
ATOM 4986 C CA . CYS A 1 649 ? 7.755 -18.333 -16.369 1.00 95.38 649 CYS A CA 1
ATOM 4987 C C . CYS A 1 649 ? 8.668 -19.543 -16.600 1.00 95.38 649 CYS A C 1
ATOM 4989 O O . CYS A 1 649 ? 9.758 -19.389 -17.144 1.00 95.38 649 CYS A O 1
ATOM 4991 N N . GLY A 1 650 ? 8.217 -20.749 -16.235 1.00 94.88 650 GLY A N 1
ATOM 4992 C CA . GLY A 1 650 ? 8.974 -21.981 -16.477 1.00 94.88 650 GLY A CA 1
ATOM 4993 C C . GLY A 1 650 ? 9.221 -22.231 -17.967 1.00 94.88 650 GLY A C 1
ATOM 4994 O O . GLY A 1 650 ? 10.336 -22.537 -18.369 1.00 94.88 650 GLY A O 1
ATOM 4995 N N . THR A 1 651 ? 8.209 -22.008 -18.809 1.00 94.81 651 THR A N 1
ATOM 4996 C CA . THR A 1 651 ? 8.327 -22.184 -20.266 1.00 94.81 651 THR A CA 1
ATOM 4997 C C . THR A 1 651 ? 9.302 -21.179 -20.888 1.00 94.81 651 THR A C 1
ATOM 4999 O O . THR A 1 651 ? 10.099 -21.559 -21.744 1.00 94.81 651 THR A O 1
ATOM 5002 N N . GLN A 1 652 ? 9.257 -19.908 -20.467 1.00 94.12 652 GLN A N 1
ATOM 5003 C CA . GLN A 1 652 ? 10.195 -18.880 -20.934 1.00 94.12 652 GLN A CA 1
ATOM 5004 C C . GLN A 1 652 ? 11.622 -19.147 -20.435 1.00 94.12 652 GLN A C 1
ATOM 5006 O O . GLN A 1 652 ? 12.568 -18.959 -21.195 1.00 94.12 652 GLN A O 1
ATOM 5011 N N . GLY A 1 653 ? 11.779 -19.639 -19.201 1.00 94.81 653 GLY A N 1
ATOM 5012 C CA . GLY A 1 653 ? 13.071 -20.051 -18.645 1.00 94.81 653 GLY A CA 1
ATOM 5013 C C . GLY A 1 653 ? 13.698 -21.194 -19.441 1.00 94.81 653 GLY A C 1
ATOM 5014 O O . GLY A 1 653 ? 14.809 -21.057 -19.944 1.00 94.81 653 GLY A O 1
ATOM 5015 N N . ASP A 1 654 ? 12.941 -22.269 -19.671 1.00 94.81 654 ASP A N 1
ATOM 5016 C CA . ASP A 1 654 ? 13.402 -23.411 -20.467 1.00 94.81 654 ASP A CA 1
ATOM 5017 C C . ASP A 1 654 ? 13.763 -23.020 -21.910 1.00 94.81 654 ASP A C 1
ATOM 5019 O O . ASP A 1 654 ? 14.664 -23.606 -22.518 1.00 94.81 654 ASP A O 1
ATOM 5023 N N . LEU A 1 655 ? 13.015 -22.079 -22.497 1.00 93.81 655 LEU A N 1
ATOM 5024 C CA . LEU A 1 655 ? 13.283 -21.558 -23.836 1.00 93.81 655 LEU A CA 1
ATOM 5025 C C . LEU A 1 655 ? 14.576 -20.736 -23.858 1.00 93.81 655 LEU A C 1
ATOM 5027 O O . LEU A 1 655 ? 15.387 -20.918 -24.767 1.00 93.81 655 LEU A O 1
ATOM 5031 N N . LEU A 1 656 ? 14.771 -19.867 -22.864 1.00 94.25 656 LEU A N 1
ATOM 5032 C CA . LEU A 1 656 ? 15.974 -19.057 -22.710 1.00 94.25 656 LEU A CA 1
ATOM 5033 C C . LEU A 1 656 ? 17.214 -19.938 -22.542 1.00 94.25 656 LEU A C 1
ATOM 5035 O O . LEU A 1 656 ? 18.201 -19.717 -23.236 1.00 94.25 656 LEU A O 1
ATOM 5039 N N . ASP A 1 657 ? 17.159 -20.961 -21.690 1.00 93.62 657 ASP A N 1
ATOM 5040 C CA . ASP A 1 657 ? 18.293 -21.859 -21.454 1.00 93.62 657 ASP A CA 1
ATOM 5041 C C . ASP A 1 657 ? 18.661 -22.656 -22.710 1.00 93.62 657 ASP A C 1
ATOM 5043 O O . ASP A 1 657 ? 19.828 -22.698 -23.104 1.00 93.62 657 ASP A O 1
ATOM 5047 N N . ARG A 1 658 ? 17.662 -23.193 -23.425 1.00 94.81 658 ARG A N 1
ATOM 5048 C CA . ARG A 1 658 ? 17.892 -23.855 -24.719 1.00 94.81 658 ARG A CA 1
ATOM 5049 C C . ARG A 1 658 ? 18.490 -22.909 -25.756 1.00 94.81 658 ARG A C 1
ATOM 5051 O O . ARG A 1 658 ? 19.370 -23.313 -26.516 1.00 94.81 658 ARG A O 1
ATOM 5058 N N . HIS A 1 659 ? 18.015 -21.664 -25.808 1.00 93.12 659 HIS A N 1
ATOM 5059 C CA . HIS A 1 659 ? 18.561 -20.659 -26.713 1.00 93.12 659 HIS A CA 1
ATOM 5060 C C . HIS A 1 659 ? 20.001 -20.304 -26.331 1.00 93.12 659 HIS A C 1
ATOM 5062 O O . HIS A 1 659 ? 20.857 -20.246 -27.205 1.00 93.12 659 HIS A O 1
ATOM 5068 N N . ARG A 1 660 ? 20.304 -20.144 -25.039 1.00 93.75 660 ARG A N 1
ATOM 5069 C CA . ARG A 1 660 ? 21.662 -19.882 -24.545 1.00 93.75 660 ARG A CA 1
ATOM 5070 C C . ARG A 1 660 ? 22.630 -20.994 -24.928 1.00 93.75 660 ARG A C 1
ATOM 5072 O O . ARG A 1 660 ? 23.679 -20.704 -25.494 1.00 93.75 660 ARG A O 1
ATOM 5079 N N . ASP A 1 661 ? 22.258 -22.251 -24.706 1.00 94.31 661 ASP A N 1
ATOM 5080 C CA . ASP A 1 661 ? 23.091 -23.394 -25.091 1.00 94.31 661 ASP A CA 1
ATOM 5081 C C . ASP A 1 661 ? 23.336 -23.432 -26.610 1.00 94.31 661 ASP A C 1
ATOM 5083 O O . ASP A 1 661 ? 24.451 -23.702 -27.060 1.00 94.31 661 ASP A O 1
ATOM 5087 N N . MET A 1 662 ? 22.317 -23.106 -27.415 1.00 95.00 662 MET A N 1
ATOM 5088 C CA . MET A 1 662 ? 22.454 -22.984 -28.869 1.00 95.00 662 MET A CA 1
ATOM 5089 C C . MET A 1 662 ? 23.413 -21.849 -29.261 1.00 95.00 662 MET A C 1
ATOM 5091 O O . MET A 1 662 ? 24.274 -22.052 -30.119 1.00 95.00 662 MET A O 1
ATOM 5095 N N . VAL A 1 663 ? 23.274 -20.664 -28.658 1.00 93.06 663 VAL A N 1
ATOM 5096 C CA . VAL A 1 663 ? 24.130 -19.503 -28.943 1.00 93.06 663 VAL A CA 1
ATOM 5097 C C . VAL A 1 663 ? 25.581 -19.798 -28.570 1.00 93.06 663 VAL A C 1
ATOM 5099 O O . VAL A 1 663 ? 26.470 -19.520 -29.374 1.00 93.06 663 VAL A O 1
ATOM 5102 N N . GLU A 1 664 ? 25.833 -20.422 -27.416 1.00 94.19 664 GLU A N 1
ATOM 5103 C CA . GLU A 1 664 ? 27.190 -20.819 -27.029 1.00 94.19 664 GLU A CA 1
ATOM 5104 C C . GLU A 1 664 ? 27.800 -21.786 -28.034 1.00 94.19 664 GLU A C 1
ATOM 5106 O O . GLU A 1 664 ? 28.883 -21.516 -28.545 1.00 94.19 664 GLU A O 1
ATOM 5111 N N . GLN A 1 665 ? 27.086 -22.853 -28.398 1.00 93.88 665 GLN A N 1
ATOM 5112 C CA . GLN A 1 665 ? 27.581 -23.821 -29.378 1.00 93.88 665 GLN A CA 1
ATOM 5113 C C . GLN A 1 665 ? 27.913 -23.165 -30.725 1.00 93.88 665 GLN A C 1
ATOM 5115 O O . GLN A 1 665 ? 28.925 -23.499 -31.344 1.00 93.88 665 GLN A O 1
ATOM 5120 N N . GLN A 1 666 ? 27.085 -22.223 -31.188 1.00 91.38 666 GLN A N 1
ATOM 5121 C CA . GLN A 1 666 ? 27.315 -21.524 -32.453 1.00 91.38 666 GLN A CA 1
ATOM 5122 C C . GLN A 1 666 ? 28.518 -20.576 -32.389 1.00 91.38 666 GLN A C 1
ATOM 5124 O O . GLN A 1 666 ? 29.343 -20.583 -33.307 1.00 91.38 666 GLN A O 1
ATOM 5129 N N . ILE A 1 667 ? 28.650 -19.789 -31.316 1.00 91.38 667 ILE A N 1
ATOM 5130 C CA . ILE A 1 667 ? 29.785 -18.875 -31.136 1.00 91.38 667 ILE A CA 1
ATOM 5131 C C . ILE A 1 667 ? 31.082 -19.667 -30.939 1.00 91.38 667 ILE A C 1
ATOM 5133 O O . ILE A 1 667 ? 32.082 -19.354 -31.583 1.00 91.38 667 ILE A O 1
ATOM 5137 N N . GLU A 1 668 ? 31.080 -20.729 -30.131 1.00 94.00 668 GLU A N 1
ATOM 5138 C CA . GLU A 1 668 ? 32.249 -21.592 -29.925 1.00 94.00 668 GLU A CA 1
ATOM 5139 C C . GLU A 1 668 ? 32.698 -22.275 -31.220 1.00 94.00 668 GLU A C 1
ATOM 5141 O O . GLU A 1 668 ? 33.892 -22.288 -31.526 1.00 94.00 668 GLU A O 1
ATOM 5146 N N . ALA A 1 669 ? 31.761 -22.793 -32.022 1.00 92.00 669 ALA A N 1
ATOM 5147 C CA . ALA A 1 669 ? 32.080 -23.376 -33.323 1.00 92.00 669 ALA A CA 1
ATOM 5148 C C . ALA A 1 669 ? 32.700 -22.335 -34.269 1.00 92.00 669 ALA A C 1
ATOM 5150 O O . ALA A 1 669 ? 33.714 -22.606 -34.921 1.00 92.00 669 ALA A O 1
ATOM 5151 N N . ALA A 1 670 ? 32.137 -21.123 -34.310 1.00 89.69 670 ALA A N 1
ATOM 5152 C CA . ALA A 1 670 ? 32.660 -20.043 -35.135 1.00 89.69 670 ALA A CA 1
ATOM 5153 C C . ALA A 1 670 ? 34.060 -19.599 -34.676 1.00 89.69 670 ALA A C 1
ATOM 5155 O O . ALA A 1 670 ? 34.969 -19.514 -35.501 1.00 89.69 670 ALA A O 1
ATOM 5156 N N . LEU A 1 671 ? 34.282 -19.400 -33.372 1.00 92.38 671 LEU A N 1
ATOM 5157 C CA . LEU A 1 671 ? 35.601 -19.088 -32.805 1.00 92.38 671 LEU A CA 1
ATOM 5158 C C . LEU A 1 671 ? 36.615 -20.215 -33.049 1.00 92.38 671 LEU A C 1
ATOM 5160 O O . LEU A 1 671 ? 37.781 -19.936 -33.334 1.00 92.38 671 LEU A O 1
ATOM 5164 N N . GLY A 1 672 ? 36.178 -21.476 -33.025 1.00 92.94 672 GLY A N 1
ATOM 5165 C CA . GLY A 1 672 ? 36.988 -22.627 -33.419 1.00 92.94 672 GLY A CA 1
ATOM 5166 C C . GLY A 1 672 ? 37.453 -22.545 -34.877 1.00 92.94 672 GLY A C 1
ATOM 5167 O O . GLY A 1 672 ? 38.638 -22.742 -35.160 1.00 92.94 672 GLY A O 1
ATOM 5168 N N . HIS A 1 673 ? 36.560 -22.173 -35.800 1.00 90.75 673 HIS A N 1
ATOM 5169 C CA . HIS A 1 673 ? 36.919 -21.932 -37.202 1.00 90.75 673 HIS A CA 1
ATOM 5170 C C . HIS A 1 673 ? 37.888 -20.750 -37.357 1.00 90.75 673 HIS A C 1
ATOM 5172 O O . HIS A 1 673 ? 38.866 -20.863 -38.101 1.00 90.75 673 HIS A O 1
ATOM 5178 N N . VAL A 1 674 ? 37.677 -19.647 -36.623 1.00 90.88 674 VAL A N 1
ATOM 5179 C CA . VAL A 1 674 ? 38.625 -18.516 -36.591 1.00 90.88 674 VAL A CA 1
ATOM 5180 C C . VAL A 1 674 ? 39.990 -18.985 -36.098 1.00 90.88 674 VAL A C 1
ATOM 5182 O O . VAL A 1 674 ? 41.002 -18.682 -36.724 1.00 90.88 674 VAL A O 1
ATOM 5185 N N . SER A 1 675 ? 40.043 -19.767 -35.019 1.00 93.38 675 SER A N 1
ATOM 5186 C CA . SER A 1 675 ? 41.297 -20.288 -34.470 1.00 93.38 675 SER A CA 1
ATOM 5187 C C . SER A 1 675 ? 42.053 -21.157 -35.479 1.00 93.38 675 SER A C 1
ATOM 5189 O O . SER A 1 675 ? 43.275 -21.050 -35.576 1.00 93.38 675 SER A O 1
ATOM 5191 N N . ALA A 1 676 ? 41.351 -21.987 -36.257 1.00 91.50 676 ALA A N 1
ATOM 5192 C CA . ALA A 1 676 ? 41.966 -22.797 -37.308 1.00 91.50 676 ALA A CA 1
ATOM 5193 C C . ALA A 1 676 ? 42.560 -21.926 -38.430 1.00 91.50 676 ALA A C 1
ATOM 5195 O O . ALA A 1 676 ? 43.730 -22.086 -38.780 1.00 91.50 676 ALA A O 1
ATOM 5196 N N . ARG A 1 677 ? 41.801 -20.941 -38.936 1.00 88.75 677 ARG A N 1
ATOM 5197 C CA . ARG A 1 677 ? 42.290 -19.995 -39.960 1.00 88.75 677 ARG A CA 1
ATOM 5198 C C . ARG A 1 677 ? 43.443 -19.130 -39.459 1.00 88.75 677 ARG A C 1
ATOM 5200 O O . ARG A 1 677 ? 44.374 -18.840 -40.203 1.00 88.75 677 ARG A O 1
ATOM 5207 N N . TYR A 1 678 ? 43.411 -18.755 -38.187 1.00 90.88 678 TYR A N 1
ATOM 5208 C CA . TYR A 1 678 ? 44.473 -17.995 -37.543 1.00 90.88 678 TYR A CA 1
ATOM 5209 C C . TYR A 1 678 ? 45.786 -18.790 -37.486 1.00 90.88 678 TYR A C 1
ATOM 5211 O O . TYR A 1 678 ? 46.849 -18.240 -37.780 1.00 90.88 678 TYR A O 1
ATOM 5219 N N . ALA A 1 679 ? 45.713 -20.094 -37.196 1.00 89.50 679 ALA A N 1
ATOM 5220 C CA . ALA A 1 679 ? 46.863 -20.994 -37.234 1.00 89.50 679 ALA A CA 1
ATOM 5221 C C . ALA A 1 679 ? 47.442 -21.151 -38.653 1.00 89.50 679 ALA A C 1
ATOM 5223 O O . ALA A 1 679 ? 48.661 -21.131 -38.825 1.00 89.50 679 ALA A O 1
ATOM 5224 N N . GLU A 1 680 ? 46.578 -21.289 -39.666 1.00 87.12 680 GLU A N 1
ATOM 5225 C CA . GLU A 1 680 ? 46.975 -21.407 -41.077 1.00 87.12 680 GLU A CA 1
ATOM 5226 C C . GLU A 1 680 ? 47.710 -20.154 -41.574 1.00 87.12 680 GLU A C 1
ATOM 5228 O O . GLU A 1 680 ? 48.778 -20.264 -42.181 1.00 87.12 680 GLU A O 1
ATOM 5233 N N . LEU A 1 681 ? 47.176 -18.965 -41.273 1.00 84.94 681 LEU A N 1
ATOM 5234 C CA . LEU A 1 681 ? 47.785 -17.684 -41.647 1.00 84.94 681 LEU A CA 1
ATOM 5235 C C . LEU A 1 681 ? 49.134 -17.461 -40.948 1.00 84.94 681 LEU A C 1
ATOM 5237 O O . LEU A 1 681 ? 50.083 -16.994 -41.579 1.00 84.94 681 LEU A O 1
ATOM 5241 N N . ASP A 1 682 ? 49.250 -17.833 -39.669 1.00 86.19 682 ASP A N 1
ATOM 5242 C CA . ASP A 1 682 ? 50.527 -17.777 -38.948 1.00 86.19 682 ASP A CA 1
ATOM 5243 C C . ASP A 1 682 ? 51.578 -18.705 -39.572 1.00 86.19 682 ASP A C 1
ATOM 5245 O O . ASP A 1 682 ? 52.705 -18.280 -39.832 1.00 86.19 682 ASP A O 1
ATOM 5249 N N . ALA A 1 683 ? 51.201 -19.948 -39.886 1.00 84.62 683 ALA A N 1
ATOM 5250 C CA . ALA A 1 683 ? 52.093 -20.913 -40.522 1.00 84.62 683 ALA A CA 1
ATOM 5251 C C . ALA A 1 683 ? 52.551 -20.450 -41.918 1.00 84.62 683 ALA A C 1
ATOM 5253 O O . ALA A 1 683 ? 53.736 -20.558 -42.242 1.00 84.62 683 ALA A O 1
ATOM 5254 N N . ALA A 1 684 ? 51.646 -19.883 -42.724 1.00 79.69 684 ALA A N 1
ATOM 5255 C CA . ALA A 1 684 ? 51.961 -19.340 -44.047 1.00 79.69 684 ALA A CA 1
ATOM 5256 C C . ALA A 1 684 ? 52.939 -18.149 -43.989 1.00 79.69 684 ALA A C 1
ATOM 5258 O O . ALA A 1 684 ? 53.757 -17.974 -44.891 1.00 79.69 684 ALA A O 1
ATOM 5259 N N . ALA A 1 685 ? 52.907 -17.366 -42.906 1.00 72.81 685 ALA A N 1
ATOM 5260 C CA . ALA A 1 685 ? 53.835 -16.263 -42.661 1.00 72.81 685 ALA A CA 1
ATOM 5261 C C . ALA A 1 685 ? 55.183 -16.699 -42.041 1.00 72.81 685 ALA A C 1
ATOM 5263 O O . ALA A 1 685 ? 56.003 -15.845 -41.697 1.00 72.81 685 ALA A O 1
ATOM 5264 N N . GLY A 1 686 ? 55.427 -18.008 -41.883 1.00 76.75 686 GLY A N 1
ATOM 5265 C CA . GLY A 1 686 ? 56.645 -18.555 -41.274 1.00 76.75 686 GLY A CA 1
ATOM 5266 C C . GLY A 1 686 ? 56.638 -18.583 -39.739 1.00 76.75 686 GLY A C 1
ATOM 5267 O O . GLY A 1 686 ? 57.703 -18.702 -39.129 1.00 76.75 686 GLY A O 1
ATOM 5268 N N . GLY A 1 687 ? 55.464 -18.452 -39.115 1.00 81.81 687 GLY A N 1
ATOM 5269 C CA . GLY A 1 687 ? 55.258 -18.564 -37.672 1.00 81.81 687 GLY A CA 1
ATOM 5270 C C . GLY A 1 687 ? 55.330 -20.004 -37.145 1.00 81.81 687 GLY A C 1
ATOM 5271 O O . GLY A 1 687 ? 55.448 -20.975 -37.893 1.00 81.81 687 GLY A O 1
ATOM 5272 N N . TYR A 1 688 ? 55.286 -20.150 -35.817 1.00 83.75 688 TYR A N 1
ATOM 5273 C CA . TYR A 1 688 ? 55.422 -21.441 -35.120 1.00 83.75 688 TYR A CA 1
ATOM 5274 C C . TYR A 1 688 ? 54.091 -21.992 -34.575 1.00 83.75 688 TYR A C 1
ATOM 5276 O O . TYR A 1 688 ? 54.096 -22.988 -33.841 1.00 83.75 688 TYR A O 1
ATOM 5284 N N . GLY A 1 689 ? 52.969 -21.349 -34.911 1.00 86.81 689 GLY A N 1
ATOM 5285 C CA . GLY A 1 689 ? 51.615 -21.726 -34.526 1.00 86.81 689 GLY A CA 1
ATOM 5286 C C . GLY A 1 689 ? 50.924 -20.650 -33.689 1.00 86.81 689 GLY A C 1
ATOM 5287 O O . GLY A 1 689 ? 51.518 -20.084 -32.761 1.00 86.81 689 GLY A O 1
ATOM 5288 N N . ALA A 1 690 ? 49.637 -20.451 -33.975 1.00 89.94 690 ALA A N 1
ATOM 5289 C CA . ALA A 1 690 ? 48.743 -19.527 -33.288 1.00 89.94 690 ALA A CA 1
ATOM 5290 C C . ALA A 1 690 ? 47.380 -20.192 -33.008 1.00 89.94 690 ALA A C 1
ATOM 5292 O O . ALA A 1 690 ? 46.953 -21.054 -33.771 1.00 89.94 690 ALA A O 1
ATOM 5293 N N . GLN A 1 691 ? 46.723 -19.831 -31.904 1.00 92.69 691 GLN A N 1
ATOM 5294 C CA . GLN A 1 691 ? 45.403 -20.342 -31.515 1.00 92.69 691 GLN A CA 1
ATOM 5295 C C . GLN A 1 691 ? 44.607 -19.290 -30.729 1.00 92.69 691 GLN A C 1
ATOM 5297 O O . GLN A 1 691 ? 45.165 -18.282 -30.286 1.00 92.69 691 GLN A O 1
ATOM 5302 N N . LEU A 1 692 ? 43.313 -19.537 -30.530 1.00 93.38 692 LEU A N 1
ATOM 5303 C CA . LEU A 1 692 ? 42.454 -18.747 -29.652 1.00 93.38 692 LEU A CA 1
ATOM 5304 C C . LEU A 1 692 ? 42.053 -19.564 -28.423 1.00 93.38 692 LEU A C 1
ATOM 5306 O O . LEU A 1 692 ? 41.606 -20.699 -28.555 1.00 93.38 692 LEU A O 1
ATOM 5310 N N . GLY A 1 693 ? 42.186 -18.970 -27.238 1.00 91.31 693 GLY A N 1
ATOM 5311 C CA . GLY A 1 693 ? 41.468 -19.406 -26.041 1.00 91.31 693 GLY A CA 1
ATOM 5312 C C . GLY A 1 693 ? 40.251 -18.514 -25.821 1.00 91.31 693 GLY A C 1
ATOM 5313 O O . GLY A 1 693 ? 40.337 -17.308 -26.055 1.00 91.31 693 GLY A O 1
ATOM 5314 N N . TRP A 1 694 ? 39.129 -19.072 -25.372 1.00 94.25 694 TRP A N 1
ATOM 5315 C CA . TRP A 1 694 ? 37.923 -18.294 -25.089 1.00 94.25 694 TRP A CA 1
ATOM 5316 C C . TRP A 1 694 ? 37.223 -18.728 -23.801 1.00 94.25 694 TRP A C 1
ATOM 5318 O O . TRP A 1 694 ? 37.408 -19.848 -23.323 1.00 94.25 694 TRP A O 1
ATOM 5328 N N . ARG A 1 695 ? 36.425 -17.817 -23.239 1.00 93.88 695 ARG A N 1
ATOM 5329 C CA . ARG A 1 695 ? 35.549 -18.047 -22.087 1.00 93.88 695 ARG A CA 1
ATOM 5330 C C . ARG A 1 695 ? 34.222 -17.310 -22.290 1.00 93.88 695 ARG A C 1
ATOM 5332 O O . ARG A 1 695 ? 34.236 -16.101 -22.516 1.00 93.88 695 ARG A O 1
ATOM 5339 N N . SER A 1 696 ? 33.104 -18.030 -22.182 1.00 92.81 696 SER A N 1
ATOM 5340 C CA . SER A 1 696 ? 31.754 -17.449 -22.104 1.00 92.81 696 SER A CA 1
ATOM 5341 C C . SER A 1 696 ? 31.459 -17.047 -20.659 1.00 92.81 696 SER A C 1
ATOM 5343 O O . SER A 1 696 ? 31.627 -17.852 -19.741 1.00 92.81 696 SER A O 1
ATOM 5345 N N . LEU A 1 697 ? 31.039 -15.801 -20.449 1.00 91.56 697 LEU A N 1
ATOM 5346 C CA . LEU A 1 697 ? 30.483 -15.315 -19.190 1.00 91.56 697 LEU A CA 1
ATOM 5347 C C . LEU A 1 697 ? 28.998 -15.042 -19.414 1.00 91.56 697 LEU A C 1
ATOM 5349 O O . LEU A 1 697 ? 28.622 -13.997 -19.953 1.00 91.56 697 LEU A O 1
ATOM 5353 N N . ARG A 1 698 ? 28.167 -16.017 -19.034 1.00 89.69 698 ARG A N 1
ATOM 5354 C CA . ARG A 1 698 ? 26.713 -15.903 -19.152 1.00 89.69 698 ARG A CA 1
ATOM 5355 C C . ARG A 1 698 ? 26.203 -14.764 -18.264 1.00 89.69 698 ARG A C 1
ATOM 5357 O O . ARG A 1 698 ? 26.672 -14.628 -17.135 1.00 89.69 698 ARG A O 1
ATOM 5364 N N . PRO A 1 699 ? 25.239 -13.974 -18.745 1.00 88.75 699 PRO A N 1
ATOM 5365 C CA . PRO A 1 699 ? 24.687 -12.893 -17.954 1.00 88.75 699 PRO A CA 1
ATOM 5366 C C . PRO A 1 699 ? 23.640 -13.396 -16.948 1.00 88.75 699 PRO A C 1
ATOM 5368 O O . PRO A 1 699 ? 22.780 -14.218 -17.292 1.00 88.75 699 PRO A O 1
ATOM 5371 N N . GLU A 1 700 ? 23.688 -12.867 -15.725 1.00 80.44 700 GLU A N 1
ATOM 5372 C CA . GLU A 1 700 ? 22.792 -13.257 -14.628 1.00 80.44 700 GLU A CA 1
ATOM 5373 C C . GLU A 1 700 ? 21.572 -12.334 -14.540 1.00 80.44 700 GLU A C 1
ATOM 5375 O O . GLU A 1 700 ? 20.445 -12.817 -14.418 1.00 80.44 700 GLU A O 1
ATOM 5380 N N . LEU A 1 701 ? 21.772 -11.017 -14.662 1.00 79.50 701 LEU A N 1
ATOM 5381 C CA . LEU A 1 701 ? 20.696 -10.030 -14.588 1.00 79.50 701 LEU A CA 1
ATOM 5382 C C . LEU A 1 701 ? 20.121 -9.673 -15.972 1.00 79.50 701 LEU A C 1
ATOM 5384 O O . LEU A 1 701 ? 20.806 -9.794 -16.993 1.00 79.50 701 LEU A O 1
ATOM 5388 N N . PRO A 1 702 ? 18.876 -9.152 -16.040 1.00 75.62 702 PRO A N 1
ATOM 5389 C CA . PRO A 1 702 ? 18.245 -8.741 -17.300 1.00 75.62 702 PRO A CA 1
ATOM 5390 C C . PRO A 1 702 ? 18.998 -7.641 -18.062 1.00 75.62 702 PRO A C 1
ATOM 5392 O O . PRO A 1 702 ? 18.884 -7.542 -19.286 1.00 75.62 702 PRO A O 1
ATOM 5395 N N . THR A 1 703 ? 19.773 -6.820 -17.355 1.00 76.31 703 THR A N 1
ATOM 5396 C CA . THR A 1 703 ? 20.555 -5.707 -17.910 1.00 76.31 703 THR A CA 1
ATOM 5397 C C . THR A 1 703 ? 21.989 -6.087 -18.268 1.00 76.31 703 THR A C 1
ATOM 5399 O O . THR A 1 703 ? 22.652 -5.324 -18.966 1.00 76.31 703 THR A O 1
ATOM 5402 N N . ASP A 1 704 ? 22.469 -7.250 -17.823 1.00 83.50 704 ASP A N 1
ATOM 5403 C CA . ASP A 1 704 ? 23.862 -7.652 -18.015 1.00 83.50 704 ASP A CA 1
ATOM 5404 C C . ASP A 1 704 ? 24.157 -7.953 -19.485 1.00 83.50 704 ASP A C 1
ATOM 5406 O O . ASP A 1 704 ? 23.338 -8.528 -20.208 1.00 83.50 704 ASP A O 1
ATOM 5410 N N . LEU A 1 705 ? 25.354 -7.601 -19.940 1.00 83.31 705 LEU A N 1
ATOM 5411 C CA . LEU A 1 705 ? 25.817 -7.951 -21.279 1.00 83.31 705 LEU A CA 1
ATOM 5412 C C . LEU A 1 705 ? 26.375 -9.376 -21.282 1.00 83.31 705 LEU A C 1
ATOM 5414 O O . LEU A 1 705 ? 27.073 -9.774 -20.351 1.00 83.31 705 LEU A O 1
ATOM 5418 N N . TRP A 1 706 ? 26.112 -10.134 -22.347 1.00 91.56 706 TRP A N 1
ATOM 5419 C CA . TRP A 1 706 ? 26.759 -11.429 -22.532 1.00 91.56 706 TRP A CA 1
ATOM 5420 C C . TRP A 1 706 ? 28.200 -11.219 -22.995 1.00 91.56 706 TRP A C 1
ATOM 5422 O O . TRP A 1 706 ? 28.455 -10.814 -24.130 1.00 91.56 706 TRP A O 1
ATOM 5432 N N . VAL A 1 707 ? 29.157 -11.477 -22.103 1.00 90.94 707 VAL A N 1
ATOM 5433 C CA . VAL A 1 707 ? 30.573 -11.220 -22.370 1.00 90.94 707 VAL A CA 1
ATOM 5434 C C . VAL A 1 707 ? 31.275 -12.490 -22.837 1.00 90.94 707 VAL A C 1
ATOM 5436 O O . VAL A 1 707 ? 31.285 -13.509 -22.150 1.00 90.94 707 VAL A O 1
ATOM 5439 N N . TRP A 1 708 ? 31.940 -12.394 -23.987 1.00 93.19 708 TRP A N 1
ATOM 5440 C CA . TRP A 1 708 ? 32.846 -13.418 -24.500 1.00 93.19 708 TRP A CA 1
ATOM 5441 C C . TRP A 1 708 ? 34.279 -12.915 -24.417 1.00 93.19 708 TRP A C 1
ATOM 5443 O O . TRP A 1 708 ? 34.657 -11.953 -25.083 1.00 93.19 708 TRP A O 1
ATOM 5453 N N . GLU A 1 709 ? 35.096 -13.555 -23.591 1.00 93.00 709 GLU A N 1
ATOM 5454 C CA . GLU A 1 709 ? 36.510 -13.217 -23.463 1.00 93.00 709 GLU A CA 1
ATOM 5455 C C . GLU A 1 709 ? 37.325 -14.076 -24.421 1.00 93.00 709 GLU A C 1
ATOM 5457 O O . GLU A 1 709 ? 37.376 -15.292 -24.260 1.00 93.00 709 GLU A O 1
ATOM 5462 N N . VAL A 1 710 ? 37.998 -13.458 -25.393 1.00 92.94 710 VAL A N 1
ATOM 5463 C CA . VAL A 1 710 ? 38.856 -14.156 -26.358 1.00 92.94 710 VAL A CA 1
ATOM 5464 C C . VAL A 1 710 ? 40.305 -13.712 -26.191 1.00 92.94 710 VAL A C 1
ATOM 5466 O O . VAL A 1 710 ? 40.636 -12.531 -26.256 1.00 92.94 710 VAL A O 1
ATOM 5469 N N . THR A 1 711 ? 41.192 -14.681 -25.988 1.00 91.31 711 THR A N 1
ATOM 5470 C CA . THR A 1 711 ? 42.626 -14.483 -25.781 1.00 91.31 711 THR A CA 1
ATOM 5471 C C . THR A 1 711 ? 43.408 -15.152 -26.909 1.00 91.31 711 THR A C 1
ATOM 5473 O O . THR A 1 711 ? 43.533 -16.377 -26.930 1.00 91.31 711 THR A O 1
ATOM 5476 N N . PRO A 1 712 ? 43.976 -14.371 -27.842 1.00 90.25 712 PRO A N 1
ATOM 5477 C CA . PRO A 1 712 ? 44.917 -14.897 -28.819 1.00 90.25 712 PRO A CA 1
ATOM 5478 C C . PRO A 1 712 ? 46.205 -15.389 -28.157 1.00 90.25 712 PRO A C 1
ATOM 5480 O O . PRO A 1 712 ? 46.794 -14.696 -27.318 1.00 90.25 712 PRO A O 1
ATOM 5483 N N . GLU A 1 713 ? 46.669 -16.561 -28.577 1.00 90.06 713 GLU A N 1
ATOM 5484 C CA . GLU A 1 713 ? 47.898 -17.188 -28.100 1.00 90.06 713 GLU A CA 1
ATOM 5485 C C . GLU A 1 713 ? 48.778 -17.629 -29.272 1.00 90.06 713 GLU A C 1
ATOM 5487 O O . GLU A 1 713 ? 48.285 -18.044 -30.319 1.00 90.06 713 GLU A O 1
ATOM 5492 N N . TRP A 1 714 ? 50.099 -17.563 -29.110 1.00 88.06 714 TRP A N 1
ATOM 5493 C CA . TRP A 1 714 ? 51.043 -17.998 -30.147 1.00 88.06 714 TRP A CA 1
ATOM 5494 C C . TRP A 1 714 ? 52.350 -18.541 -29.570 1.00 88.06 714 TRP A C 1
ATOM 5496 O O . TRP A 1 714 ? 52.631 -18.422 -28.371 1.00 88.06 714 TRP A O 1
ATOM 5506 N N . ARG A 1 715 ? 53.167 -19.154 -30.433 1.00 87.44 715 ARG A N 1
ATOM 5507 C CA . ARG A 1 715 ? 54.469 -19.742 -30.085 1.00 87.44 715 ARG A CA 1
ATOM 5508 C C . ARG A 1 715 ? 55.625 -18.942 -30.681 1.00 87.44 715 ARG A C 1
ATOM 5510 O O . ARG A 1 715 ? 55.542 -18.426 -31.786 1.00 87.44 715 ARG A O 1
ATOM 5517 N N . ARG A 1 716 ? 56.749 -18.880 -29.957 1.00 80.31 716 ARG A N 1
ATOM 5518 C CA . ARG A 1 716 ? 58.001 -18.238 -30.423 1.00 80.31 716 ARG A CA 1
ATOM 5519 C C . ARG A 1 716 ? 59.014 -19.219 -31.034 1.00 80.31 716 ARG A C 1
ATOM 5521 O O . ARG A 1 716 ? 60.092 -18.801 -31.434 1.00 80.31 716 ARG A O 1
ATOM 5528 N N . GLY A 1 717 ? 58.695 -20.512 -31.062 1.00 79.44 717 GLY A N 1
ATOM 5529 C CA . GLY A 1 717 ? 59.562 -21.570 -31.579 1.00 79.44 717 GLY A CA 1
ATOM 5530 C C . GLY A 1 717 ? 58.832 -22.910 -31.636 1.00 79.44 717 GLY A C 1
ATOM 5531 O O . GLY A 1 717 ? 57.822 -23.098 -30.947 1.00 79.44 717 GLY A O 1
ATOM 5532 N N . GLN A 1 718 ? 59.336 -23.850 -32.439 1.00 74.25 718 GLN A N 1
ATOM 5533 C CA . GLN A 1 718 ? 58.764 -25.197 -32.519 1.00 74.25 718 GLN A CA 1
ATOM 5534 C C . GLN A 1 718 ? 58.811 -25.880 -31.140 1.00 74.25 718 GLN A C 1
ATOM 5536 O O . GLN A 1 718 ? 59.864 -25.962 -30.513 1.00 74.25 718 GLN A O 1
ATOM 5541 N N . GLY A 1 719 ? 57.653 -26.332 -30.645 1.00 73.88 719 GLY A N 1
ATOM 5542 C CA . GLY A 1 719 ? 57.514 -26.981 -29.332 1.00 73.88 719 GLY A CA 1
ATOM 5543 C C . GLY A 1 719 ? 57.468 -26.042 -28.113 1.00 73.88 719 GLY A C 1
ATOM 5544 O O . GLY A 1 719 ? 57.394 -26.525 -26.985 1.00 73.88 719 GLY A O 1
ATOM 5545 N N . ALA A 1 720 ? 57.490 -24.717 -28.300 1.00 80.88 720 ALA A N 1
ATOM 5546 C CA . ALA A 1 720 ? 57.363 -23.756 -27.200 1.00 80.88 720 ALA A CA 1
ATOM 5547 C C . ALA A 1 720 ? 55.942 -23.734 -26.593 1.00 80.88 720 ALA A C 1
ATOM 5549 O O . ALA A 1 720 ? 54.961 -24.073 -27.257 1.00 80.88 720 ALA A O 1
ATOM 5550 N N . LYS A 1 721 ? 55.821 -23.294 -25.328 1.00 85.50 721 LYS A N 1
ATOM 5551 C CA . LYS A 1 721 ? 54.517 -23.076 -24.670 1.00 85.50 721 LYS A CA 1
ATOM 5552 C C . LYS A 1 721 ? 53.728 -21.966 -25.374 1.00 85.50 721 LYS A C 1
ATOM 5554 O O . LYS A 1 721 ? 54.323 -21.003 -25.858 1.00 85.50 721 LYS A O 1
ATOM 5559 N N . TRP A 1 722 ? 52.401 -22.086 -25.363 1.00 87.06 722 TRP A N 1
ATOM 5560 C CA . TRP A 1 722 ? 51.488 -21.030 -25.796 1.00 87.06 722 TRP A CA 1
ATOM 5561 C C . TRP A 1 722 ? 51.656 -19.790 -24.917 1.00 87.06 722 TRP A C 1
ATOM 5563 O O . TRP A 1 722 ? 51.700 -19.887 -23.686 1.00 87.06 722 TRP A O 1
ATOM 5573 N N . LEU A 1 723 ? 51.827 -18.632 -25.551 1.00 85.50 723 LEU A N 1
ATOM 5574 C CA . LEU A 1 723 ? 51.951 -17.350 -24.871 1.00 85.50 723 LEU A CA 1
ATOM 5575 C C . LEU A 1 723 ? 50.741 -16.483 -25.216 1.00 85.50 723 LEU A C 1
ATOM 5577 O O . LEU A 1 723 ? 50.530 -16.222 -26.400 1.00 85.50 723 LEU A O 1
ATOM 5581 N N . PRO A 1 724 ? 49.989 -15.999 -24.212 1.00 85.69 724 PRO A N 1
ATOM 5582 C CA . PRO A 1 724 ? 48.891 -15.082 -24.453 1.00 85.69 724 PRO A CA 1
ATOM 5583 C C . PRO A 1 724 ? 49.423 -13.723 -24.901 1.00 85.69 724 PRO A C 1
ATOM 5585 O O . PRO A 1 724 ? 50.493 -13.275 -24.465 1.00 85.69 724 PRO A O 1
ATOM 5588 N N . TYR A 1 725 ? 48.633 -13.036 -25.721 1.00 80.69 725 TYR A N 1
ATOM 5589 C CA . TYR A 1 725 ? 48.993 -11.742 -26.301 1.00 80.69 725 TYR A CA 1
ATOM 5590 C C . TYR A 1 725 ? 49.302 -10.634 -25.282 1.00 80.69 725 TYR A C 1
ATOM 5592 O O . TYR A 1 725 ? 49.983 -9.658 -25.608 1.00 80.69 725 TYR A O 1
ATOM 5600 N N . THR A 1 726 ? 48.819 -10.797 -24.048 1.00 74.06 726 THR A N 1
ATOM 5601 C CA . THR A 1 726 ? 49.002 -9.880 -22.918 1.00 74.06 726 THR A CA 1
ATOM 5602 C C . THR A 1 726 ? 50.427 -9.881 -22.354 1.00 74.06 726 THR A C 1
ATOM 5604 O O . THR A 1 726 ? 50.823 -8.918 -21.694 1.00 74.06 726 THR A O 1
ATOM 5607 N N . ARG A 1 727 ? 51.240 -10.917 -22.618 1.00 72.69 727 ARG A N 1
ATOM 5608 C CA . ARG A 1 727 ? 52.651 -10.954 -22.196 1.00 72.69 727 ARG A CA 1
ATOM 5609 C C . ARG A 1 727 ? 53.534 -10.165 -23.162 1.00 72.69 727 ARG A C 1
ATOM 5611 O O . ARG A 1 727 ? 53.393 -10.290 -24.373 1.00 72.69 727 ARG A O 1
ATOM 5618 N N . GLN A 1 728 ? 54.482 -9.397 -22.610 1.00 55.97 728 GLN A N 1
ATOM 5619 C CA . GLN A 1 728 ? 55.374 -8.464 -23.317 1.00 55.97 728 GLN A CA 1
ATOM 5620 C C . GLN A 1 728 ? 55.965 -9.090 -24.599 1.00 55.97 728 GLN A C 1
ATOM 5622 O O . GLN A 1 728 ? 56.886 -9.917 -24.584 1.00 55.97 728 GLN A O 1
ATOM 5627 N N . ALA A 1 729 ? 55.365 -8.722 -25.724 1.00 57.91 729 ALA A N 1
ATOM 5628 C CA . ALA A 1 729 ? 55.737 -9.133 -27.063 1.00 57.91 729 ALA A CA 1
ATOM 5629 C C . ALA A 1 729 ? 56.301 -7.925 -27.811 1.00 57.91 729 ALA A C 1
ATOM 5631 O O . ALA A 1 729 ? 55.965 -6.783 -27.503 1.00 57.91 729 ALA A O 1
ATOM 5632 N N . ASN A 1 730 ? 57.170 -8.187 -28.787 1.00 66.56 730 ASN A N 1
ATOM 5633 C CA . ASN A 1 730 ? 57.605 -7.168 -29.735 1.00 66.56 730 ASN A CA 1
ATOM 5634 C C . ASN A 1 730 ? 56.356 -6.539 -30.385 1.00 66.56 730 ASN A C 1
ATOM 5636 O O . ASN A 1 730 ? 55.475 -7.272 -30.840 1.00 66.56 730 ASN A O 1
ATOM 5640 N N . SER A 1 731 ? 56.276 -5.207 -30.414 1.00 65.38 731 SER A N 1
ATOM 5641 C CA . SER A 1 731 ? 55.133 -4.465 -30.959 1.00 65.38 731 SER A CA 1
ATOM 5642 C C . SER A 1 731 ? 54.828 -4.862 -32.405 1.00 65.38 731 SER A C 1
ATOM 5644 O O . SER A 1 731 ? 53.665 -4.961 -32.781 1.00 65.38 731 SER A O 1
ATOM 5646 N N . ALA A 1 732 ? 55.852 -5.194 -33.195 1.00 66.62 732 ALA A N 1
ATOM 5647 C CA . ALA A 1 732 ? 55.680 -5.684 -34.559 1.00 66.62 732 ALA A CA 1
ATOM 5648 C C . ALA A 1 732 ? 54.951 -7.039 -34.634 1.00 66.62 732 ALA A C 1
ATOM 5650 O O . ALA A 1 732 ? 54.055 -7.223 -35.455 1.00 66.62 732 ALA A O 1
ATOM 5651 N N . MET A 1 733 ? 55.274 -7.963 -33.725 1.00 72.75 733 MET A N 1
ATOM 5652 C CA . MET A 1 733 ? 54.649 -9.288 -33.654 1.00 72.75 733 MET A CA 1
ATOM 5653 C C . MET A 1 733 ? 53.176 -9.179 -33.230 1.00 72.75 733 MET A C 1
ATOM 5655 O O . MET A 1 733 ? 52.318 -9.855 -33.787 1.00 72.75 733 MET A O 1
ATOM 5659 N N . GLN A 1 734 ? 52.850 -8.272 -32.301 1.00 74.69 734 GLN A N 1
ATOM 5660 C CA . GLN A 1 734 ? 51.456 -8.006 -31.918 1.00 74.69 734 GLN A CA 1
ATOM 5661 C C . GLN A 1 734 ? 50.626 -7.464 -33.091 1.00 74.69 734 GLN A C 1
ATOM 5663 O O . GLN A 1 734 ? 49.482 -7.879 -33.268 1.00 74.69 734 GLN A O 1
ATOM 5668 N N . LYS A 1 735 ? 51.200 -6.581 -33.918 1.00 72.31 735 LYS A N 1
ATOM 5669 C CA . LYS A 1 735 ? 50.527 -6.032 -35.108 1.00 72.31 735 LYS A CA 1
ATOM 5670 C C . LYS A 1 735 ? 50.267 -7.097 -36.176 1.00 72.31 735 LYS A C 1
ATOM 5672 O O . LYS A 1 735 ? 49.177 -7.145 -36.746 1.00 72.31 735 LYS A O 1
ATOM 5677 N N . GLN A 1 736 ? 51.236 -7.983 -36.401 1.00 76.25 736 GLN A N 1
ATOM 5678 C CA . GLN A 1 736 ? 51.093 -9.113 -37.320 1.00 76.25 736 GLN A CA 1
ATOM 5679 C C . GLN A 1 736 ? 49.974 -10.064 -36.872 1.00 76.25 736 GLN A C 1
ATOM 5681 O O . GLN A 1 736 ? 49.061 -10.349 -37.643 1.00 76.25 736 GLN A O 1
ATOM 5686 N N . HIS A 1 737 ? 49.985 -10.490 -35.607 1.00 80.75 737 HIS A N 1
ATOM 5687 C CA . HIS A 1 737 ? 48.961 -11.391 -35.074 1.00 80.75 737 HIS A CA 1
ATOM 5688 C C . HIS A 1 737 ? 47.558 -10.771 -35.061 1.00 80.75 737 HIS A C 1
ATOM 5690 O O . HIS A 1 737 ? 46.590 -11.469 -35.347 1.00 80.75 737 HIS A O 1
ATOM 5696 N N . ARG A 1 738 ? 47.424 -9.459 -34.816 1.00 78.94 738 ARG A N 1
ATOM 5697 C CA . ARG A 1 738 ? 46.135 -8.759 -34.977 1.00 78.94 738 ARG A CA 1
ATOM 5698 C C . ARG A 1 738 ? 45.634 -8.794 -36.419 1.00 78.94 738 ARG A C 1
ATOM 5700 O O . ARG A 1 738 ? 44.467 -9.088 -36.642 1.00 78.94 738 ARG A O 1
ATOM 5707 N N . THR A 1 739 ? 46.520 -8.568 -37.388 1.00 76.62 739 THR A N 1
ATOM 5708 C CA . THR A 1 739 ? 46.173 -8.635 -38.817 1.00 76.62 739 THR A CA 1
ATOM 5709 C C . THR A 1 739 ? 45.712 -10.040 -39.208 1.00 76.62 739 THR A C 1
ATOM 5711 O O . THR A 1 739 ? 44.672 -10.203 -39.843 1.00 76.62 739 THR A O 1
ATOM 5714 N N . HIS A 1 740 ? 46.449 -11.069 -38.781 1.00 82.81 740 HIS A N 1
ATOM 5715 C CA . HIS A 1 740 ? 46.060 -12.461 -39.005 1.00 82.81 740 HIS A CA 1
ATOM 5716 C C . HIS A 1 740 ? 44.724 -12.798 -38.341 1.00 82.81 740 HIS A C 1
ATOM 5718 O O . HIS A 1 740 ? 43.952 -13.557 -38.911 1.00 82.81 740 HIS A O 1
ATOM 5724 N N . LEU A 1 741 ? 44.429 -12.233 -37.168 1.00 86.00 741 LEU A N 1
ATOM 5725 C CA . LEU A 1 741 ? 43.168 -12.463 -36.469 1.00 86.00 741 LEU A CA 1
ATOM 5726 C C . LEU A 1 741 ? 41.966 -11.863 -37.215 1.00 86.00 741 LEU A C 1
ATOM 5728 O O . LEU A 1 741 ? 40.953 -12.544 -37.357 1.00 86.00 741 LEU A O 1
ATOM 5732 N N . VAL A 1 742 ? 42.084 -10.642 -37.752 1.00 81.19 742 VAL A N 1
ATOM 5733 C CA . VAL A 1 742 ? 41.026 -10.040 -38.593 1.00 81.19 742 VAL A CA 1
ATOM 5734 C C . VAL A 1 742 ? 40.795 -10.862 -39.854 1.00 81.19 742 VAL A C 1
ATOM 5736 O O . VAL A 1 742 ? 39.653 -11.161 -40.201 1.00 81.19 742 VAL A O 1
ATOM 5739 N N . LEU A 1 743 ? 41.872 -11.272 -40.527 1.00 78.31 743 LEU A N 1
ATOM 5740 C CA . LEU A 1 743 ? 41.762 -12.097 -41.728 1.00 78.31 743 LEU A CA 1
ATOM 5741 C C . LEU A 1 743 ? 41.183 -13.476 -41.419 1.00 78.31 743 LEU A C 1
ATOM 5743 O O . LEU A 1 743 ? 40.336 -13.962 -42.161 1.00 78.31 743 LEU A O 1
ATOM 5747 N N . ALA A 1 744 ? 41.570 -14.081 -40.299 1.00 85.81 744 ALA A N 1
ATOM 5748 C CA . ALA A 1 744 ? 41.004 -15.340 -39.847 1.00 85.81 744 ALA A CA 1
ATOM 5749 C C . ALA A 1 744 ? 39.498 -15.227 -39.582 1.00 85.81 744 ALA A C 1
ATOM 5751 O O . ALA A 1 744 ? 38.749 -16.108 -39.998 1.00 85.81 744 ALA A O 1
ATOM 5752 N N . ALA A 1 745 ? 39.046 -14.138 -38.951 1.00 83.62 745 ALA A N 1
ATOM 5753 C CA . ALA A 1 745 ? 37.627 -13.872 -38.717 1.00 83.62 745 ALA A CA 1
ATOM 5754 C C . ALA A 1 745 ? 36.845 -13.723 -40.028 1.00 83.62 745 ALA A C 1
ATOM 5756 O O . ALA A 1 745 ? 35.779 -14.314 -40.191 1.00 83.62 745 ALA A O 1
ATOM 5757 N N . LEU A 1 746 ? 37.415 -12.997 -40.992 1.00 77.69 746 LEU A N 1
ATOM 5758 C CA . LEU A 1 746 ? 36.818 -12.802 -42.310 1.00 77.69 746 LEU A CA 1
ATOM 5759 C C . LEU A 1 746 ? 36.680 -14.117 -43.092 1.00 77.69 746 LEU A C 1
ATOM 5761 O O . LEU A 1 746 ? 35.667 -14.341 -43.749 1.00 77.69 746 LEU A O 1
ATOM 5765 N N . LEU A 1 747 ? 37.690 -14.984 -42.999 1.00 79.12 747 LEU A N 1
ATOM 5766 C CA . LEU A 1 747 ? 37.751 -16.273 -43.691 1.00 79.12 747 LEU A CA 1
ATOM 5767 C C . LEU A 1 747 ? 36.946 -17.387 -43.019 1.00 79.12 747 LEU A C 1
ATOM 5769 O O . LEU A 1 747 ? 36.590 -18.363 -43.676 1.00 79.12 747 LEU A O 1
ATOM 5773 N N . ALA A 1 748 ? 36.710 -17.283 -41.713 1.00 80.62 748 ALA A N 1
ATOM 5774 C CA . ALA A 1 748 ? 35.931 -18.255 -40.952 1.00 80.62 748 ALA A CA 1
ATOM 5775 C C . ALA A 1 748 ? 34.417 -18.085 -41.133 1.00 80.62 748 ALA A C 1
ATOM 5777 O O . ALA A 1 748 ? 33.649 -18.974 -40.761 1.00 80.62 748 ALA A O 1
ATOM 5778 N N . ALA A 1 749 ? 33.979 -16.955 -41.686 1.00 70.38 749 ALA A N 1
ATOM 5779 C CA . ALA A 1 749 ? 32.575 -16.711 -41.949 1.00 70.38 749 ALA A CA 1
ATOM 5780 C C . ALA A 1 749 ? 32.025 -17.642 -43.050 1.00 70.38 749 ALA A C 1
ATOM 5782 O O . ALA A 1 749 ? 32.748 -18.031 -43.964 1.00 70.38 749 ALA A O 1
ATOM 5783 N N . GLN A 1 750 ? 30.732 -17.987 -42.969 1.00 63.28 750 GLN A N 1
ATOM 5784 C CA . GLN A 1 750 ? 30.097 -19.015 -43.816 1.00 63.28 750 GLN A CA 1
ATOM 5785 C C . GLN A 1 750 ? 30.142 -18.728 -45.331 1.00 63.28 750 GLN A C 1
ATOM 5787 O O . GLN A 1 750 ? 30.092 -19.672 -46.113 1.00 63.28 750 GLN A O 1
ATOM 5792 N N . ASP A 1 751 ? 30.286 -17.462 -45.739 1.00 67.38 751 ASP A N 1
ATOM 5793 C CA . ASP A 1 751 ? 30.550 -17.065 -47.128 1.00 67.38 751 ASP A CA 1
ATOM 5794 C C . ASP A 1 751 ? 31.526 -15.870 -47.163 1.00 67.38 751 ASP A C 1
ATOM 5796 O O . ASP A 1 751 ? 31.125 -14.733 -46.870 1.00 67.38 751 ASP A O 1
ATOM 5800 N N . PRO A 1 752 ? 32.827 -16.103 -47.421 1.00 65.12 752 PRO A N 1
ATOM 5801 C CA . PRO A 1 752 ? 33.811 -15.031 -47.522 1.00 65.12 752 PRO A CA 1
ATOM 5802 C C . PRO A 1 752 ? 33.756 -14.310 -48.880 1.00 65.12 752 PRO A C 1
ATOM 5804 O O . PRO A 1 752 ? 34.240 -13.180 -48.981 1.00 65.12 752 PRO A O 1
ATOM 5807 N N . ALA A 1 753 ? 33.170 -14.924 -49.915 1.00 66.88 753 ALA A N 1
ATOM 5808 C CA . ALA A 1 753 ? 33.166 -14.370 -51.261 1.00 66.88 753 ALA A CA 1
ATOM 5809 C C . ALA A 1 753 ? 32.230 -13.154 -51.347 1.00 66.88 753 ALA A C 1
ATOM 5811 O O . ALA A 1 753 ? 31.106 -13.166 -50.855 1.00 66.88 753 ALA A O 1
ATOM 5812 N N . GLY A 1 754 ? 32.703 -12.068 -51.965 1.00 65.25 754 GLY A N 1
ATOM 5813 C CA . GLY A 1 754 ? 31.923 -10.832 -52.105 1.00 65.25 754 GLY A CA 1
ATOM 5814 C C . GLY A 1 754 ? 31.950 -9.903 -50.885 1.00 65.25 754 GLY A C 1
ATOM 5815 O O . GLY A 1 754 ? 31.413 -8.799 -50.963 1.00 65.25 754 GLY A O 1
ATOM 5816 N N . ARG A 1 755 ? 32.622 -10.281 -49.788 1.00 69.69 755 ARG A N 1
ATOM 5817 C CA . ARG A 1 755 ? 32.853 -9.374 -48.651 1.00 69.69 755 ARG A CA 1
ATOM 5818 C C . ARG A 1 755 ? 33.877 -8.296 -49.000 1.00 69.69 755 ARG A C 1
ATOM 5820 O O . ARG A 1 755 ? 34.834 -8.551 -49.734 1.00 69.69 755 ARG A O 1
ATOM 5827 N N . VAL A 1 756 ? 33.698 -7.102 -48.435 1.00 73.38 756 VAL A N 1
ATOM 5828 C CA . VAL A 1 756 ? 34.596 -5.955 -48.627 1.00 73.38 756 VAL A CA 1
ATOM 5829 C C . VAL A 1 756 ? 35.275 -5.604 -47.304 1.00 73.38 756 VAL A C 1
ATOM 5831 O O . VAL A 1 756 ? 34.603 -5.239 -46.346 1.00 73.38 756 VAL A O 1
ATOM 5834 N N . LEU A 1 757 ? 36.604 -5.694 -47.253 1.00 73.25 757 LEU A N 1
ATOM 5835 C CA . LEU A 1 757 ? 37.436 -5.222 -46.147 1.00 73.25 757 LEU A CA 1
ATOM 5836 C C . LEU A 1 757 ? 37.983 -3.837 -46.482 1.00 73.25 757 LEU A C 1
ATOM 5838 O O . LEU A 1 757 ? 38.735 -3.693 -47.441 1.00 73.25 757 LEU A O 1
ATOM 5842 N N . ILE A 1 758 ? 37.632 -2.835 -45.679 1.00 73.44 758 ILE A N 1
ATOM 5843 C CA . ILE A 1 758 ? 38.159 -1.473 -45.801 1.00 73.44 758 ILE A CA 1
ATOM 5844 C C . ILE A 1 758 ? 39.177 -1.255 -44.682 1.00 73.44 758 ILE A C 1
ATOM 5846 O O . ILE A 1 758 ? 38.876 -1.473 -43.511 1.00 73.44 758 ILE A O 1
ATOM 5850 N N . VAL A 1 759 ? 40.391 -0.855 -45.048 1.00 71.00 759 VAL A N 1
ATOM 5851 C CA . VAL A 1 759 ? 41.489 -0.562 -44.125 1.00 71.00 759 VAL A CA 1
ATOM 5852 C C . VAL A 1 759 ? 41.892 0.893 -44.317 1.00 71.00 759 VAL A C 1
ATOM 5854 O O . VAL A 1 759 ? 42.510 1.237 -45.324 1.00 71.00 759 VAL A O 1
ATOM 5857 N N . ASP A 1 760 ? 41.539 1.744 -43.360 1.00 66.62 760 ASP A N 1
ATOM 5858 C CA . ASP A 1 760 ? 41.963 3.144 -43.346 1.00 66.62 760 ASP A CA 1
ATOM 5859 C C . ASP A 1 760 ? 43.354 3.294 -42.699 1.00 66.62 760 ASP A C 1
ATOM 5861 O O . ASP A 1 760 ? 43.718 2.518 -41.814 1.00 66.62 760 ASP A O 1
ATOM 5865 N N . GLU A 1 761 ? 44.152 4.250 -43.177 1.00 66.44 761 GLU A N 1
ATOM 5866 C CA . GLU A 1 761 ? 45.557 4.471 -42.787 1.00 66.44 761 GLU A CA 1
ATOM 5867 C C . GLU A 1 761 ? 46.465 3.216 -42.850 1.00 66.44 761 GLU A C 1
ATOM 5869 O O . GLU A 1 761 ? 47.391 3.027 -42.049 1.00 66.44 761 GLU A O 1
ATOM 5874 N N . ALA A 1 762 ? 46.247 2.346 -43.837 1.00 61.16 762 ALA A N 1
ATOM 5875 C CA . ALA A 1 762 ? 47.046 1.149 -44.060 1.00 61.16 762 ALA A CA 1
ATOM 5876 C C . ALA A 1 762 ? 48.544 1.491 -44.210 1.00 61.16 762 ALA A C 1
ATOM 5878 O O . ALA A 1 762 ? 48.978 2.169 -45.144 1.00 61.16 762 ALA A O 1
ATOM 5879 N N . GLY A 1 763 ? 49.353 0.994 -43.269 1.00 58.72 763 GLY A N 1
ATOM 5880 C CA . GLY A 1 763 ? 50.802 1.199 -43.243 1.00 58.72 763 GLY A CA 1
ATOM 5881 C C . GLY A 1 763 ? 51.295 2.283 -42.282 1.00 58.72 763 GLY A C 1
ATOM 5882 O O . GLY A 1 763 ? 52.510 2.383 -42.091 1.00 58.72 763 GLY A O 1
ATOM 5883 N N . ASN A 1 764 ? 50.398 3.026 -41.621 1.00 57.06 764 ASN A N 1
ATOM 5884 C CA . ASN A 1 764 ? 50.774 3.860 -40.482 1.00 57.06 764 ASN A CA 1
ATOM 5885 C C . ASN A 1 764 ? 51.302 2.934 -39.361 1.00 57.06 764 ASN A C 1
ATOM 5887 O O . ASN A 1 764 ? 50.704 1.908 -39.038 1.00 57.06 764 ASN A O 1
ATOM 5891 N N . ASP A 1 765 ? 52.487 3.224 -38.832 1.00 55.97 765 ASP A N 1
ATOM 5892 C CA . ASP A 1 765 ? 53.188 2.439 -37.804 1.00 55.97 765 ASP A CA 1
ATOM 5893 C C . ASP A 1 765 ? 53.777 1.052 -38.181 1.00 55.97 765 ASP A C 1
ATOM 5895 O O . ASP A 1 765 ? 54.169 0.302 -37.273 1.00 55.97 765 ASP A O 1
ATOM 5899 N N . PHE A 1 766 ? 53.895 0.674 -39.462 1.00 61.41 766 PHE A N 1
ATOM 5900 C CA . PHE A 1 766 ? 54.585 -0.568 -39.866 1.00 61.41 766 PHE A CA 1
ATOM 5901 C C . PHE A 1 766 ? 56.029 -0.325 -40.335 1.00 61.41 766 PHE A C 1
ATOM 5903 O O . PHE A 1 766 ? 56.315 0.585 -41.108 1.00 61.41 766 PHE A O 1
ATOM 5910 N N . GLY A 1 767 ? 56.959 -1.192 -39.914 1.00 62.97 767 GLY A N 1
ATOM 5911 C CA . GLY A 1 767 ? 58.281 -1.282 -40.543 1.00 62.97 767 GLY A CA 1
ATOM 5912 C C . GLY A 1 767 ? 58.181 -1.868 -41.958 1.00 62.97 767 GLY A C 1
ATOM 5913 O O . GLY A 1 767 ? 57.278 -2.656 -42.237 1.00 62.97 767 GLY A O 1
ATOM 5914 N N . ARG A 1 768 ? 59.130 -1.523 -42.841 1.00 68.50 768 ARG A N 1
ATOM 5915 C CA . ARG A 1 768 ? 59.116 -1.882 -44.276 1.00 68.50 768 ARG A CA 1
ATOM 5916 C C . ARG A 1 768 ? 58.887 -3.378 -44.543 1.00 68.50 768 ARG A C 1
ATOM 5918 O O . ARG A 1 768 ? 58.137 -3.725 -45.444 1.00 68.50 768 ARG A O 1
ATOM 5925 N N . GLU A 1 769 ? 59.498 -4.265 -43.760 1.00 68.56 769 GLU A N 1
ATOM 5926 C CA . GLU A 1 769 ? 59.348 -5.721 -43.924 1.00 68.56 769 GLU A CA 1
ATOM 5927 C C . GLU A 1 769 ? 57.973 -6.238 -43.472 1.00 68.56 769 GLU A C 1
ATOM 5929 O O . GLU A 1 769 ? 57.356 -7.038 -44.171 1.00 68.56 769 GLU A O 1
ATOM 5934 N N . HIS A 1 770 ? 57.447 -5.732 -42.354 1.00 66.00 770 HIS A N 1
ATOM 5935 C CA . HIS A 1 770 ? 56.127 -6.120 -41.845 1.00 66.00 770 HIS A CA 1
ATOM 5936 C C . HIS A 1 770 ? 54.992 -5.613 -42.734 1.00 66.00 770 HIS A C 1
ATOM 5938 O O . HIS A 1 770 ? 54.019 -6.326 -42.962 1.00 66.00 770 HIS A O 1
ATOM 5944 N N . LEU A 1 771 ? 55.144 -4.413 -43.295 1.00 71.81 771 LEU A N 1
ATOM 5945 C CA . LEU A 1 771 ? 54.215 -3.863 -44.276 1.00 71.81 771 LEU A CA 1
ATOM 5946 C C . LEU A 1 771 ? 54.098 -4.771 -45.508 1.00 71.81 771 LEU A C 1
ATOM 5948 O O . LEU A 1 771 ? 52.993 -5.069 -45.952 1.00 71.81 771 LEU A O 1
ATOM 5952 N N . ARG A 1 772 ? 55.229 -5.274 -46.023 1.00 74.25 772 ARG A N 1
ATOM 5953 C CA . ARG A 1 772 ? 55.234 -6.209 -47.158 1.00 74.25 772 ARG A CA 1
ATOM 5954 C C . ARG A 1 772 ? 54.508 -7.517 -46.844 1.00 74.25 772 ARG A C 1
ATOM 5956 O O . ARG A 1 772 ? 53.769 -8.016 -47.687 1.00 74.25 772 ARG A O 1
ATOM 5963 N N . GLN A 1 773 ? 54.691 -8.054 -45.638 1.00 71.38 773 GLN A N 1
ATOM 5964 C CA . GLN A 1 773 ? 54.011 -9.275 -45.193 1.00 71.38 773 GLN A CA 1
ATOM 5965 C C . GLN A 1 773 ? 52.491 -9.082 -45.098 1.00 71.38 773 GLN A C 1
ATOM 5967 O O . GLN A 1 773 ? 51.742 -9.909 -45.609 1.00 71.38 773 GLN A O 1
ATOM 5972 N N . VAL A 1 774 ? 52.039 -7.969 -44.512 1.00 73.31 774 VAL A N 1
ATOM 5973 C CA . VAL A 1 774 ? 50.611 -7.629 -44.385 1.00 73.31 774 VAL A CA 1
ATOM 5974 C C . VAL A 1 774 ? 49.954 -7.434 -45.756 1.00 73.31 774 VAL A C 1
ATOM 5976 O O . VAL A 1 774 ? 48.907 -8.019 -46.023 1.00 73.31 774 VAL A O 1
ATOM 5979 N N . LEU A 1 775 ? 50.589 -6.673 -46.654 1.00 76.50 775 LEU A N 1
ATOM 5980 C CA . LEU A 1 775 ? 50.076 -6.442 -48.010 1.00 76.50 775 LEU A CA 1
ATOM 5981 C C . LEU A 1 775 ? 50.015 -7.733 -48.837 1.00 76.50 775 LEU A C 1
ATOM 5983 O O . LEU A 1 775 ? 49.048 -7.950 -49.564 1.00 76.50 775 LEU A O 1
ATOM 5987 N N . SER A 1 776 ? 51.014 -8.608 -48.694 1.00 77.56 776 SER A N 1
ATOM 5988 C CA . SER A 1 776 ? 51.021 -9.925 -49.339 1.00 77.56 776 SER A CA 1
ATOM 5989 C C . SER A 1 776 ? 49.891 -10.816 -48.816 1.00 77.56 776 SER A C 1
ATOM 5991 O O . SER A 1 776 ? 49.187 -11.439 -49.607 1.00 77.56 776 SER A O 1
ATOM 5993 N N . ALA A 1 777 ? 49.650 -10.825 -47.500 1.00 75.38 777 ALA A N 1
ATOM 5994 C CA . ALA A 1 777 ? 48.544 -11.568 -46.902 1.00 75.38 777 ALA A CA 1
ATOM 5995 C C . ALA A 1 777 ? 47.179 -11.062 -47.398 1.00 75.38 777 ALA A C 1
ATOM 5997 O O . ALA A 1 777 ? 46.328 -11.870 -47.762 1.00 75.38 777 ALA A O 1
ATOM 5998 N N . PHE A 1 778 ? 46.981 -9.741 -47.488 1.00 78.75 778 PHE A N 1
ATOM 5999 C CA . PHE A 1 778 ? 45.756 -9.163 -48.049 1.00 78.75 778 PHE A CA 1
ATOM 6000 C C . PHE A 1 778 ? 45.548 -9.527 -49.518 1.00 78.75 778 PHE A C 1
ATOM 6002 O O . PHE A 1 778 ? 44.454 -9.958 -49.880 1.00 78.75 778 PHE A O 1
ATOM 6009 N N . ALA A 1 779 ? 46.585 -9.404 -50.349 1.00 78.00 779 ALA A N 1
ATOM 6010 C CA . ALA A 1 779 ? 46.512 -9.769 -51.762 1.00 78.00 779 ALA A CA 1
ATOM 6011 C C . ALA A 1 779 ? 46.207 -11.264 -51.946 1.00 78.00 779 ALA A C 1
ATOM 6013 O O . ALA A 1 779 ? 45.336 -11.634 -52.729 1.00 78.00 779 ALA A O 1
ATOM 6014 N N . HIS A 1 780 ? 46.872 -12.122 -51.170 1.00 78.44 780 HIS A N 1
ATOM 6015 C CA . HIS A 1 780 ? 46.668 -13.567 -51.202 1.00 78.44 780 HIS A CA 1
ATOM 6016 C C . HIS A 1 780 ? 45.244 -13.963 -50.798 1.00 78.44 780 HIS A C 1
ATOM 6018 O O . HIS A 1 780 ? 44.601 -14.761 -51.479 1.00 78.44 780 HIS A O 1
ATOM 6024 N N . VAL A 1 781 ? 44.730 -13.374 -49.715 1.00 75.50 781 VAL A N 1
ATOM 6025 C CA . VAL A 1 781 ? 43.368 -13.629 -49.234 1.00 75.50 781 VAL A CA 1
ATOM 6026 C C . VAL A 1 781 ? 42.322 -13.139 -50.235 1.00 75.50 781 VAL A C 1
ATOM 6028 O O . VAL A 1 781 ? 41.368 -13.866 -50.517 1.00 75.50 781 VAL A O 1
ATOM 6031 N N . ALA A 1 782 ? 42.515 -11.949 -50.808 1.00 78.00 782 ALA A N 1
ATOM 6032 C CA . ALA A 1 782 ? 41.631 -11.407 -51.836 1.00 78.00 782 ALA A CA 1
ATOM 6033 C C . ALA A 1 782 ? 41.561 -12.318 -53.073 1.00 78.00 782 ALA A C 1
ATOM 6035 O O . ALA A 1 782 ? 40.477 -12.579 -53.598 1.00 78.00 782 ALA A O 1
ATOM 6036 N N . ASP A 1 783 ? 42.708 -12.851 -53.497 1.00 76.81 783 ASP A N 1
ATOM 6037 C CA . ASP A 1 783 ? 42.821 -13.684 -54.692 1.00 76.81 783 ASP A CA 1
ATOM 6038 C C . ASP A 1 783 ? 42.237 -15.090 -54.510 1.00 76.81 783 ASP A C 1
ATOM 6040 O O . ASP A 1 783 ? 41.568 -15.591 -55.415 1.00 76.81 783 ASP A O 1
ATOM 6044 N N . ILE A 1 784 ? 42.470 -15.732 -53.362 1.00 76.56 784 ILE A N 1
ATOM 6045 C CA . ILE A 1 784 ? 42.007 -17.106 -53.115 1.00 76.56 784 ILE A CA 1
ATOM 6046 C C . ILE A 1 784 ? 40.535 -17.148 -52.714 1.00 76.56 784 ILE A C 1
ATOM 6048 O O . ILE A 1 784 ? 39.805 -18.038 -53.149 1.00 76.56 784 ILE A O 1
ATOM 6052 N N . HIS A 1 785 ? 40.097 -16.212 -51.872 1.00 73.62 785 HIS A N 1
ATOM 6053 C CA . HIS A 1 785 ? 38.797 -16.298 -51.206 1.00 73.62 785 HIS A CA 1
ATOM 6054 C C . HIS A 1 785 ? 37.745 -15.342 -51.778 1.00 73.62 785 HIS A C 1
ATOM 6056 O O . HIS A 1 785 ? 36.614 -15.331 -51.301 1.00 73.62 785 HIS A O 1
ATOM 6062 N N . GLY A 1 786 ? 38.086 -14.557 -52.808 1.00 73.56 786 GLY A N 1
ATOM 6063 C CA . GLY A 1 786 ? 37.133 -13.668 -53.480 1.00 73.56 786 GLY A CA 1
ATOM 6064 C C . GLY A 1 786 ? 36.670 -12.491 -52.616 1.00 73.56 786 GLY A C 1
ATOM 6065 O O . GLY A 1 786 ? 35.571 -11.971 -52.818 1.00 73.56 786 GLY A O 1
ATOM 6066 N N . VAL A 1 787 ? 37.496 -12.084 -51.651 1.00 78.00 787 VAL A N 1
ATOM 6067 C CA . VAL A 1 787 ? 37.292 -10.903 -50.802 1.00 78.00 787 VAL A CA 1
ATOM 6068 C C . VAL A 1 787 ? 37.808 -9.663 -51.536 1.00 78.00 787 VAL A C 1
ATOM 6070 O O . VAL A 1 787 ? 38.870 -9.690 -52.154 1.00 78.00 787 VAL A O 1
ATOM 6073 N N . THR A 1 788 ? 37.099 -8.541 -51.438 1.00 77.06 788 THR A N 1
ATOM 6074 C CA . THR A 1 788 ? 37.597 -7.244 -51.921 1.00 77.06 788 THR A CA 1
ATOM 6075 C C . THR A 1 788 ? 38.278 -6.501 -50.780 1.00 77.06 788 THR A C 1
ATOM 6077 O O . THR A 1 788 ? 37.633 -6.196 -49.786 1.00 77.06 788 THR A O 1
ATOM 6080 N N . VAL A 1 789 ? 39.566 -6.178 -50.909 1.00 77.94 789 VAL A N 1
ATOM 6081 C CA . VAL A 1 789 ? 40.284 -5.358 -49.919 1.00 77.94 789 VAL A CA 1
ATOM 6082 C C . VAL A 1 789 ? 40.511 -3.959 -50.488 1.00 77.94 789 VAL A C 1
ATOM 6084 O O . VAL A 1 789 ? 41.089 -3.809 -51.564 1.00 77.94 789 VAL A O 1
ATOM 6087 N N . ILE A 1 790 ? 40.060 -2.938 -49.766 1.00 80.44 790 ILE A N 1
ATOM 6088 C CA . ILE A 1 790 ? 40.268 -1.520 -50.062 1.00 80.44 790 ILE A CA 1
ATOM 6089 C C . ILE A 1 790 ? 41.165 -0.968 -48.961 1.00 80.44 790 ILE A C 1
ATOM 6091 O O . ILE A 1 790 ? 40.784 -0.979 -47.797 1.00 80.44 790 ILE A O 1
ATOM 6095 N N . ALA A 1 791 ? 42.353 -0.492 -49.315 1.00 76.44 791 ALA A N 1
ATOM 6096 C CA . ALA A 1 791 ? 43.307 0.053 -48.356 1.00 76.44 791 ALA A CA 1
ATOM 6097 C C . ALA A 1 791 ? 43.625 1.514 -48.697 1.00 76.44 791 ALA A C 1
ATOM 6099 O O . ALA A 1 791 ? 44.054 1.804 -49.816 1.00 76.44 791 ALA A O 1
ATOM 6100 N N . ALA A 1 792 ? 43.428 2.425 -47.743 1.00 76.38 792 ALA A N 1
ATOM 6101 C CA . ALA A 1 792 ? 43.872 3.810 -47.845 1.00 76.38 792 ALA A CA 1
ATOM 6102 C C . ALA A 1 792 ? 45.306 3.911 -47.313 1.00 76.38 792 ALA A C 1
ATOM 6104 O O . ALA A 1 792 ? 45.548 3.763 -46.119 1.00 76.38 792 ALA A O 1
ATOM 6105 N N . CYS A 1 793 ? 46.271 4.127 -48.206 1.00 73.38 793 CYS A N 1
ATOM 6106 C CA . CYS A 1 793 ? 47.699 4.107 -47.883 1.00 73.38 793 CYS A CA 1
ATOM 6107 C C . CYS A 1 793 ? 48.318 5.510 -47.978 1.00 73.38 793 CYS A C 1
ATOM 6109 O O . CYS A 1 793 ? 47.928 6.304 -48.830 1.00 73.38 793 CYS A O 1
ATOM 6111 N N . GLN A 1 794 ? 49.345 5.788 -47.167 1.00 70.75 794 GLN A N 1
ATOM 6112 C CA . GLN A 1 794 ? 50.182 6.989 -47.319 1.00 70.75 794 GLN A CA 1
ATOM 6113 C C . GLN A 1 794 ? 51.167 6.855 -48.497 1.00 70.75 794 GLN A C 1
ATOM 6115 O O . GLN A 1 794 ? 51.569 5.747 -48.855 1.00 70.75 794 GLN A O 1
ATOM 6120 N N . ASP A 1 795 ? 51.657 7.983 -49.021 1.00 67.88 795 ASP A N 1
ATOM 6121 C CA . ASP A 1 795 ? 52.585 8.065 -50.165 1.00 67.88 795 ASP A CA 1
ATOM 6122 C C . ASP A 1 795 ? 53.776 7.094 -50.085 1.00 67.88 795 ASP A C 1
ATOM 6124 O O . ASP A 1 795 ? 54.118 6.428 -51.060 1.00 67.88 795 ASP A O 1
ATOM 6128 N N . LYS A 1 796 ? 54.374 6.946 -48.895 1.00 68.19 796 LYS A N 1
ATOM 6129 C CA . LYS A 1 796 ? 55.553 6.090 -48.651 1.00 68.19 796 LYS A CA 1
ATOM 6130 C C . LYS A 1 796 ? 55.281 4.590 -48.817 1.00 68.19 796 LYS A C 1
ATOM 6132 O O . LYS A 1 796 ? 56.217 3.812 -48.971 1.00 68.19 796 LYS A O 1
ATOM 6137 N N . VAL A 1 797 ? 54.017 4.180 -48.736 1.00 70.38 797 VAL A N 1
ATOM 6138 C CA . VAL A 1 797 ? 53.566 2.782 -48.822 1.00 70.38 797 VAL A CA 1
ATOM 6139 C C . VAL A 1 797 ? 53.229 2.407 -50.267 1.00 70.38 797 VAL A C 1
ATOM 6141 O O . VAL A 1 797 ? 53.309 1.238 -50.637 1.00 70.38 797 VAL A O 1
ATOM 6144 N N . LEU A 1 798 ? 52.896 3.389 -51.109 1.00 70.69 798 LEU A N 1
ATOM 6145 C CA . LEU A 1 798 ? 52.418 3.154 -52.472 1.00 70.69 798 LEU A CA 1
ATOM 6146 C C . LEU A 1 798 ? 53.511 2.600 -53.397 1.00 70.69 798 LEU A C 1
ATOM 6148 O O . LEU A 1 798 ? 53.214 1.746 -54.232 1.00 70.69 798 LEU A O 1
ATOM 6152 N N . GLU A 1 799 ? 54.777 2.981 -53.189 1.00 72.19 799 GLU A N 1
ATOM 6153 C CA . GLU A 1 799 ? 55.920 2.356 -53.876 1.00 72.19 799 GLU A CA 1
ATOM 6154 C C . GLU A 1 799 ? 56.019 0.854 -53.572 1.00 72.19 799 GLU A C 1
ATOM 6156 O O . GLU A 1 799 ? 56.290 0.054 -54.466 1.00 72.19 799 GLU A O 1
ATOM 6161 N N . GLU A 1 800 ? 55.759 0.455 -52.324 1.00 73.25 800 GLU A N 1
ATOM 6162 C CA . GLU A 1 800 ? 55.811 -0.946 -51.901 1.00 73.25 800 GLU A CA 1
ATOM 6163 C C . GLU A 1 800 ? 54.631 -1.760 -52.430 1.00 73.25 800 GLU A C 1
ATOM 6165 O O . GLU A 1 800 ? 54.817 -2.885 -52.891 1.00 73.25 800 GLU A O 1
ATOM 6170 N N . VAL A 1 801 ? 53.428 -1.181 -52.422 1.00 73.25 801 VAL A N 1
ATOM 6171 C CA . VAL A 1 801 ? 52.227 -1.797 -53.010 1.00 73.25 801 VAL A CA 1
ATOM 6172 C C . VAL A 1 801 ? 52.431 -2.058 -54.504 1.00 73.25 801 VAL A C 1
ATOM 6174 O O . VAL A 1 801 ? 52.121 -3.152 -54.984 1.00 73.25 801 VAL A O 1
ATOM 6177 N N . ALA A 1 802 ? 52.993 -1.083 -55.226 1.00 71.56 802 ALA A N 1
ATOM 6178 C CA . ALA A 1 802 ? 53.300 -1.209 -56.646 1.00 71.56 802 ALA A CA 1
ATOM 6179 C C . ALA A 1 802 ? 54.423 -2.230 -56.908 1.00 71.56 802 ALA A C 1
ATOM 6181 O O . ALA A 1 802 ? 54.298 -3.052 -57.813 1.00 71.56 802 ALA A O 1
ATOM 6182 N N . ALA A 1 803 ? 55.491 -2.224 -56.100 1.00 73.69 803 ALA A N 1
ATOM 6183 C CA . ALA A 1 803 ? 56.619 -3.148 -56.247 1.00 73.69 803 ALA A CA 1
ATOM 6184 C C . ALA A 1 803 ? 56.246 -4.613 -55.969 1.00 73.69 803 ALA A C 1
ATOM 6186 O O . ALA A 1 803 ? 56.793 -5.517 -56.599 1.00 73.69 803 ALA A O 1
ATOM 6187 N N . LEU A 1 804 ? 55.322 -4.854 -55.035 1.00 73.56 804 LEU A N 1
ATOM 6188 C CA . LEU A 1 804 ? 54.829 -6.193 -54.707 1.00 73.56 804 LEU A CA 1
ATOM 6189 C C . LEU A 1 804 ? 53.749 -6.706 -55.668 1.00 73.56 804 LEU A C 1
ATOM 6191 O O . LEU A 1 804 ? 53.416 -7.887 -55.610 1.00 73.56 804 LEU A O 1
ATOM 6195 N N . GLY A 1 805 ? 53.164 -5.840 -56.503 1.00 72.25 805 GLY A N 1
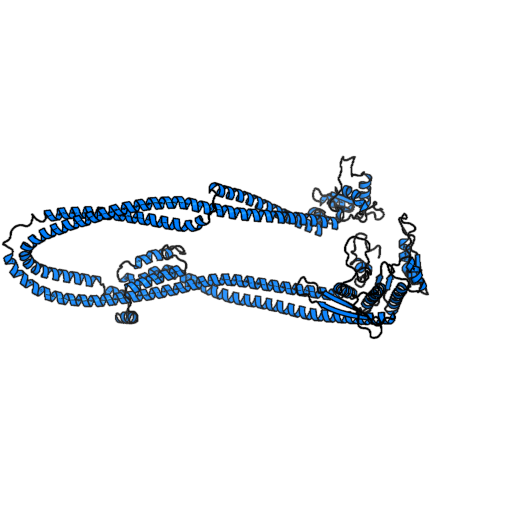ATOM 6196 C CA . GLY A 1 805 ? 51.989 -6.191 -57.307 1.00 72.25 805 GLY A CA 1
ATOM 6197 C C . GLY A 1 805 ? 50.768 -6.568 -56.457 1.00 72.25 805 GLY A C 1
ATOM 6198 O O . GLY A 1 805 ? 49.916 -7.327 -56.905 1.00 72.25 805 GLY A O 1
ATOM 6199 N N . ALA A 1 806 ? 50.692 -6.069 -55.218 1.00 73.44 806 ALA A N 1
ATOM 6200 C CA . ALA A 1 806 ? 49.678 -6.471 -54.241 1.00 73.44 806 ALA A CA 1
ATOM 6201 C C . ALA A 1 806 ? 48.291 -5.851 -54.507 1.00 73.44 806 ALA A C 1
ATOM 6203 O O . ALA A 1 806 ? 47.289 -6.320 -53.971 1.00 73.44 806 ALA A O 1
ATOM 6204 N N . ALA A 1 807 ? 48.217 -4.797 -55.327 1.00 78.81 807 ALA A N 1
ATOM 6205 C CA . ALA A 1 807 ? 46.971 -4.129 -55.691 1.00 78.81 807 ALA A CA 1
ATOM 6206 C C . ALA A 1 807 ? 46.590 -4.413 -57.146 1.00 78.81 807 ALA A C 1
ATOM 6208 O O . ALA A 1 807 ? 47.424 -4.340 -58.043 1.00 78.81 807 ALA A O 1
ATOM 6209 N N . ARG A 1 808 ? 45.297 -4.659 -57.394 1.00 81.56 808 ARG A N 1
ATOM 6210 C CA . ARG A 1 808 ? 44.744 -4.783 -58.757 1.00 81.56 808 ARG A CA 1
ATOM 6211 C C . ARG A 1 808 ? 44.262 -3.451 -59.341 1.00 81.56 808 ARG A C 1
ATOM 6213 O O . ARG A 1 808 ? 44.123 -3.333 -60.555 1.00 81.56 808 ARG A O 1
ATOM 6220 N N . LEU A 1 809 ? 44.010 -2.462 -58.486 1.00 84.19 809 LEU A N 1
ATOM 6221 C CA . LEU A 1 809 ? 43.608 -1.102 -58.842 1.00 84.19 809 LEU A CA 1
ATOM 6222 C C . LEU A 1 809 ? 44.179 -0.134 -57.798 1.00 84.19 809 LEU A C 1
ATOM 6224 O O . LEU A 1 809 ? 44.094 -0.416 -56.604 1.00 84.19 809 LEU A O 1
ATOM 6228 N N . LEU A 1 810 ? 44.735 0.993 -58.235 1.00 84.81 810 LEU A N 1
ATOM 6229 C CA . LEU A 1 810 ? 45.251 2.056 -57.372 1.00 84.81 810 LEU A CA 1
ATOM 6230 C C . LEU A 1 810 ? 44.592 3.381 -57.744 1.00 84.81 810 LEU A C 1
ATOM 6232 O O . LEU A 1 810 ? 44.603 3.784 -58.908 1.00 84.81 810 LEU A O 1
ATOM 6236 N N . LEU A 1 811 ? 44.017 4.041 -56.740 1.00 83.62 811 LEU A N 1
ATOM 6237 C CA . LEU A 1 811 ? 43.380 5.352 -56.841 1.00 83.62 811 LEU A CA 1
ATOM 6238 C C . LEU A 1 811 ? 44.243 6.363 -56.087 1.00 83.62 811 LEU A C 1
ATOM 6240 O O . LEU A 1 811 ? 44.516 6.174 -54.905 1.00 83.62 811 LEU A O 1
ATOM 6244 N N . TRP A 1 812 ? 44.677 7.424 -56.763 1.00 82.75 812 TRP A N 1
ATOM 6245 C CA . TRP A 1 812 ? 45.501 8.474 -56.168 1.00 82.75 812 TRP A CA 1
ATOM 6246 C C . TRP A 1 812 ? 44.752 9.789 -56.108 1.00 82.75 812 TRP A C 1
ATOM 6248 O O . TRP A 1 812 ? 44.335 10.342 -57.134 1.00 82.75 812 TRP A O 1
ATOM 6258 N N . PHE A 1 813 ? 44.666 10.305 -54.891 1.00 80.69 813 PHE A N 1
ATOM 6259 C CA . PHE A 1 813 ? 44.062 11.581 -54.564 1.00 80.69 813 PHE A CA 1
ATOM 6260 C C . PHE A 1 813 ? 45.192 12.557 -54.222 1.00 80.69 813 PHE A C 1
ATOM 6262 O O . PHE A 1 813 ? 45.924 12.350 -53.262 1.00 80.69 813 PHE A O 1
ATOM 6269 N N . GLU A 1 814 ? 45.378 13.598 -55.037 1.00 77.81 814 GLU A N 1
ATOM 6270 C CA . GLU A 1 814 ? 46.472 14.566 -54.869 1.00 77.81 814 GLU A CA 1
ATOM 6271 C C . GLU A 1 814 ? 45.906 15.927 -54.463 1.00 77.81 814 GLU A C 1
ATOM 6273 O O . GLU A 1 814 ? 45.111 16.506 -55.205 1.00 77.81 814 GLU A O 1
ATOM 6278 N N . ARG A 1 815 ? 46.373 16.488 -53.345 1.00 74.88 815 ARG A N 1
ATOM 6279 C CA . ARG A 1 815 ? 46.174 17.905 -53.018 1.00 74.88 815 ARG A CA 1
ATOM 6280 C C . ARG A 1 815 ? 47.513 18.630 -53.127 1.00 74.88 815 ARG A C 1
ATOM 6282 O O . ARG A 1 815 ? 48.458 18.287 -52.432 1.00 74.88 815 ARG A O 1
ATOM 6289 N N . LEU A 1 816 ? 47.590 19.619 -54.019 1.00 69.19 816 LEU A N 1
ATOM 6290 C CA . LEU A 1 816 ? 48.834 20.330 -54.351 1.00 69.19 816 LEU A CA 1
ATOM 6291 C C . LEU A 1 816 ? 49.433 21.114 -53.176 1.00 69.19 816 LEU A C 1
ATOM 6293 O O . LEU A 1 816 ? 50.650 21.234 -53.068 1.00 69.19 816 LEU A O 1
ATOM 6297 N N . SER A 1 817 ? 48.578 21.703 -52.344 1.00 68.62 817 SER A N 1
ATOM 6298 C CA . SER A 1 817 ? 48.972 22.476 -51.170 1.00 68.62 817 SER A CA 1
ATOM 6299 C C . SER A 1 817 ? 47.796 22.611 -50.208 1.00 68.62 817 SER A C 1
ATOM 6301 O O . SER A 1 817 ? 46.641 22.516 -50.623 1.00 68.62 817 SER A O 1
ATOM 6303 N N . ASP A 1 818 ? 48.077 22.907 -48.940 1.00 62.31 818 ASP A N 1
ATOM 6304 C CA . ASP A 1 818 ? 47.038 23.167 -47.932 1.00 62.31 818 ASP A CA 1
ATOM 6305 C C . ASP A 1 818 ? 46.181 24.401 -48.254 1.00 62.31 818 ASP A C 1
ATOM 6307 O O . ASP A 1 818 ? 45.059 24.512 -47.771 1.00 62.31 818 ASP A O 1
ATOM 6311 N N . ALA A 1 819 ? 46.684 25.293 -49.115 1.00 60.44 819 ALA A N 1
ATOM 6312 C CA . ALA A 1 819 ? 45.967 26.461 -49.621 1.00 60.44 819 ALA A CA 1
ATOM 6313 C C . ALA A 1 819 ? 45.065 26.156 -50.834 1.00 60.44 819 ALA A C 1
ATOM 6315 O O . ALA A 1 819 ? 44.316 27.027 -51.271 1.00 60.44 819 ALA A O 1
ATOM 6316 N N . SER A 1 820 ? 45.150 24.954 -51.415 1.00 57.12 820 SER A N 1
ATOM 6317 C CA . SER A 1 820 ? 44.296 24.557 -52.536 1.00 57.12 820 SER A CA 1
ATOM 6318 C C . SER A 1 820 ? 42.960 24.029 -52.001 1.00 57.12 820 SER A C 1
ATOM 6320 O O . SER A 1 820 ? 42.964 23.031 -51.275 1.00 57.12 820 SER A O 1
ATOM 6322 N N . PRO A 1 821 ? 41.820 24.640 -52.370 1.00 60.91 821 PRO A N 1
ATOM 6323 C CA . PRO A 1 821 ? 40.515 24.243 -51.842 1.00 60.91 821 PRO A CA 1
ATOM 6324 C C . PRO A 1 821 ? 40.037 22.881 -52.370 1.00 60.91 821 PRO A C 1
ATOM 6326 O O . PRO A 1 821 ? 39.159 22.276 -51.768 1.00 60.91 821 PRO A O 1
ATOM 6329 N N . LEU A 1 822 ? 40.613 22.383 -53.473 1.00 60.72 822 LEU A N 1
ATOM 6330 C CA . LEU A 1 822 ? 40.195 21.146 -54.136 1.00 60.72 822 LEU A CA 1
ATOM 6331 C C . LEU A 1 822 ? 41.377 20.206 -54.410 1.00 60.72 822 LEU A C 1
ATOM 6333 O O . LEU A 1 822 ? 42.507 20.641 -54.660 1.00 60.72 822 LEU A O 1
ATOM 6337 N N . CYS A 1 823 ? 41.091 18.903 -54.407 1.00 64.94 823 CYS A N 1
ATOM 6338 C CA . CYS A 1 823 ? 41.998 17.877 -54.912 1.00 64.94 823 CYS A CA 1
ATOM 6339 C C . CYS A 1 823 ? 42.121 17.979 -56.440 1.00 64.94 823 CYS A C 1
ATOM 6341 O O . CYS A 1 823 ? 41.181 18.353 -57.140 1.00 64.94 823 CYS A O 1
ATOM 6343 N N . ARG A 1 824 ? 43.280 17.603 -56.982 1.00 73.50 824 ARG A N 1
ATOM 6344 C CA . ARG A 1 824 ? 43.440 17.375 -58.422 1.00 73.50 824 ARG A CA 1
ATOM 6345 C C . ARG A 1 824 ? 42.556 16.211 -58.880 1.00 73.50 824 ARG A C 1
ATOM 6347 O O . ARG A 1 824 ? 42.232 15.342 -58.068 1.00 73.50 824 ARG A O 1
ATOM 6354 N N . PRO A 1 825 ? 42.249 16.131 -60.189 1.00 73.38 825 PRO A N 1
ATOM 6355 C CA . PRO A 1 825 ? 41.549 14.985 -60.751 1.00 73.38 825 PRO A CA 1
ATOM 6356 C C . PRO A 1 825 ? 42.207 13.665 -60.333 1.00 73.38 825 PRO A C 1
ATOM 6358 O O . PRO A 1 825 ? 43.409 13.479 -60.552 1.00 73.38 825 PRO A O 1
ATOM 6361 N N . THR A 1 826 ? 41.415 12.753 -59.760 1.00 78.00 826 THR A N 1
ATOM 6362 C CA . THR A 1 826 ? 41.886 11.439 -59.309 1.00 78.00 826 THR A CA 1
ATOM 6363 C C . THR A 1 826 ? 42.569 10.705 -60.455 1.00 78.00 826 THR A C 1
ATOM 6365 O O . THR A 1 826 ? 42.047 10.635 -61.579 1.00 78.00 826 THR A O 1
ATOM 6368 N N . ARG A 1 827 ? 43.758 10.171 -60.170 1.00 82.00 827 ARG A N 1
ATOM 6369 C CA . ARG A 1 827 ? 44.499 9.305 -61.092 1.00 82.00 827 ARG A CA 1
ATOM 6370 C C . ARG A 1 827 ? 44.238 7.854 -60.726 1.00 82.00 827 ARG A C 1
ATOM 6372 O O . ARG A 1 827 ? 44.173 7.515 -59.548 1.00 82.00 827 ARG A O 1
ATOM 6379 N N . VAL A 1 828 ? 44.078 7.017 -61.743 1.00 81.62 828 VAL A N 1
ATOM 6380 C CA . VAL A 1 828 ? 43.729 5.604 -61.589 1.00 81.62 828 VAL A CA 1
ATOM 6381 C C . VAL A 1 828 ? 44.720 4.768 -62.378 1.00 81.62 828 VAL A C 1
ATOM 6383 O O . VAL A 1 828 ? 44.947 5.042 -63.556 1.00 81.62 828 VAL A O 1
ATOM 6386 N N . TRP A 1 829 ? 45.276 3.742 -61.742 1.00 84.38 829 TRP A N 1
ATOM 6387 C CA . TRP A 1 829 ? 46.098 2.726 -62.395 1.00 84.38 829 TRP A CA 1
ATOM 6388 C C . TRP A 1 829 ? 45.465 1.360 -62.157 1.00 84.38 829 TRP A C 1
ATOM 6390 O O . TRP A 1 829 ? 45.202 0.987 -61.015 1.00 84.38 829 TRP A O 1
ATOM 6400 N N . GLY A 1 830 ? 45.210 0.624 -63.234 1.00 80.88 830 GLY A N 1
ATOM 6401 C CA . GLY A 1 830 ? 44.848 -0.789 -63.181 1.00 80.88 830 GLY A CA 1
ATOM 6402 C C . GLY A 1 830 ? 46.090 -1.639 -63.370 1.00 80.88 830 GLY A C 1
ATOM 6403 O O . GLY A 1 830 ? 46.933 -1.326 -64.209 1.00 80.88 830 GLY A O 1
ATOM 6404 N N . PHE A 1 831 ? 46.191 -2.704 -62.586 1.00 77.69 831 PHE A N 1
ATOM 6405 C CA . PHE A 1 831 ? 47.253 -3.704 -62.707 1.00 77.69 831 PHE A CA 1
ATOM 6406 C C . PHE A 1 831 ? 46.708 -5.034 -63.242 1.00 77.69 831 PHE A C 1
ATOM 6408 O O . PHE A 1 831 ? 47.381 -6.060 -63.190 1.00 77.69 831 PHE A O 1
ATOM 6415 N N . ASP A 1 832 ? 45.472 -5.032 -63.747 1.00 75.31 832 ASP A N 1
ATOM 6416 C CA . ASP A 1 832 ? 44.889 -6.157 -64.456 1.00 75.31 832 ASP A CA 1
ATOM 6417 C C . ASP A 1 832 ? 45.413 -6.241 -65.904 1.00 75.31 832 ASP A C 1
ATOM 6419 O O . ASP A 1 832 ? 45.603 -5.204 -66.540 1.00 75.31 832 ASP A O 1
ATOM 6423 N N . PRO A 1 833 ? 45.618 -7.455 -66.459 1.00 66.50 833 PRO A N 1
ATOM 6424 C CA . PRO A 1 833 ? 46.204 -7.638 -67.794 1.00 66.50 833 PRO A CA 1
ATOM 6425 C C . PRO A 1 833 ? 45.465 -6.904 -68.922 1.00 66.50 833 PRO A C 1
ATOM 6427 O O . PRO A 1 833 ? 46.093 -6.482 -69.889 1.00 66.50 833 PRO A O 1
ATOM 6430 N N . ASP A 1 834 ? 44.147 -6.732 -68.775 1.00 69.69 834 ASP A N 1
ATOM 6431 C CA . ASP A 1 834 ? 43.259 -6.189 -69.808 1.00 69.69 834 ASP A CA 1
ATOM 6432 C C . ASP A 1 834 ? 42.743 -4.768 -69.495 1.00 69.69 834 ASP A C 1
ATOM 6434 O O . ASP A 1 834 ? 41.935 -4.229 -70.250 1.00 69.69 834 ASP A O 1
ATOM 6438 N N . GLY A 1 835 ? 43.138 -4.164 -68.365 1.00 71.06 835 GLY A N 1
ATOM 6439 C CA . GLY A 1 835 ? 42.686 -2.826 -67.937 1.00 71.06 835 GLY A CA 1
ATOM 6440 C C . GLY A 1 835 ? 41.173 -2.677 -67.687 1.00 71.06 835 GLY A C 1
ATOM 6441 O O . GLY A 1 835 ? 40.664 -1.569 -67.502 1.00 71.06 835 GLY A O 1
ATOM 6442 N N . ARG A 1 836 ? 40.428 -3.785 -67.655 1.00 79.94 836 ARG A N 1
ATOM 6443 C CA . ARG A 1 836 ? 38.969 -3.852 -67.504 1.00 79.94 836 ARG A CA 1
ATOM 6444 C C . ARG A 1 836 ? 38.473 -3.177 -66.224 1.00 79.94 836 ARG A C 1
ATOM 6446 O O . ARG A 1 836 ? 37.390 -2.594 -66.230 1.00 79.94 836 ARG A O 1
ATOM 6453 N N . ARG A 1 837 ? 39.233 -3.231 -65.124 1.00 79.25 837 ARG A N 1
ATOM 6454 C CA . ARG A 1 837 ? 38.843 -2.577 -63.855 1.00 79.25 837 ARG A CA 1
ATOM 6455 C C . ARG A 1 837 ? 38.896 -1.050 -63.933 1.00 79.25 837 ARG A C 1
ATOM 6457 O O . ARG A 1 837 ? 38.069 -0.386 -63.308 1.00 79.25 837 ARG A O 1
ATOM 6464 N N . VAL A 1 838 ? 39.814 -0.494 -64.723 1.00 81.12 838 VAL A N 1
ATOM 6465 C CA . VAL A 1 838 ? 39.877 0.954 -64.988 1.00 81.12 838 VAL A CA 1
ATOM 6466 C C . VAL A 1 838 ? 38.667 1.386 -65.808 1.00 81.12 838 VAL A C 1
ATOM 6468 O O . VAL A 1 838 ? 38.037 2.383 -65.478 1.00 81.12 838 VAL A O 1
ATOM 6471 N N . GLU A 1 839 ? 38.271 0.599 -66.812 1.00 82.12 839 GLU A N 1
ATOM 6472 C CA . GLU A 1 839 ? 37.083 0.909 -67.620 1.00 82.12 839 GLU A CA 1
ATOM 6473 C C . GLU A 1 839 ? 35.794 0.903 -66.800 1.00 82.12 839 GLU A C 1
ATOM 6475 O O . GLU A 1 839 ? 34.976 1.814 -66.917 1.00 82.12 839 GLU A O 1
ATOM 6480 N N . LEU A 1 840 ? 35.637 -0.084 -65.912 1.00 80.69 840 LEU A N 1
ATOM 6481 C CA . LEU A 1 840 ? 34.479 -0.167 -65.019 1.00 80.69 840 LEU A CA 1
ATOM 6482 C C . LEU A 1 840 ? 34.400 1.009 -64.032 1.00 80.69 840 LEU A C 1
ATOM 6484 O O . LEU A 1 840 ? 33.305 1.394 -63.632 1.00 80.69 840 LEU A O 1
ATOM 6488 N N . THR A 1 841 ? 35.540 1.586 -63.642 1.00 75.50 841 THR A N 1
ATOM 6489 C CA . THR A 1 841 ? 35.605 2.707 -62.685 1.00 75.50 841 THR A CA 1
ATOM 6490 C C . THR A 1 841 ? 35.659 4.082 -63.357 1.00 75.50 841 THR A C 1
ATOM 6492 O O . THR A 1 841 ? 35.425 5.094 -62.693 1.00 75.50 841 THR A O 1
ATOM 6495 N N . ARG A 1 842 ? 35.887 4.133 -64.677 1.00 78.69 842 ARG A N 1
ATOM 6496 C CA . ARG A 1 842 ? 36.056 5.357 -65.476 1.00 78.69 842 ARG A CA 1
ATOM 6497 C C . ARG A 1 842 ? 34.915 6.351 -65.280 1.00 78.69 842 ARG A C 1
ATOM 6499 O O . ARG A 1 842 ? 35.172 7.489 -64.904 1.00 78.69 842 ARG A O 1
ATOM 6506 N N . ALA A 1 843 ? 33.669 5.922 -65.485 1.00 74.69 843 ALA A N 1
ATOM 6507 C CA . ALA A 1 843 ? 32.508 6.811 -65.413 1.00 74.69 843 ALA A CA 1
ATOM 6508 C C . ALA A 1 843 ? 32.356 7.473 -64.030 1.00 74.69 843 ALA A C 1
ATOM 6510 O O . ALA A 1 843 ? 32.034 8.654 -63.959 1.00 74.69 843 ALA A O 1
ATOM 6511 N N . ALA A 1 844 ? 32.647 6.741 -62.947 1.00 70.94 844 ALA A N 1
ATOM 6512 C CA . ALA A 1 844 ? 32.575 7.253 -61.576 1.00 70.94 844 ALA A CA 1
ATOM 6513 C C . ALA A 1 844 ? 33.705 8.250 -61.255 1.00 70.94 844 ALA A C 1
ATOM 6515 O O . ALA A 1 844 ? 33.504 9.233 -60.544 1.00 70.94 844 ALA A O 1
ATOM 6516 N N . VAL A 1 845 ? 34.901 8.019 -61.801 1.00 70.00 845 VAL A N 1
ATOM 6517 C CA . VAL A 1 845 ? 36.055 8.917 -61.638 1.00 70.00 845 VAL A CA 1
ATOM 6518 C C . VAL A 1 845 ? 35.890 10.182 -62.485 1.00 70.00 845 VAL A C 1
ATOM 6520 O O . VAL A 1 845 ? 36.260 11.271 -62.051 1.00 70.00 845 VAL A O 1
ATOM 6523 N N . GLU A 1 846 ? 35.325 10.059 -63.687 1.00 68.81 846 GLU A N 1
ATOM 6524 C CA . GLU A 1 846 ? 35.074 11.173 -64.604 1.00 68.81 846 GLU A CA 1
ATOM 6525 C C . GLU A 1 846 ? 33.858 12.012 -64.201 1.00 68.81 846 GLU A C 1
ATOM 6527 O O . GLU A 1 846 ? 33.890 13.228 -64.380 1.00 68.81 846 GLU A O 1
ATOM 6532 N N . SER A 1 847 ? 32.828 11.426 -63.581 1.00 60.09 847 SER A N 1
ATOM 6533 C CA . SER A 1 847 ? 31.694 12.195 -63.049 1.00 60.09 847 SER A CA 1
ATOM 6534 C C . SER A 1 847 ? 32.109 13.182 -61.956 1.00 60.09 847 SER A C 1
ATOM 6536 O O . SER A 1 847 ? 31.501 14.238 -61.830 1.00 60.09 847 SER A O 1
ATOM 6538 N N . GLY A 1 848 ? 33.181 12.883 -61.211 1.00 51.66 848 GLY A N 1
ATOM 6539 C CA . GLY A 1 848 ? 33.785 13.809 -60.245 1.00 51.66 848 GLY A CA 1
ATOM 6540 C C . GLY A 1 848 ? 34.655 14.908 -60.872 1.00 51.66 848 GLY A C 1
ATOM 6541 O O . GLY A 1 848 ? 35.155 15.761 -60.147 1.00 51.66 848 GLY A O 1
ATOM 6542 N N . ARG A 1 849 ? 34.865 14.893 -62.199 1.00 48.00 849 ARG A N 1
ATOM 6543 C CA . ARG A 1 849 ? 35.633 15.908 -62.951 1.00 48.00 849 ARG A CA 1
ATOM 6544 C C . ARG A 1 849 ? 34.754 16.965 -63.628 1.00 48.00 849 ARG A C 1
ATOM 6546 O O . ARG A 1 849 ? 35.298 17.872 -64.246 1.00 48.00 849 ARG A O 1
ATOM 6553 N N . LEU A 1 850 ? 33.428 16.826 -63.564 1.00 38.41 850 LEU A N 1
ATOM 6554 C CA . LEU A 1 850 ? 32.454 17.732 -64.194 1.00 38.41 850 LEU A CA 1
ATOM 6555 C C . LEU A 1 850 ? 32.006 18.892 -63.281 1.00 38.41 850 LEU A C 1
ATOM 6557 O O . LEU A 1 850 ? 30.948 19.474 -63.517 1.00 38.41 850 LEU A O 1
ATOM 6561 N N . LEU A 1 851 ? 32.811 19.238 -62.273 1.00 36.72 851 LEU A N 1
ATOM 6562 C CA . LEU A 1 851 ? 32.675 20.466 -61.486 1.00 36.72 851 LEU A CA 1
ATOM 6563 C C . LEU A 1 851 ? 33.902 21.355 -61.679 1.00 36.72 851 LEU A C 1
ATOM 6565 O O . LEU A 1 851 ? 35.024 20.865 -61.408 1.00 36.72 851 LEU A O 1
#

Solvent-accessible surface area (backbone atoms only — not comparable to full-atom values): 45847 Å² total; per-residue (Å²): 106,80,83,70,60,53,90,82,63,89,60,50,85,75,52,44,34,34,73,76,56,36,94,80,39,62,81,75,58,82,76,82,90,76,70,99,61,94,70,76,81,48,86,82,48,83,86,61,89,75,51,38,47,54,49,25,51,52,49,36,53,64,56,57,51,51,67,54,56,53,52,49,53,52,43,42,47,53,31,50,55,38,47,51,53,38,50,53,51,50,54,52,48,57,50,50,50,53,54,49,51,53,53,50,50,55,48,54,25,45,52,52,20,52,53,27,42,54,52,16,54,53,32,46,53,52,26,50,34,44,54,31,53,52,29,47,54,50,40,56,52,50,55,55,48,47,57,54,45,60,60,52,35,64,60,27,63,62,55,27,69,69,30,61,76,67,50,85,79,78,86,89,70,82,80,47,57,67,53,39,63,56,30,48,55,53,26,55,59,25,48,53,51,27,51,56,32,47,53,54,35,52,54,47,47,55,56,48,52,57,48,52,54,54,46,59,69,32,46,71,46,26,72,74,31,68,85,95,63,54,53,67,60,27,47,49,46,23,50,56,23,44,56,48,27,55,54,26,52,55,51,36,58,51,32,52,53,48,38,54,49,33,51,52,48,36,55,45,33,73,73,64,36,77,32,52,64,70,41,51,53,32,26,51,74,67,71,37,74,65,42,49,46,43,45,40,23,35,62,39,81,92,33,37,80,63,48,46,36,68,47,55,87,47,67,47,20,31,36,31,47,59,94,38,45,74,59,42,66,73,44,40,53,94,88,67,46,75,47,74,22,62,83,52,93,83,69,74,66,55,91,49,52,77,33,60,56,85,27,41,43,66,57,55,48,54,53,56,75,57,48,50,89,74,40,33,36,76,91,78,71,44,70,41,84,60,83,69,94,56,62,71,52,18,48,67,31,47,48,52,48,34,48,52,52,33,53,54,38,48,51,53,32,54,55,35,47,58,47,28,56,52,25,46,54,49,22,54,55,23,42,52,45,24,52,15,35,47,30,37,55,51,41,55,56,50,55,51,49,47,56,52,50,54,52,55,39,55,53,35,53,51,53,30,54,53,28,50,51,51,27,54,52,28,48,49,51,33,51,56,39,43,53,57,37,49,58,61,44,48,68,50,41,54,41,46,33,53,22,38,50,20,44,48,44,31,50,46,39,51,51,49,43,52,51,49,52,53,47,48,66,67,53,37,42,67,42,32,44,64,40,66,71,62,56,73,67,57,32,50,60,72,40,71,86,50,89,72,53,52,69,58,30,47,52,48,19,54,45,24,48,38,51,21,35,45,49,64,61,18,41,67,87,78,31,52,69,45,93,43,74,61,41,33,42,28,51,62,49,53,68,53,72,75,57,93,67,66,47,75,56,55,66,54,42,62,57,63,42,45,39,54,54,49,55,53,54,56,67,44,45,64,57,51,54,51,50,51,54,51,51,53,55,49,50,53,53,48,52,50,54,50,50,50,36,53,51,49,31,52,52,39,46,57,50,40,53,54,48,49,56,52,44,50,53,53,51,53,51,45,51,49,40,19,24,52,41,25,22,52,50,31,43,75,74,71,48,53,40,34,43,62,47,73,47,82,43,81,53,86,53,81,84,49,70,75,43,36,32,32,43,51,27,34,29,94,38,85,90,50,70,80,40,53,72,87,53,98,62,61,68,68,58,54,49,50,54,42,54,36,45,53,51,9,34,47,63,43,32,98,70,33,55,76,42,57,44,51,37,67,62,40,61,72,95,51,55,76,69,59,41,53,52,53,44,48,52,51,33,50,47,25,69,77,48,46,29,45,74,46,67,44,60,52,79,87,47,49,61,54,40,61,74,68,62,43,51,62,63,48,80,44,81,46,65,92,44,96,86,49,95,60,66,50,81,71,46,77,48,50,65,46,100,79,40,59,70,44,62,74,44,40,65,69,61,51,64,71,60,78,116

Sequence (851 aa):
MWNELGREHQIGPTSFVEQLYGGTGRCLAYVTSRGNRDTDTSLMQLQARLSPSRIGSELIVLLGLEHLIDGERELRSKLADAQQRLATRIDEHERREREWAATLGEIDARDSARDAIAEGKRLWRLRIARKLLDAVSEQERLDAHILDLSSSQNAASTAVRDIAARLADLPDAPTLEGLVESAQRAHEEAEQRYTAANEDVVRRGVQLDQLAERITSLTTKAIAAPAGVTLEDAESRATDAADALDLAIRALGAAETYVHRAQSTLAAIMKHGEADPQAHAALDSAQVNATSLIDGIVLDEAARPLWEPLLAPWRGAFVIPVEHRDRAIASAPPGTVLVIVEPDSTEQRPDGVTEAPAGTARFLRTLLGRSEVPYVDAAAGVVVAGGFEHELCGRDAAIDRARAELEQVEHAQAETLGKHERAFQAHELAIDAAERLRSAAELEILSRQESERARELATGRRALAEADADRRMANTELVDARVQYDTSAQARDRLEGDLGVAQDEVERIAREMDTTRASIARLDADGWRSAWADTDEAAGVALASDDRQEDTLRKRAAEQLSIALERVGIDSNSGFGAPTSAIAGVIRARRGLDDDVPSTNEVRRFDTVAQPLVDWLDEQGDHDATFREDVEAERERWDELIGAARKECGTQGDLLDRHRDMVEQQIEAALGHVSARYAELDAAAGGYGAQLGWRSLRPELPTDLWVWEVTPEWRRGQGAKWLPYTRQANSAMQKQHRTHLVLAALLAAQDPAGRVLIVDEAGNDFGREHLRQVLSAFAHVADIHGVTVIAACQDKVLEEVAALGAARLLLWFERLSDASPLCRPTRVWGFDPDGRRVELTRAAVESGRLL

Secondary structure (DSSP, 8-state):
-TTTS-TT----TTHHHHHHH-TT---------SSSS-----TT-TTS---HHHHHHHHHHHHT-HHHHHHHHHHHHHHHHHHHHHHHHHHHHHHHHHHHHHHHHHHHHHHHHHHHHHHHHHHHHHHHHHHHHHHHHHHHHHHHHHHHHHHHHHHHHHHHHHHTTTSTT----HHHHHHHHHHHHHHHHHHHHHHHHHHHHHHHHHHHHHHHHHHHHHHHHHHTSPTT--HHHHHHHHHHHHHHHHHHHHHHHHHHHHHHHHHHHHHHHHHH-SS-HHHHHHHHHTT---EETTTT-EE-GGGHHHHHHHHGGGTTPEEEEGGGHHHHHHHSPTT--EEEE---TTPPPPTTEEE--TT-HHHHHHHHHT-BTTTEETTTTEE-----SS--SSHHHHHHHHHHHHHHHHHHHHHHHHHHHHHHHHHHHHHHHHHHHHHHHHHHHHHHHHHHHHHHHHHHHHHHHHHHHHHHHHHHHHHHHHHHHHHHHHHHHHHHHHHHHHHHHHHHHHHHHHHHHHHHHHH-HHHHHHHH-S-HHHHHHHHTT----HHHHHHHHHHHHHHHHHHTT--TTT-TT-SSHHHHHHHHHHHGGGS---HHHHHHHHHHHHHHHHHHHHHHHHHHHHHHHHHHHHHHHHHHHHHHHHHHHHHHHHHHHHHHHHHHHHHHHHHHHHHHHHHHHHHHTT-S-EEEEEEEE---STT---EEEEEEEE-SSTTPPPEETTS---HHHHHHHHHHHHHHHHHHSS--TT-EEEEEEETTT--HHHHHHHHHHHHHHHHHH--EEEEEE-HHHHHHHHHHT--SEEEE---S-TT-SSPPPPEEEE-STT-HHHHHHHHHHHHTT--

Nearest PDB structures (foldseek):
  7qcd-assembly1_A  TM=2.923E-01  e=1.177E-13  Saccharomyces cerevisiae S288C
  8i4x-assembly1_B  TM=2.449E-01  e=4.412E-12  Saccharomyces cerevisiae S288C
  7yqh-assembly1_B  TM=2.300E-01  e=3.608E-12  Saccharomyces cerevisiae S288C
  6yvu-assembly1_B  TM=1.865E-01  e=3.142E-11  Saccharomyces cerevisiae S288C
  8auc-assembly3_A  TM=2.108E-01  e=6.959E+00  Corynebacterium glutamicum ATCC 13032

Radius of gyration: 56.64 Å; Cα contacts (8 Å, |Δi|>4): 889; chains: 1; bounding box: 118×85×160 Å